Protein AF-0000000076903503 (afdb_homodimer)

Secondary structure (DSSP, 8-state):
-HHHHHHT-HHHHHHHTT-EEE-TTSTT-EEEPHHHHHHHHHHHHHHHHHHHHHT-EE-B--SEEEHHHHHHHTHHHHHGGGS-EEEETTEEEEE-S-SHHHHHHHHHHS--BGGG-SEEEEE--EEE----GGG-BTTTB-SEEE--EEEEEE-GGGHHHHHHHHHHHHHHHHHHHT-EEEEEEE---SS--S-HHHHHHHHHHHHHHHHHH-S-EEEETT-SBTTB-EEEEEEE-TT--EEEEEEEEEESHHHHHTT--EE-SSTT-EE--EEEEEESSS-HHHHHHHHHHHHTT---TTT-S--EEEEESSGGGHHHHHHHHHHHHHTT--EEEE-SSS-HHHHHHHHHHTT-SEEEEE-HHHHHHTEEEEEETT---EEEEEHHHHHHHHHHHHHTT-/-HHHHHHT-HHHHHHHTT-EEE-TTSTT-EEEPHHHHHHHHHHHHHHHHHHHHHT-EE-B--SEEEHHHHHHHTHHHHHGGGS-EEEETTEEEEE-S-SHHHHHHHHHTS--BGGG-SEEEEE--EEE----GGG-BTTTB-SEEE--EEEEEE-GGGHHHHHHHHHHHHHHHHHHHT-EEEEEEE---SS--S-HHHHHHHHHHHHHHHHHH-S-EEEETT-SBTTB-EEEEEEE-TT--EEEEEEEEEESHHHHHTT--EE-SSTT-EE--EEEEEESSS-HHHHHHHHHHHHTT---TTT-S--EEEEESSGGGHHHHHHHHHHHHHTT--EEEE-SSS-HHHHHHHHHHTT-SEEEEE-HHHHHHTEEEEEETT---EEEEEHHHHHHHHHHHHHTT-

Sequence (804 aa):
MIEEAKKRDHRLLGQSQKLFFFHPLSPGSCFFLPNGAIIYNKLMDFLRKEYRERGYQEVLSPNIYNMQLWETSGHAANYKDNMFVFEIEKQEFGLKPMNCPGHCLMFGHEVRSYRELPLRMADFGVLHRNELSGALTGLTRVRRFQQDDAHIFCTESQIKDEVRACLEFIDYVYKIFGFEYELELSTRPEKYLGDIETWNKAEQQLTEALNEFGKPWKINEADGAFYGPKIDIGVFDALKRKFQCATLQLDFQLPLRFKLTYSAEDEAKLERPVMIHRAILGSVERMFAILLEHYNGKWPLWLSPRQAIVCCVSANSLTYAKEVHAQIRAAGFHVDIDMTDRTIQKKVREAQLAQFNYILVVGAKEAESGKVSLRVRDRADLSTESIADVIARFNDEVAAFQMIEEAKKRDHRLLGQSQKLFFFHPLSPGSCFFLPNGAIIYNKLMDFLRKEYRERGYQEVLSPNIYNMQLWETSGHAANYKDNMFVFEIEKQEFGLKPMNCPGHCLMFGHEVRSYRELPLRMADFGVLHRNELSGALTGLTRVRRFQQDDAHIFCTESQIKDEVRACLEFIDYVYKIFGFEYELELSTRPEKYLGDIETWNKAEQQLTEALNEFGKPWKINEADGAFYGPKIDIGVFDALKRKFQCATLQLDFQLPLRFKLTYSAEDEAKLERPVMIHRAILGSVERMFAILLEHYNGKWPLWLSPRQAIVCCVSANSLTYAKEVHAQIRAAGFHVDIDMTDRTIQKKVREAQLAQFNYILVVGAKEAESGKVSLRVRDRADLSTESIADVIARFNDEVAAFQ

Structure (mmCIF, N/CA/C/O backbone):
data_AF-0000000076903503-model_v1
#
loop_
_entity.id
_entity.type
_entity.pdbx_description
1 polymer 'threonine--tRNA ligase'
#
loop_
_atom_site.group_PDB
_atom_site.id
_atom_site.type_symbol
_atom_site.label_atom_id
_atom_site.label_alt_id
_atom_site.label_comp_id
_atom_site.label_asym_id
_atom_site.label_entity_id
_atom_site.label_seq_id
_atom_site.pdbx_PDB_ins_code
_atom_site.Cartn_x
_atom_site.Cartn_y
_atom_site.Cartn_z
_atom_site.occupancy
_atom_site.B_iso_or_equiv
_atom_site.auth_seq_id
_atom_site.auth_comp_id
_atom_site.auth_asym_id
_atom_site.auth_atom_id
_atom_site.pdbx_PDB_model_num
ATOM 1 N N . MET A 1 1 ? -11.867 21.531 -29.469 1 70 1 MET A N 1
ATOM 2 C CA . MET A 1 1 ? -11.281 20.281 -28.984 1 70 1 MET A CA 1
ATOM 3 C C . MET A 1 1 ? -9.977 20.547 -28.25 1 70 1 MET A C 1
ATOM 5 O O . MET A 1 1 ? -9.82 20.156 -27.078 1 70 1 MET A O 1
ATOM 9 N N . ILE A 1 2 ? -9.117 21.406 -28.844 1 74 2 ILE A N 1
ATOM 10 C CA . ILE A 1 2 ? -7.816 21.703 -28.266 1 74 2 ILE A CA 1
ATOM 11 C C . ILE A 1 2 ? -7.996 22.516 -26.984 1 74 2 ILE A C 1
ATOM 13 O O . ILE A 1 2 ? -7.359 22.234 -25.969 1 74 2 ILE A O 1
ATOM 17 N N . GLU A 1 3 ? -8.906 23.469 -27 1 81.5 3 GLU A N 1
ATOM 18 C CA . GLU A 1 3 ? -9.133 24.312 -25.828 1 81.5 3 GLU A CA 1
ATOM 19 C C . GLU A 1 3 ? -9.719 23.5 -24.672 1 81.5 3 GLU A C 1
ATOM 21 O O . GLU A 1 3 ? -9.336 23.688 -23.516 1 81.5 3 GLU A O 1
ATOM 26 N N . GLU A 1 4 ? -10.586 22.688 -25.031 1 82.81 4 GLU A N 1
ATOM 27 C CA . GLU A 1 4 ? -11.195 21.844 -24.016 1 82.81 4 GLU A CA 1
ATOM 28 C C . GLU A 1 4 ? -10.172 20.891 -23.406 1 82.81 4 GLU A C 1
ATOM 30 O O . GLU A 1 4 ? -10.195 20.641 -22.203 1 82.81 4 GLU A O 1
ATOM 35 N N . ALA A 1 5 ? -9.297 20.453 -24.234 1 82.69 5 ALA A N 1
ATOM 36 C CA . ALA A 1 5 ? -8.234 19.562 -23.766 1 82.69 5 ALA A CA 1
ATOM 37 C C . ALA A 1 5 ? -7.316 20.281 -22.766 1 82.69 5 ALA A C 1
ATOM 39 O O . ALA A 1 5 ? -6.875 19.688 -21.781 1 82.69 5 ALA A O 1
ATOM 40 N N . LYS A 1 6 ? -7.082 21.438 -23.047 1 85.44 6 LYS A N 1
ATOM 41 C CA . LYS A 1 6 ? -6.223 22.234 -22.172 1 85.44 6 LYS A CA 1
ATOM 42 C C . LYS A 1 6 ? -6.855 22.406 -20.797 1 85.44 6 LYS A C 1
ATOM 44 O O . LYS A 1 6 ? -6.164 22.375 -19.766 1 85.44 6 LYS A O 1
ATOM 49 N N . LYS A 1 7 ? -8.062 22.516 -20.828 1 87.44 7 LYS A N 1
ATOM 50 C CA . LYS A 1 7 ? -8.781 22.703 -19.578 1 87.44 7 LYS A CA 1
ATOM 51 C C . LYS A 1 7 ? -8.836 21.406 -18.766 1 87.44 7 LYS A C 1
ATOM 53 O O . LYS A 1 7 ? -8.898 21.438 -17.531 1 87.44 7 LYS A O 1
ATOM 58 N N . ARG A 1 8 ? -8.727 20.359 -19.453 1 91.44 8 ARG A N 1
ATOM 59 C CA . ARG A 1 8 ? -8.875 19.062 -18.812 1 91.44 8 ARG A CA 1
ATOM 60 C C . ARG A 1 8 ? -7.516 18.469 -18.484 1 91.44 8 ARG A C 1
ATOM 62 O O . ARG A 1 8 ? -7.434 17.359 -17.938 1 91.44 8 ARG A O 1
ATOM 69 N N . ASP A 1 9 ? -6.512 19.25 -18.766 1 94.62 9 ASP A N 1
ATOM 70 C CA . ASP A 1 9 ? -5.164 18.766 -18.484 1 94.62 9 ASP A CA 1
ATOM 71 C C . ASP A 1 9 ? -5.008 18.375 -17.016 1 94.62 9 ASP A C 1
ATOM 73 O O . ASP A 1 9 ? -5.266 19.172 -16.125 1 94.62 9 ASP A O 1
ATOM 77 N N . HIS A 1 10 ? -4.52 17.094 -16.766 1 96.38 10 HIS A N 1
ATOM 78 C CA . HIS A 1 10 ? -4.457 16.594 -15.398 1 96.38 10 HIS A CA 1
ATOM 79 C C . HIS A 1 10 ? -3.479 17.406 -14.555 1 96.38 10 HIS A C 1
ATOM 81 O O . HIS A 1 10 ? -3.621 17.469 -13.336 1 96.38 10 HIS A O 1
ATOM 87 N N . ARG A 1 11 ? -2.52 18.125 -15.219 1 96.62 11 ARG A N 1
ATOM 88 C CA . ARG A 1 11 ? -1.564 18.938 -14.484 1 96.62 11 ARG A CA 1
ATOM 89 C C . ARG A 1 11 ? -2.236 20.188 -13.922 1 96.62 11 ARG A C 1
ATOM 91 O O . ARG A 1 11 ? -1.95 20.594 -12.789 1 96.62 11 ARG A O 1
ATOM 98 N N . LEU A 1 12 ? -3.086 20.641 -14.602 1 96.19 12 LEU A N 1
ATOM 99 C CA . LEU A 1 12 ? -3.822 21.812 -14.164 1 96.19 12 LEU A CA 1
ATOM 100 C C . LEU A 1 12 ? -4.863 21.453 -13.117 1 96.19 12 LEU A C 1
ATOM 102 O O . LEU A 1 12 ? -4.949 22.094 -12.062 1 96.19 12 LEU A O 1
ATOM 106 N N . LEU A 1 13 ? -5.641 20.469 -13.438 1 96.62 13 LEU A N 1
ATOM 107 C CA . LEU A 1 13 ? -6.691 20.016 -12.523 1 96.62 13 LEU A CA 1
ATOM 108 C C . LEU A 1 13 ? -6.094 19.5 -11.219 1 96.62 13 LEU A C 1
ATOM 110 O O . LEU A 1 13 ? -6.672 19.703 -10.148 1 96.62 13 LEU A O 1
ATOM 114 N N . GLY A 1 14 ? -4.957 18.812 -11.328 1 97.19 14 GLY A N 1
ATOM 115 C CA . GLY A 1 14 ? -4.289 18.297 -10.141 1 97.19 14 GLY A CA 1
ATOM 116 C C . GLY A 1 14 ? -3.898 19.391 -9.164 1 97.19 14 GLY A C 1
ATOM 117 O O . GLY A 1 14 ? -4.051 19.234 -7.949 1 97.19 14 GLY A O 1
ATOM 118 N N . GLN A 1 15 ? -3.439 20.453 -9.695 1 95.06 15 GLN A N 1
ATOM 119 C CA . GLN A 1 15 ? -3.076 21.594 -8.875 1 95.06 15 GLN A CA 1
ATOM 120 C C . GLN A 1 15 ? -4.312 22.25 -8.273 1 95.06 15 GLN A C 1
ATOM 122 O O . GLN A 1 15 ? -4.344 22.547 -7.074 1 95.06 15 GLN A O 1
ATOM 127 N N . SER A 1 16 ? -5.289 22.453 -9.078 1 95.12 16 SER A N 1
ATOM 128 C CA . SER A 1 16 ? -6.496 23.141 -8.641 1 95.12 16 SER A CA 1
ATOM 129 C C . SER A 1 16 ? -7.195 22.359 -7.523 1 95.12 16 SER A C 1
ATOM 131 O O . SER A 1 16 ? -7.781 22.969 -6.621 1 95.12 16 SER A O 1
ATOM 133 N N . GLN A 1 17 ? -7.082 21.078 -7.621 1 96.81 17 GLN A N 1
ATOM 134 C CA . GLN A 1 17 ? -7.758 20.25 -6.633 1 96.81 17 GLN A CA 1
ATOM 135 C C . GLN A 1 17 ? -6.785 19.781 -5.551 1 96.81 17 GLN A C 1
ATOM 137 O O . GLN A 1 17 ? -7.129 18.938 -4.719 1 96.81 17 GLN A O 1
ATOM 142 N N . LYS A 1 18 ? -5.578 20.266 -5.562 1 96.69 18 LYS A N 1
ATOM 143 C CA . LYS A 1 18 ? -4.551 19.938 -4.578 1 96.69 18 LYS A CA 1
ATOM 144 C C . LYS A 1 18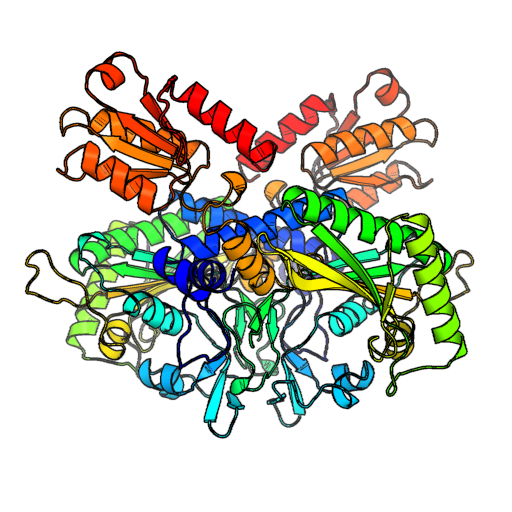 ? -4.359 18.422 -4.457 1 96.69 18 LYS A C 1
ATOM 146 O O . LYS A 1 18 ? -4.402 17.875 -3.357 1 96.69 18 LYS A O 1
ATOM 151 N N . LEU A 1 19 ? -4.148 17.812 -5.578 1 98.38 19 LEU A N 1
ATOM 152 C CA . LEU A 1 19 ? -4.066 16.344 -5.609 1 98.38 19 LEU A CA 1
ATOM 153 C C . LEU A 1 19 ? -2.619 15.883 -5.523 1 98.38 19 LEU A C 1
ATOM 155 O O . LEU A 1 19 ? -2.318 14.906 -4.84 1 98.38 19 LEU A O 1
ATOM 159 N N . PHE A 1 20 ? -1.735 16.531 -6.262 1 98.56 20 PHE A N 1
ATOM 160 C CA . PHE A 1 20 ? -0.335 16.141 -6.336 1 98.56 20 PHE A CA 1
ATOM 161 C C . PHE A 1 20 ? 0.532 17.297 -6.824 1 98.56 20 PHE A C 1
ATOM 163 O O . PHE A 1 20 ? 0.015 18.328 -7.266 1 98.56 20 PHE A O 1
ATOM 170 N N . PHE A 1 21 ? 1.826 17.172 -6.676 1 98.31 21 PHE A N 1
ATOM 171 C CA . PHE A 1 21 ? 2.762 18.125 -7.254 1 98.31 21 PHE A CA 1
ATOM 172 C C . PHE A 1 21 ? 4.102 17.469 -7.55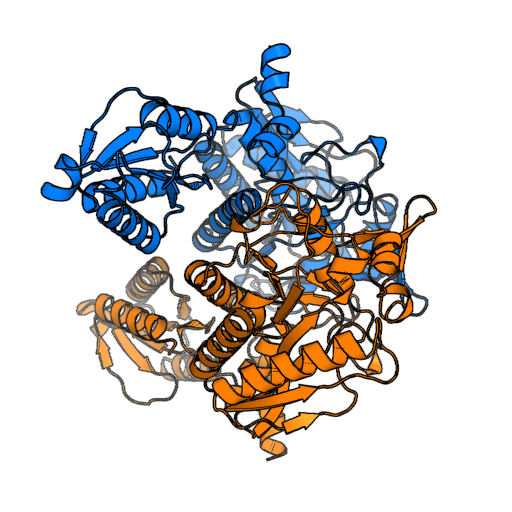5 1 98.31 21 PHE A C 1
ATOM 174 O O . PHE A 1 21 ? 4.332 16.312 -7.164 1 98.31 21 PHE A O 1
ATOM 181 N N . PHE A 1 22 ? 4.875 18.062 -8.328 1 97.62 22 PHE A N 1
ATOM 182 C CA . PHE A 1 22 ? 6.234 17.641 -8.625 1 97.62 22 PHE A CA 1
ATOM 183 C C . PHE A 1 22 ? 7.25 18.625 -8.062 1 97.62 22 PHE A C 1
ATOM 185 O O . PHE A 1 22 ? 6.934 19.797 -7.848 1 97.62 22 PHE A O 1
ATOM 192 N N . HIS A 1 23 ? 8.352 18.172 -7.73 1 97.62 23 HIS A N 1
ATOM 193 C CA . HIS A 1 23 ? 9.414 18.984 -7.152 1 97.62 23 HIS A CA 1
ATOM 194 C C . HIS A 1 23 ? 10.742 18.734 -7.859 1 97.62 23 HIS A C 1
ATOM 196 O O . HIS A 1 23 ? 11.062 17.594 -8.203 1 97.62 23 HIS A O 1
ATOM 202 N N . PRO A 1 24 ? 11.57 19.719 -8.008 1 96.75 24 PRO A N 1
ATOM 203 C CA . PRO A 1 24 ? 12.844 19.578 -8.719 1 96.75 24 PRO A CA 1
ATOM 204 C C . PRO A 1 24 ? 13.82 18.641 -8.008 1 96.75 24 PRO A C 1
ATOM 206 O O . PRO A 1 24 ? 14.719 18.078 -8.633 1 96.75 24 PRO A O 1
ATOM 209 N N . LEU A 1 25 ? 13.68 18.406 -6.754 1 98 25 LEU A N 1
ATOM 210 C CA . LEU A 1 25 ? 14.586 17.562 -5.988 1 98 25 LEU A CA 1
ATOM 211 C C . LEU A 1 25 ? 14.273 16.094 -6.207 1 98 25 LEU A C 1
ATOM 213 O O . LEU A 1 25 ? 15.023 15.219 -5.762 1 98 25 LEU A O 1
ATOM 217 N N . SER A 1 26 ? 13.219 15.766 -6.895 1 97.88 26 SER A N 1
ATOM 218 C CA . SER A 1 26 ? 12.883 14.414 -7.312 1 97.88 26 SER A CA 1
ATOM 219 C C . SER A 1 26 ? 12.18 14.414 -8.664 1 97.88 26 SER A C 1
ATOM 221 O O . SER A 1 26 ? 11.008 14.031 -8.758 1 97.88 26 SER A O 1
ATOM 223 N N . PRO A 1 27 ? 12.883 14.742 -9.664 1 96.56 27 PRO A N 1
ATOM 224 C CA . PRO A 1 27 ? 12.25 14.875 -10.984 1 96.56 27 PRO A CA 1
ATOM 225 C C . PRO A 1 27 ? 11.625 13.57 -11.469 1 96.56 27 PRO A C 1
ATOM 227 O O . PRO A 1 27 ? 12.234 12.5 -11.344 1 96.56 27 PRO A O 1
ATOM 230 N N . GLY A 1 28 ? 10.477 13.703 -12.023 1 96.56 28 GLY A N 1
ATOM 231 C CA . GLY A 1 28 ? 9.797 12.555 -12.586 1 96.56 28 GLY A CA 1
ATOM 232 C C . GLY A 1 28 ? 9.094 11.703 -11.547 1 96.56 28 GLY A C 1
ATOM 233 O O . GLY A 1 28 ? 8.539 10.648 -11.867 1 96.56 28 GLY A O 1
ATOM 234 N N . SER A 1 29 ? 9.125 12.078 -10.289 1 97.75 29 SER A N 1
ATOM 235 C CA . SER A 1 29 ? 8.453 11.383 -9.195 1 97.75 29 SER A CA 1
ATOM 236 C C . SER A 1 29 ? 7.434 12.281 -8.508 1 97.75 29 SER A C 1
ATOM 238 O O . SER A 1 29 ? 7.781 13.367 -8.031 1 97.75 29 SER A O 1
ATOM 240 N N . CYS A 1 30 ? 6.273 11.797 -8.406 1 97.81 30 CYS A N 1
ATOM 241 C CA . CYS A 1 30 ? 5.156 12.617 -7.957 1 97.81 30 CYS A CA 1
ATOM 242 C C . CYS A 1 30 ? 5.016 12.57 -6.441 1 97.81 30 CYS A C 1
ATOM 244 O O . CYS A 1 30 ? 5.258 11.531 -5.82 1 97.81 30 CYS A O 1
ATOM 246 N N . PHE A 1 31 ? 4.691 13.75 -5.832 1 98.56 31 PHE A N 1
ATOM 247 C CA . PHE A 1 31 ? 4.18 13.836 -4.469 1 98.56 31 PHE A CA 1
ATOM 248 C C . PHE A 1 31 ? 2.654 13.82 -4.465 1 98.56 31 PHE A C 1
ATOM 250 O O . PHE A 1 31 ? 2.018 14.727 -5 1 98.56 31 PHE A O 1
ATOM 257 N N . PHE A 1 32 ? 2.068 12.844 -3.902 1 98.69 32 PHE A N 1
ATOM 258 C CA . PHE A 1 32 ? 0.617 12.852 -3.764 1 98.69 32 PHE A CA 1
ATOM 259 C C . PHE A 1 32 ? 0.203 13.477 -2.438 1 98.69 32 PHE A C 1
ATOM 261 O O . PHE A 1 32 ? 0.625 13.016 -1.372 1 98.69 32 PHE A O 1
ATOM 268 N N . LEU A 1 33 ? -0.552 14.508 -2.529 1 98.38 33 LEU A N 1
ATOM 269 C CA . LEU A 1 33 ? -1.139 15.172 -1.369 1 98.38 33 LEU A CA 1
ATOM 270 C C . LEU A 1 33 ? -2.309 14.367 -0.817 1 98.38 33 LEU A C 1
ATOM 272 O O . LEU A 1 33 ? -2.668 13.32 -1.374 1 98.38 33 LEU A O 1
ATOM 276 N N . PRO A 1 34 ? -2.887 14.734 0.301 1 97.69 34 PRO A N 1
ATOM 277 C CA . PRO A 1 34 ? -3.9 13.898 0.952 1 97.69 34 PRO A CA 1
ATOM 278 C C . PRO A 1 34 ? -5.047 13.523 0.014 1 97.69 34 PRO A C 1
ATOM 280 O O . PRO A 1 34 ? -5.422 12.352 -0.066 1 97.69 34 PRO A O 1
ATOM 283 N N . ASN A 1 35 ? -5.578 14.492 -0.701 1 98.25 35 ASN A N 1
ATOM 284 C CA . ASN A 1 35 ? -6.676 14.195 -1.616 1 98.25 35 ASN A CA 1
ATOM 285 C C . ASN A 1 35 ? -6.238 13.25 -2.727 1 98.25 35 ASN A C 1
ATOM 287 O O . ASN A 1 35 ? -6.992 12.359 -3.121 1 98.25 35 ASN A O 1
ATOM 291 N N . GLY A 1 36 ? -5.035 13.469 -3.236 1 98.62 36 GLY A N 1
ATOM 292 C CA . GLY A 1 36 ? -4.508 12.555 -4.23 1 98.62 36 GLY A CA 1
ATOM 293 C C . GLY A 1 36 ? -4.301 11.148 -3.691 1 98.62 36 GLY A C 1
ATOM 294 O O . GLY A 1 36 ? -4.586 10.164 -4.383 1 98.62 36 GLY A O 1
ATOM 295 N N . ALA A 1 37 ? -3.797 11.062 -2.469 1 98.44 37 ALA A N 1
ATOM 296 C CA . ALA A 1 37 ? -3.557 9.766 -1.841 1 98.44 37 ALA A CA 1
ATOM 297 C C . ALA A 1 37 ? -4.859 8.992 -1.667 1 98.44 37 ALA A C 1
ATOM 299 O O . ALA A 1 37 ? -4.883 7.766 -1.8 1 98.44 37 ALA A O 1
ATOM 300 N N . ILE A 1 38 ? -5.941 9.688 -1.356 1 98.25 38 ILE A N 1
ATOM 301 C CA . ILE A 1 38 ? -7.242 9.055 -1.202 1 98.25 38 ILE A CA 1
ATOM 302 C C . ILE A 1 38 ? -7.641 8.367 -2.506 1 98.25 38 ILE A C 1
ATOM 304 O O . ILE A 1 38 ? -8.008 7.188 -2.508 1 98.25 38 ILE A O 1
ATOM 308 N N . ILE A 1 39 ? -7.516 9.07 -3.602 1 98.62 39 ILE A N 1
ATOM 309 C CA . ILE A 1 39 ? -7.867 8.523 -4.906 1 98.62 39 ILE A CA 1
ATOM 310 C C . ILE A 1 39 ? -6.945 7.355 -5.242 1 98.62 39 ILE A C 1
ATOM 312 O O . ILE A 1 39 ? -7.406 6.293 -5.664 1 98.62 39 ILE A O 1
ATOM 316 N N . TYR A 1 40 ? -5.652 7.582 -5.047 1 98.38 40 TYR A N 1
ATOM 317 C CA . TYR A 1 40 ? -4.625 6.578 -5.293 1 98.38 40 TYR A CA 1
ATOM 318 C C . TYR A 1 40 ? -4.945 5.277 -4.562 1 98.38 40 TYR A C 1
ATOM 320 O O . TYR A 1 40 ? -4.969 4.207 -5.172 1 98.38 40 TYR A O 1
ATOM 328 N N . ASN A 1 41 ? -5.25 5.367 -3.312 1 97.56 41 ASN A N 1
ATOM 329 C CA . ASN A 1 41 ? -5.535 4.207 -2.475 1 97.56 41 ASN A CA 1
ATOM 330 C C . ASN A 1 41 ? -6.848 3.541 -2.863 1 97.56 41 ASN A C 1
ATOM 332 O O . ASN A 1 41 ? -6.965 2.314 -2.818 1 97.56 41 ASN A O 1
ATOM 336 N N . LYS A 1 42 ? -7.828 4.301 -3.223 1 97.94 42 LYS A N 1
ATOM 337 C CA . LYS A 1 42 ? -9.117 3.744 -3.627 1 97.94 42 LYS A CA 1
ATOM 338 C C . LYS A 1 42 ? -8.977 2.912 -4.898 1 97.94 42 LYS A C 1
ATOM 340 O O . LYS A 1 42 ? -9.617 1.869 -5.039 1 97.94 42 LYS A O 1
ATOM 345 N N . LEU A 1 43 ? -8.141 3.404 -5.832 1 98.31 43 LEU A N 1
ATOM 346 C CA . LEU A 1 43 ? -7.895 2.639 -7.047 1 98.31 43 LEU A CA 1
ATOM 347 C C . LEU A 1 43 ? -7.242 1.3 -6.723 1 98.31 43 LEU A C 1
ATOM 349 O O . LEU A 1 43 ? -7.648 0.261 -7.25 1 98.31 43 LEU A O 1
ATOM 353 N N . MET A 1 44 ? -6.305 1.308 -5.855 1 97.62 44 MET A N 1
ATOM 354 C CA . MET A 1 44 ? -5.613 0.079 -5.469 1 97.62 44 MET A CA 1
ATOM 355 C C . MET A 1 44 ? -6.555 -0.856 -4.715 1 97.62 44 MET A C 1
ATOM 357 O O . MET A 1 44 ? -6.566 -2.062 -4.961 1 97.62 44 MET A O 1
ATOM 361 N N . ASP A 1 45 ? -7.336 -0.293 -3.816 1 96.69 45 ASP A N 1
ATOM 362 C CA . ASP A 1 45 ? -8.273 -1.097 -3.041 1 96.69 45 ASP A CA 1
ATOM 363 C C . ASP A 1 45 ? -9.305 -1.766 -3.947 1 96.69 45 ASP A C 1
ATOM 365 O O . ASP A 1 45 ? -9.703 -2.91 -3.711 1 96.69 45 ASP A O 1
ATOM 369 N N . PHE A 1 46 ? -9.672 -0.978 -4.926 1 97.81 46 PHE A N 1
ATOM 370 C CA . PHE A 1 46 ? -10.609 -1.511 -5.902 1 97.81 46 PHE A CA 1
ATOM 371 C C . PHE A 1 46 ? -10.039 -2.748 -6.586 1 97.81 46 PHE A C 1
ATOM 373 O O . PHE A 1 46 ? -10.703 -3.789 -6.648 1 97.81 46 PHE A O 1
ATOM 380 N N . LEU A 1 47 ? -8.875 -2.699 -7.078 1 97.94 47 LEU A N 1
ATOM 381 C CA . LEU A 1 47 ? -8.234 -3.824 -7.754 1 97.94 47 LEU A CA 1
ATOM 382 C C . LEU A 1 47 ? -7.988 -4.973 -6.785 1 97.94 47 LEU A C 1
ATOM 384 O O . LEU A 1 47 ? -8.141 -6.141 -7.148 1 97.94 47 LEU A O 1
ATOM 388 N N . ARG A 1 48 ? -7.594 -4.691 -5.586 1 96.62 48 ARG A N 1
ATOM 389 C CA . ARG A 1 48 ? -7.352 -5.734 -4.594 1 96.62 48 ARG A CA 1
ATOM 390 C C . ARG A 1 48 ? -8.609 -6.566 -4.355 1 96.62 48 ARG A C 1
ATOM 392 O O . ARG A 1 48 ? -8.531 -7.789 -4.223 1 96.62 48 ARG A O 1
ATOM 399 N N . LYS A 1 49 ? -9.719 -5.852 -4.273 1 96 49 LYS A N 1
ATOM 400 C CA . LYS A 1 49 ? -10.984 -6.566 -4.121 1 96 49 LYS A CA 1
ATOM 401 C C . LYS A 1 49 ? -11.234 -7.496 -5.305 1 96 49 LYS A C 1
ATOM 403 O O . LYS A 1 49 ? -11.641 -8.648 -5.125 1 96 49 LYS A O 1
ATOM 408 N N . GLU A 1 50 ? -10.961 -6.969 -6.477 1 97.31 50 GLU A N 1
ATOM 409 C CA . GLU A 1 50 ? -11.141 -7.77 -7.684 1 97.31 50 GLU A CA 1
ATOM 410 C C . GLU A 1 50 ? -10.156 -8.938 -7.719 1 97.31 50 GLU A C 1
ATOM 412 O O . GLU A 1 50 ? -10.492 -10.023 -8.203 1 97.31 50 GLU A O 1
ATOM 417 N N . TYR A 1 51 ? -8.93 -8.727 -7.242 1 97.44 51 TYR A N 1
ATOM 418 C CA . TYR A 1 51 ? -7.945 -9.805 -7.164 1 97.44 51 TYR A CA 1
ATOM 419 C C . TYR A 1 51 ? -8.477 -10.969 -6.344 1 97.44 51 TYR A C 1
ATOM 421 O O . TYR A 1 51 ? -8.383 -12.125 -6.766 1 97.44 51 TYR A O 1
ATOM 429 N N . ARG A 1 52 ? -9.039 -10.672 -5.23 1 94.69 52 ARG A N 1
ATOM 430 C CA . ARG A 1 52 ? -9.578 -11.711 -4.367 1 94.69 52 ARG A CA 1
ATOM 431 C C . ARG A 1 52 ? -10.68 -12.5 -5.074 1 94.69 52 ARG A C 1
ATOM 433 O O . ARG A 1 52 ? -10.695 -13.727 -5.031 1 94.69 52 ARG A O 1
ATOM 440 N N . GLU A 1 53 ? -11.547 -11.781 -5.754 1 94.75 53 GLU A N 1
ATOM 441 C CA . GLU A 1 53 ? -12.68 -12.406 -6.426 1 94.75 53 GLU A CA 1
ATOM 442 C C . GLU A 1 53 ? -12.227 -13.266 -7.598 1 94.75 53 GLU A C 1
ATOM 444 O O . GLU A 1 53 ? -12.852 -14.289 -7.902 1 94.75 53 GLU A O 1
ATOM 449 N N . ARG A 1 54 ? -11.141 -12.859 -8.164 1 96.69 54 ARG A N 1
ATOM 450 C CA . ARG A 1 54 ? -10.727 -13.523 -9.398 1 96.69 54 ARG A CA 1
ATOM 451 C C . ARG A 1 54 ? -9.586 -14.508 -9.148 1 96.69 54 ARG A C 1
ATOM 453 O O . ARG A 1 54 ? -9.008 -15.055 -10.086 1 96.69 54 ARG A O 1
ATOM 460 N N . GLY A 1 55 ? -9.227 -14.703 -7.922 1 95.19 55 GLY A N 1
ATOM 461 C CA . GLY A 1 55 ? -8.32 -15.773 -7.555 1 95.19 55 GLY A CA 1
ATOM 462 C C . GLY A 1 55 ? -6.859 -15.367 -7.621 1 95.19 55 GLY A C 1
ATOM 463 O O . GLY A 1 55 ? -5.973 -16.219 -7.707 1 95.19 55 GLY A O 1
ATOM 464 N N . TYR A 1 56 ? -6.566 -14.086 -7.66 1 97.94 56 TYR A N 1
ATOM 465 C CA . TYR A 1 56 ? -5.191 -13.609 -7.59 1 97.94 56 TYR A CA 1
ATOM 466 C C . TYR A 1 56 ? -4.676 -13.641 -6.156 1 97.94 56 TYR A C 1
ATOM 468 O O . TYR A 1 56 ? -5.449 -13.484 -5.211 1 97.94 56 TYR A O 1
ATOM 476 N N . GLN A 1 57 ? -3.387 -13.844 -6.027 1 97.12 57 GLN A N 1
ATOM 477 C CA . GLN A 1 57 ? -2.701 -13.766 -4.742 1 97.12 57 GLN A CA 1
ATOM 478 C C . GLN A 1 57 ? -1.688 -12.625 -4.727 1 97.12 57 GLN A C 1
ATOM 480 O O . GLN A 1 57 ? -0.782 -12.578 -5.559 1 97.12 57 GLN A O 1
ATOM 485 N N . GLU A 1 58 ? -1.853 -11.75 -3.799 1 97.94 58 GLU A N 1
ATOM 486 C CA . GLU A 1 58 ? -0.941 -10.609 -3.703 1 97.94 58 GLU A CA 1
ATOM 487 C C . GLU A 1 58 ? 0.384 -11.016 -3.066 1 97.94 58 GLU A C 1
ATOM 489 O O . GLU A 1 58 ? 0.405 -11.781 -2.098 1 97.94 58 GLU A O 1
ATOM 494 N N . VAL A 1 59 ? 1.495 -10.586 -3.596 1 98.38 59 VAL A N 1
ATOM 495 C CA . VAL A 1 59 ? 2.842 -10.773 -3.066 1 98.38 59 VAL A CA 1
ATOM 496 C C . VAL A 1 59 ? 3.557 -9.43 -2.979 1 98.38 59 VAL A C 1
ATOM 498 O O . VAL A 1 59 ? 3.068 -8.422 -3.502 1 98.38 59 VAL A O 1
ATOM 501 N N . LEU A 1 60 ? 4.586 -9.305 -2.227 1 97.88 60 LEU A N 1
ATOM 502 C CA . LEU A 1 60 ? 5.457 -8.141 -2.156 1 97.88 60 LEU A CA 1
ATOM 503 C C . LEU A 1 60 ? 6.898 -8.508 -2.482 1 97.88 60 LEU A C 1
ATOM 505 O O . LEU A 1 60 ? 7.445 -9.453 -1.909 1 97.88 60 LEU A O 1
ATOM 509 N N . SER A 1 61 ? 7.477 -7.836 -3.43 1 97.69 61 SER A N 1
ATOM 510 C CA . SER A 1 61 ? 8.836 -8.141 -3.857 1 97.69 61 SER A CA 1
ATOM 511 C C . SER A 1 61 ? 9.766 -6.957 -3.625 1 97.69 61 SER A C 1
ATOM 513 O O . SER A 1 61 ? 9.312 -5.824 -3.461 1 97.69 61 SER A O 1
ATOM 515 N N . PRO A 1 62 ? 11.031 -7.145 -3.578 1 98 62 PRO A N 1
ATOM 516 C CA . PRO A 1 62 ? 12.031 -6.098 -3.365 1 98 62 PRO A CA 1
ATOM 517 C C . PRO A 1 62 ? 12.07 -5.078 -4.504 1 98 62 PRO A C 1
ATOM 519 O O . PRO A 1 62 ? 11.438 -5.281 -5.543 1 98 62 PRO A O 1
ATOM 522 N N . ASN A 1 63 ? 12.836 -3.996 -4.219 1 98.06 63 ASN A N 1
ATOM 523 C CA . ASN A 1 63 ? 12.969 -2.947 -5.223 1 98.06 63 ASN A CA 1
ATOM 524 C C . ASN A 1 63 ? 14.352 -2.965 -5.867 1 98.06 63 ASN A C 1
ATOM 526 O O . ASN A 1 63 ? 14.531 -2.457 -6.977 1 98.06 63 ASN A O 1
ATOM 530 N N . ILE A 1 64 ? 15.336 -3.469 -5.152 1 98.31 64 ILE A N 1
ATOM 531 C CA . ILE A 1 64 ? 16.719 -3.484 -5.613 1 98.31 64 ILE A CA 1
ATOM 532 C C . ILE A 1 64 ? 17.188 -4.926 -5.812 1 98.31 64 ILE A C 1
ATOM 534 O O . ILE A 1 64 ? 17.016 -5.766 -4.922 1 98.31 64 ILE A O 1
ATOM 538 N N . TYR A 1 65 ? 17.734 -5.188 -6.988 1 98.56 65 TYR A N 1
ATOM 539 C CA . TYR A 1 65 ? 18.25 -6.52 -7.285 1 98.56 65 TYR A CA 1
ATOM 540 C C . TYR A 1 65 ? 19.656 -6.445 -7.848 1 98.56 65 TYR A C 1
ATOM 542 O O . TYR A 1 65 ? 20.016 -5.473 -8.516 1 98.56 65 TYR A O 1
ATOM 550 N N . ASN A 1 66 ? 20.422 -7.512 -7.574 1 98.5 66 ASN A N 1
ATOM 551 C CA . ASN A 1 66 ? 21.672 -7.707 -8.281 1 98.5 66 ASN A CA 1
ATOM 552 C C . ASN A 1 66 ? 21.469 -7.766 -9.797 1 98.5 66 ASN A C 1
ATOM 554 O O . ASN A 1 66 ? 20.484 -8.344 -10.266 1 98.5 66 ASN A O 1
ATOM 558 N N . MET A 1 67 ? 22.469 -7.238 -10.508 1 98.19 67 MET A N 1
ATOM 559 C CA . MET A 1 67 ? 22.328 -7.152 -11.961 1 98.19 67 MET A CA 1
ATOM 560 C C . MET A 1 67 ? 22.203 -8.539 -12.578 1 98.19 67 MET A C 1
ATOM 562 O O . MET A 1 67 ? 21.641 -8.688 -13.672 1 98.19 67 MET A O 1
ATOM 566 N N . GLN A 1 68 ? 22.656 -9.547 -11.914 1 98.44 68 GLN A N 1
ATOM 567 C CA . GLN A 1 68 ? 22.547 -10.922 -12.398 1 98.44 68 GLN A CA 1
ATOM 568 C C . GLN A 1 68 ? 21.094 -11.305 -12.672 1 98.44 68 GLN A C 1
ATOM 570 O O . GLN A 1 68 ? 20.812 -12.07 -13.594 1 98.44 68 GLN A O 1
ATOM 575 N N . LEU A 1 69 ? 20.188 -10.797 -11.898 1 98.69 69 LEU A N 1
ATOM 576 C CA . LEU A 1 69 ? 18.781 -11.055 -12.141 1 98.69 69 LEU A CA 1
ATOM 577 C C . LEU A 1 69 ? 18.359 -10.562 -13.523 1 98.69 69 LEU A C 1
ATOM 579 O O . LEU A 1 69 ? 17.672 -11.273 -14.258 1 98.69 69 LEU A O 1
ATOM 583 N N . TRP A 1 70 ? 18.797 -9.414 -13.836 1 98.06 70 TRP A N 1
ATOM 584 C CA . TRP A 1 70 ? 18.391 -8.758 -15.07 1 98.06 70 TRP A CA 1
ATOM 585 C C . TRP A 1 70 ? 19.125 -9.352 -16.266 1 98.06 70 TRP A C 1
ATOM 587 O O . TRP A 1 70 ? 18.609 -9.344 -17.391 1 98.06 70 TRP A O 1
ATOM 597 N N . GLU A 1 71 ? 20.312 -9.836 -16 1 97.94 71 GLU A N 1
ATOM 598 C CA . GLU A 1 71 ? 21.016 -10.594 -17.031 1 97.94 71 GLU A CA 1
ATOM 599 C C . GLU A 1 71 ? 20.297 -11.891 -17.359 1 97.94 71 GLU A C 1
ATOM 601 O O . GLU A 1 71 ? 20.094 -12.227 -18.531 1 97.94 71 GLU A O 1
ATOM 606 N N . THR A 1 72 ? 19.875 -12.555 -16.328 1 97.94 72 THR A N 1
ATOM 607 C CA . THR A 1 72 ? 19.141 -13.805 -16.5 1 97.94 72 THR A CA 1
ATOM 608 C C . THR A 1 72 ? 17.844 -13.578 -17.266 1 97.94 72 THR A C 1
ATOM 610 O O . THR A 1 72 ? 17.531 -14.32 -18.203 1 97.94 72 THR A O 1
ATOM 613 N N . SER A 1 73 ? 17.141 -12.531 -16.953 1 96.81 73 SER A N 1
ATOM 614 C CA . SER A 1 73 ? 15.844 -12.266 -17.562 1 96.81 73 SER A CA 1
ATOM 615 C C . SER A 1 73 ? 16 -11.688 -18.969 1 96.81 73 SER A C 1
ATOM 617 O O . SER A 1 73 ? 15.039 -11.633 -19.734 1 96.81 73 SER A O 1
ATOM 619 N N . GLY A 1 74 ? 17.188 -11.188 -19.328 1 95 74 GLY A N 1
ATOM 620 C CA . GLY A 1 74 ? 17.406 -10.555 -20.609 1 95 74 GLY A CA 1
ATOM 621 C C . GLY A 1 74 ? 17.156 -9.062 -20.594 1 95 74 GLY A C 1
ATOM 622 O O . GLY A 1 74 ? 17.438 -8.367 -21.578 1 95 74 GLY A O 1
ATOM 623 N N . HIS A 1 75 ? 16.703 -8.539 -19.453 1 94.81 75 HIS A N 1
ATOM 624 C CA . HIS A 1 75 ? 16.391 -7.117 -19.344 1 94.81 75 HIS A CA 1
ATOM 625 C C . HIS A 1 75 ? 17.656 -6.27 -19.391 1 94.81 75 HIS A C 1
ATOM 627 O O . HIS A 1 75 ? 17.656 -5.152 -19.906 1 94.81 75 HIS A O 1
ATOM 633 N N . ALA A 1 76 ? 18.734 -6.75 -18.828 1 95.25 76 ALA A N 1
ATOM 634 C CA . ALA A 1 76 ? 19.984 -6 -18.812 1 95.25 76 ALA A CA 1
ATOM 635 C C . ALA A 1 76 ? 20.422 -5.66 -20.234 1 95.25 76 ALA A C 1
ATOM 637 O O . ALA A 1 76 ? 20.828 -4.531 -20.516 1 95.25 76 ALA A O 1
ATOM 638 N N . ALA A 1 77 ? 20.281 -6.629 -21.156 1 93.38 77 ALA A N 1
ATOM 639 C CA . ALA A 1 77 ? 20.734 -6.469 -22.547 1 93.38 77 ALA A CA 1
ATOM 640 C C . ALA A 1 77 ? 19.781 -5.551 -23.312 1 93.38 77 ALA A C 1
ATOM 642 O O . ALA A 1 77 ? 20.219 -4.848 -24.234 1 93.38 77 ALA A O 1
ATOM 643 N N . ASN A 1 78 ? 18.578 -5.52 -22.875 1 89.88 78 ASN A N 1
ATOM 644 C CA . ASN A 1 78 ? 17.578 -4.863 -23.703 1 89.88 78 ASN A CA 1
ATOM 645 C C . ASN A 1 78 ? 17.062 -3.58 -23.062 1 89.88 78 ASN A C 1
ATOM 647 O O . ASN A 1 78 ? 16.469 -2.74 -23.734 1 89.88 78 ASN A O 1
ATOM 651 N N . TYR A 1 79 ? 17.359 -3.35 -21.734 1 91.38 79 TYR A N 1
ATOM 652 C CA . TYR A 1 79 ? 16.656 -2.277 -21.047 1 91.38 79 TYR A CA 1
ATOM 653 C C . TYR A 1 79 ? 17.578 -1.552 -20.062 1 91.38 79 TYR A C 1
ATOM 655 O O . TYR A 1 79 ? 17.156 -0.59 -19.422 1 91.38 79 TYR A O 1
ATOM 663 N N . LYS A 1 80 ? 18.781 -1.854 -19.953 1 93.62 80 LYS A N 1
ATOM 664 C CA . LYS A 1 80 ? 19.688 -1.36 -18.922 1 93.62 80 LYS A CA 1
ATOM 665 C C . LYS A 1 80 ? 19.828 0.159 -18.984 1 93.62 80 LYS A C 1
ATOM 667 O O . LYS A 1 80 ? 19.938 0.821 -17.953 1 93.62 80 LYS A O 1
ATOM 672 N N . ASP A 1 81 ? 19.75 0.726 -20.125 1 92.12 81 ASP A N 1
ATOM 673 C CA . ASP A 1 81 ? 19.922 2.162 -20.328 1 92.12 81 ASP A CA 1
ATOM 674 C C . ASP A 1 81 ? 18.797 2.951 -19.641 1 92.12 81 ASP A C 1
ATOM 676 O O . ASP A 1 81 ? 18.953 4.141 -19.359 1 92.12 81 ASP A O 1
ATOM 680 N N . ASN A 1 82 ? 17.734 2.295 -19.375 1 94.19 82 ASN A N 1
ATOM 681 C CA . ASN A 1 82 ? 16.594 2.947 -18.75 1 94.19 82 ASN A CA 1
ATOM 682 C C . ASN A 1 82 ? 16.469 2.549 -17.281 1 94.19 82 ASN A C 1
ATOM 684 O O . ASN A 1 82 ? 15.422 2.789 -16.656 1 94.19 82 ASN A O 1
ATOM 688 N N . MET A 1 83 ? 17.531 1.936 -16.766 1 97 83 MET A N 1
ATOM 689 C CA . MET A 1 83 ? 17.516 1.523 -15.375 1 97 83 MET A CA 1
ATOM 690 C C . MET A 1 83 ? 18.375 2.441 -14.523 1 97 83 MET A C 1
ATOM 692 O O . MET A 1 83 ? 19.328 3.055 -15.023 1 97 83 MET A O 1
ATOM 696 N N . PHE A 1 84 ? 17.984 2.641 -13.258 1 97.62 84 PHE A N 1
ATOM 697 C CA . PHE A 1 84 ? 18.891 3.215 -12.273 1 97.62 84 PHE A CA 1
ATOM 698 C C . PHE A 1 84 ? 19.859 2.162 -11.75 1 97.62 84 PHE A C 1
ATOM 700 O O . PHE A 1 84 ? 19.453 1.228 -11.055 1 97.62 84 PHE A O 1
ATOM 707 N N . VAL A 1 85 ? 21.094 2.318 -12.078 1 96.88 85 VAL A N 1
ATOM 708 C CA . VAL A 1 85 ? 22.094 1.315 -11.734 1 96.88 85 VAL A CA 1
ATOM 709 C C . VAL A 1 85 ? 23.141 1.919 -10.789 1 96.88 85 VAL A C 1
ATOM 711 O O . VAL A 1 85 ? 23.484 3.094 -10.914 1 96.88 85 VAL A O 1
ATOM 714 N N . PHE A 1 86 ? 23.562 1.182 -9.805 1 96.44 86 PHE A N 1
ATOM 715 C CA . PHE A 1 86 ? 24.578 1.636 -8.859 1 96.44 86 PHE A CA 1
ATOM 716 C C . PHE A 1 86 ? 25.312 0.452 -8.242 1 96.44 86 PHE A C 1
ATOM 718 O O . PHE A 1 86 ? 24.953 -0.702 -8.484 1 96.44 86 PHE A O 1
ATOM 725 N N . GLU A 1 87 ? 26.359 0.694 -7.5 1 94.75 87 GLU A N 1
ATOM 726 C CA . GLU A 1 87 ? 27.219 -0.349 -6.945 1 94.75 87 GLU A CA 1
ATOM 727 C C . GLU A 1 87 ? 26.969 -0.527 -5.449 1 94.75 87 GLU A C 1
ATOM 729 O O . GLU A 1 87 ? 26.828 0.454 -4.715 1 94.75 87 GLU A O 1
ATOM 734 N N . ILE A 1 88 ? 26.875 -1.741 -5.023 1 92.56 88 ILE A N 1
ATOM 735 C CA . ILE A 1 88 ? 26.844 -2.137 -3.619 1 92.56 88 ILE A CA 1
ATOM 736 C C . ILE A 1 88 ? 27.922 -3.191 -3.357 1 92.56 88 ILE A C 1
ATOM 738 O O . ILE A 1 88 ? 27.875 -4.293 -3.91 1 92.56 88 ILE A O 1
ATOM 742 N N . GLU A 1 89 ? 28.922 -2.883 -2.486 1 91.19 89 GLU A N 1
ATOM 743 C CA . GLU A 1 89 ? 30 -3.805 -2.148 1 91.19 89 GLU A CA 1
ATOM 744 C C . GLU A 1 89 ? 30.656 -4.367 -3.406 1 91.19 89 GLU A C 1
ATOM 746 O O . GLU A 1 89 ? 30.797 -5.586 -3.549 1 91.19 89 GLU A O 1
ATOM 751 N N . LYS A 1 90 ? 30.828 -3.584 -4.422 1 92.38 90 LYS A N 1
ATOM 752 C CA . LYS A 1 90 ? 31.609 -3.85 -5.633 1 92.38 90 LYS A CA 1
ATOM 753 C C . LYS A 1 90 ? 30.797 -4.68 -6.629 1 92.38 90 LYS A C 1
ATOM 755 O O . LYS A 1 90 ? 31.359 -5.238 -7.574 1 92.38 90 LYS A O 1
ATOM 760 N N . GLN A 1 91 ? 29.547 -4.793 -6.398 1 95.69 91 GLN A N 1
ATOM 761 C CA . GLN A 1 91 ? 28.656 -5.453 -7.355 1 95.69 91 GLN A CA 1
ATOM 762 C C . GLN A 1 91 ? 27.625 -4.473 -7.914 1 95.69 91 GLN A C 1
ATOM 764 O O . GLN A 1 91 ? 27.234 -3.52 -7.238 1 95.69 91 GLN A O 1
ATOM 769 N N . GLU A 1 92 ? 27.219 -4.777 -9.094 1 97.38 92 GLU A N 1
ATOM 770 C CA . GLU A 1 92 ? 26.266 -3.9 -9.758 1 97.38 92 GLU A CA 1
ATOM 771 C C . GLU A 1 92 ? 24.828 -4.301 -9.43 1 97.38 92 GLU A C 1
ATOM 773 O O . GLU A 1 92 ? 24.469 -5.477 -9.523 1 97.38 92 GLU A O 1
ATOM 778 N N . PHE A 1 93 ? 24.078 -3.352 -8.977 1 98 93 PHE A N 1
ATOM 779 C CA . PHE A 1 93 ? 22.656 -3.525 -8.656 1 98 93 PHE A CA 1
ATOM 780 C C . PHE A 1 93 ? 21.797 -2.547 -9.453 1 98 93 PHE A C 1
ATOM 782 O O . PHE A 1 93 ? 22.312 -1.559 -9.984 1 98 93 PHE A O 1
ATOM 789 N N . GLY A 1 94 ? 20.547 -2.834 -9.586 1 97.69 94 GLY A N 1
ATOM 790 C CA . GLY A 1 94 ? 19.594 -1.947 -10.234 1 97.69 94 GLY A CA 1
ATOM 791 C C . GLY A 1 94 ? 18.266 -1.888 -9.531 1 97.69 94 GLY A C 1
ATOM 792 O O . GLY A 1 94 ? 17.812 -2.881 -8.953 1 97.69 94 GLY A O 1
ATOM 793 N N . LEU A 1 95 ? 17.672 -0.664 -9.531 1 98.25 95 LEU A N 1
ATOM 794 C CA . LEU A 1 95 ? 16.266 -0.566 -9.156 1 98.25 95 LEU A CA 1
ATOM 795 C C . LEU A 1 95 ? 15.391 -1.27 -10.188 1 98.25 95 LEU A C 1
ATOM 797 O O . LEU A 1 95 ? 15.641 -1.184 -11.391 1 98.25 95 LEU A O 1
ATOM 801 N N . LYS A 1 96 ? 14.375 -1.944 -9.695 1 98.12 96 LYS A N 1
ATOM 802 C CA . LYS A 1 96 ? 13.586 -2.771 -10.602 1 98.12 96 LYS A CA 1
ATOM 803 C C . LYS A 1 96 ? 12.727 -1.909 -11.516 1 98.12 96 LYS A C 1
ATOM 805 O O . LYS A 1 96 ? 11.914 -1.111 -11.047 1 98.12 96 LYS A O 1
ATOM 810 N N . PRO A 1 97 ? 12.805 -2.059 -12.82 1 97.31 97 PRO A N 1
ATOM 811 C CA . PRO A 1 97 ? 11.898 -1.403 -13.773 1 97.31 97 PRO A CA 1
ATOM 812 C C . PRO A 1 97 ? 10.602 -2.174 -13.977 1 97.31 97 PRO A C 1
ATOM 814 O O . PRO A 1 97 ? 9.656 -1.649 -14.578 1 97.31 97 PRO A O 1
ATOM 817 N N . MET A 1 98 ? 10.539 -3.408 -13.555 1 96.38 98 MET A N 1
ATOM 818 C CA . MET A 1 98 ? 9.391 -4.305 -13.672 1 96.38 98 MET A CA 1
ATOM 819 C C . MET A 1 98 ? 9.438 -5.395 -12.609 1 96.38 98 MET A C 1
ATOM 821 O O . MET A 1 98 ? 10.5 -5.664 -12.039 1 96.38 98 MET A O 1
ATOM 825 N N . ASN A 1 99 ? 8.383 -6.055 -12.375 1 97.81 99 ASN A N 1
ATOM 826 C CA . ASN A 1 99 ? 8.273 -7.023 -11.289 1 97.81 99 ASN A CA 1
ATOM 827 C C . ASN A 1 99 ? 8.555 -8.445 -11.766 1 97.81 99 ASN A C 1
ATOM 829 O O . ASN A 1 99 ? 8.836 -9.336 -10.961 1 97.81 99 ASN A O 1
ATOM 833 N N . CYS A 1 100 ? 8.469 -8.711 -13.023 1 97.94 100 CYS A N 1
ATOM 834 C CA . CYS A 1 100 ? 8.336 -10.055 -13.57 1 97.94 100 CYS A CA 1
ATOM 835 C C . CYS A 1 100 ? 9.516 -10.93 -13.156 1 97.94 100 CYS A C 1
ATOM 837 O O . CYS A 1 100 ? 9.32 -12.078 -12.742 1 97.94 100 CYS A O 1
ATOM 839 N N . PRO A 1 101 ? 10.805 -10.422 -13.234 1 98.25 101 PRO A N 1
ATOM 840 C CA . PRO A 1 101 ? 11.898 -11.312 -12.82 1 98.25 101 PRO A CA 1
ATOM 841 C C . PRO A 1 101 ? 11.812 -11.703 -11.344 1 98.25 101 PRO A C 1
ATOM 843 O O . PRO A 1 101 ? 12.141 -12.836 -10.984 1 98.25 101 PRO A O 1
ATOM 846 N N . GLY A 1 102 ? 11.391 -10.734 -10.523 1 98.19 102 GLY A N 1
ATOM 847 C CA . GLY A 1 102 ? 11.203 -11.055 -9.117 1 98.19 102 GLY A CA 1
ATOM 848 C C . GLY A 1 102 ? 10.156 -12.133 -8.891 1 98.19 102 GLY A C 1
ATOM 849 O O . GLY A 1 102 ? 10.32 -12.984 -8.008 1 98.19 102 GLY A O 1
ATOM 850 N N . HIS A 1 103 ? 9.102 -12.125 -9.648 1 98.56 103 HIS A N 1
ATOM 851 C CA . HIS A 1 103 ? 8.047 -13.117 -9.508 1 98.56 103 HIS A CA 1
ATOM 852 C C . HIS A 1 103 ? 8.516 -14.484 -9.992 1 98.56 103 HIS A C 1
ATOM 854 O O . HIS A 1 103 ? 8.055 -15.516 -9.5 1 98.56 103 HIS A O 1
ATOM 860 N N . CYS A 1 104 ? 9.453 -14.492 -10.969 1 98.69 104 CYS A N 1
ATOM 861 C CA . CYS A 1 104 ? 10.055 -15.766 -11.367 1 98.69 104 CYS A CA 1
ATOM 862 C C . CYS A 1 104 ? 10.82 -16.391 -10.203 1 98.69 104 CYS A C 1
ATOM 864 O O . CYS A 1 104 ? 10.734 -17.609 -9.992 1 98.69 104 CYS A O 1
ATOM 866 N N . LEU A 1 105 ? 11.555 -15.531 -9.469 1 98.69 105 LEU A N 1
ATOM 867 C CA . LEU A 1 105 ? 12.242 -16.031 -8.289 1 98.69 105 LEU A CA 1
ATOM 868 C C . LEU A 1 105 ? 11.25 -16.609 -7.289 1 98.69 105 LEU A C 1
ATOM 870 O O . LEU A 1 105 ? 11.516 -17.656 -6.672 1 98.69 105 LEU A O 1
ATOM 874 N N . MET A 1 106 ? 10.125 -15.961 -7.156 1 98.38 106 MET A N 1
ATOM 875 C CA . MET A 1 106 ? 9.109 -16.406 -6.211 1 98.38 106 MET A CA 1
ATOM 876 C C . MET A 1 106 ? 8.516 -17.75 -6.645 1 98.38 106 MET A C 1
ATOM 878 O O . MET A 1 106 ? 8.312 -18.641 -5.816 1 98.38 106 MET A O 1
ATOM 882 N N . PHE A 1 107 ? 8.211 -17.891 -7.922 1 98.38 107 PHE A N 1
ATOM 883 C CA . PHE A 1 107 ? 7.699 -19.172 -8.43 1 98.38 107 PHE A CA 1
ATOM 884 C C . PHE A 1 107 ? 8.695 -20.297 -8.172 1 98.38 107 PHE A C 1
ATOM 886 O O . PHE A 1 107 ? 8.312 -21.375 -7.746 1 98.38 107 PHE A O 1
ATOM 893 N N . GLY A 1 108 ? 9.93 -19.984 -8.422 1 97.69 108 GLY A N 1
ATOM 894 C CA . GLY A 1 108 ? 10.969 -21 -8.336 1 97.69 108 GLY A CA 1
ATOM 895 C C . GLY A 1 108 ? 11.391 -21.297 -6.91 1 97.69 108 GLY A C 1
ATOM 896 O O . GLY A 1 108 ? 12.156 -22.234 -6.672 1 97.69 108 GLY A O 1
ATOM 897 N N . HIS A 1 109 ? 10.906 -20.547 -5.984 1 96.31 109 HIS A N 1
ATOM 898 C CA . HIS A 1 109 ? 11.289 -20.719 -4.586 1 96.31 109 HIS A CA 1
ATOM 899 C C . HIS A 1 109 ? 10.719 -22 -4.008 1 96.31 109 HIS A C 1
ATOM 901 O O . HIS A 1 109 ? 11.312 -22.594 -3.104 1 96.31 109 HIS A O 1
ATOM 907 N N . GLU A 1 110 ? 9.617 -22.453 -4.48 1 93.62 110 GLU A N 1
ATOM 908 C CA . GLU A 1 110 ? 8.961 -23.672 -4.012 1 93.62 110 GLU A CA 1
ATOM 909 C C . GLU A 1 110 ? 8.812 -24.688 -5.137 1 93.62 110 GLU A C 1
ATOM 911 O O . GLU A 1 110 ? 8.758 -24.312 -6.312 1 93.62 110 GLU A O 1
ATOM 916 N N . VAL A 1 111 ? 8.797 -25.906 -4.68 1 93.56 111 VAL A N 1
ATOM 917 C CA . VAL A 1 111 ? 8.438 -26.938 -5.637 1 93.56 111 VAL A CA 1
ATOM 918 C C . VAL A 1 111 ? 6.965 -26.797 -6.02 1 93.56 111 VAL A C 1
ATOM 920 O O . VAL A 1 111 ? 6.102 -26.672 -5.148 1 93.56 111 VAL A O 1
ATOM 923 N N . ARG A 1 112 ? 6.727 -26.859 -7.352 1 95.31 112 ARG A N 1
ATOM 924 C CA . ARG A 1 112 ? 5.379 -26.594 -7.844 1 95.31 112 ARG A CA 1
ATOM 925 C C . ARG A 1 112 ? 4.766 -27.859 -8.461 1 95.31 112 ARG A C 1
ATOM 927 O O . ARG A 1 112 ? 5.469 -28.641 -9.094 1 95.31 112 ARG A O 1
ATOM 934 N N . SER A 1 113 ? 3.527 -27.938 -8.227 1 94.12 113 SER A N 1
ATOM 935 C CA . SER A 1 113 ? 2.74 -29 -8.852 1 94.12 113 SER A CA 1
ATOM 936 C C . SER A 1 113 ? 1.771 -28.422 -9.883 1 94.12 113 SER A C 1
ATOM 938 O O . SER A 1 113 ? 1.312 -27.297 -9.75 1 94.12 113 SER A O 1
ATOM 940 N N . TYR A 1 114 ? 1.439 -29.297 -10.883 1 94.44 114 TYR A N 1
ATOM 941 C CA . TYR A 1 114 ? 0.469 -28.875 -11.883 1 94.44 114 TYR A CA 1
ATOM 942 C C . TYR A 1 114 ? -0.866 -28.516 -11.242 1 94.44 114 TYR A C 1
ATOM 944 O O . TYR A 1 114 ? -1.625 -27.703 -11.773 1 94.44 114 TYR A O 1
ATOM 952 N N . ARG A 1 115 ? -1.115 -28.969 -10.07 1 90.5 115 ARG A N 1
ATOM 953 C CA . ARG A 1 115 ? -2.369 -28.719 -9.367 1 90.5 115 ARG A CA 1
ATOM 954 C C . ARG A 1 115 ? -2.447 -27.297 -8.852 1 90.5 115 ARG A C 1
ATOM 956 O O . ARG A 1 115 ? -3.533 -26.797 -8.555 1 90.5 115 ARG A O 1
ATOM 963 N N . GLU A 1 116 ? -1.326 -26.688 -8.773 1 93.5 116 GLU A N 1
ATOM 964 C CA . GLU A 1 116 ? -1.265 -25.312 -8.281 1 93.5 116 GLU A CA 1
ATOM 965 C C . GLU A 1 116 ? -1.489 -24.312 -9.406 1 93.5 116 GLU A C 1
ATOM 967 O O . GLU A 1 116 ? -1.686 -23.125 -9.148 1 93.5 116 GLU A O 1
ATOM 972 N N . LEU A 1 117 ? -1.512 -24.828 -10.617 1 96.94 117 LEU A N 1
ATOM 973 C CA . LEU A 1 117 ? -1.62 -23.938 -11.773 1 96.94 117 LEU A CA 1
ATOM 974 C C . LEU A 1 117 ? -3.064 -23.844 -12.25 1 96.94 117 LEU A C 1
ATOM 976 O O . LEU A 1 117 ? -3.812 -24.828 -12.188 1 96.94 117 LEU A O 1
ATOM 980 N N . PRO A 1 118 ? -3.465 -22.688 -12.656 1 98.19 118 PRO A N 1
ATOM 981 C CA . PRO A 1 118 ? -2.699 -21.453 -12.82 1 98.19 118 PRO A CA 1
ATOM 982 C C . PRO A 1 118 ? -2.428 -20.75 -11.492 1 98.19 118 PRO A C 1
ATOM 984 O O . PRO A 1 118 ? -3.285 -20.75 -10.602 1 98.19 118 PRO A O 1
ATOM 987 N N . LEU A 1 119 ? -1.221 -20.281 -11.352 1 98.19 119 LEU A N 1
ATOM 988 C CA . LEU A 1 119 ? -0.812 -19.469 -10.219 1 98.19 119 LEU A CA 1
ATOM 989 C C . LEU A 1 119 ? -0.772 -17.984 -10.594 1 98.19 119 LEU A C 1
ATOM 991 O O . LEU A 1 119 ? 0.038 -17.578 -11.43 1 98.19 119 LEU A O 1
ATOM 995 N N . ARG A 1 120 ? -1.66 -17.188 -10.008 1 98.62 120 ARG A N 1
ATOM 996 C CA . ARG A 1 120 ? -1.79 -15.781 -10.359 1 98.62 120 ARG A CA 1
ATOM 997 C C . ARG A 1 120 ? -1.223 -14.891 -9.258 1 98.62 120 ARG A C 1
ATOM 999 O O . ARG A 1 120 ? -1.875 -14.664 -8.234 1 98.62 120 ARG A O 1
ATOM 1006 N N . MET A 1 121 ? -0.044 -14.328 -9.461 1 98.31 121 MET A N 1
ATOM 1007 C CA . MET A 1 121 ? 0.597 -13.438 -8.5 1 98.31 121 MET A CA 1
ATOM 1008 C C . MET A 1 121 ? 0.376 -11.977 -8.875 1 98.31 121 MET A C 1
ATOM 1010 O O . MET A 1 121 ? 0.647 -11.578 -10.008 1 98.31 121 MET A O 1
ATOM 1014 N N . ALA A 1 122 ? -0.174 -11.258 -7.973 1 98.25 122 ALA A N 1
ATOM 1015 C CA . ALA A 1 122 ? -0.365 -9.828 -8.18 1 98.25 122 ALA A CA 1
ATOM 1016 C C . ALA A 1 122 ? 0.529 -9.016 -7.246 1 98.25 122 ALA A C 1
ATOM 1018 O O . ALA A 1 122 ? 0.752 -9.406 -6.098 1 98.25 122 ALA A O 1
ATOM 1019 N N . ASP A 1 123 ? 1.027 -7.926 -7.688 1 97.06 123 ASP A N 1
ATOM 1020 C CA . ASP A 1 123 ? 1.97 -7.078 -6.961 1 97.06 123 ASP A CA 1
ATOM 1021 C C . ASP A 1 123 ? 1.758 -5.605 -7.305 1 97.06 123 ASP A C 1
ATOM 1023 O O . ASP A 1 123 ? 1.721 -5.238 -8.477 1 97.06 123 ASP A O 1
ATOM 1027 N N . PHE A 1 124 ? 1.589 -4.785 -6.27 1 95.62 124 PHE A N 1
ATOM 1028 C CA . PHE A 1 124 ? 1.591 -3.34 -6.477 1 95.62 124 PHE A CA 1
ATOM 1029 C C . PHE A 1 124 ? 2.973 -2.756 -6.207 1 95.62 124 PHE A C 1
ATOM 1031 O O . PHE A 1 124 ? 3.102 -1.758 -5.496 1 95.62 124 PHE A O 1
ATOM 1038 N N . GLY A 1 125 ? 3.908 -3.391 -6.75 1 91.38 125 GLY A N 1
ATOM 1039 C CA . GLY A 1 125 ? 5.281 -2.984 -6.496 1 91.38 125 GLY A CA 1
ATOM 1040 C C . GLY A 1 125 ? 5.629 -1.641 -7.105 1 91.38 125 GLY A C 1
ATOM 1041 O O . GLY A 1 125 ? 5.16 -1.31 -8.195 1 91.38 125 GLY A O 1
ATOM 1042 N N . VAL A 1 126 ? 6.406 -0.885 -6.441 1 95.69 126 VAL A N 1
ATOM 1043 C CA . VAL A 1 126 ? 6.922 0.389 -6.934 1 95.69 126 VAL A CA 1
ATOM 1044 C C . VAL A 1 126 ? 8.055 0.142 -7.93 1 95.69 126 VAL A C 1
ATOM 1046 O O . VAL A 1 126 ? 9 -0.594 -7.637 1 95.69 126 VAL A O 1
ATOM 1049 N N . LEU A 1 127 ? 7.918 0.71 -9.047 1 97.81 127 LEU A N 1
ATOM 1050 C CA . LEU A 1 127 ? 8.898 0.558 -10.117 1 97.81 127 LEU A CA 1
ATOM 1051 C C . LEU A 1 127 ? 9.609 1.878 -10.398 1 97.81 127 LEU A C 1
ATOM 1053 O O . LEU A 1 127 ? 9.062 2.951 -10.133 1 97.81 127 LEU A O 1
ATOM 1057 N N . HIS A 1 128 ? 10.805 1.791 -10.914 1 98.25 128 HIS A N 1
ATOM 1058 C CA . HIS A 1 128 ? 11.602 2.957 -11.289 1 98.25 128 HIS A CA 1
ATOM 1059 C C . HIS A 1 128 ? 12.203 2.787 -12.68 1 98.25 128 HIS A C 1
ATOM 1061 O O . HIS A 1 128 ? 12.867 1.784 -12.953 1 98.25 128 HIS A O 1
ATOM 1067 N N . ARG A 1 129 ? 11.945 3.676 -13.516 1 97.62 129 ARG A N 1
ATOM 1068 C CA . ARG A 1 129 ? 12.547 3.742 -14.844 1 97.62 129 ARG A CA 1
ATOM 1069 C C . ARG A 1 129 ? 13.203 5.098 -15.078 1 97.62 129 ARG A C 1
ATOM 1071 O O . ARG A 1 129 ? 12.602 6.141 -14.828 1 97.62 129 ARG A O 1
ATOM 1078 N N . ASN A 1 130 ? 14.461 5.043 -15.5 1 96.62 130 ASN A N 1
ATOM 1079 C CA . ASN A 1 130 ? 15.227 6.27 -15.695 1 96.62 130 ASN A CA 1
ATOM 1080 C C . ASN A 1 130 ? 14.875 6.938 -17.031 1 96.62 130 ASN A C 1
ATOM 1082 O O . ASN A 1 130 ? 15.742 7.09 -17.891 1 96.62 130 ASN A O 1
ATOM 1086 N N . GLU A 1 131 ? 13.68 7.484 -17.062 1 94.44 131 GLU A N 1
ATOM 1087 C CA . GLU A 1 131 ? 13.219 8.219 -18.234 1 94.44 131 GLU A CA 1
ATOM 1088 C C . GLU A 1 131 ? 14.016 9.5 -18.438 1 94.44 131 GLU A C 1
ATOM 1090 O O . GLU A 1 131 ? 14.398 10.164 -17.469 1 94.44 131 GLU A O 1
ATOM 1095 N N . LEU A 1 132 ? 14.18 9.812 -19.75 1 91.69 132 LEU A N 1
ATOM 1096 C CA . LEU A 1 132 ? 14.836 11.086 -20.031 1 91.69 132 LEU A CA 1
ATOM 1097 C C . LEU A 1 132 ? 14.008 12.258 -19.516 1 91.69 132 LEU A C 1
ATOM 1099 O O . LEU A 1 132 ? 12.781 12.234 -19.578 1 91.69 132 LEU A O 1
ATOM 1103 N N . SER A 1 133 ? 14.727 13.219 -19.047 1 90.12 133 SER A N 1
ATOM 1104 C CA . SER A 1 133 ? 14.07 14.383 -18.469 1 90.12 133 SER A CA 1
ATOM 1105 C C . SER A 1 133 ? 13.07 15 -19.438 1 90.12 133 SER A C 1
ATOM 1107 O O . SER A 1 133 ? 11.992 15.438 -19.031 1 90.12 133 SER A O 1
ATOM 1109 N N . GLY A 1 134 ? 13.391 15.078 -20.641 1 90 134 GLY A N 1
ATOM 1110 C CA . GLY A 1 134 ? 12.547 15.688 -21.656 1 90 134 GLY A CA 1
ATOM 1111 C C . GLY A 1 134 ? 11.297 14.883 -21.969 1 90 134 GLY A C 1
ATOM 1112 O O . GLY A 1 134 ? 10.344 15.406 -22.547 1 90 134 GLY A O 1
ATOM 1113 N N . ALA A 1 135 ? 11.273 13.594 -21.578 1 91.69 135 ALA A N 1
ATOM 1114 C CA . ALA A 1 135 ? 10.148 12.719 -21.891 1 91.69 135 ALA A CA 1
ATOM 1115 C C . ALA A 1 135 ? 9.109 12.734 -20.766 1 91.69 135 ALA A C 1
ATOM 1117 O O . ALA A 1 135 ? 7.98 12.281 -20.953 1 91.69 135 ALA A O 1
ATOM 1118 N N . LEU A 1 136 ? 9.445 13.227 -19.609 1 93.5 136 LEU A N 1
ATOM 1119 C CA . LEU A 1 136 ? 8.562 13.242 -18.438 1 93.5 136 LEU A CA 1
ATOM 1120 C C . LEU A 1 136 ? 7.352 14.125 -18.688 1 93.5 136 LEU A C 1
ATOM 1122 O O . LEU A 1 136 ? 7.492 15.266 -19.156 1 93.5 136 LEU A O 1
ATOM 1126 N N . THR A 1 137 ? 6.141 13.602 -18.438 1 93.94 137 THR A N 1
ATOM 1127 C CA . THR A 1 137 ? 4.91 14.352 -18.672 1 93.94 137 THR A CA 1
ATOM 1128 C C . THR A 1 137 ? 3.893 14.078 -17.562 1 93.94 137 THR A C 1
ATOM 1130 O O . THR A 1 137 ? 3.09 13.148 -17.672 1 93.94 137 THR A O 1
ATOM 1133 N N . GLY A 1 138 ? 3.869 14.992 -16.625 1 95.5 138 GLY A N 1
ATOM 1134 C CA . GLY A 1 138 ? 2.924 14.836 -15.539 1 95.5 138 GLY A CA 1
ATOM 1135 C C . GLY A 1 138 ? 2.924 13.438 -14.938 1 95.5 138 GLY A C 1
ATOM 1136 O O . GLY A 1 138 ? 3.979 12.914 -14.586 1 95.5 138 GLY A O 1
ATOM 1137 N N . LEU A 1 139 ? 1.733 12.852 -14.898 1 97.31 139 LEU A N 1
ATOM 1138 C CA . LEU A 1 139 ? 1.58 11.523 -14.312 1 97.31 139 LEU A CA 1
ATOM 1139 C C . LEU A 1 139 ? 1.596 10.445 -15.391 1 97.31 139 LEU A C 1
ATOM 1141 O O . LEU A 1 139 ? 1.589 9.258 -15.078 1 97.31 139 LEU A O 1
ATOM 1145 N N . THR A 1 140 ? 1.677 10.781 -16.609 1 94.69 140 THR A N 1
ATOM 1146 C CA . THR A 1 140 ? 1.546 9.812 -17.688 1 94.69 140 THR A CA 1
ATOM 1147 C C . THR A 1 140 ? 2.898 9.188 -18.031 1 94.69 140 THR A C 1
ATOM 1149 O O . THR A 1 140 ? 2.965 8.07 -18.531 1 94.69 140 THR A O 1
ATOM 1152 N N . ARG A 1 141 ? 3.941 9.898 -17.844 1 95.62 141 ARG A N 1
ATOM 1153 C CA . ARG A 1 141 ? 5.305 9.391 -17.984 1 95.62 141 ARG A CA 1
ATOM 1154 C C . ARG A 1 141 ? 6.18 9.859 -16.828 1 95.62 141 ARG A C 1
ATOM 1156 O O . ARG A 1 141 ? 6.586 11.023 -16.781 1 95.62 141 ARG A O 1
ATOM 1163 N N . VAL A 1 142 ? 6.469 8.961 -15.914 1 97.81 142 VAL A N 1
ATOM 1164 C CA . VAL A 1 142 ? 7.145 9.289 -14.664 1 97.81 142 VAL A CA 1
ATOM 1165 C C . VAL A 1 142 ? 8.32 8.344 -14.445 1 97.81 142 VAL A C 1
ATOM 1167 O O . VAL A 1 142 ? 8.453 7.332 -15.141 1 97.81 142 VAL A O 1
ATOM 1170 N N . ARG A 1 143 ? 9.219 8.664 -13.508 1 98.06 143 ARG A N 1
ATOM 1171 C CA . ARG A 1 143 ? 10.367 7.836 -13.156 1 98.06 143 ARG A CA 1
ATOM 1172 C C . ARG A 1 143 ? 10.008 6.84 -12.062 1 98.06 143 ARG A C 1
ATOM 1174 O O . ARG A 1 143 ? 10.664 5.809 -11.914 1 98.06 143 ARG A O 1
ATOM 1181 N N . ARG A 1 144 ? 9.039 7.16 -11.281 1 98.12 144 ARG A N 1
ATOM 1182 C CA . ARG A 1 144 ? 8.547 6.309 -10.195 1 98.12 144 ARG A CA 1
ATOM 1183 C C . ARG A 1 144 ? 7.047 6.062 -10.336 1 98.12 144 ARG A C 1
ATOM 1185 O O . ARG A 1 144 ? 6.262 7.008 -10.422 1 98.12 144 ARG A O 1
ATOM 1192 N N . PHE A 1 145 ? 6.656 4.77 -10.391 1 97.56 145 PHE A N 1
ATOM 1193 C CA . PHE A 1 145 ? 5.234 4.473 -10.523 1 97.56 145 PHE A CA 1
ATOM 1194 C C . PHE A 1 145 ? 4.914 3.111 -9.914 1 97.56 145 PHE A C 1
ATOM 1196 O O . PHE A 1 145 ? 5.809 2.289 -9.711 1 97.56 145 PHE A O 1
ATOM 1203 N N . GLN A 1 146 ? 3.684 2.975 -9.547 1 96.56 146 GLN A N 1
ATOM 1204 C CA . GLN A 1 146 ? 3.189 1.684 -9.078 1 96.56 146 GLN A CA 1
ATOM 1205 C C . GLN A 1 146 ? 2.312 1.016 -10.133 1 96.56 146 GLN A C 1
ATOM 1207 O O . GLN A 1 146 ? 1.342 1.608 -10.609 1 96.56 146 GLN A O 1
ATOM 1212 N N . GLN A 1 147 ? 2.719 -0.16 -10.492 1 95.62 147 GLN A N 1
ATOM 1213 C CA . GLN A 1 147 ? 1.956 -0.917 -11.477 1 95.62 147 GLN A CA 1
ATOM 1214 C C . GLN A 1 147 ? 1.102 -1.989 -10.805 1 95.62 147 GLN A C 1
ATOM 1216 O O . GLN A 1 147 ? 1.53 -2.615 -9.836 1 95.62 147 GLN A O 1
ATOM 1221 N N . ASP A 1 148 ? -0.111 -2.135 -11.258 1 95.88 148 ASP A N 1
ATOM 1222 C CA . ASP A 1 148 ? -0.935 -3.266 -10.844 1 95.88 148 ASP A CA 1
ATOM 1223 C C . ASP A 1 148 ? -0.531 -4.543 -11.57 1 95.88 148 ASP A C 1
ATOM 1225 O O . ASP A 1 148 ? -1.38 -5.238 -12.133 1 95.88 148 ASP A O 1
ATOM 1229 N N . ASP A 1 149 ? 0.651 -4.91 -11.43 1 95.5 149 ASP A N 1
ATOM 1230 C CA . ASP A 1 149 ? 1.281 -6 -12.172 1 95.5 149 ASP A CA 1
ATOM 1231 C C . ASP A 1 149 ? 0.83 -7.359 -11.648 1 95.5 149 ASP A C 1
ATOM 1233 O O . ASP A 1 149 ? 0.74 -7.562 -10.438 1 95.5 149 ASP A O 1
ATOM 1237 N N . ALA A 1 150 ? 0.481 -8.188 -12.586 1 98 150 ALA A N 1
ATOM 1238 C CA . ALA A 1 150 ? 0.264 -9.578 -12.211 1 98 150 ALA A CA 1
ATOM 1239 C C . ALA A 1 150 ? 0.932 -10.523 -13.203 1 98 150 ALA A C 1
ATOM 1241 O O . ALA A 1 150 ? 1.055 -10.203 -14.391 1 98 150 ALA A O 1
ATOM 1242 N N . HIS A 1 151 ? 1.38 -11.578 -12.703 1 98.75 151 HIS A N 1
ATOM 1243 C CA . HIS A 1 151 ? 1.989 -12.633 -13.5 1 98.75 151 HIS A CA 1
ATOM 1244 C C . HIS A 1 151 ? 1.321 -13.977 -13.242 1 98.75 151 HIS A C 1
ATOM 1246 O O . HIS A 1 151 ? 1.321 -14.461 -12.102 1 98.75 151 HIS A O 1
ATOM 1252 N N . ILE A 1 152 ? 0.774 -14.484 -14.305 1 98.81 152 ILE A N 1
ATOM 1253 C CA . ILE A 1 152 ? 0.076 -15.766 -14.234 1 98.81 152 ILE A CA 1
ATOM 1254 C C . ILE A 1 152 ? 0.964 -16.875 -14.805 1 98.81 152 ILE A C 1
ATOM 1256 O O . ILE A 1 152 ? 1.352 -16.812 -15.977 1 98.81 152 ILE A O 1
ATOM 1260 N N . PHE A 1 153 ? 1.359 -17.812 -13.977 1 98.81 153 PHE A N 1
ATOM 1261 C CA . PHE A 1 153 ? 2.045 -19.016 -14.406 1 98.81 153 PHE A CA 1
ATOM 1262 C C . PHE A 1 153 ? 1.048 -20.141 -14.688 1 98.81 153 PHE A C 1
ATOM 1264 O O . PHE A 1 153 ? 0.318 -20.562 -13.781 1 98.81 153 PHE A O 1
ATOM 1271 N N . CYS A 1 154 ? 1.004 -20.609 -15.891 1 98.44 154 CYS A N 1
ATOM 1272 C CA . CYS A 1 154 ? -0.011 -21.594 -16.25 1 98.44 154 CYS A CA 1
ATOM 1273 C C . CYS A 1 154 ? 0.552 -22.625 -17.219 1 98.44 154 CYS A C 1
ATOM 1275 O O . CYS A 1 154 ? 1.676 -22.484 -17.703 1 98.44 154 CYS A O 1
ATOM 1277 N N . THR A 1 155 ? -0.168 -23.719 -17.375 1 97.12 155 THR A N 1
ATOM 1278 C CA . THR A 1 155 ? 0.183 -24.688 -18.406 1 97.12 155 THR A CA 1
ATOM 1279 C C . THR A 1 155 ? -0.184 -24.156 -19.781 1 97.12 155 THR A C 1
ATOM 1281 O O . THR A 1 155 ? -0.932 -23.188 -19.906 1 97.12 155 THR A O 1
ATOM 1284 N N . GLU A 1 156 ? 0.345 -24.766 -20.781 1 94.69 156 GLU A N 1
ATOM 1285 C CA . GLU A 1 156 ? 0.04 -24.328 -22.141 1 94.69 156 GLU A CA 1
ATOM 1286 C C . GLU A 1 156 ? -1.451 -24.469 -22.438 1 94.69 156 GLU A C 1
ATOM 1288 O O . GLU A 1 156 ? -2.023 -23.625 -23.141 1 94.69 156 GLU A O 1
ATOM 1293 N N . SER A 1 157 ? -2.066 -25.484 -21.875 1 95 157 SER A N 1
ATOM 1294 C CA . SER A 1 157 ? -3.48 -25.75 -22.141 1 95 157 SER A CA 1
ATOM 1295 C C . SER A 1 157 ? -4.363 -24.703 -21.453 1 95 157 SER A C 1
ATOM 1297 O O . SER A 1 157 ? -5.543 -24.578 -21.797 1 95 157 SER A O 1
ATOM 1299 N N . GLN A 1 158 ? -3.826 -23.969 -20.516 1 96.75 158 GLN A N 1
ATOM 1300 C CA . GLN A 1 158 ? -4.598 -23 -19.75 1 96.75 158 GLN A CA 1
ATOM 1301 C C . GLN A 1 158 ? -4.484 -21.594 -20.344 1 96.75 158 GLN A C 1
ATOM 1303 O O . GLN A 1 158 ? -5.176 -20.672 -19.922 1 96.75 158 GLN A O 1
ATOM 1308 N N . ILE A 1 159 ? -3.707 -21.391 -21.391 1 96.56 159 ILE A N 1
ATOM 1309 C CA . ILE A 1 159 ? -3.363 -20.062 -21.922 1 96.56 159 ILE A CA 1
ATOM 1310 C C . ILE A 1 159 ? -4.629 -19.359 -22.391 1 96.56 159 ILE A C 1
ATOM 1312 O O . ILE A 1 159 ? -4.898 -18.219 -21.984 1 96.56 159 ILE A O 1
ATOM 1316 N N . LYS A 1 160 ? -5.359 -20.016 -23.203 1 94.75 160 LYS A N 1
ATOM 1317 C CA . LYS A 1 160 ? -6.539 -19.375 -23.797 1 94.75 160 LYS A CA 1
ATOM 1318 C C . LYS A 1 160 ? -7.52 -18.922 -22.719 1 94.75 160 LYS A C 1
ATOM 1320 O O . LYS A 1 160 ? -8.016 -17.797 -22.766 1 94.75 160 LYS A O 1
ATOM 1325 N N . ASP A 1 161 ? -7.773 -19.766 -21.75 1 96.19 161 ASP A N 1
ATOM 1326 C CA . ASP A 1 161 ? -8.695 -19.438 -20.672 1 96.19 161 ASP A CA 1
ATOM 1327 C C . ASP A 1 161 ? -8.18 -18.266 -19.844 1 96.19 161 ASP A C 1
ATOM 1329 O O . ASP A 1 161 ? -8.953 -17.391 -19.453 1 96.19 161 ASP A O 1
ATOM 1333 N N . GLU A 1 162 ? -6.902 -18.281 -19.531 1 97.94 162 GLU A N 1
ATOM 1334 C CA . GLU A 1 162 ? -6.32 -17.219 -18.719 1 97.94 162 GLU A CA 1
ATOM 1335 C C . GLU A 1 162 ? -6.328 -15.883 -19.469 1 97.94 162 GLU A C 1
ATOM 1337 O O . GLU A 1 162 ? -6.602 -14.836 -18.891 1 97.94 162 GLU A O 1
ATOM 1342 N N . VAL A 1 163 ? -6.043 -15.906 -20.781 1 97.25 163 VAL A N 1
ATOM 1343 C CA . VAL A 1 163 ? -6.07 -14.695 -21.578 1 97.25 163 VAL A CA 1
ATOM 1344 C C . VAL A 1 163 ? -7.492 -14.133 -21.625 1 97.25 163 VAL A C 1
ATOM 1346 O O . VAL A 1 163 ? -7.699 -12.93 -21.453 1 97.25 163 VAL A O 1
ATOM 1349 N N . ARG A 1 164 ? -8.438 -14.984 -21.891 1 95.94 164 ARG A N 1
ATOM 1350 C CA . ARG A 1 164 ? -9.836 -14.562 -21.906 1 95.94 164 ARG A CA 1
ATOM 1351 C C . ARG A 1 164 ? -10.242 -13.945 -20.578 1 95.94 164 ARG A C 1
ATOM 1353 O O . ARG A 1 164 ? -10.883 -12.891 -20.562 1 95.94 164 ARG A O 1
ATOM 1360 N N . ALA A 1 165 ? -9.852 -14.602 -19.484 1 97.44 165 ALA A N 1
ATOM 1361 C CA . ALA A 1 165 ? -10.18 -14.086 -18.156 1 97.44 165 ALA A CA 1
ATOM 1362 C C . ALA A 1 165 ? -9.586 -12.703 -17.938 1 97.44 165 ALA A C 1
ATOM 1364 O O . ALA A 1 165 ? -10.211 -11.836 -17.328 1 97.44 165 ALA A O 1
ATOM 1365 N N . CYS A 1 166 ? -8.391 -12.508 -18.422 1 97.81 166 CYS A N 1
ATOM 1366 C CA . CYS A 1 166 ? -7.742 -11.203 -18.312 1 97.81 166 CYS A CA 1
ATOM 1367 C C . CYS A 1 166 ? -8.492 -10.148 -19.109 1 97.81 166 CYS A C 1
ATOM 1369 O O . CYS A 1 166 ? -8.695 -9.031 -18.641 1 97.81 166 CYS A O 1
ATOM 1371 N N . LEU A 1 167 ? -8.867 -10.523 -20.328 1 97.19 167 LEU A N 1
ATOM 1372 C CA . LEU A 1 167 ? -9.602 -9.594 -21.172 1 97.19 167 LEU A CA 1
ATOM 1373 C C . LEU A 1 167 ? -10.945 -9.234 -20.531 1 97.19 167 LEU A C 1
ATOM 1375 O O . LEU A 1 167 ? -11.359 -8.07 -20.578 1 97.19 167 LEU A O 1
ATOM 1379 N N . GLU A 1 168 ? -11.586 -10.164 -19.984 1 97.31 168 GLU A N 1
ATOM 1380 C CA . GLU A 1 168 ? -12.844 -9.914 -19.281 1 97.31 168 GLU A CA 1
ATOM 1381 C C . GLU A 1 168 ? -12.641 -8.984 -18.094 1 97.31 168 GLU A C 1
ATOM 1383 O O . GLU A 1 168 ? -13.477 -8.133 -17.812 1 97.31 168 GLU A O 1
ATOM 1388 N N . PHE A 1 169 ? -11.539 -9.25 -17.375 1 98.06 169 PHE A N 1
ATOM 1389 C CA . PHE A 1 169 ? -11.195 -8.391 -16.25 1 98.06 169 PHE A CA 1
ATOM 1390 C C . PHE A 1 169 ? -11 -6.949 -16.703 1 98.06 169 PHE A C 1
ATOM 1392 O O . PHE A 1 169 ? -11.539 -6.02 -16.094 1 98.06 169 PHE A O 1
ATOM 1399 N N . ILE A 1 170 ? -10.312 -6.77 -17.766 1 97.38 170 ILE A N 1
ATOM 1400 C CA . ILE A 1 170 ? -10.062 -5.449 -18.328 1 97.38 170 ILE A CA 1
ATOM 1401 C C . ILE A 1 170 ? -11.391 -4.809 -18.734 1 97.38 170 ILE A C 1
ATOM 1403 O O . ILE A 1 170 ? -11.641 -3.643 -18.438 1 97.38 170 ILE A O 1
ATOM 1407 N N . ASP A 1 171 ? -12.18 -5.543 -19.406 1 97 171 ASP A N 1
ATOM 1408 C CA . ASP A 1 171 ? -13.484 -5.047 -19.844 1 97 171 ASP A CA 1
ATOM 1409 C C . ASP A 1 171 ? -14.328 -4.586 -18.656 1 97 171 ASP A C 1
ATOM 1411 O O . ASP A 1 171 ? -14.953 -3.523 -18.719 1 97 171 ASP A O 1
ATOM 1415 N N . TYR A 1 172 ? -14.32 -5.355 -17.625 1 97.88 172 TYR A N 1
ATOM 1416 C CA . TYR A 1 172 ? -15.07 -5.035 -16.422 1 97.88 172 TYR A CA 1
ATOM 1417 C C . TYR A 1 172 ? -14.625 -3.703 -15.836 1 97.88 172 TYR A C 1
ATOM 1419 O O . TYR A 1 172 ? -15.453 -2.832 -15.562 1 97.88 172 TYR A O 1
ATOM 1427 N N . VAL A 1 173 ? -13.375 -3.541 -15.688 1 97.94 173 VAL A N 1
ATOM 1428 C CA . VAL A 1 173 ? -12.812 -2.348 -15.062 1 97.94 173 VAL A CA 1
ATOM 1429 C C . VAL A 1 173 ? -13.078 -1.129 -15.938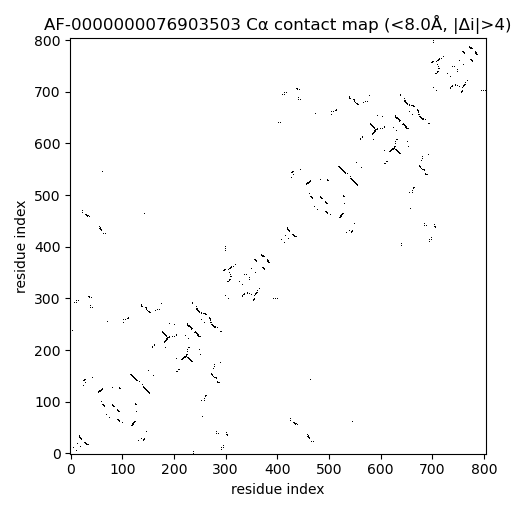 1 97.94 173 VAL A C 1
ATOM 1431 O O . VAL A 1 173 ? -13.5 -0.081 -15.453 1 97.94 173 VAL A O 1
ATOM 1434 N N . TYR A 1 174 ? -12.828 -1.263 -17.219 1 97 174 TYR A N 1
ATOM 1435 C CA . TYR A 1 174 ? -12.953 -0.126 -18.125 1 97 174 TYR A CA 1
ATOM 1436 C C . TYR A 1 174 ? -14.414 0.282 -18.281 1 97 174 TYR A C 1
ATOM 1438 O O . TYR A 1 174 ? -14.719 1.463 -18.469 1 97 174 TYR A O 1
ATOM 1446 N N . LYS A 1 175 ? -15.328 -0.64 -18.172 1 96.69 175 LYS A N 1
ATOM 1447 C CA . LYS A 1 175 ? -16.75 -0.302 -18.156 1 96.69 175 LYS A CA 1
ATOM 1448 C C . LYS A 1 175 ? -17.094 0.54 -16.938 1 96.69 175 LYS A C 1
ATOM 1450 O O . LYS A 1 175 ? -17.844 1.519 -17.031 1 96.69 175 LYS A O 1
ATOM 1455 N N . ILE A 1 176 ? -16.578 0.189 -15.844 1 97.56 176 ILE A N 1
ATOM 1456 C CA . ILE A 1 176 ? -16.812 0.925 -14.609 1 97.56 176 ILE A CA 1
ATOM 1457 C C . ILE A 1 176 ? -16.297 2.352 -14.75 1 97.56 176 ILE A C 1
ATOM 1459 O O . ILE A 1 176 ? -16.938 3.305 -14.32 1 97.56 176 ILE A O 1
ATOM 1463 N N . PHE A 1 177 ? -15.109 2.484 -15.398 1 97 177 PHE A N 1
ATOM 1464 C CA . PHE A 1 177 ? -14.508 3.801 -15.57 1 97 177 PHE A CA 1
ATOM 1465 C C . PHE A 1 177 ? -15.188 4.57 -16.688 1 97 177 PHE A C 1
ATOM 1467 O O . PHE A 1 177 ? -14.953 5.77 -16.859 1 97 177 PHE A O 1
ATOM 1474 N N . GLY A 1 178 ? -16 3.889 -17.469 1 95.06 178 GLY A N 1
ATOM 1475 C CA . GLY A 1 178 ? -16.688 4.516 -18.578 1 95.06 178 GLY A CA 1
ATOM 1476 C C . GLY A 1 178 ? -15.812 4.703 -19.797 1 95.06 178 GLY A C 1
ATOM 1477 O O . GLY A 1 178 ? -15.969 5.68 -20.547 1 95.06 178 GLY A O 1
ATOM 1478 N N . PHE A 1 179 ? -14.891 3.83 -20.016 1 94.81 179 PHE A N 1
ATOM 1479 C CA . PHE A 1 179 ? -13.945 3.949 -21.109 1 94.81 179 PHE A CA 1
ATOM 1480 C C . PHE A 1 179 ? -14.43 3.17 -22.328 1 94.81 179 PHE A C 1
ATOM 1482 O O . PHE A 1 179 ? -15.008 2.09 -22.188 1 94.81 179 PHE A O 1
ATOM 1489 N N . GLU A 1 180 ? -14.156 3.744 -23.391 1 94.75 180 GLU A N 1
ATOM 1490 C CA . GLU A 1 180 ? -14.031 2.971 -24.625 1 94.75 180 GLU A CA 1
ATOM 1491 C C . GLU A 1 180 ? -12.578 2.588 -24.891 1 94.75 180 GLU A C 1
ATOM 1493 O O . GLU A 1 180 ? -11.656 3.314 -24.5 1 94.75 180 GLU A O 1
ATOM 1498 N N . TYR A 1 181 ? -12.438 1.352 -25.438 1 95.94 181 TYR A N 1
ATOM 1499 C CA . TYR A 1 181 ? -11.055 0.94 -25.656 1 95.94 181 TYR A CA 1
ATOM 1500 C C . TYR A 1 181 ? -10.93 0.094 -26.922 1 95.94 181 TYR A C 1
ATOM 1502 O O . TYR A 1 181 ? -11.93 -0.396 -27.453 1 95.94 181 TYR A O 1
ATOM 1510 N N . GLU A 1 182 ? -9.797 0.052 -27.438 1 96.19 182 GLU A N 1
ATOM 1511 C CA . GLU A 1 182 ? -9.469 -0.773 -28.594 1 96.19 182 GLU A CA 1
ATOM 1512 C C . GLU A 1 182 ? -8.367 -1.772 -28.266 1 96.19 182 GLU A C 1
ATOM 1514 O O . GLU A 1 182 ? -7.594 -1.568 -27.328 1 96.19 182 GLU A O 1
ATOM 1519 N N . LEU A 1 183 ? -8.352 -2.893 -29.078 1 97.25 183 LEU A N 1
ATOM 1520 C CA . LEU A 1 183 ? -7.395 -3.971 -28.875 1 97.25 183 LEU A CA 1
ATOM 1521 C C . LEU A 1 183 ? -6.43 -4.078 -30.047 1 97.25 183 LEU A C 1
ATOM 1523 O O . LEU A 1 183 ? -6.844 -3.988 -31.203 1 97.25 183 LEU A O 1
ATOM 1527 N N . GLU A 1 184 ? -5.188 -4.199 -29.703 1 97.69 184 GLU A N 1
ATOM 1528 C CA . GLU A 1 184 ? -4.16 -4.398 -30.719 1 97.69 184 GLU A CA 1
ATOM 1529 C C . GLU A 1 184 ? -3.248 -5.566 -30.375 1 97.69 184 GLU A C 1
ATOM 1531 O O . GLU A 1 184 ? -2.789 -5.68 -29.234 1 97.69 184 GLU A O 1
ATOM 1536 N N . LEU A 1 185 ? -3.045 -6.457 -31.312 1 97.88 185 LEU A N 1
ATOM 1537 C CA . LEU A 1 185 ? -2.068 -7.527 -31.141 1 97.88 185 LEU A CA 1
ATOM 1538 C C . LEU A 1 185 ? -0.697 -7.098 -31.656 1 97.88 185 LEU A C 1
ATOM 1540 O O . LEU A 1 185 ? -0.487 -6.988 -32.875 1 97.88 185 LEU A O 1
ATOM 1544 N N . SER A 1 186 ? 0.19 -6.891 -30.75 1 97.5 186 SER A N 1
ATOM 1545 C CA . SER A 1 186 ? 1.558 -6.523 -31.094 1 97.5 186 SER A CA 1
ATOM 1546 C C . SER A 1 186 ? 2.432 -7.758 -31.281 1 97.5 186 SER A C 1
ATOM 1548 O O . SER A 1 186 ? 2.645 -8.523 -30.344 1 97.5 186 SER A O 1
ATOM 1550 N N . THR A 1 187 ? 2.982 -7.875 -32.469 1 97.25 187 THR A N 1
ATOM 1551 C CA . THR A 1 187 ? 3.67 -9.102 -32.844 1 97.25 187 THR A CA 1
ATOM 1552 C C . THR A 1 187 ? 5.18 -8.953 -32.688 1 97.25 187 THR A C 1
ATOM 1554 O O . THR A 1 187 ? 5.648 -7.973 -32.094 1 97.25 187 THR A O 1
ATOM 1557 N N . ARG A 1 188 ? 5.922 -9.93 -33.062 1 96.69 188 ARG A N 1
ATOM 1558 C CA . ARG A 1 188 ? 7.355 -10.078 -32.844 1 96.69 188 ARG A CA 1
ATOM 1559 C C . ARG A 1 188 ? 8.117 -8.844 -33.312 1 96.69 188 ARG A C 1
ATOM 1561 O O . ARG A 1 188 ? 7.996 -8.461 -34.5 1 96.69 188 ARG A O 1
ATOM 1568 N N . PRO A 1 189 ? 8.914 -8.305 -32.438 1 95.38 189 PRO A N 1
ATOM 1569 C CA . PRO A 1 189 ? 9.75 -7.168 -32.844 1 95.38 189 PRO A CA 1
ATOM 1570 C C . PRO A 1 189 ? 11.031 -7.605 -33.562 1 95.38 189 PRO A C 1
ATOM 1572 O O . PRO A 1 189 ? 11.266 -8.805 -33.719 1 95.38 189 PRO A O 1
ATOM 1575 N N . GLU A 1 190 ? 11.781 -6.621 -33.906 1 92.44 190 GLU A N 1
ATOM 1576 C CA . GLU A 1 190 ? 13.055 -6.914 -34.562 1 92.44 190 GLU A CA 1
ATOM 1577 C C . GLU A 1 190 ? 14.016 -7.609 -33.594 1 92.44 190 GLU A C 1
ATOM 1579 O O . GLU A 1 190 ? 14.633 -8.617 -33.938 1 92.44 190 GLU A O 1
ATOM 1584 N N . LYS A 1 191 ? 14.094 -7.023 -32.469 1 89.44 191 LYS A N 1
ATOM 1585 C CA . LYS A 1 191 ? 14.898 -7.625 -31.422 1 89.44 191 LYS A CA 1
ATOM 1586 C C . LYS A 1 191 ? 14.039 -8.461 -30.484 1 89.44 191 LYS A C 1
ATOM 1588 O O . LYS A 1 191 ? 13.18 -7.922 -29.781 1 89.44 191 LYS A O 1
ATOM 1593 N N . TYR A 1 192 ? 14.195 -9.766 -30.578 1 92.06 192 TYR A N 1
ATOM 1594 C CA . TYR A 1 192 ? 13.375 -10.641 -29.75 1 92.06 192 TYR A CA 1
ATOM 1595 C C . TYR A 1 192 ? 14.195 -11.805 -29.219 1 92.06 192 TYR A C 1
ATOM 1597 O O . TYR A 1 192 ? 15.281 -12.094 -29.719 1 92.06 192 TYR A O 1
ATOM 1605 N N . LEU A 1 193 ? 13.727 -12.43 -28.188 1 91.44 193 LEU A N 1
ATOM 1606 C CA . LEU A 1 193 ? 14.305 -13.625 -27.594 1 91.44 193 LEU A CA 1
ATOM 1607 C C . LEU A 1 193 ? 13.562 -14.875 -28.047 1 91.44 193 LEU A C 1
ATOM 1609 O O . LEU A 1 193 ? 12.359 -14.836 -28.297 1 91.44 193 LEU A O 1
ATOM 1613 N N . GLY A 1 194 ? 14.336 -15.984 -28.172 1 91 194 GLY A N 1
ATOM 1614 C CA . GLY A 1 194 ? 13.711 -17.266 -28.422 1 91 194 GLY A CA 1
ATOM 1615 C C . GLY A 1 194 ? 13.625 -17.625 -29.891 1 91 194 GLY A C 1
ATOM 1616 O O . GLY A 1 194 ? 14.227 -16.953 -30.734 1 91 194 GLY A O 1
ATOM 1617 N N . ASP A 1 195 ? 12.883 -18.719 -30.234 1 93.44 195 ASP A N 1
ATOM 1618 C CA . ASP A 1 195 ? 12.82 -19.203 -31.609 1 93.44 195 ASP A CA 1
ATOM 1619 C C . ASP A 1 195 ? 11.5 -18.812 -32.25 1 93.44 195 ASP A C 1
ATOM 1621 O O . ASP A 1 195 ? 10.508 -18.547 -31.578 1 93.44 195 ASP A O 1
ATOM 1625 N N . ILE A 1 196 ? 11.484 -18.828 -33.5 1 94.75 196 ILE A N 1
ATOM 1626 C CA . ILE A 1 196 ? 10.375 -18.344 -34.312 1 94.75 196 ILE A CA 1
ATOM 1627 C C . ILE A 1 196 ? 9.148 -19.219 -34.094 1 94.75 196 ILE A C 1
ATOM 1629 O O . ILE A 1 196 ? 8.016 -18.734 -34.094 1 94.75 196 ILE A O 1
ATOM 1633 N N . GLU A 1 197 ? 9.391 -20.484 -33.875 1 94.62 197 GLU A N 1
ATOM 1634 C CA . GLU A 1 197 ? 8.273 -21.406 -33.688 1 94.62 197 GLU A CA 1
ATOM 1635 C C . GLU A 1 197 ? 7.488 -21.062 -32.438 1 94.62 197 GLU A C 1
ATOM 1637 O O . GLU A 1 197 ? 6.258 -21.094 -32.438 1 94.62 197 GLU A O 1
ATOM 1642 N N . THR A 1 198 ? 8.242 -20.781 -31.438 1 92.38 198 THR A N 1
ATOM 1643 C CA . THR A 1 198 ? 7.605 -20.391 -30.172 1 92.38 198 THR A CA 1
ATOM 1644 C C . THR A 1 198 ? 6.816 -19.094 -30.344 1 92.38 198 THR A C 1
ATOM 1646 O O . THR A 1 198 ? 5.723 -18.953 -29.797 1 92.38 198 THR A O 1
ATOM 1649 N N . TRP A 1 199 ? 7.301 -18.188 -31.094 1 95.25 199 TRP A N 1
ATOM 1650 C CA . TRP A 1 199 ? 6.625 -16.906 -31.344 1 95.25 199 TRP A CA 1
ATOM 1651 C C . TRP A 1 199 ? 5.348 -17.125 -32.156 1 95.25 199 TRP A C 1
ATOM 1653 O O . TRP A 1 199 ? 4.301 -16.562 -31.828 1 95.25 199 TRP A O 1
ATOM 1663 N N . ASN A 1 200 ? 5.547 -17.922 -33.188 1 95.62 200 ASN A N 1
ATOM 1664 C CA . ASN A 1 200 ? 4.371 -18.219 -34 1 95.62 200 ASN A CA 1
ATOM 1665 C C . ASN A 1 200 ? 3.25 -18.828 -33.156 1 95.62 200 ASN A C 1
ATOM 1667 O O . ASN A 1 200 ? 2.084 -18.469 -33.312 1 95.62 200 ASN A O 1
ATOM 1671 N N . LYS A 1 201 ? 3.666 -19.688 -32.312 1 93.5 201 LYS A N 1
ATOM 1672 C CA . LYS A 1 201 ? 2.703 -20.328 -31.438 1 93.5 201 LYS A CA 1
ATOM 1673 C C . LYS A 1 201 ? 2.049 -19.328 -30.5 1 93.5 201 LYS A C 1
ATOM 1675 O O . LYS A 1 201 ? 0.83 -19.344 -30.312 1 93.5 201 LYS A O 1
ATOM 1680 N N . ALA A 1 202 ? 2.812 -18.5 -29.906 1 94.12 202 ALA A N 1
ATOM 1681 C CA . ALA A 1 202 ? 2.312 -17.5 -28.969 1 94.12 202 ALA A CA 1
ATOM 1682 C C . ALA A 1 202 ? 1.352 -16.531 -29.656 1 94.12 202 ALA A C 1
ATOM 1684 O O . ALA A 1 202 ? 0.281 -16.219 -29.125 1 94.12 202 ALA A O 1
ATOM 1685 N N . GLU A 1 203 ? 1.688 -16.062 -30.812 1 96.38 203 GLU A N 1
ATOM 1686 C CA . GLU A 1 203 ? 0.848 -15.141 -31.562 1 96.38 203 GLU A CA 1
ATOM 1687 C C . GLU A 1 203 ? -0.469 -15.797 -31.969 1 96.38 203 GLU A C 1
ATOM 1689 O O . GLU A 1 203 ? -1.52 -15.156 -31.969 1 96.38 203 GLU A O 1
ATOM 1694 N N . GLN A 1 204 ? -0.359 -17.047 -32.344 1 95.38 204 GLN A N 1
ATOM 1695 C CA . GLN A 1 204 ? -1.562 -17.797 -32.688 1 95.38 204 GLN A CA 1
ATOM 1696 C C . GLN A 1 204 ? -2.506 -17.906 -31.484 1 95.38 204 GLN A C 1
ATOM 1698 O O . GLN A 1 204 ? -3.719 -17.734 -31.641 1 95.38 204 GLN A O 1
ATOM 1703 N N . GLN A 1 205 ? -1.957 -18.219 -30.359 1 93.81 205 GLN A N 1
ATOM 1704 C CA . GLN A 1 205 ? -2.762 -18.359 -29.141 1 93.81 205 GLN A CA 1
ATOM 1705 C C . GLN A 1 205 ? -3.465 -17.047 -28.797 1 93.81 205 GLN A C 1
ATOM 1707 O O . GLN A 1 205 ? -4.648 -17.047 -28.438 1 93.81 205 GLN A O 1
ATOM 1712 N N . LEU A 1 206 ? -2.764 -15.922 -28.859 1 96.44 206 LEU A N 1
ATOM 1713 C CA . LEU A 1 206 ? -3.363 -14.625 -28.562 1 96.44 206 LEU A CA 1
ATOM 1714 C C . LEU A 1 206 ? -4.434 -14.273 -29.594 1 96.44 206 LEU A C 1
ATOM 1716 O O . LEU A 1 206 ? -5.469 -13.703 -29.25 1 96.44 206 LEU A O 1
ATOM 1720 N N . THR A 1 207 ? -4.176 -14.633 -30.859 1 96.44 207 THR A N 1
ATOM 1721 C CA . THR A 1 207 ? -5.145 -14.391 -31.922 1 96.44 207 THR A CA 1
ATOM 1722 C C . THR A 1 207 ? -6.445 -15.148 -31.656 1 96.44 207 THR A C 1
ATOM 1724 O O . THR A 1 207 ? -7.535 -14.578 -31.766 1 96.44 207 THR A O 1
ATOM 1727 N N . GLU A 1 208 ? -6.297 -16.344 -31.297 1 95.25 208 GLU A N 1
ATOM 1728 C CA . GLU A 1 208 ? -7.465 -17.172 -31 1 95.25 208 GLU A CA 1
ATOM 1729 C C . GLU A 1 208 ? -8.25 -16.609 -29.812 1 95.25 208 GLU A C 1
ATOM 1731 O O . GLU A 1 208 ? -9.484 -16.562 -29.844 1 95.25 208 GLU A O 1
ATOM 1736 N N . ALA A 1 209 ? -7.516 -16.234 -28.812 1 94 209 ALA A N 1
ATOM 1737 C CA . ALA A 1 209 ? -8.164 -15.664 -27.641 1 94 209 ALA A CA 1
ATOM 1738 C C . ALA A 1 209 ? -8.906 -14.383 -27.984 1 94 209 ALA A C 1
ATOM 1740 O O . ALA A 1 209 ? -10.031 -14.156 -27.516 1 94 209 ALA A O 1
ATOM 1741 N N . LEU A 1 210 ? -8.328 -13.539 -28.797 1 96.5 210 LEU A N 1
ATOM 1742 C CA . LEU A 1 210 ? -8.93 -12.281 -29.219 1 96.5 210 LEU A CA 1
ATOM 1743 C C . LEU A 1 210 ? -10.188 -12.539 -30.047 1 96.5 210 LEU A C 1
ATOM 1745 O O . LEU A 1 210 ? -11.203 -11.859 -29.859 1 96.5 210 LEU A O 1
ATOM 1749 N N . ASN A 1 211 ? -10.078 -13.484 -30.938 1 96.25 211 ASN A N 1
ATOM 1750 C CA . ASN A 1 211 ? -11.234 -13.844 -31.75 1 96.25 211 ASN A CA 1
ATOM 1751 C C . ASN A 1 211 ? -12.398 -14.328 -30.906 1 96.25 211 ASN A C 1
ATOM 1753 O O . ASN A 1 211 ? -13.547 -13.953 -31.156 1 96.25 211 ASN A O 1
ATOM 1757 N N . GLU A 1 212 ? -12.117 -15.07 -29.953 1 94.38 212 GLU A N 1
ATOM 1758 C CA . GLU A 1 212 ? -13.156 -15.602 -29.078 1 94.38 212 GLU A CA 1
ATOM 1759 C C . GLU A 1 212 ? -13.766 -14.508 -28.219 1 94.38 212 GLU A C 1
ATOM 1761 O O . GLU A 1 212 ? -14.945 -14.562 -27.859 1 94.38 212 GLU A O 1
ATOM 1766 N N . PHE A 1 213 ? -12.898 -13.664 -27.797 1 93.81 213 PHE A N 1
ATOM 1767 C CA . PHE A 1 213 ? -13.383 -12.555 -26.984 1 93.81 213 PHE A CA 1
ATOM 1768 C C . PHE A 1 213 ? -14.422 -11.742 -27.75 1 93.81 213 PHE A C 1
ATOM 1770 O O . PHE A 1 213 ? -15.359 -11.211 -27.156 1 93.81 213 PHE A O 1
ATOM 1777 N N . GLY A 1 214 ? -14.273 -11.586 -29.078 1 92.75 214 GLY A N 1
ATOM 1778 C CA . GLY A 1 214 ? -15.344 -11.086 -29.938 1 92.75 214 GLY A CA 1
ATOM 1779 C C . GLY A 1 214 ? -15.258 -9.594 -30.172 1 92.75 214 GLY A C 1
ATOM 1780 O O . GLY A 1 214 ? -16 -9.047 -30.984 1 92.75 214 GLY A O 1
ATOM 1781 N N . LYS A 1 215 ? -14.445 -8.883 -29.547 1 94.25 215 LYS A N 1
ATOM 1782 C CA . LYS A 1 215 ? -14.273 -7.461 -29.828 1 94.25 215 LYS A CA 1
ATOM 1783 C C . LYS A 1 215 ? -13.32 -7.242 -31 1 94.25 215 LYS A C 1
ATOM 1785 O O . LYS A 1 215 ? -12.383 -8.023 -31.188 1 94.25 215 LYS A O 1
ATOM 1790 N N . PRO A 1 216 ? -13.602 -6.18 -31.734 1 95.25 216 PRO A N 1
ATOM 1791 C CA . PRO A 1 216 ? -12.68 -5.887 -32.844 1 95.25 216 PRO A CA 1
ATOM 1792 C C . PRO A 1 216 ? -11.258 -5.613 -32.375 1 95.25 216 PRO A C 1
ATOM 1794 O O . PRO A 1 216 ? -11.062 -5.004 -31.312 1 95.25 216 PRO A O 1
ATOM 1797 N N . TRP A 1 217 ? -10.336 -6.109 -33.094 1 96.94 217 TRP A N 1
ATOM 1798 C CA . TRP A 1 217 ? -8.93 -5.883 -32.781 1 96.94 217 TRP A CA 1
ATOM 1799 C C . TRP A 1 217 ? -8.109 -5.738 -34.062 1 96.94 217 TRP A C 1
ATOM 1801 O O . TRP A 1 217 ? -8.578 -6.078 -35.125 1 96.94 217 TRP A O 1
ATOM 1811 N N . LYS A 1 218 ? -6.945 -5.121 -34 1 97.12 218 LYS A N 1
ATOM 1812 C CA . LYS A 1 218 ? -6.055 -4.918 -35.125 1 97.12 218 LYS A CA 1
ATOM 1813 C C . LYS A 1 218 ? -4.645 -5.418 -34.812 1 97.12 218 LYS A C 1
ATOM 1815 O O . LYS A 1 218 ? -4.289 -5.609 -33.656 1 97.12 218 LYS A O 1
ATOM 1820 N N . ILE A 1 219 ? -3.887 -5.652 -35.875 1 97.38 219 ILE A N 1
ATOM 1821 C CA . ILE A 1 219 ? -2.492 -6.051 -35.75 1 97.38 219 ILE A CA 1
ATOM 1822 C C . ILE A 1 219 ? -1.613 -4.809 -35.594 1 97.38 219 ILE A C 1
ATOM 1824 O O . ILE A 1 219 ? -1.812 -3.811 -36.281 1 97.38 219 ILE A O 1
ATOM 1828 N N . ASN A 1 220 ? -0.812 -4.809 -34.594 1 96.31 220 ASN A N 1
ATOM 1829 C CA . ASN A 1 220 ? 0.276 -3.854 -34.438 1 96.31 220 ASN A CA 1
ATOM 1830 C C . ASN A 1 220 ? 1.637 -4.508 -34.656 1 96.31 220 ASN A C 1
ATOM 1832 O O . ASN A 1 220 ? 2.244 -5.016 -33.688 1 96.31 220 ASN A O 1
ATOM 1836 N N . GLU A 1 221 ? 2.146 -4.363 -35.812 1 95.88 221 GLU A N 1
ATOM 1837 C CA . GLU A 1 221 ? 3.307 -5.141 -36.25 1 95.88 221 GLU A CA 1
ATOM 1838 C C . GLU A 1 221 ? 4.566 -4.703 -35.5 1 95.88 221 GLU A C 1
ATOM 1840 O O . GLU A 1 221 ? 4.805 -3.508 -35.344 1 95.88 221 GLU A O 1
ATOM 1845 N N . ALA A 1 222 ? 5.332 -5.637 -35.062 1 95.31 222 ALA A N 1
ATOM 1846 C CA . ALA A 1 222 ? 6.703 -5.484 -34.594 1 95.31 222 ALA A CA 1
ATOM 1847 C C . ALA A 1 222 ? 6.75 -4.645 -33.312 1 95.31 222 ALA A C 1
ATOM 1849 O O . ALA A 1 222 ? 7.719 -3.922 -33.062 1 95.31 222 ALA A O 1
ATOM 1850 N N . ASP A 1 223 ? 5.668 -4.742 -32.5 1 93.62 223 ASP A N 1
ATOM 1851 C CA . ASP A 1 223 ? 5.633 -3.93 -31.281 1 93.62 223 ASP A CA 1
ATOM 1852 C C . ASP A 1 223 ? 5.434 -4.801 -30.047 1 93.62 223 ASP A C 1
ATOM 1854 O O . ASP A 1 223 ? 4.965 -4.324 -29.016 1 93.62 223 ASP A O 1
ATOM 1858 N N . GLY A 1 224 ? 5.699 -6 -30.203 1 92.94 224 GLY A N 1
ATOM 1859 C CA . GLY A 1 224 ? 5.676 -6.891 -29.047 1 92.94 224 GLY A CA 1
ATOM 1860 C C . GLY A 1 224 ? 6.836 -6.668 -28.109 1 92.94 224 GLY A C 1
ATOM 1861 O O . GLY A 1 224 ? 7.738 -5.883 -28.391 1 92.94 224 GLY A O 1
ATOM 1862 N N . ALA A 1 225 ? 6.707 -7.223 -26.953 1 91.06 225 ALA A N 1
ATOM 1863 C CA . ALA A 1 225 ? 7.852 -7.242 -26.031 1 91.06 225 ALA A CA 1
ATOM 1864 C C . ALA A 1 225 ? 8.969 -8.133 -26.578 1 91.06 225 ALA A C 1
ATOM 1866 O O . ALA A 1 225 ? 8.734 -8.969 -27.453 1 91.06 225 ALA A O 1
ATOM 1867 N N . PHE A 1 226 ? 10.172 -7.949 -26.047 1 92.19 226 PHE A N 1
ATOM 1868 C CA . PHE A 1 226 ? 11.305 -8.719 -26.562 1 92.19 226 PHE A CA 1
ATOM 1869 C C . PHE A 1 226 ? 11.164 -10.195 -26.219 1 92.19 226 PHE A C 1
ATOM 1871 O O . PHE A 1 226 ? 11.812 -11.047 -26.828 1 92.19 226 PHE A O 1
ATOM 1878 N N . TYR A 1 227 ? 10.281 -10.516 -25.281 1 92.69 227 TYR A N 1
ATOM 1879 C CA . TYR A 1 227 ? 10.18 -11.906 -24.828 1 92.69 227 TYR A CA 1
ATOM 1880 C C . TYR A 1 227 ? 8.859 -12.523 -25.266 1 92.69 227 TYR A C 1
ATOM 1882 O O . TYR A 1 227 ? 8.609 -13.711 -25.047 1 92.69 227 TYR A O 1
ATOM 1890 N N . GLY A 1 228 ? 7.906 -11.758 -25.906 1 93.69 228 GLY A N 1
ATOM 1891 C CA . GLY A 1 228 ? 6.648 -12.328 -26.359 1 93.69 228 GLY A CA 1
ATOM 1892 C C . GLY A 1 228 ? 5.699 -11.297 -26.938 1 93.69 228 GLY A C 1
ATOM 1893 O O . GLY A 1 228 ? 5.887 -10.094 -26.75 1 93.69 228 GLY A O 1
ATOM 1894 N N . PRO A 1 229 ? 4.715 -11.828 -27.688 1 96.75 229 PRO A N 1
ATOM 1895 C CA . PRO A 1 229 ? 3.684 -10.922 -28.219 1 96.75 229 PRO A CA 1
ATOM 1896 C C . PRO A 1 229 ? 2.77 -10.375 -27.125 1 96.75 229 PRO A C 1
ATOM 1898 O O . PRO A 1 229 ? 2.721 -10.93 -26.016 1 96.75 229 PRO A O 1
ATOM 1901 N N . LYS A 1 230 ? 2.148 -9.258 -27.422 1 97.19 230 LYS A N 1
ATOM 1902 C CA . LYS A 1 230 ? 1.303 -8.648 -26.391 1 97.19 230 LYS A CA 1
ATOM 1903 C C . LYS A 1 230 ? 0.021 -8.086 -27 1 97.19 230 LYS A C 1
ATOM 1905 O O . LYS A 1 230 ? -0.029 -7.793 -28.203 1 97.19 230 LYS A O 1
ATOM 1910 N N . ILE A 1 231 ? -0.997 -8.117 -26.266 1 97.19 231 ILE A N 1
ATOM 1911 C CA . ILE A 1 231 ? -2.223 -7.379 -26.547 1 97.19 231 ILE A CA 1
ATOM 1912 C C . ILE A 1 231 ? -2.168 -6.012 -25.875 1 97.19 231 ILE A C 1
ATOM 1914 O O . ILE A 1 231 ? -2.104 -5.93 -24.641 1 97.19 231 ILE A O 1
ATOM 1918 N N . ASP A 1 232 ? -2.166 -5 -26.641 1 96.44 232 ASP A N 1
ATOM 1919 C CA . ASP A 1 232 ? -2.221 -3.633 -26.141 1 96.44 232 ASP A CA 1
ATOM 1920 C C . ASP A 1 232 ? -3.654 -3.107 -26.141 1 96.44 232 ASP A C 1
ATOM 1922 O O . ASP A 1 232 ? -4.406 -3.328 -27.078 1 96.44 232 ASP A O 1
ATOM 1926 N N . ILE A 1 233 ? -3.93 -2.496 -25.094 1 94.94 233 ILE A N 1
ATOM 1927 C CA . ILE A 1 233 ? -5.262 -1.917 -24.969 1 94.94 233 ILE A CA 1
ATOM 1928 C C . ILE A 1 233 ? -5.16 -0.394 -24.938 1 94.94 233 ILE A C 1
ATOM 1930 O O . ILE A 1 233 ? -4.559 0.171 -24.016 1 94.94 233 ILE A O 1
ATOM 1934 N N . GLY A 1 234 ? -5.688 0.244 -25.922 1 94.12 234 GLY A N 1
ATOM 1935 C CA . GLY A 1 234 ? -5.777 1.693 -25.984 1 94.12 234 GLY A CA 1
ATOM 1936 C C . GLY A 1 234 ? -7.113 2.23 -25.5 1 94.12 234 GLY A C 1
ATOM 1937 O O . GLY A 1 234 ? -8.164 1.851 -26.031 1 94.12 234 GLY A O 1
ATOM 1938 N N . VAL A 1 235 ? -7.051 3.104 -24.516 1 93.94 235 VAL A N 1
ATOM 1939 C CA . VAL A 1 235 ? -8.258 3.674 -23.938 1 93.94 235 VAL A CA 1
ATOM 1940 C C . VAL A 1 235 ? -8.484 5.078 -24.484 1 93.94 235 VAL A C 1
ATOM 1942 O O . VAL A 1 235 ? -7.535 5.84 -24.688 1 93.94 235 VAL A O 1
ATOM 1945 N N . PHE A 1 236 ? -9.742 5.336 -24.688 1 92.69 236 PHE A N 1
ATOM 1946 C CA . PHE A 1 236 ? -10.125 6.672 -25.125 1 92.69 236 PHE A CA 1
ATOM 1947 C C . PHE A 1 236 ? -10.758 7.453 -23.984 1 92.69 236 PHE A C 1
ATOM 1949 O O . PHE A 1 236 ? -11.656 6.949 -23.297 1 92.69 236 PHE A O 1
ATOM 1956 N N . ASP A 1 237 ? -10.211 8.641 -23.812 1 85.56 237 ASP A N 1
ATOM 1957 C CA . ASP A 1 237 ? -10.867 9.477 -22.812 1 85.56 237 ASP A CA 1
ATOM 1958 C C . ASP A 1 237 ? -12.078 10.188 -23.391 1 85.56 237 ASP A C 1
ATOM 1960 O O . ASP A 1 237 ? -12.484 9.914 -24.531 1 85.56 237 ASP A O 1
ATOM 1964 N N . ALA A 1 238 ? -12.688 11.055 -22.594 1 83.94 238 ALA A N 1
ATOM 1965 C CA . ALA A 1 238 ? -13.914 11.75 -22.969 1 83.94 238 ALA A CA 1
ATOM 1966 C C . ALA A 1 238 ? -13.711 12.602 -24.219 1 83.94 238 ALA A C 1
ATOM 1968 O O . ALA A 1 238 ? -14.672 12.898 -24.938 1 83.94 238 ALA A O 1
ATOM 1969 N N . LEU A 1 239 ? -12.43 13.016 -24.516 1 85.44 239 LEU A N 1
ATOM 1970 C CA . LEU A 1 239 ? -12.125 13.836 -25.688 1 85.44 239 LEU A CA 1
ATOM 1971 C C . LEU A 1 239 ? -11.625 12.969 -26.844 1 85.44 239 LEU A C 1
ATOM 1973 O O . LEU A 1 239 ? -11.125 13.492 -27.828 1 85.44 239 LEU A O 1
ATOM 1977 N N . LYS A 1 240 ? -11.602 11.688 -26.625 1 85.75 240 LYS A N 1
ATOM 1978 C CA . LYS A 1 240 ? -11.25 10.688 -27.625 1 85.75 240 LYS A CA 1
ATOM 1979 C C . LYS A 1 240 ? -9.742 10.656 -27.875 1 85.75 240 LYS A C 1
ATOM 1981 O O . LYS A 1 240 ? -9.297 10.328 -28.984 1 85.75 240 LYS A O 1
ATOM 1986 N N . ARG A 1 241 ? -9.133 11.188 -27.031 1 89.12 241 ARG A N 1
ATOM 1987 C CA . ARG A 1 241 ? -7.695 10.961 -27.062 1 89.12 241 ARG A CA 1
ATOM 1988 C C . ARG A 1 241 ? -7.355 9.531 -26.672 1 89.12 241 ARG A C 1
ATOM 1990 O O . ARG A 1 241 ? -7.949 8.977 -25.75 1 89.12 241 ARG A O 1
ATOM 1997 N N . LYS A 1 242 ? -6.309 8.961 -27.266 1 90.44 242 LYS A N 1
ATOM 1998 C CA . LYS A 1 242 ? -5.941 7.562 -27.047 1 90.44 242 LYS A CA 1
ATOM 1999 C C . LYS A 1 242 ? -4.75 7.453 -26.109 1 90.44 242 LYS A C 1
ATOM 2001 O O . LYS A 1 242 ? -3.748 8.156 -26.266 1 90.44 242 LYS A O 1
ATOM 2006 N N . PHE A 1 243 ? -4.895 6.598 -25.094 1 90.38 243 PHE A N 1
ATOM 2007 C CA . PHE A 1 243 ? -3.824 6.301 -24.156 1 90.38 243 PHE A CA 1
ATOM 2008 C C . PHE A 1 243 ? -3.598 4.797 -24.047 1 90.38 243 PHE A C 1
ATOM 2010 O O . PHE A 1 243 ? -4.555 4.023 -23.984 1 90.38 243 PHE A O 1
ATOM 2017 N N . GLN A 1 244 ? -2.322 4.438 -24.125 1 88.62 244 GLN A N 1
ATOM 2018 C CA . GLN A 1 244 ? -2.01 3.039 -23.859 1 88.62 244 GLN A CA 1
ATOM 2019 C C . GLN A 1 244 ? -1.979 2.766 -22.359 1 88.62 244 GLN A C 1
ATOM 2021 O O . GLN A 1 244 ? -1.258 3.434 -21.609 1 88.62 244 GLN A O 1
ATOM 2026 N N . CYS A 1 245 ? -2.746 1.871 -21.906 1 91.75 245 CYS A N 1
ATOM 2027 C CA . CYS A 1 245 ? -2.83 1.605 -20.469 1 91.75 245 CYS A CA 1
ATOM 2028 C C . CYS A 1 245 ? -2.643 0.121 -20.172 1 91.75 245 CYS A C 1
ATOM 2030 O O . CYS A 1 245 ? -1.522 -0.332 -19.938 1 91.75 245 CYS A O 1
ATOM 2032 N N . ALA A 1 246 ? -3.621 -0.742 -20.406 1 92.5 246 ALA A N 1
ATOM 2033 C CA . ALA A 1 246 ? -3.584 -2.162 -20.062 1 92.5 246 ALA A CA 1
ATOM 2034 C C . ALA A 1 246 ? -2.787 -2.953 -21.094 1 92.5 246 ALA A C 1
ATOM 2036 O O . ALA A 1 246 ? -2.721 -2.568 -22.266 1 92.5 246 ALA A O 1
ATOM 2037 N N . THR A 1 247 ? -2.195 -3.977 -20.625 1 94.12 247 THR A N 1
ATOM 2038 C CA . THR A 1 247 ? -1.435 -4.859 -21.516 1 94.12 247 THR A CA 1
ATOM 2039 C C . THR A 1 247 ? -1.53 -6.305 -21.031 1 94.12 247 THR A C 1
ATOM 2041 O O . THR A 1 247 ? -1.744 -6.566 -19.844 1 94.12 247 THR A O 1
ATOM 2044 N N . LEU A 1 248 ? -1.519 -7.152 -21.984 1 97.31 248 LEU A N 1
ATOM 2045 C CA . LEU A 1 248 ? -1.404 -8.594 -21.781 1 97.31 248 LEU A CA 1
ATOM 2046 C C . LEU A 1 248 ? -0.297 -9.18 -22.641 1 97.31 248 LEU A C 1
ATOM 2048 O O . LEU A 1 248 ? -0.305 -9.016 -23.859 1 97.31 248 LEU A O 1
ATOM 2052 N N . GLN A 1 249 ? 0.646 -9.82 -22.016 1 97 249 GLN A N 1
ATOM 2053 C CA . GLN A 1 249 ? 1.788 -10.359 -22.75 1 97 249 GLN A CA 1
ATOM 2054 C C . GLN A 1 249 ? 1.945 -11.852 -22.516 1 97 249 GLN A C 1
ATOM 2056 O O . GLN A 1 249 ? 1.777 -12.328 -21.391 1 97 249 GLN A O 1
ATOM 2061 N N . LEU A 1 250 ? 2.141 -12.586 -23.5 1 97.81 250 LEU A N 1
ATOM 2062 C CA . LEU A 1 250 ? 2.383 -14.016 -23.406 1 97.81 250 LEU A CA 1
ATOM 2063 C C . LEU A 1 250 ? 3.871 -14.328 -23.531 1 97.81 250 LEU A C 1
ATOM 2065 O O . LEU A 1 250 ? 4.477 -14.086 -24.578 1 97.81 250 LEU A O 1
ATOM 2069 N N . ASP A 1 251 ? 4.438 -14.938 -22.453 1 97 251 ASP A N 1
ATOM 2070 C CA . ASP A 1 251 ? 5.887 -15.047 -22.312 1 97 251 ASP A CA 1
ATOM 2071 C C . ASP A 1 251 ? 6.309 -16.5 -22.109 1 97 251 ASP A C 1
ATOM 2073 O O . ASP A 1 251 ? 6.062 -17.078 -21.062 1 97 251 ASP A O 1
ATOM 2077 N N . PHE A 1 252 ? 7.035 -17.062 -23.109 1 95.5 252 PHE A N 1
ATOM 2078 C CA . PHE A 1 252 ? 7.605 -18.406 -23.016 1 95.5 252 PHE A CA 1
ATOM 2079 C C . PHE A 1 252 ? 9.086 -18.328 -22.641 1 95.5 252 PHE A C 1
ATOM 2081 O O . PHE A 1 252 ? 9.703 -19.359 -22.344 1 95.5 252 PHE A O 1
ATOM 2088 N N . GLN A 1 253 ? 9.648 -17.156 -22.547 1 95.12 253 GLN A N 1
ATOM 2089 C CA . GLN A 1 253 ? 11.094 -16.984 -22.453 1 95.12 253 GLN A CA 1
ATOM 2090 C C . GLN A 1 253 ? 11.555 -16.953 -21 1 95.12 253 GLN A C 1
ATOM 2092 O O . GLN A 1 253 ? 12.477 -17.672 -20.625 1 95.12 253 GLN A O 1
ATOM 2097 N N . LEU A 1 254 ? 10.93 -16.156 -20.172 1 97.25 254 LEU A N 1
ATOM 2098 C CA . LEU A 1 254 ? 11.398 -15.992 -18.797 1 97.25 254 LEU A CA 1
ATOM 2099 C C . LEU A 1 254 ? 11.336 -17.312 -18.047 1 97.25 254 LEU A C 1
ATOM 2101 O O . LEU A 1 254 ? 12.266 -17.656 -17.312 1 97.25 254 LEU A O 1
ATOM 2105 N N . PRO A 1 255 ? 10.211 -18.062 -18.188 1 98.06 255 PRO A N 1
ATOM 2106 C CA . PRO A 1 255 ? 10.211 -19.359 -17.516 1 98.06 255 PRO A CA 1
ATOM 2107 C C . PRO A 1 255 ? 11.375 -20.25 -17.953 1 98.06 255 PRO A C 1
ATOM 2109 O O . PRO A 1 255 ? 11.93 -21 -17.141 1 98.06 255 PRO A O 1
ATOM 2112 N N . LEU A 1 256 ? 11.695 -20.219 -19.203 1 96.81 256 LEU A N 1
ATOM 2113 C CA . LEU A 1 256 ? 12.828 -20.984 -19.719 1 96.81 256 LEU A CA 1
ATOM 2114 C C . LEU A 1 256 ? 14.141 -20.469 -19.109 1 96.81 256 LEU A C 1
ATOM 2116 O O . LEU A 1 256 ? 14.953 -21.266 -18.641 1 96.81 256 LEU A O 1
ATOM 2120 N N . ARG A 1 257 ? 14.336 -19.219 -19.141 1 97.06 257 ARG A N 1
ATOM 2121 C CA . ARG A 1 257 ? 15.594 -18.594 -18.719 1 97.06 257 ARG A CA 1
ATOM 2122 C C . ARG A 1 257 ? 15.797 -18.75 -17.219 1 97.06 257 ARG A C 1
ATOM 2124 O O . ARG A 1 257 ? 16.938 -18.859 -16.75 1 97.06 257 ARG A O 1
ATOM 2131 N N . PHE A 1 258 ? 14.75 -18.766 -16.438 1 98.31 258 PHE A N 1
ATOM 2132 C CA . PHE A 1 258 ? 14.828 -18.938 -14.992 1 98.31 258 PHE A CA 1
ATOM 2133 C C . PHE A 1 258 ? 14.719 -20.406 -14.617 1 98.31 258 PHE A C 1
ATOM 2135 O O . PHE A 1 258 ? 14.68 -20.734 -13.43 1 98.31 258 PHE A O 1
ATOM 2142 N N . LYS A 1 259 ? 14.578 -21.25 -15.602 1 97.88 259 LYS A N 1
ATOM 2143 C CA . LYS A 1 259 ? 14.516 -22.703 -15.422 1 97.88 259 LYS A CA 1
ATOM 2144 C C . LYS A 1 259 ? 13.375 -23.094 -14.492 1 97.88 259 LYS A C 1
ATOM 2146 O O . LYS A 1 259 ? 13.555 -23.891 -13.562 1 97.88 259 LYS A O 1
ATOM 2151 N N . LEU A 1 260 ? 12.266 -22.469 -14.711 1 98.31 260 LEU A N 1
ATOM 2152 C CA . LEU A 1 260 ? 11.094 -22.781 -13.898 1 98.31 260 LEU A CA 1
ATOM 2153 C C . LEU A 1 260 ? 10.469 -24.109 -14.312 1 98.31 260 LEU A C 1
ATOM 2155 O O . LEU A 1 260 ? 10.422 -24.422 -15.5 1 98.31 260 LEU A O 1
ATOM 2159 N N . THR A 1 261 ? 10.039 -24.875 -13.312 1 97.69 261 THR A N 1
ATOM 2160 C CA . THR A 1 261 ? 9.414 -26.156 -13.594 1 97.69 261 THR A CA 1
ATOM 2161 C C . THR A 1 261 ? 8.289 -26.438 -12.602 1 97.69 261 THR A C 1
ATOM 2163 O O . THR A 1 261 ? 8.211 -25.812 -11.547 1 97.69 261 THR A O 1
ATOM 2166 N N . TYR A 1 262 ? 7.387 -27.281 -13 1 97.25 262 TYR A N 1
ATOM 2167 C CA . TYR A 1 262 ? 6.379 -27.875 -12.125 1 97.25 262 TYR A CA 1
ATOM 2168 C C . TYR A 1 262 ? 6.223 -29.359 -12.414 1 97.25 262 TYR A C 1
ATOM 2170 O O . TYR A 1 262 ? 6.527 -29.828 -13.516 1 97.25 262 TYR A O 1
ATOM 2178 N N . SER A 1 263 ? 5.828 -30.047 -11.391 1 95.81 263 SER A N 1
ATOM 2179 C CA . SER A 1 263 ? 5.555 -31.469 -11.578 1 95.81 263 SER A CA 1
ATOM 2180 C C . SER A 1 263 ? 4.242 -31.688 -12.32 1 95.81 263 SER A C 1
ATOM 2182 O O . SER A 1 263 ? 3.203 -31.172 -11.922 1 95.81 263 SER A O 1
ATOM 2184 N N . ALA A 1 264 ? 4.367 -32.531 -13.352 1 92.62 264 ALA A N 1
ATOM 2185 C CA . ALA A 1 264 ? 3.178 -32.844 -14.141 1 92.62 264 ALA A CA 1
ATOM 2186 C C . ALA A 1 264 ? 2.346 -33.906 -13.461 1 92.62 264 ALA A C 1
ATOM 2188 O O . ALA A 1 264 ? 2.6 -34.281 -12.305 1 92.62 264 ALA A O 1
ATOM 2189 N N . GLU A 1 265 ? 1.275 -34.312 -14.133 1 86.94 265 GLU A N 1
ATOM 2190 C CA . GLU A 1 265 ? 0.43 -35.375 -13.578 1 86.94 265 GLU A CA 1
ATOM 2191 C C . GLU A 1 265 ? 1.236 -36.625 -13.297 1 86.94 265 GLU A C 1
ATOM 2193 O O . GLU A 1 265 ? 1.023 -37.312 -12.289 1 86.94 265 GLU A O 1
ATOM 2198 N N . ASP A 1 266 ? 2.053 -36.938 -14.312 1 85 266 ASP A N 1
ATOM 2199 C CA . ASP A 1 266 ? 3.057 -37.969 -14.039 1 85 266 ASP A CA 1
ATOM 2200 C C . ASP A 1 266 ? 4.219 -37.406 -13.227 1 85 266 ASP A C 1
ATOM 2202 O O . ASP A 1 266 ? 5.047 -36.656 -13.758 1 85 266 ASP A O 1
ATOM 2206 N N . GLU A 1 267 ? 4.242 -37.625 -11.984 1 75.88 267 GLU A N 1
ATOM 2207 C CA . GLU A 1 267 ? 5.125 -37 -11.016 1 75.88 267 GLU A CA 1
ATOM 2208 C C . GLU A 1 267 ? 6.582 -37.062 -11.469 1 75.88 267 GLU A C 1
ATOM 2210 O O . GLU A 1 267 ? 7.391 -36.188 -11.102 1 75.88 267 GLU A O 1
ATOM 2215 N N . ALA A 1 268 ? 6.93 -37.969 -12.297 1 81.19 268 ALA A N 1
ATOM 2216 C CA . ALA A 1 268 ? 8.312 -38.156 -12.734 1 81.19 268 ALA A CA 1
ATOM 2217 C C . ALA A 1 268 ? 8.648 -37.188 -13.875 1 81.19 268 ALA A C 1
ATOM 2219 O O . ALA A 1 268 ? 9.82 -36.969 -14.188 1 81.19 268 ALA A O 1
ATOM 2220 N N . LYS A 1 269 ? 7.645 -36.469 -14.273 1 90.75 269 LYS A N 1
ATOM 2221 C CA . LYS A 1 269 ? 7.863 -35.594 -15.414 1 90.75 269 LYS A CA 1
ATOM 2222 C C . LYS A 1 269 ? 7.785 -34.125 -15 1 90.75 269 LYS A C 1
ATOM 2224 O O . LYS A 1 269 ? 6.836 -33.719 -14.328 1 90.75 269 LYS A O 1
ATOM 2229 N N . LEU A 1 270 ? 8.852 -33.406 -15.312 1 94.44 270 LEU A N 1
ATOM 2230 C CA . LEU A 1 270 ? 8.891 -31.969 -15.078 1 94.44 270 LEU A CA 1
ATOM 2231 C C . LEU A 1 270 ? 8.555 -31.188 -16.344 1 94.44 270 LEU A C 1
ATOM 2233 O O . LEU A 1 270 ? 9.016 -31.547 -17.438 1 94.44 270 LEU A O 1
ATOM 2237 N N . GLU A 1 271 ? 7.684 -30.219 -16.203 1 96.81 271 GLU A N 1
ATOM 2238 C CA . GLU A 1 271 ? 7.301 -29.344 -17.312 1 96.81 271 GLU A CA 1
ATOM 2239 C C . GLU A 1 271 ? 7.551 -27.875 -16.969 1 96.81 271 GLU A C 1
ATOM 2241 O O . GLU A 1 271 ? 7.832 -27.531 -15.82 1 96.81 271 GLU A O 1
ATOM 2246 N N . ARG A 1 272 ? 7.52 -27.094 -18.016 1 97.38 272 ARG A N 1
ATOM 2247 C CA . ARG A 1 272 ? 7.777 -25.672 -17.859 1 97.38 272 ARG A CA 1
ATOM 2248 C C . ARG A 1 272 ? 6.488 -24.859 -17.984 1 97.38 272 ARG A C 1
ATOM 2250 O O . ARG A 1 272 ? 5.688 -25.094 -18.891 1 97.38 272 ARG A O 1
ATOM 2257 N N . PRO A 1 273 ? 6.262 -23.953 -17.078 1 98.25 273 PRO A N 1
ATOM 2258 C CA . PRO A 1 273 ? 5.074 -23.109 -17.203 1 98.25 273 PRO A CA 1
ATOM 2259 C C . PRO A 1 273 ? 5.234 -22.031 -18.281 1 98.25 273 PRO A C 1
ATOM 2261 O O . PRO A 1 273 ? 6.348 -21.75 -18.719 1 98.25 273 PRO A O 1
ATOM 2264 N N . VAL A 1 274 ? 4.113 -21.531 -18.688 1 97.94 274 VAL A N 1
ATOM 2265 C CA . VAL A 1 274 ? 4.059 -20.312 -19.484 1 97.94 274 VAL A CA 1
ATOM 2266 C C . VAL A 1 274 ? 3.631 -19.141 -18.609 1 97.94 274 VAL A C 1
ATOM 2268 O O . VAL A 1 274 ? 2.873 -19.328 -17.641 1 97.94 274 VAL A O 1
ATOM 2271 N N . MET A 1 275 ? 4.176 -17.984 -18.922 1 98.31 275 MET A N 1
ATOM 2272 C CA . MET A 1 275 ? 3.928 -16.812 -18.094 1 98.31 275 MET A CA 1
ATOM 2273 C C . MET A 1 275 ? 3.1 -15.773 -18.828 1 98.31 275 MET A C 1
ATOM 2275 O O . MET A 1 275 ? 3.391 -15.453 -19.984 1 98.31 275 MET A O 1
ATOM 2279 N N . ILE A 1 276 ? 2.037 -15.305 -18.266 1 98.56 276 ILE A N 1
ATOM 2280 C CA . ILE A 1 276 ? 1.237 -14.195 -18.781 1 98.56 276 ILE A CA 1
ATOM 2281 C C . ILE A 1 276 ? 1.447 -12.953 -17.922 1 98.56 276 ILE A C 1
ATOM 2283 O O . ILE A 1 276 ? 1.229 -12.992 -16.703 1 98.56 276 ILE A O 1
ATOM 2287 N N . HIS A 1 277 ? 1.974 -11.914 -18.531 1 98.31 277 HIS A N 1
ATOM 2288 C CA . HIS A 1 277 ? 2.082 -10.617 -17.875 1 98.31 277 HIS A CA 1
ATOM 2289 C C . HIS A 1 277 ? 0.823 -9.781 -18.094 1 98.31 277 HIS A C 1
ATOM 2291 O O . HIS A 1 277 ? 0.321 -9.688 -19.203 1 98.31 277 HIS A O 1
ATOM 2297 N N . ARG A 1 278 ? 0.312 -9.219 -17.047 1 97.38 278 ARG A N 1
ATOM 2298 C CA . ARG A 1 278 ? -0.84 -8.359 -17.312 1 97.38 278 ARG A CA 1
ATOM 2299 C C . ARG A 1 278 ? -0.857 -7.168 -16.359 1 97.38 278 ARG A C 1
ATOM 2301 O O . ARG A 1 278 ? -0.426 -7.277 -15.203 1 97.38 278 ARG A O 1
ATOM 2308 N N . ALA A 1 279 ? -1.288 -6.055 -16.812 1 97.12 279 ALA A N 1
ATOM 2309 C CA . ALA A 1 279 ? -1.653 -4.844 -16.078 1 97.12 279 ALA A CA 1
ATOM 2310 C C . ALA A 1 279 ? -2.982 -4.281 -16.578 1 97.12 279 ALA A C 1
ATOM 2312 O O . ALA A 1 279 ? -3.262 -4.297 -17.766 1 97.12 279 ALA A O 1
ATOM 2313 N N . ILE A 1 280 ? -3.801 -3.832 -15.695 1 97.25 280 ILE A N 1
ATOM 2314 C CA . ILE A 1 280 ? -5.129 -3.332 -16.047 1 97.25 280 ILE A CA 1
ATOM 2315 C C . ILE A 1 280 ? -5.109 -1.806 -16.078 1 97.25 280 ILE A C 1
ATOM 2317 O O . ILE A 1 280 ? -5.559 -1.2 -17.062 1 97.25 280 ILE A O 1
ATOM 2321 N N . LEU A 1 281 ? -4.52 -1.211 -15.086 1 96.81 281 LEU A N 1
ATOM 2322 C CA . LEU A 1 281 ? -4.434 0.243 -15.008 1 96.81 281 LEU A CA 1
ATOM 2323 C C . LEU A 1 281 ? -3.219 0.755 -15.773 1 96.81 281 LEU A C 1
ATOM 2325 O O . LEU A 1 281 ? -3.123 1.949 -16.062 1 96.81 281 LEU A O 1
ATOM 2329 N N . GLY A 1 282 ? -2.316 -0.137 -16.188 1 94.06 282 GLY A N 1
ATOM 2330 C CA . GLY A 1 282 ? -0.977 0.291 -16.562 1 94.06 282 GLY A CA 1
ATOM 2331 C C . GLY A 1 282 ? -0.124 0.675 -15.367 1 94.06 282 GLY A C 1
ATOM 2332 O O . GLY A 1 282 ? 0.56 -0.172 -14.789 1 94.06 282 GLY A O 1
ATOM 2333 N N . SER A 1 283 ? -0.246 1.808 -14.93 1 96.19 283 SER A N 1
ATOM 2334 C CA . SER A 1 283 ? 0.202 2.279 -13.625 1 96.19 283 SER A CA 1
ATOM 2335 C C . SER A 1 283 ? -0.89 3.078 -12.922 1 96.19 283 SER A C 1
ATOM 2337 O O . SER A 1 283 ? -1.805 3.594 -13.57 1 96.19 283 SER A O 1
ATOM 2339 N N . VAL A 1 284 ? -0.813 3.09 -11.641 1 97.81 284 VAL A N 1
ATOM 2340 C CA . VAL A 1 284 ? -1.791 3.859 -10.875 1 97.81 284 VAL A CA 1
ATOM 2341 C C . VAL A 1 284 ? -1.691 5.336 -11.25 1 97.81 284 VAL A C 1
ATOM 2343 O O . VAL A 1 284 ? -2.709 6.012 -11.414 1 97.81 284 VAL A O 1
ATOM 2346 N N . GLU A 1 285 ? -0.467 5.832 -11.461 1 97.88 285 GLU A N 1
ATOM 2347 C CA . GLU A 1 285 ? -0.228 7.223 -11.836 1 97.88 285 GLU A CA 1
ATOM 2348 C C . GLU A 1 285 ? -0.863 7.547 -13.188 1 97.88 285 GLU A C 1
ATOM 2350 O O . GLU A 1 285 ? -1.582 8.539 -13.312 1 97.88 285 GLU A O 1
ATOM 2355 N N . ARG A 1 286 ? -0.579 6.715 -14.148 1 96.44 286 ARG A N 1
ATOM 2356 C CA . ARG A 1 286 ? -1.104 6.957 -15.484 1 96.44 286 ARG A CA 1
ATOM 2357 C C . ARG A 1 286 ? -2.629 6.934 -15.492 1 96.44 286 ARG A C 1
ATOM 2359 O O . ARG A 1 286 ? -3.268 7.809 -16.078 1 96.44 286 ARG A O 1
ATOM 2366 N N . MET A 1 287 ? -3.234 5.949 -14.875 1 97.69 287 MET A N 1
ATOM 2367 C CA . MET A 1 287 ? -4.688 5.848 -14.812 1 97.69 287 MET A CA 1
ATOM 2368 C C . MET A 1 287 ? -5.289 7.039 -14.07 1 97.69 287 MET A C 1
ATOM 2370 O O . MET A 1 287 ? -6.332 7.559 -14.461 1 97.69 287 MET A O 1
ATOM 2374 N N . PHE A 1 288 ? -4.625 7.426 -12.984 1 98.25 288 PHE A N 1
ATOM 2375 C CA . PHE A 1 288 ? -5.027 8.609 -12.234 1 98.25 288 PHE A CA 1
ATOM 2376 C C . PHE A 1 288 ? -5.156 9.812 -13.164 1 98.25 288 PHE A C 1
ATOM 2378 O O . PHE A 1 288 ? -6.168 10.523 -13.141 1 98.25 288 PHE A O 1
ATOM 2385 N N . ALA A 1 289 ? -4.156 10.031 -13.977 1 97.38 289 ALA A N 1
ATOM 2386 C CA . ALA A 1 289 ? -4.137 11.156 -14.906 1 97.38 289 ALA A CA 1
ATOM 2387 C C . ALA A 1 289 ? -5.273 11.047 -15.922 1 97.38 289 ALA A C 1
ATOM 2389 O O . ALA A 1 289 ? -5.992 12.016 -16.156 1 97.38 289 ALA A O 1
ATOM 2390 N N . ILE A 1 290 ? -5.441 9.891 -16.484 1 96.81 290 ILE A N 1
ATOM 2391 C CA . ILE A 1 290 ? -6.445 9.672 -17.516 1 96.81 290 ILE A CA 1
ATOM 2392 C C . ILE A 1 290 ? -7.84 9.875 -16.938 1 96.81 290 ILE A C 1
ATOM 2394 O O . ILE A 1 290 ? -8.688 10.5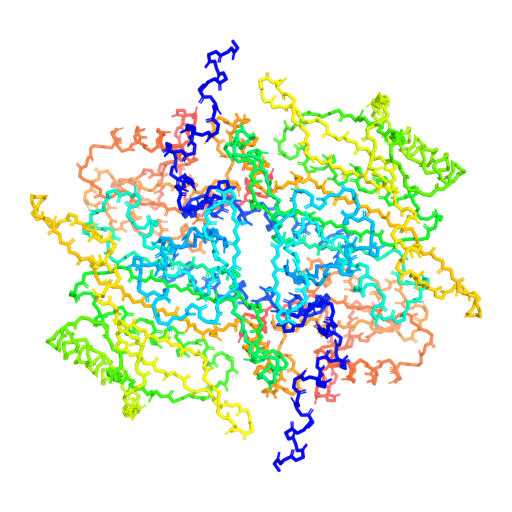47 -17.531 1 96.81 290 ILE A O 1
ATOM 2398 N N . LEU A 1 291 ? -8.094 9.359 -15.773 1 97.75 291 LEU A N 1
ATOM 2399 C CA . LEU A 1 291 ? -9.398 9.492 -15.133 1 97.75 291 LEU A CA 1
ATOM 2400 C C . LEU A 1 291 ? -9.688 10.953 -14.789 1 97.75 291 LEU A C 1
ATOM 2402 O O . LEU A 1 291 ? -10.82 11.422 -14.961 1 97.75 291 LEU A O 1
ATOM 2406 N N . LEU A 1 292 ? -8.656 11.609 -14.25 1 97.69 292 LEU A N 1
ATOM 2407 C CA . LEU A 1 292 ? -8.82 13.016 -13.906 1 97.69 292 LEU A CA 1
ATOM 2408 C C . LEU A 1 292 ? -9.266 13.828 -15.117 1 97.69 292 LEU A C 1
ATOM 2410 O O . LEU A 1 292 ? -10.188 14.633 -15.023 1 97.69 292 LEU A O 1
ATOM 2414 N N . GLU A 1 293 ? -8.656 13.578 -16.25 1 96.25 293 GLU A N 1
ATOM 2415 C CA . GLU A 1 293 ? -9.016 14.281 -17.484 1 96.25 293 GLU A CA 1
ATOM 2416 C C . GLU A 1 293 ? -10.367 13.812 -18.016 1 96.25 293 GLU A C 1
ATOM 2418 O O . GLU A 1 293 ? -11.172 14.625 -18.469 1 96.25 293 GLU A O 1
ATOM 2423 N N . HIS A 1 294 ? -10.562 12.523 -17.953 1 96 294 HIS A N 1
ATOM 2424 C CA . HIS A 1 294 ? -11.797 11.914 -18.438 1 96 294 HIS A CA 1
ATOM 2425 C C . HIS A 1 294 ? -13.008 12.492 -17.719 1 96 294 HIS A C 1
ATOM 2427 O O . HIS A 1 294 ? -14.008 12.836 -18.359 1 96 294 HIS A O 1
ATOM 2433 N N . TYR A 1 295 ? -12.906 12.641 -16.406 1 96 295 TYR A N 1
ATOM 2434 C CA . TYR A 1 295 ? -14.016 13.141 -15.594 1 96 295 TYR A CA 1
ATOM 2435 C C . TYR A 1 295 ? -14.008 14.664 -15.523 1 96 295 TYR A C 1
ATOM 2437 O O . TYR A 1 295 ? -14.922 15.266 -14.969 1 96 295 TYR A O 1
ATOM 2445 N N . ASN A 1 296 ? -12.984 15.281 -16 1 95.56 296 ASN A N 1
ATOM 2446 C CA . ASN A 1 296 ? -12.812 16.734 -15.914 1 95.56 296 ASN A CA 1
ATOM 2447 C C . ASN A 1 296 ? -12.805 17.203 -14.461 1 95.56 296 ASN A C 1
ATOM 2449 O O . ASN A 1 296 ? -13.398 18.234 -14.141 1 95.56 296 ASN A O 1
ATOM 2453 N N . GLY A 1 297 ? -12.211 16.391 -13.641 1 95.94 297 GLY A N 1
ATOM 2454 C CA . GLY A 1 297 ? -12.094 16.719 -12.234 1 95.94 297 GLY A CA 1
ATOM 2455 C C . GLY A 1 297 ? -13.344 16.391 -11.438 1 95.94 297 GLY A C 1
ATOM 2456 O O . GLY A 1 297 ? -13.375 16.562 -10.219 1 95.94 297 GLY A O 1
ATOM 2457 N N . LYS A 1 298 ? -14.383 15.953 -12.094 1 96.62 298 LYS A N 1
ATOM 2458 C CA . LYS A 1 298 ? -15.633 15.578 -11.43 1 96.62 298 LYS A CA 1
ATOM 2459 C C . LYS A 1 298 ? -15.641 14.094 -11.078 1 96.62 298 LYS A C 1
ATOM 2461 O O . LYS A 1 298 ? -16.391 13.32 -11.68 1 96.62 298 LYS A O 1
ATOM 2466 N N . TRP A 1 299 ? -14.961 13.781 -9.992 1 97.81 299 TRP A N 1
ATOM 2467 C CA . TRP A 1 299 ? -14.797 12.391 -9.57 1 97.81 299 TRP A CA 1
ATOM 2468 C C . TRP A 1 299 ? -16.125 11.781 -9.172 1 97.81 299 TRP A C 1
ATOM 2470 O O . TRP A 1 299 ? -16.938 12.43 -8.5 1 97.81 299 TRP A O 1
ATOM 2480 N N . PRO A 1 300 ? -16.422 10.523 -9.641 1 97.88 300 PRO A N 1
ATOM 2481 C CA . PRO A 1 300 ? -17.578 9.836 -9.062 1 97.88 300 PRO A CA 1
ATOM 2482 C C . PRO A 1 300 ? -17.453 9.648 -7.551 1 97.88 300 PRO A C 1
ATOM 2484 O O . PRO A 1 300 ? -16.344 9.586 -7.023 1 97.88 300 PRO A O 1
ATOM 2487 N N . LEU A 1 301 ? -18.531 9.461 -6.855 1 97.94 301 LEU A N 1
ATOM 2488 C CA . LEU A 1 301 ? -18.547 9.461 -5.398 1 97.94 301 LEU A CA 1
ATOM 2489 C C . LEU A 1 301 ? -17.578 8.438 -4.836 1 97.94 301 LEU A C 1
ATOM 2491 O O . LEU A 1 301 ? -16.875 8.711 -3.861 1 97.94 301 LEU A O 1
ATOM 2495 N N . TRP A 1 302 ? -17.453 7.281 -5.457 1 98.12 302 TRP A N 1
ATOM 2496 C CA . TRP A 1 302 ? -16.672 6.195 -4.871 1 98.12 302 TRP A CA 1
ATOM 2497 C C . TRP A 1 302 ? -15.18 6.488 -4.965 1 98.12 302 TRP A C 1
ATOM 2499 O O . TRP A 1 302 ? -14.383 5.949 -4.191 1 98.12 302 TRP A O 1
ATOM 2509 N N . LEU A 1 303 ? -14.758 7.387 -5.867 1 98.31 303 LEU A N 1
ATOM 2510 C CA . LEU A 1 303 ? -13.352 7.73 -6.027 1 98.31 303 LEU A CA 1
ATOM 2511 C C . LEU A 1 303 ? -13.062 9.109 -5.453 1 98.31 303 LEU A C 1
ATOM 2513 O O . LEU A 1 303 ? -11.898 9.484 -5.27 1 98.31 303 LEU A O 1
ATOM 2517 N N . SER A 1 304 ? -14.047 9.859 -5.117 1 98.44 304 SER A N 1
ATOM 2518 C CA . SER A 1 304 ? -13.906 11.273 -4.809 1 98.44 304 SER A CA 1
ATOM 2519 C C . SER A 1 304 ? -13.305 11.484 -3.426 1 98.44 304 SER A C 1
ATOM 2521 O O . SER A 1 304 ? -13.766 10.898 -2.443 1 98.44 304 SER A O 1
ATOM 2523 N N . PRO A 1 305 ? -12.289 12.305 -3.332 1 97.94 305 PRO A N 1
ATOM 2524 C CA . PRO A 1 305 ? -11.797 12.695 -2.008 1 97.94 305 PRO A CA 1
ATOM 2525 C C . PRO A 1 305 ? -12.672 13.75 -1.34 1 97.94 305 PRO A C 1
ATOM 2527 O O . PRO A 1 305 ? -12.539 14 -0.141 1 97.94 305 PRO A O 1
ATOM 2530 N N . ARG A 1 306 ? -13.492 14.406 -2.121 1 98.06 306 ARG A N 1
ATOM 2531 C CA . ARG A 1 306 ? -14.43 15.422 -1.655 1 98.06 306 ARG A CA 1
ATOM 2532 C C . ARG A 1 306 ? -15.875 14.969 -1.857 1 98.06 306 ARG A C 1
ATOM 2534 O O . ARG A 1 306 ? -16.609 15.562 -2.648 1 98.06 306 ARG A O 1
ATOM 2541 N N . GLN A 1 307 ? -16.234 14.062 -1.045 1 98.31 307 GLN A N 1
ATOM 2542 C CA . GLN A 1 307 ? -17.531 13.414 -1.235 1 98.31 307 GLN A CA 1
ATOM 2543 C C . GLN A 1 307 ? -18.672 14.312 -0.757 1 98.31 307 GLN A C 1
ATOM 2545 O O . GLN A 1 307 ? -19.688 14.445 -1.435 1 98.31 307 GLN A O 1
ATOM 2550 N N . ALA A 1 308 ? -18.5 14.93 0.385 1 98.31 308 ALA A N 1
ATOM 2551 C CA . ALA A 1 308 ? -19.562 15.789 0.907 1 98.31 308 ALA A CA 1
ATOM 2552 C C . ALA A 1 308 ? -18.984 16.922 1.744 1 98.31 308 ALA A C 1
ATOM 2554 O O . ALA A 1 308 ? -17.844 16.859 2.193 1 98.31 308 ALA A O 1
ATOM 2555 N N . ILE A 1 309 ? -19.766 17.953 1.891 1 98.31 309 ILE A N 1
ATOM 2556 C CA . ILE A 1 309 ? -19.422 19.062 2.775 1 98.31 309 ILE A CA 1
ATOM 2557 C C . ILE A 1 309 ? -20.688 19.578 3.463 1 98.31 309 ILE A C 1
ATOM 2559 O O . ILE A 1 309 ? -21.734 19.688 2.836 1 98.31 309 ILE A O 1
ATOM 2563 N N . VAL A 1 310 ? -20.609 19.797 4.785 1 98.12 310 VAL A N 1
ATOM 2564 C CA . VAL A 1 310 ? -21.719 20.359 5.555 1 98.12 310 VAL A CA 1
ATOM 2565 C C . VAL A 1 310 ? -21.547 21.859 5.672 1 98.12 310 VAL A C 1
ATOM 2567 O O . VAL A 1 310 ? -20.5 22.344 6.121 1 98.12 310 VAL A O 1
ATOM 2570 N N . CYS A 1 311 ? -22.547 22.594 5.25 1 96.62 311 CYS A N 1
ATOM 2571 C CA . CYS A 1 311 ? -22.547 24.047 5.336 1 96.62 311 CYS A CA 1
ATOM 2572 C C . CYS A 1 311 ? -23.625 24.547 6.281 1 96.62 311 CYS A C 1
ATOM 2574 O O . CYS A 1 311 ? -24.812 24.312 6.039 1 96.62 311 CYS A O 1
ATOM 2576 N N . CYS A 1 312 ? -23.188 25.234 7.27 1 94.62 312 CYS A N 1
ATOM 2577 C CA . CYS A 1 312 ? -24.172 25.766 8.211 1 94.62 312 CYS A CA 1
ATOM 2578 C C . CYS A 1 312 ? -24.609 27.156 7.801 1 94.62 312 CYS A C 1
ATOM 2580 O O . CYS A 1 312 ? -23.797 27.969 7.352 1 94.62 312 CYS A O 1
ATOM 2582 N N . VAL A 1 313 ? -25.844 27.531 7.984 1 92.31 313 VAL A N 1
ATOM 2583 C CA . VAL A 1 313 ? -26.422 28.812 7.582 1 92.31 313 VAL A CA 1
ATOM 2584 C C . VAL A 1 313 ? -26.016 29.906 8.578 1 92.31 313 VAL A C 1
ATOM 2586 O O . VAL A 1 313 ? -25.812 31.047 8.195 1 92.31 313 VAL A O 1
ATOM 2589 N N . SER A 1 314 ? -26.031 29.516 9.828 1 89.44 314 SER A N 1
ATOM 2590 C CA . SER A 1 314 ? -25.672 30.469 10.883 1 89.44 314 SER A CA 1
ATOM 2591 C C . SER A 1 314 ? -24.984 29.75 12.047 1 89.44 314 SER A C 1
ATOM 2593 O O . SER A 1 314 ? -24.984 28.531 12.109 1 89.44 314 SER A O 1
ATOM 2595 N N . ALA A 1 315 ? -24.422 30.531 12.914 1 88.69 315 ALA A N 1
ATOM 2596 C CA . ALA A 1 315 ? -23.734 30.016 14.086 1 88.69 315 ALA A CA 1
ATOM 2597 C C . ALA A 1 315 ? -24.688 29.219 14.977 1 88.69 315 ALA A C 1
ATOM 2599 O O . ALA A 1 315 ? -24.266 28.328 15.719 1 88.69 315 ALA A O 1
ATOM 2600 N N . ASN A 1 316 ? -25.969 29.531 14.797 1 88.62 316 ASN A N 1
ATOM 2601 C CA . ASN A 1 316 ? -26.969 28.875 15.633 1 88.62 316 ASN A CA 1
ATOM 2602 C C . ASN A 1 316 ? -27.141 27.406 15.266 1 88.62 316 ASN A C 1
ATOM 2604 O O . ASN A 1 316 ? -27.656 26.625 16.062 1 88.62 316 ASN A O 1
ATOM 2608 N N . SER A 1 317 ? -26.625 27.078 14.133 1 92.69 317 SER A N 1
ATOM 2609 C CA . SER A 1 317 ? -26.828 25.703 13.672 1 92.69 317 SER A CA 1
ATOM 2610 C C . SER A 1 317 ? -25.5 24.938 13.664 1 92.69 317 SER A C 1
ATOM 2612 O O . SER A 1 317 ? -25.422 23.828 13.117 1 92.69 317 SER A O 1
ATOM 2614 N N . LEU A 1 318 ? -24.547 25.469 14.289 1 94.25 318 LEU A N 1
ATOM 2615 C CA . LEU A 1 318 ? -23.203 24.906 14.266 1 94.25 318 LEU A CA 1
ATOM 2616 C C . LEU A 1 318 ? -23.188 23.547 14.977 1 94.25 318 LEU A C 1
ATOM 2618 O O . LEU A 1 318 ? -22.516 22.625 14.523 1 94.25 318 LEU A O 1
ATOM 2622 N N . THR A 1 319 ? -23.844 23.453 16.031 1 95.75 319 THR A N 1
ATOM 2623 C CA . THR A 1 319 ? -23.891 22.203 16.797 1 95.75 319 THR A CA 1
ATOM 2624 C C . THR A 1 319 ? -24.469 21.078 15.953 1 95.75 319 THR A C 1
ATOM 2626 O O . THR A 1 319 ? -23.922 19.969 15.922 1 95.75 319 THR A O 1
ATOM 2629 N N . TYR A 1 320 ? -25.531 21.422 15.336 1 96.5 320 TYR A N 1
ATOM 2630 C CA . TYR A 1 320 ? -26.172 20.406 14.484 1 96.5 320 TYR A CA 1
ATOM 2631 C C . TYR A 1 320 ? -25.281 20.062 13.305 1 96.5 320 TYR A C 1
ATOM 2633 O O . TYR A 1 320 ? -25.203 18.891 12.898 1 96.5 320 TYR A O 1
ATOM 2641 N N . ALA A 1 321 ? -24.625 21.016 12.711 1 97.06 321 ALA A N 1
ATOM 2642 C CA . ALA A 1 321 ? -23.703 20.781 11.602 1 97.06 321 ALA A CA 1
ATOM 2643 C C . ALA A 1 321 ? -22.609 19.797 12.008 1 97.06 321 ALA A C 1
ATOM 2645 O O . ALA A 1 321 ? -22.25 18.906 11.242 1 97.06 321 ALA A O 1
ATOM 2646 N N . LYS A 1 322 ? -22.109 19.938 13.18 1 97.19 322 LYS A N 1
ATOM 2647 C CA . LYS A 1 322 ? -21.062 19.047 13.695 1 97.19 322 LYS A CA 1
ATOM 2648 C C . LYS A 1 322 ? -21.594 17.641 13.891 1 97.19 322 LYS A C 1
ATOM 2650 O O . LYS A 1 322 ? -20.875 16.656 13.664 1 97.19 322 LYS A O 1
ATOM 2655 N N . GLU A 1 323 ? -22.781 17.547 14.297 1 97.31 323 GLU A N 1
ATOM 2656 C CA . GLU A 1 323 ? -23.406 16.234 14.461 1 97.31 323 GLU A CA 1
ATOM 2657 C C . GLU A 1 323 ? -23.547 15.531 13.117 1 97.31 323 GLU A C 1
ATOM 2659 O O . GLU A 1 323 ? -23.25 14.344 13 1 97.31 323 GLU A O 1
ATOM 2664 N N . VAL A 1 324 ? -24.031 16.266 12.133 1 97.94 324 VAL A N 1
ATOM 2665 C CA . VAL A 1 324 ? -24.188 15.727 10.789 1 97.94 324 VAL A CA 1
ATOM 2666 C C . VAL A 1 324 ? -22.828 15.273 10.258 1 97.94 324 VAL A C 1
ATOM 2668 O O . VAL A 1 324 ? -22.703 14.156 9.742 1 97.94 324 VAL A O 1
ATOM 2671 N N . HIS A 1 325 ? -21.875 16.109 10.414 1 97.94 325 HIS A N 1
ATOM 2672 C CA . HIS A 1 325 ? -20.5 15.797 10 1 97.94 325 HIS A CA 1
ATOM 2673 C C . HIS A 1 325 ? -20.016 14.516 10.656 1 97.94 325 HIS A C 1
ATOM 2675 O O . HIS A 1 325 ? -19.484 13.625 9.977 1 97.94 325 HIS A O 1
ATOM 2681 N N . ALA A 1 326 ? -20.219 14.359 11.922 1 97.19 326 ALA A N 1
ATOM 2682 C CA . ALA A 1 326 ? -19.734 13.219 12.688 1 97.19 326 ALA A CA 1
ATOM 2683 C C . ALA A 1 326 ? -20.391 11.922 12.234 1 97.19 326 ALA A C 1
ATOM 2685 O O . ALA A 1 326 ? -19.734 10.883 12.141 1 97.19 326 ALA A O 1
ATOM 2686 N N . GLN A 1 327 ? -21.641 11.992 11.969 1 97.56 327 GLN A N 1
ATOM 2687 C CA . GLN A 1 327 ? -22.375 10.797 11.562 1 97.56 327 GLN A CA 1
ATOM 2688 C C . GLN A 1 327 ? -21.922 10.32 10.188 1 97.56 327 GLN A C 1
ATOM 2690 O O . GLN A 1 327 ? -21.719 9.125 9.977 1 97.56 327 GLN A O 1
ATOM 2695 N N . ILE A 1 328 ? -21.75 11.258 9.297 1 98 328 ILE A N 1
ATOM 2696 C CA . ILE A 1 328 ? -21.344 10.898 7.945 1 98 328 ILE A CA 1
ATOM 2697 C C . ILE A 1 328 ? -19.906 10.383 7.965 1 98 328 ILE A C 1
ATOM 2699 O O . ILE A 1 328 ? -19.578 9.406 7.281 1 98 328 ILE A O 1
ATOM 2703 N N . ARG A 1 329 ? -19.094 11 8.758 1 97.12 329 ARG A N 1
ATOM 2704 C CA . ARG A 1 329 ? -17.719 10.555 8.914 1 97.12 329 ARG A CA 1
ATOM 2705 C C . ARG A 1 329 ? -17.656 9.156 9.508 1 97.12 329 ARG A C 1
ATOM 2707 O O . ARG A 1 329 ? -16.875 8.312 9.055 1 97.12 329 ARG A O 1
ATOM 2714 N N . ALA A 1 330 ? -18.438 8.875 10.477 1 95.81 330 ALA A N 1
ATOM 2715 C CA . ALA A 1 330 ? -18.484 7.574 11.133 1 95.81 330 ALA A CA 1
ATOM 2716 C C . ALA A 1 330 ? -18.938 6.48 10.172 1 95.81 330 ALA A C 1
ATOM 2718 O O . ALA A 1 330 ? -18.562 5.316 10.32 1 95.81 330 ALA A O 1
ATOM 2719 N N . ALA A 1 331 ? -19.703 6.914 9.203 1 96.75 331 ALA A N 1
ATOM 2720 C CA . ALA A 1 331 ? -20.188 5.969 8.211 1 96.75 331 ALA A CA 1
ATOM 2721 C C . ALA A 1 331 ? -19.109 5.648 7.176 1 96.75 331 ALA A C 1
ATOM 2723 O O . ALA A 1 331 ? -19.312 4.797 6.305 1 96.75 331 ALA A O 1
ATOM 2724 N N . GLY A 1 332 ? -17.969 6.289 7.215 1 95.69 332 GLY A N 1
ATOM 2725 C CA . GLY A 1 332 ? -16.828 5.926 6.387 1 95.69 332 GLY A CA 1
ATOM 2726 C C . GLY A 1 332 ? -16.609 6.871 5.223 1 95.69 332 GLY A C 1
ATOM 2727 O O . GLY A 1 332 ? -15.75 6.637 4.375 1 95.69 332 GLY A O 1
ATOM 2728 N N . PHE A 1 333 ? -17.359 8.023 5.191 1 98 333 PHE A N 1
ATOM 2729 C CA . PHE A 1 333 ? -17.281 8.914 4.039 1 98 333 PHE A CA 1
ATOM 2730 C C . PHE A 1 333 ? -16.391 10.109 4.348 1 98 333 PHE A C 1
ATOM 2732 O O . PHE A 1 333 ? -16.219 10.484 5.512 1 98 333 PHE A O 1
ATOM 2739 N N . HIS A 1 334 ? -15.766 10.609 3.301 1 97.69 334 HIS A N 1
ATOM 2740 C CA . HIS A 1 334 ? -15 11.852 3.406 1 97.69 334 HIS A CA 1
ATOM 2741 C C . HIS A 1 334 ? -15.914 13.062 3.398 1 97.69 334 HIS A C 1
ATOM 2743 O O . HIS A 1 334 ? -16.531 13.375 2.379 1 97.69 334 HIS A O 1
ATOM 2749 N N . VAL A 1 335 ? -16.016 13.727 4.555 1 97.81 335 VAL A N 1
ATOM 2750 C CA . VAL A 1 335 ? -16.938 14.844 4.688 1 97.81 335 VAL A CA 1
ATOM 2751 C C . VAL A 1 335 ? -16.234 16.016 5.379 1 97.81 335 VAL A C 1
ATOM 2753 O O . VAL A 1 335 ? -15.57 15.828 6.398 1 97.81 335 VAL A O 1
ATOM 2756 N N . ASP A 1 336 ? -16.328 17.156 4.77 1 97.12 336 ASP A N 1
ATOM 2757 C CA . ASP A 1 336 ? -15.828 18.406 5.355 1 97.12 336 ASP A CA 1
ATOM 2758 C C . ASP A 1 336 ? -16.953 19.203 6.004 1 97.12 336 ASP A C 1
ATOM 2760 O O . ASP A 1 336 ? -18.125 18.844 5.879 1 97.12 336 ASP A O 1
ATOM 2764 N N . ILE A 1 337 ? -16.578 20.219 6.77 1 96.75 337 ILE A N 1
ATOM 2765 C CA . ILE A 1 337 ? -17.547 21.125 7.387 1 96.75 337 ILE A CA 1
ATOM 2766 C C . ILE A 1 337 ? -17.078 22.578 7.223 1 96.75 337 ILE A C 1
ATOM 2768 O O . ILE A 1 337 ? -15.906 22.875 7.449 1 96.75 337 ILE A O 1
ATOM 2772 N N . ASP A 1 338 ? -17.922 23.406 6.688 1 95.88 338 ASP A N 1
ATOM 2773 C CA . ASP A 1 338 ? -17.641 24.828 6.574 1 95.88 338 ASP A CA 1
ATOM 2774 C C . ASP A 1 338 ? -18.328 25.609 7.699 1 95.88 338 ASP A C 1
ATOM 2776 O O . ASP A 1 338 ? -19.531 25.875 7.645 1 95.88 338 ASP A O 1
ATOM 2780 N N . MET A 1 339 ? -17.5 26.047 8.578 1 89.81 339 MET A N 1
ATOM 2781 C CA . MET A 1 339 ? -18.016 26.734 9.758 1 89.81 339 MET A CA 1
ATOM 2782 C C . MET A 1 339 ? -17.75 28.234 9.68 1 89.81 339 MET A C 1
ATOM 2784 O O . MET A 1 339 ? -17.875 28.938 10.688 1 89.81 339 MET A O 1
ATOM 2788 N N . THR A 1 340 ? -17.359 28.703 8.523 1 90.12 340 THR A N 1
ATOM 2789 C CA . THR A 1 340 ? -17.031 30.125 8.375 1 90.12 340 THR A CA 1
ATOM 2790 C C . THR A 1 340 ? -18.281 30.984 8.508 1 90.12 340 THR A C 1
ATOM 2792 O O . THR A 1 340 ? -19.406 30.469 8.531 1 90.12 340 THR A O 1
ATOM 2795 N N . ASP A 1 341 ? -18.016 32.312 8.609 1 89.44 341 ASP A N 1
ATOM 2796 C CA . ASP A 1 341 ? -19.125 33.25 8.75 1 89.44 341 ASP A CA 1
ATOM 2797 C C . ASP A 1 341 ? -19.594 33.75 7.391 1 89.44 341 ASP A C 1
ATOM 2799 O O . ASP A 1 341 ? -20.359 34.719 7.312 1 89.44 341 ASP A O 1
ATOM 2803 N N . ARG A 1 342 ? -19.203 33.125 6.414 1 92.81 342 ARG A N 1
ATOM 2804 C CA . ARG A 1 342 ? -19.625 33.5 5.07 1 92.81 342 ARG A CA 1
ATOM 2805 C C . ARG A 1 342 ? -21.094 33.188 4.84 1 92.81 342 ARG A C 1
ATOM 2807 O O . ARG A 1 342 ? -21.703 32.438 5.598 1 92.81 342 ARG A O 1
ATOM 2814 N N . THR A 1 343 ? -21.625 33.875 3.748 1 94.5 343 THR A N 1
ATOM 2815 C CA . THR A 1 343 ? -23.016 33.625 3.404 1 94.5 343 THR A CA 1
ATOM 2816 C C . THR A 1 343 ? -23.172 32.219 2.846 1 94.5 343 THR A C 1
ATOM 2818 O O . THR A 1 343 ? -22.219 31.641 2.295 1 94.5 343 THR A O 1
ATOM 2821 N N . ILE A 1 344 ? -24.328 31.688 2.977 1 93.44 344 ILE A N 1
ATOM 2822 C CA . ILE A 1 344 ? -24.594 30.328 2.512 1 93.44 344 ILE A CA 1
ATOM 2823 C C . ILE A 1 344 ? -24.391 30.25 1 1 93.44 344 ILE A C 1
ATOM 2825 O O . ILE A 1 344 ? -23.922 29.234 0.483 1 93.44 344 ILE A O 1
ATOM 2829 N N . GLN A 1 345 ? -24.781 31.266 0.271 1 93.69 345 GLN A N 1
ATOM 2830 C CA . GLN A 1 345 ? -24.594 31.297 -1.177 1 93.69 345 GLN A CA 1
ATOM 2831 C C . GLN A 1 345 ? -23.125 31.188 -1.556 1 93.69 345 GLN A C 1
ATOM 2833 O O . GLN A 1 345 ? -22.781 30.438 -2.482 1 93.69 345 GLN A O 1
ATOM 2838 N N . LYS A 1 346 ? -22.359 31.844 -0.817 1 95.75 346 LYS A N 1
ATOM 2839 C CA . LYS A 1 346 ? -20.938 31.797 -1.075 1 95.75 346 LYS A CA 1
ATOM 2840 C C . LYS A 1 346 ? -20.359 30.438 -0.724 1 95.75 346 LYS A C 1
ATOM 2842 O O . LYS A 1 346 ? -19.516 29.891 -1.457 1 95.75 346 LYS A O 1
ATOM 2847 N N . LYS A 1 347 ? -20.781 29.859 0.403 1 95.25 347 LYS A N 1
ATOM 2848 C CA . LYS A 1 347 ? -20.328 28.547 0.815 1 95.25 347 LYS A CA 1
ATOM 2849 C C . LYS A 1 347 ? -20.656 27.484 -0.239 1 95.25 347 LYS A C 1
ATOM 2851 O O . LYS A 1 347 ? -19.812 26.688 -0.613 1 95.25 347 LYS A O 1
ATOM 2856 N N . VAL A 1 348 ? -21.828 27.531 -0.73 1 93.62 348 VAL A N 1
ATOM 2857 C CA . VAL A 1 348 ? -22.297 26.578 -1.714 1 93.62 348 VAL A CA 1
ATOM 2858 C C . VAL A 1 348 ? -21.516 26.734 -3.016 1 93.62 348 VAL A C 1
ATOM 2860 O O . VAL A 1 348 ? -21.109 25.75 -3.625 1 93.62 348 VAL A O 1
ATOM 2863 N N . ARG A 1 349 ? -21.344 27.938 -3.436 1 94.31 349 ARG A N 1
ATOM 2864 C CA . ARG A 1 349 ? -20.609 28.203 -4.664 1 94.31 349 ARG A CA 1
ATOM 2865 C C . ARG A 1 349 ? -19.172 27.672 -4.578 1 94.31 349 ARG A C 1
ATOM 2867 O O . ARG A 1 349 ? -18.688 27.031 -5.512 1 94.31 349 ARG A O 1
ATOM 2874 N N . GLU A 1 350 ? -18.531 27.938 -3.457 1 94.69 350 GLU A N 1
ATOM 2875 C CA . GLU A 1 350 ? -17.156 27.469 -3.266 1 94.69 350 GLU A CA 1
ATOM 2876 C C . GLU A 1 350 ? -17.094 25.953 -3.242 1 94.69 350 GLU A C 1
ATOM 2878 O O . GLU A 1 350 ? -16.141 25.359 -3.762 1 94.69 350 GLU A O 1
ATOM 2883 N N . ALA A 1 351 ? -18.062 25.375 -2.621 1 95.38 351 ALA A N 1
ATOM 2884 C CA . ALA A 1 351 ? -18.141 23.906 -2.572 1 95.38 351 ALA A CA 1
ATOM 2885 C C . ALA A 1 351 ? -18.328 23.328 -3.969 1 95.38 351 ALA A C 1
ATOM 2887 O O . ALA A 1 351 ? -17.734 22.281 -4.293 1 95.38 351 ALA A O 1
ATOM 2888 N N . GLN A 1 352 ? -19.109 23.969 -4.75 1 94.19 352 GLN A N 1
ATOM 2889 C CA . GLN A 1 352 ? -19.328 23.531 -6.125 1 94.19 352 GLN A CA 1
ATOM 2890 C C . GLN A 1 352 ? -18.047 23.656 -6.945 1 94.19 352 GLN A C 1
ATOM 2892 O O . GLN A 1 352 ? -17.688 22.75 -7.711 1 94.19 352 GLN A O 1
ATOM 2897 N N . LEU A 1 353 ? -17.422 24.75 -6.738 1 93.5 353 LEU A N 1
ATOM 2898 C CA . LEU A 1 353 ? -16.172 24.984 -7.453 1 93.5 353 LEU A CA 1
ATOM 2899 C C . LEU A 1 353 ? -15.102 23.969 -7.043 1 93.5 353 LEU A C 1
ATOM 2901 O O . LEU A 1 353 ? -14.273 23.578 -7.859 1 93.5 353 LEU A O 1
ATOM 2905 N N . ALA A 1 354 ? -15.164 23.562 -5.812 1 95.25 354 ALA A N 1
ATOM 2906 C CA . ALA A 1 354 ? -14.219 22.578 -5.293 1 95.25 354 ALA A CA 1
ATOM 2907 C C . ALA A 1 354 ? -14.617 21.172 -5.695 1 95.25 354 ALA A C 1
ATOM 2909 O O . ALA A 1 354 ? -13.891 20.203 -5.426 1 95.25 354 ALA A O 1
ATOM 2910 N N . GLN A 1 355 ? -15.766 21.016 -6.316 1 95.69 355 GLN A N 1
ATOM 2911 C CA . GLN A 1 355 ? -16.25 19.781 -6.938 1 95.69 355 GLN A CA 1
ATOM 2912 C C . GLN A 1 355 ? -16.672 18.766 -5.887 1 95.69 355 GLN A C 1
ATOM 2914 O O . GLN A 1 355 ? -16.469 17.562 -6.062 1 95.69 355 GLN A O 1
ATOM 2919 N N . PHE A 1 356 ? -17.219 19.25 -4.754 1 97.62 356 PHE A N 1
ATOM 2920 C CA . PHE A 1 356 ? -17.844 18.328 -3.82 1 97.62 356 PHE A CA 1
ATOM 2921 C C . PHE A 1 356 ? -19.031 17.609 -4.469 1 97.62 356 PHE A C 1
ATOM 2923 O O . PHE A 1 356 ? -19.812 18.234 -5.184 1 97.62 356 PHE A O 1
ATOM 2930 N N . ASN A 1 357 ? -19.109 16.328 -4.254 1 97.62 357 ASN A N 1
ATOM 2931 C CA . ASN A 1 357 ? -20.219 15.578 -4.828 1 97.62 357 ASN A CA 1
ATOM 2932 C C . ASN A 1 357 ? -21.562 16.047 -4.262 1 97.62 357 ASN A C 1
ATOM 2934 O O . ASN A 1 357 ? -22.531 16.219 -5.004 1 97.62 357 ASN A O 1
ATOM 2938 N N . TYR A 1 358 ? -21.562 16.25 -2.938 1 97.44 358 TYR A N 1
ATOM 2939 C CA . TYR A 1 358 ? -22.797 16.625 -2.252 1 97.44 358 TYR A CA 1
ATOM 2940 C C . TYR A 1 358 ? -22.547 17.766 -1.282 1 97.44 358 TYR A C 1
ATOM 2942 O O . TYR A 1 358 ? -21.516 17.812 -0.601 1 97.44 358 TYR A O 1
ATOM 2950 N N . ILE A 1 359 ? -23.453 18.672 -1.273 1 97.31 359 ILE A N 1
ATOM 2951 C CA . ILE A 1 359 ? -23.438 19.797 -0.35 1 97.31 359 ILE A CA 1
ATOM 2952 C C . ILE A 1 359 ? -24.656 19.734 0.572 1 97.31 359 ILE A C 1
ATOM 2954 O O . ILE A 1 359 ? -25.797 19.797 0.109 1 97.31 359 ILE A O 1
ATOM 2958 N N . LEU A 1 360 ? -24.422 19.578 1.833 1 97.62 360 LEU A N 1
ATOM 2959 C CA . LEU A 1 360 ? -25.484 19.5 2.83 1 97.62 360 LEU A CA 1
ATOM 2960 C C . LEU A 1 360 ? -25.625 20.812 3.572 1 97.62 360 LEU A C 1
ATOM 2962 O O . LEU A 1 360 ? -24.734 21.219 4.324 1 97.62 360 LEU A O 1
ATOM 2966 N N . VAL A 1 361 ? -26.734 21.406 3.385 1 96.19 361 VAL A N 1
ATOM 2967 C CA . VAL A 1 361 ? -27 22.688 4.035 1 96.19 361 VAL A CA 1
ATOM 2968 C C . VAL A 1 361 ? -27.859 22.469 5.273 1 96.19 361 VAL A C 1
ATOM 2970 O O . VAL A 1 361 ? -28.906 21.797 5.207 1 96.19 361 VAL A O 1
ATOM 2973 N N . VAL A 1 362 ? -27.422 23.031 6.379 1 96.38 362 VAL A N 1
ATOM 2974 C CA . VAL A 1 362 ? -28.156 22.859 7.625 1 96.38 362 VAL A CA 1
ATOM 2975 C C . VAL A 1 362 ? -28.469 24.219 8.25 1 96.38 362 VAL A C 1
ATOM 2977 O O . VAL A 1 362 ? -27.562 25.047 8.406 1 96.38 362 VAL A O 1
ATOM 2980 N N . GLY A 1 363 ? -29.719 24.531 8.523 1 93.81 363 GLY A N 1
ATOM 2981 C CA . GLY A 1 363 ? -30.188 25.688 9.25 1 93.81 363 GLY A CA 1
ATOM 2982 C C . GLY A 1 363 ? -31.047 25.328 10.453 1 93.81 363 GLY A C 1
ATOM 2983 O O . GLY A 1 363 ? -31 24.203 10.938 1 93.81 363 GLY A O 1
ATOM 2984 N N . ALA A 1 364 ? -31.75 26.344 10.875 1 92.56 364 ALA A N 1
ATOM 2985 C CA . ALA A 1 364 ? -32.594 26.156 12.047 1 92.56 364 ALA A CA 1
ATOM 2986 C C . ALA A 1 364 ? -33.688 25.125 11.789 1 92.56 364 ALA A C 1
ATOM 2988 O O . ALA A 1 364 ? -33.969 24.281 12.641 1 92.56 364 ALA A O 1
ATOM 2989 N N . LYS A 1 365 ? -34.281 25.188 10.711 1 92.5 365 LYS A N 1
ATOM 2990 C CA . LYS A 1 365 ? -35.344 24.25 10.344 1 92.5 365 LYS A CA 1
ATOM 2991 C C . LYS A 1 365 ? -34.812 22.812 10.281 1 92.5 365 LYS A C 1
ATOM 2993 O O . LYS A 1 365 ? -35.469 21.891 10.758 1 92.5 365 LYS A O 1
ATOM 2998 N N . GLU A 1 366 ? -33.656 22.641 9.633 1 92.88 366 GLU A N 1
ATOM 2999 C CA . GLU A 1 366 ? -33 21.328 9.539 1 92.88 366 GLU A CA 1
ATOM 3000 C C . GLU A 1 366 ? -32.656 20.781 10.914 1 92.88 366 GLU A C 1
ATOM 3002 O O . GLU A 1 366 ? -32.844 19.594 11.195 1 92.88 366 GLU A O 1
ATOM 3007 N N . ALA A 1 367 ? -32.156 21.609 11.758 1 92.81 367 ALA A N 1
ATOM 3008 C CA . ALA A 1 367 ? -31.781 21.219 13.109 1 92.81 367 ALA A CA 1
ATOM 3009 C C . ALA A 1 367 ? -33 20.734 13.898 1 92.81 367 ALA A C 1
ATOM 3011 O O . ALA A 1 367 ? -32.875 19.781 14.688 1 92.81 367 ALA A O 1
ATOM 3012 N N . GLU A 1 368 ? -34.062 21.375 13.695 1 92.81 368 GLU A N 1
ATOM 3013 C CA . GLU A 1 368 ? -35.312 21.016 14.398 1 92.81 368 GLU A CA 1
ATOM 3014 C C . GLU A 1 368 ? -35.875 19.688 13.891 1 92.81 368 GLU A C 1
ATOM 3016 O O . GLU A 1 368 ? -36.375 18.891 14.672 1 92.81 368 GLU A O 1
ATOM 3021 N N . SER A 1 369 ? -35.719 19.453 12.664 1 94 369 SER A N 1
ATOM 3022 C CA . SER A 1 369 ? -36.344 18.281 12.055 1 94 369 SER A CA 1
ATOM 3023 C C . SER A 1 369 ? -35.344 17.109 12 1 94 369 SER A C 1
ATOM 3025 O O . SER A 1 369 ? -35.75 15.984 11.703 1 94 369 SER A O 1
ATOM 3027 N N . GLY A 1 370 ? -34.094 17.375 12.211 1 94 370 GLY A N 1
ATOM 3028 C CA . GLY A 1 370 ? -33.062 16.344 12.117 1 94 370 GLY A CA 1
ATOM 3029 C C . GLY A 1 370 ? -32.75 15.945 10.688 1 94 370 GLY A C 1
ATOM 3030 O O . GLY A 1 370 ? -32.375 14.805 10.43 1 94 370 GLY A O 1
ATOM 3031 N N . LYS A 1 371 ? -33.031 16.875 9.844 1 96.81 371 LYS A N 1
ATOM 3032 C CA . LYS A 1 371 ? -32.812 16.609 8.43 1 96.81 371 LYS A CA 1
ATOM 3033 C C . LYS A 1 371 ? -31.75 17.547 7.844 1 96.81 371 LYS A C 1
ATOM 3035 O O . LYS A 1 371 ? -31.156 18.359 8.57 1 96.81 371 LYS A O 1
ATOM 3040 N N . VAL A 1 372 ? -31.406 17.328 6.605 1 97.25 372 VAL A N 1
ATOM 3041 C CA . VAL A 1 372 ? -30.469 18.203 5.895 1 97.25 372 VAL A CA 1
ATOM 3042 C C . VAL A 1 372 ? -31.047 18.562 4.527 1 97.25 372 VAL A C 1
ATOM 3044 O O . VAL A 1 372 ? -31.844 17.812 3.957 1 97.25 372 VAL A O 1
ATOM 3047 N N . SER A 1 373 ? -30.719 19.734 4.078 1 96.25 373 SER A N 1
ATOM 3048 C CA . SER A 1 373 ? -30.953 20.078 2.686 1 96.25 373 SER A CA 1
ATOM 3049 C C . SER A 1 373 ? -29.797 19.672 1.796 1 96.25 373 SER A C 1
ATOM 3051 O O . SER A 1 373 ? -28.688 20.219 1.908 1 96.25 373 SER A O 1
ATOM 3053 N N . LEU A 1 374 ? -30.047 18.75 0.933 1 96.56 374 LEU A N 1
ATOM 3054 C CA . LEU A 1 374 ? -28.984 18.109 0.153 1 96.56 374 LEU A CA 1
ATOM 3055 C C . LEU A 1 374 ? -28.969 18.672 -1.269 1 96.56 374 LEU A C 1
ATOM 3057 O O . LEU A 1 374 ? -29.984 18.703 -1.947 1 96.56 374 LEU A O 1
ATOM 3061 N N . ARG A 1 375 ? -27.797 19.125 -1.642 1 95.12 375 ARG A N 1
ATOM 3062 C CA . ARG A 1 375 ? -27.547 19.578 -3.004 1 95.12 375 ARG A CA 1
ATOM 3063 C C . ARG A 1 375 ? -26.531 18.672 -3.705 1 95.12 375 ARG A C 1
ATOM 3065 O O . ARG A 1 375 ? -25.547 18.25 -3.094 1 95.12 375 ARG A O 1
ATOM 3072 N N . VAL A 1 376 ? -26.797 18.375 -4.988 1 93.81 376 VAL A N 1
ATOM 3073 C CA . VAL A 1 376 ? -25.875 17.609 -5.812 1 93.81 376 VAL A CA 1
ATOM 3074 C C . VAL A 1 376 ? -25 18.562 -6.629 1 93.81 376 VAL A C 1
ATOM 3076 O O . VAL A 1 376 ? -25.453 19.609 -7.07 1 93.81 376 VAL A O 1
ATOM 3079 N N . ARG A 1 377 ? -23.766 18.219 -6.855 1 89.44 377 ARG A N 1
ATOM 3080 C CA . ARG A 1 377 ? -22.75 19.047 -7.484 1 89.44 377 ARG A CA 1
ATOM 3081 C C . ARG A 1 377 ? -23.281 19.703 -8.75 1 89.44 377 ARG A C 1
ATOM 3083 O O . ARG A 1 377 ? -23.172 20.922 -8.922 1 89.44 377 ARG A O 1
ATOM 3090 N N . ASP A 1 378 ? -23.859 18.922 -9.625 1 84.38 378 ASP A N 1
ATOM 3091 C CA . ASP A 1 378 ? -24.172 19.391 -10.969 1 84.38 378 ASP A CA 1
ATOM 3092 C C . ASP A 1 378 ? -25.672 19.688 -11.109 1 84.38 378 ASP A C 1
ATOM 3094 O O . ASP A 1 378 ? -26.141 19.984 -12.211 1 84.38 378 ASP A O 1
ATOM 3098 N N . ARG A 1 379 ? -26.344 19.578 -9.984 1 81.88 379 ARG A N 1
ATOM 3099 C CA . ARG A 1 379 ? -27.781 19.766 -10.102 1 81.88 379 ARG A CA 1
ATOM 3100 C C . ARG A 1 379 ? -28.281 20.859 -9.172 1 81.88 379 ARG A C 1
ATOM 3102 O O . ARG A 1 379 ? -27.703 21.078 -8.102 1 81.88 379 ARG A O 1
ATOM 3109 N N . ALA A 1 380 ? -29.266 21.5 -9.633 1 77.94 380 ALA A N 1
ATOM 3110 C CA . ALA A 1 380 ? -29.828 22.594 -8.852 1 77.94 380 ALA A CA 1
ATOM 3111 C C . ALA A 1 380 ? -30.875 22.094 -7.867 1 77.94 380 ALA A C 1
ATOM 3113 O O . ALA A 1 380 ? -31.203 22.766 -6.895 1 77.94 380 ALA A O 1
ATOM 3114 N N . ASP A 1 381 ? -31.203 20.953 -8.047 1 78.94 381 ASP A N 1
ATOM 3115 C CA . ASP A 1 381 ? -32.312 20.469 -7.238 1 78.94 381 ASP A CA 1
ATOM 3116 C C . ASP A 1 381 ? -31.875 20.141 -5.816 1 78.94 381 ASP A C 1
ATOM 3118 O O . ASP A 1 381 ? -30.766 19.641 -5.613 1 78.94 381 ASP A O 1
ATOM 3122 N N . LEU A 1 382 ? -32.781 20.578 -4.969 1 85.75 382 LEU A N 1
ATOM 3123 C CA . LEU A 1 382 ? -32.594 20.359 -3.541 1 85.75 382 LEU A CA 1
ATOM 3124 C C . LEU A 1 382 ? -33.562 19.312 -3.012 1 85.75 382 LEU A C 1
ATOM 3126 O O . LEU A 1 382 ? -34.688 19.219 -3.482 1 85.75 382 LEU A O 1
ATOM 3130 N N . SER A 1 383 ? -33.031 18.469 -2.168 1 91.19 383 SER A N 1
ATOM 3131 C CA . SER A 1 383 ? -33.906 17.531 -1.455 1 91.19 383 SER A CA 1
ATOM 3132 C C . SER A 1 383 ? -33.656 17.594 0.05 1 91.19 383 SER A C 1
ATOM 3134 O O . SER A 1 383 ? -32.531 17.859 0.493 1 91.19 383 SER A O 1
ATOM 3136 N N . THR A 1 384 ? -34.719 17.438 0.786 1 94.38 384 THR A N 1
ATOM 3137 C CA . THR A 1 384 ? -34.625 17.344 2.238 1 94.38 384 THR A CA 1
ATOM 3138 C C . THR A 1 384 ? -34.625 15.875 2.68 1 94.38 384 THR A C 1
ATOM 3140 O O . THR A 1 384 ? -35.562 15.141 2.416 1 94.38 384 THR A O 1
ATOM 3143 N N . GLU A 1 385 ? -33.562 15.492 3.326 1 96.06 385 GLU A N 1
ATOM 3144 C CA . GLU A 1 385 ? -33.375 14.078 3.664 1 96.06 385 GLU A CA 1
ATOM 3145 C C . GLU A 1 385 ? -32.875 13.922 5.09 1 96.06 385 GLU A C 1
ATOM 3147 O O . GLU A 1 385 ? -32.25 14.836 5.645 1 96.06 385 GLU A O 1
ATOM 3152 N N . SER A 1 386 ? -33.219 12.773 5.68 1 97.06 386 SER A N 1
ATOM 3153 C CA . SER A 1 386 ? -32.594 12.43 6.949 1 97.06 386 SER A CA 1
ATOM 3154 C C . SER A 1 386 ? -31.125 12.047 6.75 1 97.06 386 SER A C 1
ATOM 3156 O O . SER A 1 386 ? -30.703 11.711 5.641 1 97.06 386 SER A O 1
ATOM 3158 N N . ILE A 1 387 ? -30.375 12.102 7.855 1 97.12 387 ILE A N 1
ATOM 3159 C CA . ILE A 1 387 ? -28.969 11.734 7.777 1 97.12 387 ILE A CA 1
ATOM 3160 C C . ILE A 1 387 ? -28.844 10.266 7.379 1 97.12 387 ILE A C 1
ATOM 3162 O O . ILE A 1 387 ? -27.984 9.906 6.574 1 97.12 387 ILE A O 1
ATOM 3166 N N . ALA A 1 388 ? -29.688 9.469 7.875 1 97.62 388 ALA A N 1
ATOM 3167 C CA . ALA A 1 388 ? -29.688 8.039 7.551 1 97.62 388 ALA A CA 1
ATOM 3168 C C . ALA A 1 388 ? -29.938 7.82 6.062 1 97.62 388 ALA A C 1
ATOM 3170 O O . ALA A 1 388 ? -29.297 6.957 5.449 1 97.62 388 ALA A O 1
ATOM 3171 N N . ASP A 1 389 ? -30.844 8.578 5.543 1 97.56 389 ASP A N 1
ATOM 3172 C CA . ASP A 1 389 ? -31.156 8.461 4.121 1 97.56 389 ASP A CA 1
ATOM 3173 C C . ASP A 1 389 ? -29.969 8.906 3.266 1 97.56 389 ASP A C 1
ATOM 3175 O O . ASP A 1 389 ? -29.703 8.32 2.215 1 97.56 389 ASP A O 1
ATOM 3179 N N . VAL A 1 390 ? -29.312 9.93 3.693 1 97.62 390 VAL A N 1
ATOM 3180 C CA . VAL A 1 390 ? -28.141 10.43 2.998 1 97.62 390 VAL A CA 1
ATOM 3181 C C . VAL A 1 390 ? -27.062 9.344 2.965 1 97.62 390 VAL A C 1
ATOM 3183 O O . VAL A 1 390 ? -26.484 9.055 1.908 1 97.62 390 VAL A O 1
ATOM 3186 N N . ILE A 1 391 ? -26.781 8.688 4.094 1 98.19 391 ILE A N 1
ATOM 3187 C CA . ILE A 1 391 ? -25.766 7.641 4.203 1 98.19 391 ILE A CA 1
ATOM 3188 C C . ILE A 1 391 ? -26.156 6.453 3.326 1 98.19 391 ILE A C 1
ATOM 3190 O O . ILE A 1 391 ? -25.297 5.875 2.646 1 98.19 391 ILE A O 1
ATOM 3194 N N . ALA A 1 392 ? -27.422 6.133 3.322 1 98.12 392 ALA A N 1
ATOM 3195 C CA . ALA A 1 392 ? -27.906 5.047 2.469 1 98.12 392 ALA A CA 1
ATOM 3196 C C . ALA A 1 392 ? -27.688 5.367 0.995 1 98.12 392 ALA A C 1
ATOM 3198 O O . ALA A 1 392 ? -27.266 4.504 0.221 1 98.12 392 ALA A O 1
ATOM 3199 N N . ARG A 1 393 ? -28.016 6.594 0.656 1 96.62 393 ARG A N 1
ATOM 3200 C CA . ARG A 1 393 ? -27.797 7.055 -0.711 1 96.62 393 ARG A CA 1
ATOM 3201 C C . ARG A 1 393 ? -26.328 6.945 -1.102 1 96.62 393 ARG A C 1
ATOM 3203 O O . ARG A 1 393 ? -26 6.457 -2.186 1 96.62 393 ARG A O 1
ATOM 3210 N N . PHE A 1 394 ? -25.406 7.43 -0.235 1 98 394 PHE A N 1
ATOM 3211 C CA . PHE A 1 394 ? -23.969 7.359 -0.484 1 98 394 PHE A CA 1
ATOM 3212 C C . PHE A 1 394 ? -23.531 5.918 -0.675 1 98 394 PHE A C 1
ATOM 3214 O O . PHE A 1 394 ? -22.766 5.613 -1.602 1 98 394 PHE A O 1
ATOM 3221 N N . ASN A 1 395 ? -24 5.035 0.173 1 98.06 395 ASN A N 1
ATOM 3222 C CA . ASN A 1 395 ? -23.641 3.625 0.093 1 98.06 395 ASN A CA 1
ATOM 3223 C C . ASN A 1 395 ? -24.078 3.01 -1.234 1 98.06 395 ASN A C 1
ATOM 3225 O O . ASN A 1 395 ? -23.328 2.248 -1.845 1 98.06 395 ASN A O 1
ATOM 3229 N N . ASP A 1 396 ? -25.25 3.336 -1.658 1 97.62 396 ASP A N 1
ATOM 3230 C CA . ASP A 1 396 ? -25.781 2.811 -2.914 1 97.62 396 ASP A CA 1
ATOM 3231 C C . ASP A 1 396 ? -24.953 3.299 -4.102 1 97.62 396 ASP A C 1
ATOM 3233 O O . ASP A 1 396 ? -24.641 2.523 -5.012 1 97.62 396 ASP A O 1
ATOM 3237 N N . GLU A 1 397 ? -24.641 4.539 -4.086 1 96.75 397 GLU A N 1
ATOM 3238 C CA . GLU A 1 397 ? -23.859 5.121 -5.176 1 96.75 397 GLU A CA 1
ATOM 3239 C C . GLU A 1 397 ? -22.453 4.527 -5.227 1 96.75 397 GLU A C 1
ATOM 3241 O O . GLU A 1 397 ? -21.938 4.234 -6.309 1 96.75 397 GLU A O 1
ATOM 3246 N N . VAL A 1 398 ? -21.844 4.367 -4.09 1 97.31 398 VAL A N 1
ATOM 3247 C CA . VAL A 1 398 ? -20.5 3.789 -4.023 1 97.31 398 VAL A CA 1
ATOM 3248 C C . VAL A 1 398 ? -20.547 2.342 -4.512 1 97.31 398 VAL A C 1
ATOM 3250 O O . VAL A 1 398 ? -19.672 1.918 -5.281 1 97.31 398 VAL A O 1
ATOM 3253 N N . ALA A 1 399 ? -21.594 1.588 -4.117 1 95.44 399 ALA A N 1
ATOM 3254 C CA . ALA A 1 399 ? -21.734 0.193 -4.527 1 95.44 399 ALA A CA 1
ATOM 3255 C C . ALA A 1 399 ? -21.922 0.08 -6.039 1 95.44 399 ALA A C 1
ATOM 3257 O O . ALA A 1 399 ? -21.484 -0.905 -6.648 1 95.44 399 ALA A O 1
ATOM 3258 N N . ALA A 1 400 ? -22.453 1.105 -6.652 1 95.38 400 ALA A N 1
ATOM 3259 C CA . ALA A 1 400 ? -22.719 1.117 -8.086 1 95.38 400 ALA A CA 1
ATOM 3260 C C . ALA A 1 400 ? -21.562 1.777 -8.852 1 95.38 400 ALA A C 1
ATOM 3262 O O . ALA A 1 400 ? -21.641 1.949 -10.07 1 95.38 400 ALA A O 1
ATOM 3263 N N . PHE A 1 401 ? -20.547 2.135 -8.172 1 95.75 401 PHE A N 1
ATOM 3264 C CA . PHE A 1 401 ? -19.391 2.811 -8.734 1 95.75 401 PHE A CA 1
ATOM 3265 C C . PHE A 1 401 ? -19.797 4.102 -9.43 1 95.75 401 PHE A C 1
ATOM 3267 O O . PHE A 1 401 ? -19.297 4.41 -10.516 1 95.75 401 PHE A O 1
ATOM 3274 N N . GLN A 1 402 ? -20.75 4.73 -8.797 1 90 402 GLN A N 1
ATOM 3275 C CA . GLN A 1 402 ? -21.188 6.016 -9.32 1 90 402 GLN A CA 1
ATOM 3276 C C . GLN A 1 402 ? -20.641 7.172 -8.492 1 90 402 GLN A C 1
ATOM 3278 O O . GLN A 1 402 ? -20.281 6.992 -7.328 1 90 402 GLN A O 1
ATOM 3283 N N . MET B 1 1 ? 14.469 -21.234 28.234 1 69.81 1 MET B N 1
ATOM 3284 C CA . MET B 1 1 ? 14.242 -19.922 27.625 1 69.81 1 MET B CA 1
ATOM 3285 C C . MET B 1 1 ? 14.906 -19.828 26.25 1 69.81 1 MET B C 1
ATOM 3287 O O . MET B 1 1 ? 14.25 -19.531 25.25 1 69.81 1 MET B O 1
ATOM 3291 N N . ILE B 1 2 ? 16.172 -20.312 26.156 1 74.19 2 ILE B N 1
ATOM 3292 C CA . ILE B 1 2 ? 16.922 -20.234 24.922 1 74.19 2 ILE B CA 1
ATOM 3293 C C . ILE B 1 2 ? 16.328 -21.188 23.891 1 74.19 2 ILE B C 1
ATOM 3295 O O . ILE B 1 2 ? 16.141 -20.828 22.719 1 74.19 2 ILE B O 1
ATOM 3299 N N . GLU B 1 3 ? 15.961 -22.375 24.312 1 81.56 3 GLU B N 1
ATOM 3300 C CA . GLU B 1 3 ? 15.375 -23.359 23.406 1 81.56 3 GLU B CA 1
ATOM 3301 C C . GLU B 1 3 ? 14.023 -22.891 22.891 1 81.56 3 GLU B C 1
ATOM 3303 O O . GLU B 1 3 ? 13.711 -23.078 21.703 1 81.56 3 GLU B O 1
ATOM 3308 N N . GLU B 1 4 ? 13.32 -22.375 23.75 1 82.81 4 GLU B N 1
ATOM 3309 C CA . GLU B 1 4 ? 12.008 -21.875 23.359 1 82.81 4 GLU B CA 1
ATOM 3310 C C . GLU B 1 4 ? 12.133 -20.703 22.375 1 82.81 4 GLU B C 1
ATOM 3312 O O . GLU B 1 4 ? 11.344 -20.594 21.438 1 82.81 4 GLU B O 1
ATOM 3317 N N . ALA B 1 5 ? 13.117 -19.938 22.594 1 82.75 5 ALA B N 1
ATOM 3318 C CA . ALA B 1 5 ? 13.375 -18.812 21.688 1 82.75 5 ALA B CA 1
ATOM 3319 C C . ALA B 1 5 ? 13.734 -19.297 20.297 1 82.75 5 ALA B C 1
ATOM 3321 O O . ALA B 1 5 ? 13.32 -18.703 19.297 1 82.75 5 ALA B O 1
ATOM 3322 N N . LYS B 1 6 ? 14.445 -20.281 20.266 1 85.5 6 LYS B N 1
ATOM 3323 C CA . LYS B 1 6 ? 14.852 -20.844 18.984 1 85.5 6 LYS B CA 1
ATOM 3324 C C . LYS B 1 6 ? 13.648 -21.359 18.203 1 85.5 6 LYS B C 1
ATOM 3326 O O . LYS B 1 6 ? 13.578 -21.203 16.984 1 85.5 6 LYS B O 1
ATOM 3331 N N . LYS B 1 7 ? 12.789 -21.844 18.906 1 87.44 7 LYS B N 1
ATOM 3332 C CA . LYS B 1 7 ? 11.586 -22.375 18.281 1 87.44 7 LYS B CA 1
ATOM 3333 C C . LYS B 1 7 ? 10.68 -21.25 17.781 1 87.44 7 LYS B C 1
ATOM 3335 O O . LYS B 1 7 ? 9.938 -21.438 16.812 1 87.44 7 LYS B O 1
ATOM 3340 N N . ARG B 1 8 ? 10.812 -20.172 18.391 1 91.5 8 ARG B N 1
ATOM 3341 C CA . ARG B 1 8 ? 9.922 -19.062 18.078 1 91.5 8 ARG B CA 1
ATOM 3342 C C . ARG B 1 8 ? 10.57 -18.094 17.094 1 91.5 8 ARG B C 1
ATOM 3344 O O . ARG B 1 8 ? 9.969 -17.094 16.719 1 91.5 8 ARG B O 1
ATOM 3351 N N . ASP B 1 9 ? 11.75 -18.484 16.672 1 94.62 9 ASP B N 1
ATOM 3352 C CA . ASP B 1 9 ? 12.461 -17.625 15.727 1 94.62 9 ASP B CA 1
ATOM 3353 C C . ASP B 1 9 ? 11.617 -17.359 14.484 1 94.62 9 ASP B C 1
ATOM 3355 O O . ASP B 1 9 ? 11.164 -18.297 13.82 1 94.62 9 ASP B O 1
ATOM 3359 N N . HIS B 1 10 ? 11.445 -16.031 14.125 1 96.44 10 HIS B N 1
ATOM 3360 C CA . HIS B 1 10 ? 10.555 -15.672 13.031 1 96.44 10 HIS B CA 1
ATOM 3361 C C . HIS B 1 10 ? 11.07 -16.219 11.703 1 96.44 10 HIS B C 1
ATOM 3363 O O . HIS B 1 10 ? 10.289 -16.453 10.781 1 96.44 10 HIS B O 1
ATOM 3369 N N . ARG B 1 11 ? 12.398 -16.516 11.617 1 96.56 11 ARG B N 1
ATOM 3370 C CA . ARG B 1 11 ? 12.961 -17.062 10.383 1 96.56 11 ARG B CA 1
ATOM 3371 C C . ARG B 1 11 ? 12.523 -18.516 10.18 1 96.56 11 ARG B C 1
ATOM 3373 O O . ARG B 1 11 ? 12.227 -18.922 9.055 1 96.56 11 ARG B O 1
ATOM 3380 N N . LEU B 1 12 ? 12.414 -19.141 11.188 1 96.06 12 LEU B N 1
ATOM 3381 C CA . LEU B 1 12 ? 11.977 -20.531 11.125 1 96.06 12 LEU B CA 1
ATOM 3382 C C . LEU B 1 12 ? 10.469 -20.609 10.898 1 96.06 12 LEU B C 1
ATOM 3384 O O . LEU B 1 12 ? 10.008 -21.359 10.023 1 96.06 12 LEU B O 1
ATOM 3388 N N . LEU B 1 13 ? 9.758 -19.906 11.711 1 96.62 13 LEU B N 1
ATOM 3389 C CA . LEU B 1 13 ? 8.305 -19.906 11.617 1 96.62 13 LEU B CA 1
ATOM 3390 C C . LEU B 1 13 ? 7.848 -19.359 10.266 1 96.62 13 LEU B C 1
ATOM 3392 O O . LEU B 1 13 ? 6.859 -19.844 9.703 1 96.62 13 LEU B O 1
ATOM 3396 N N . GLY B 1 14 ? 8.539 -18.344 9.773 1 97.19 14 GLY B N 1
ATOM 3397 C CA . GLY B 1 14 ? 8.211 -17.766 8.477 1 97.19 14 GLY B CA 1
ATOM 3398 C C . GLY B 1 14 ? 8.289 -18.781 7.348 1 97.19 14 GLY B C 1
ATOM 3399 O O . GLY B 1 14 ? 7.434 -18.797 6.461 1 97.19 14 GLY B O 1
ATOM 3400 N N . GLN B 1 15 ? 9.281 -19.578 7.41 1 95.06 15 GLN B N 1
ATOM 3401 C CA . GLN B 1 15 ? 9.453 -20.625 6.41 1 95.06 15 GLN B CA 1
ATOM 3402 C C . GLN B 1 15 ? 8.375 -21.703 6.559 1 95.06 15 GLN B C 1
ATOM 3404 O O . GLN B 1 15 ? 7.762 -22.109 5.57 1 95.06 15 GLN B O 1
ATOM 3409 N N . SER B 1 16 ? 8.164 -22.109 7.758 1 95.12 16 SER B N 1
ATOM 3410 C CA . SER B 1 16 ? 7.211 -23.188 8.016 1 95.12 16 SER B CA 1
ATOM 3411 C C . SER B 1 16 ? 5.801 -22.781 7.582 1 95.12 16 SER B C 1
ATOM 3413 O O . SER B 1 16 ? 5.031 -23.625 7.117 1 95.12 16 SER B O 1
ATOM 3415 N N . GLN B 1 17 ? 5.535 -21.531 7.734 1 96.81 17 GLN B N 1
ATOM 3416 C CA . GLN B 1 17 ? 4.199 -21.047 7.398 1 96.81 17 GLN B CA 1
ATOM 3417 C C . GLN B 1 17 ? 4.176 -20.422 6.012 1 96.81 17 GLN B C 1
ATOM 3419 O O . GLN B 1 17 ? 3.172 -19.812 5.617 1 96.81 17 GLN B O 1
ATOM 3424 N N . LYS B 1 18 ? 5.242 -20.484 5.285 1 96.75 18 LYS B N 1
ATOM 3425 C CA . LYS B 1 18 ? 5.359 -19.953 3.928 1 96.75 18 LYS B CA 1
ATOM 3426 C C . LYS B 1 18 ? 4.961 -18.484 3.875 1 96.75 18 LYS B C 1
ATOM 3428 O O . LYS B 1 18 ? 4.129 -18.094 3.057 1 96.75 18 LYS B O 1
ATOM 3433 N N . LEU B 1 19 ? 5.566 -17.719 4.73 1 98.38 19 LEU B N 1
ATOM 3434 C CA . LEU B 1 19 ? 5.184 -16.312 4.859 1 98.38 19 LEU B CA 1
ATOM 3435 C C . LEU B 1 19 ? 6.086 -15.422 4.012 1 98.38 19 LEU B C 1
ATOM 3437 O O . LEU B 1 19 ? 5.613 -14.469 3.387 1 98.38 19 LEU B O 1
ATOM 3441 N N . PHE B 1 20 ? 7.383 -15.688 4.035 1 98.56 20 PHE B N 1
ATOM 3442 C CA . PHE B 1 20 ? 8.359 -14.859 3.342 1 98.56 20 PHE B CA 1
ATOM 3443 C C . PHE B 1 20 ? 9.664 -15.625 3.129 1 98.56 20 PHE B C 1
ATOM 3445 O O . PHE B 1 20 ? 9.852 -16.703 3.682 1 98.56 20 PHE B O 1
ATOM 3452 N N . PHE B 1 21 ? 10.523 -15.109 2.283 1 98.25 21 PHE B N 1
ATOM 3453 C CA . PHE B 1 21 ? 11.867 -15.656 2.123 1 98.25 21 PHE B CA 1
ATOM 3454 C C . PHE B 1 21 ? 12.844 -14.578 1.674 1 98.25 21 PHE B C 1
ATOM 3456 O O . PHE B 1 21 ? 12.438 -13.469 1.338 1 98.25 21 PHE B O 1
ATOM 3463 N N . PHE B 1 22 ? 14.062 -14.828 1.794 1 97.62 22 PHE B N 1
ATOM 3464 C CA . PHE B 1 22 ? 15.133 -13.969 1.31 1 97.62 22 PHE B CA 1
ATOM 3465 C C . PHE B 1 22 ? 15.898 -14.633 0.171 1 97.62 22 PHE B C 1
ATOM 3467 O O . PHE B 1 22 ? 15.914 -15.859 0.068 1 97.62 22 PHE B O 1
ATOM 3474 N N . HIS B 1 23 ? 16.391 -13.891 -0.68 1 97.62 23 HIS B N 1
ATOM 3475 C CA . HIS B 1 23 ? 17.125 -14.383 -1.84 1 97.62 23 HIS B CA 1
ATOM 3476 C C . HIS B 1 23 ? 18.453 -13.656 -1.999 1 97.62 23 HIS B C 1
ATOM 3478 O O . HIS B 1 23 ? 18.547 -12.445 -1.781 1 97.62 23 HIS B O 1
ATOM 3484 N N . PRO B 1 24 ? 19.484 -14.305 -2.455 1 96.69 24 PRO B N 1
ATOM 3485 C CA . PRO B 1 24 ? 20.812 -13.695 -2.586 1 96.69 24 PRO B CA 1
ATOM 3486 C C . PRO B 1 24 ? 20.844 -12.578 -3.627 1 96.69 24 PRO B C 1
ATOM 3488 O O . PRO B 1 24 ? 21.703 -11.703 -3.572 1 96.69 24 PRO B O 1
ATOM 3491 N N . LEU B 1 25 ? 19.953 -12.539 -4.543 1 98 25 LEU B N 1
ATOM 3492 C CA . LEU B 1 25 ? 19.938 -11.531 -5.602 1 98 25 LEU B CA 1
ATOM 3493 C C . LEU B 1 25 ? 19.359 -10.219 -5.094 1 98 25 LEU B C 1
ATOM 3495 O O . LEU B 1 25 ? 19.391 -9.203 -5.797 1 98 25 LEU B O 1
ATOM 3499 N N . SER B 1 26 ? 18.844 -10.18 -3.902 1 97.81 26 SER B N 1
ATOM 3500 C CA . SER B 1 26 ? 18.406 -8.961 -3.229 1 97.81 26 SER B CA 1
ATOM 3501 C C . SER B 1 26 ? 18.641 -9.047 -1.724 1 97.81 26 SER B C 1
ATOM 3503 O O . SER B 1 26 ? 17.688 -9.047 -0.939 1 97.81 26 SER B O 1
ATOM 3505 N N . PRO B 1 27 ? 19.844 -9.039 -1.348 1 96.56 27 PRO B N 1
ATOM 3506 C CA . PRO B 1 27 ? 20.172 -9.227 0.069 1 96.56 27 PRO B CA 1
ATOM 3507 C C . PRO B 1 27 ? 19.562 -8.141 0.958 1 96.56 27 PRO B C 1
ATOM 3509 O O . PRO B 1 27 ? 19.609 -6.957 0.618 1 96.56 27 PRO B O 1
ATOM 3512 N N . GLY B 1 28 ? 19.047 -8.586 2.057 1 96.5 28 GLY B N 1
ATOM 3513 C CA . GLY B 1 28 ? 18.5 -7.656 3.031 1 96.5 28 GLY B CA 1
ATOM 3514 C C . GLY B 1 28 ? 17.109 -7.172 2.672 1 96.5 28 GLY B C 1
ATOM 3515 O O . GLY B 1 28 ? 16.531 -6.328 3.365 1 96.5 28 GLY B O 1
ATOM 3516 N N . SER B 1 29 ? 16.516 -7.648 1.594 1 97.75 29 SER B N 1
ATOM 3517 C CA . SER B 1 29 ? 15.164 -7.312 1.166 1 97.75 29 SER B CA 1
ATOM 3518 C C . SER B 1 29 ? 14.289 -8.555 1.085 1 97.75 29 SER B C 1
ATOM 3520 O O . SER B 1 29 ? 14.633 -9.523 0.399 1 97.75 29 SER B O 1
ATOM 3522 N N . CYS B 1 30 ? 13.188 -8.461 1.702 1 97.81 30 CYS B N 1
ATOM 3523 C CA . CYS B 1 30 ? 12.344 -9.633 1.892 1 97.81 30 CYS B CA 1
ATOM 3524 C C . CYS B 1 30 ? 11.359 -9.789 0.736 1 97.81 30 CYS B C 1
ATOM 3526 O O . CYS B 1 30 ? 10.859 -8.797 0.201 1 97.81 30 CYS B O 1
ATOM 3528 N N . PHE B 1 31 ? 11.141 -11.07 0.308 1 98.5 31 PHE B N 1
ATOM 3529 C CA . PHE B 1 31 ? 10.008 -11.453 -0.516 1 98.5 31 PHE B CA 1
ATOM 3530 C C . PHE B 1 31 ? 8.844 -11.922 0.352 1 98.5 31 PHE B C 1
ATOM 3532 O O . PHE B 1 31 ? 8.953 -12.922 1.061 1 98.5 31 PHE B O 1
ATOM 3539 N N . PHE B 1 32 ? 7.762 -11.242 0.321 1 98.69 32 PHE B N 1
ATOM 3540 C CA . PHE B 1 32 ? 6.586 -11.719 1.035 1 98.69 32 PHE B CA 1
ATOM 3541 C C . PHE B 1 32 ? 5.711 -12.578 0.127 1 98.69 32 PHE B C 1
ATOM 3543 O O . PHE B 1 32 ? 5.281 -12.125 -0.937 1 98.69 32 PHE B O 1
ATOM 3550 N N . LEU B 1 33 ? 5.516 -13.781 0.523 1 98.38 33 LEU B N 1
ATOM 3551 C CA . LEU B 1 33 ? 4.613 -14.711 -0.154 1 98.38 33 LEU B CA 1
ATOM 3552 C C . LEU B 1 33 ? 3.158 -14.367 0.148 1 98.38 33 LEU B C 1
ATOM 3554 O O . LEU B 1 33 ? 2.877 -13.445 0.915 1 98.38 33 LEU B O 1
ATOM 3558 N N . PRO B 1 34 ? 2.201 -15.016 -0.473 1 97.69 34 PRO B N 1
ATOM 3559 C CA . PRO B 1 34 ? 0.799 -14.609 -0.34 1 97.69 34 PRO B CA 1
ATOM 3560 C C . PRO B 1 34 ? 0.345 -14.523 1.116 1 97.69 34 PRO B C 1
ATOM 3562 O O . PRO B 1 34 ? -0.264 -13.523 1.518 1 97.69 34 PRO B O 1
ATOM 3565 N N . ASN B 1 35 ? 0.655 -15.531 1.904 1 98.25 35 ASN B N 1
ATOM 3566 C CA . ASN B 1 35 ? 0.251 -15.508 3.307 1 98.25 35 ASN B CA 1
ATOM 3567 C C . ASN B 1 35 ? 0.918 -14.359 4.062 1 98.25 35 ASN B C 1
ATOM 3569 O O . ASN B 1 35 ? 0.291 -13.719 4.906 1 98.25 35 ASN B O 1
ATOM 3573 N N . GLY B 1 36 ? 2.191 -14.141 3.764 1 98.62 36 GLY B N 1
ATOM 3574 C CA . GLY B 1 36 ? 2.871 -13.008 4.363 1 98.62 36 GLY B CA 1
ATOM 3575 C C . GLY B 1 36 ? 2.279 -11.672 3.955 1 98.62 36 GLY B C 1
ATOM 3576 O O . GLY B 1 36 ? 2.146 -10.766 4.781 1 98.62 36 GLY B O 1
ATOM 3577 N N . ALA B 1 37 ? 1.937 -11.562 2.682 1 98.38 37 ALA B N 1
ATOM 3578 C CA . ALA B 1 37 ? 1.351 -10.328 2.166 1 98.38 37 ALA B CA 1
ATOM 3579 C C . ALA B 1 37 ? 0.021 -10.023 2.85 1 98.38 37 ALA B C 1
ATOM 3581 O O . ALA B 1 37 ? -0.306 -8.859 3.094 1 98.38 37 ALA B O 1
ATOM 3582 N N . ILE B 1 38 ? -0.758 -11.047 3.146 1 98.25 38 ILE B N 1
ATOM 3583 C CA . ILE B 1 38 ? -2.035 -10.875 3.83 1 98.25 38 ILE B CA 1
ATOM 3584 C C . ILE B 1 38 ? -1.807 -10.211 5.188 1 98.25 38 ILE B C 1
ATOM 3586 O O . ILE B 1 38 ? -2.457 -9.219 5.52 1 98.25 38 ILE B O 1
ATOM 3590 N N . ILE B 1 39 ? -0.861 -10.727 5.934 1 98.62 39 ILE B N 1
ATOM 3591 C CA . ILE B 1 39 ? -0.556 -10.188 7.254 1 98.62 39 ILE B CA 1
ATOM 3592 C C . ILE B 1 39 ? -0.029 -8.766 7.121 1 98.62 39 ILE B C 1
ATOM 3594 O O . ILE B 1 39 ? -0.473 -7.863 7.836 1 98.62 39 ILE B O 1
ATOM 3598 N N . TYR B 1 40 ? 0.913 -8.594 6.203 1 98.38 40 TYR B N 1
ATOM 3599 C CA . TYR B 1 40 ? 1.518 -7.297 5.914 1 98.38 40 TYR B CA 1
ATOM 3600 C C . TYR B 1 40 ? 0.449 -6.25 5.633 1 98.38 40 TYR B C 1
ATOM 3602 O O . TYR B 1 40 ? 0.442 -5.18 6.246 1 98.38 40 TYR B O 1
ATOM 3610 N N . ASN B 1 41 ? -0.472 -6.555 4.785 1 97.56 41 ASN B N 1
ATOM 3611 C CA . ASN B 1 41 ? -1.53 -5.637 4.379 1 97.56 41 ASN B CA 1
ATOM 3612 C C . ASN B 1 41 ? -2.516 -5.383 5.516 1 97.56 41 ASN B C 1
ATOM 3614 O O . ASN B 1 41 ? -3.014 -4.266 5.672 1 97.56 41 ASN B O 1
ATOM 3618 N N . LYS B 1 42 ? -2.818 -6.363 6.293 1 97.94 42 LYS B N 1
ATOM 3619 C CA . LYS B 1 42 ? -3.738 -6.203 7.418 1 97.94 42 LYS B CA 1
ATOM 3620 C C . LYS B 1 42 ? -3.17 -5.246 8.461 1 97.94 42 LYS B C 1
ATOM 3622 O O . LYS B 1 42 ? -3.906 -4.449 9.047 1 97.94 42 LYS B O 1
ATOM 3627 N N . LEU B 1 43 ? -1.851 -5.355 8.688 1 98.31 43 LEU B N 1
ATOM 3628 C CA . LEU B 1 43 ? -1.209 -4.43 9.625 1 98.31 43 LEU B CA 1
ATOM 3629 C C . LEU B 1 43 ? -1.319 -2.994 9.125 1 98.31 43 LEU B C 1
ATOM 3631 O O . LEU B 1 43 ? -1.655 -2.092 9.891 1 98.31 43 LEU B O 1
ATOM 3635 N N . MET B 1 44 ? -1.104 -2.801 7.879 1 97.62 44 MET B N 1
ATOM 3636 C CA . MET B 1 44 ? -1.187 -1.465 7.297 1 97.62 44 MET B CA 1
ATOM 3637 C C . MET B 1 44 ? -2.623 -0.954 7.312 1 97.62 44 MET B C 1
ATOM 3639 O O . MET B 1 44 ? -2.871 0.206 7.648 1 97.62 44 MET B O 1
ATOM 3643 N N . ASP B 1 45 ? -3.553 -1.818 6.973 1 96.69 45 ASP B N 1
ATOM 3644 C CA . ASP B 1 45 ? -4.961 -1.437 6.957 1 96.69 45 ASP B CA 1
ATOM 3645 C C . ASP B 1 45 ? -5.441 -1.04 8.352 1 96.69 45 ASP B C 1
ATOM 3647 O O . ASP B 1 45 ? -6.234 -0.11 8.5 1 96.69 45 ASP B O 1
ATOM 3651 N N . PHE B 1 46 ? -4.906 -1.798 9.273 1 97.81 46 PHE B N 1
ATOM 3652 C CA . PHE B 1 46 ? -5.234 -1.495 10.664 1 97.81 46 PHE B CA 1
ATOM 3653 C C . PHE B 1 46 ? -4.801 -0.079 11.023 1 97.81 46 PHE B C 1
ATOM 3655 O O . PHE B 1 46 ? -5.594 0.7 11.562 1 97.81 46 PHE B O 1
ATOM 3662 N N . LEU B 1 47 ? -3.623 0.294 10.758 1 97.94 47 LEU B N 1
ATOM 3663 C CA . LEU B 1 47 ? -3.107 1.625 11.062 1 97.94 47 LEU B CA 1
ATOM 3664 C C . LEU B 1 47 ? -3.836 2.689 10.25 1 97.94 47 LEU B C 1
ATOM 3666 O O . LEU B 1 47 ? -4.109 3.783 10.758 1 97.94 47 LEU B O 1
ATOM 3670 N N . ARG B 1 48 ? -4.125 2.422 9.023 1 96.69 48 ARG B N 1
ATOM 3671 C CA . ARG B 1 48 ? -4.832 3.377 8.18 1 96.69 48 ARG B CA 1
ATOM 3672 C C . ARG B 1 48 ? -6.188 3.744 8.781 1 96.69 48 ARG B C 1
ATOM 3674 O O . ARG B 1 48 ? -6.59 4.91 8.75 1 96.69 48 ARG B O 1
ATOM 3681 N N . LYS B 1 49 ? -6.852 2.717 9.281 1 96 49 LYS B N 1
ATOM 3682 C CA . LYS B 1 49 ? -8.125 2.98 9.945 1 96 49 LYS B CA 1
ATOM 3683 C C . LYS B 1 49 ? -7.938 3.896 11.148 1 96 49 LYS B C 1
ATOM 3685 O O . LYS B 1 49 ? -8.711 4.836 11.352 1 96 49 LYS B O 1
ATOM 3690 N N . GLU B 1 50 ? -6.898 3.607 11.891 1 97.31 50 GLU B N 1
ATOM 3691 C CA . GLU B 1 50 ? -6.598 4.434 13.055 1 97.31 50 GLU B CA 1
ATOM 3692 C C . GLU B 1 50 ? -6.199 5.848 12.641 1 97.31 50 GLU B C 1
ATOM 3694 O O . GLU B 1 50 ? -6.516 6.816 13.336 1 97.31 50 GLU B O 1
ATOM 3699 N N . TYR B 1 51 ? -5.477 5.984 11.531 1 97.44 51 TYR B N 1
ATOM 3700 C CA . TYR B 1 51 ? -5.109 7.301 11.008 1 97.44 51 TYR B CA 1
ATOM 3701 C C . TYR B 1 51 ? -6.352 8.156 10.766 1 97.44 51 TYR B C 1
ATOM 3703 O O . TYR B 1 51 ? -6.402 9.312 11.172 1 97.44 51 TYR B O 1
ATOM 3711 N N . ARG B 1 52 ? -7.316 7.578 10.148 1 94.75 52 ARG B N 1
ATOM 3712 C CA . ARG B 1 52 ? -8.547 8.305 9.859 1 94.75 52 ARG B CA 1
ATOM 3713 C C . ARG B 1 52 ? -9.227 8.773 11.148 1 94.75 52 ARG B C 1
ATOM 3715 O O . ARG B 1 52 ? -9.648 9.93 11.25 1 94.75 52 ARG B O 1
ATOM 3722 N N . GLU B 1 53 ? -9.273 7.895 12.117 1 94.75 53 GLU B N 1
ATOM 3723 C CA . GLU B 1 53 ? -9.945 8.195 13.383 1 94.75 53 GLU B CA 1
ATOM 3724 C C . GLU B 1 53 ? -9.203 9.273 14.164 1 94.75 53 GLU B C 1
ATOM 3726 O O . GLU B 1 53 ? -9.82 10.07 14.867 1 94.75 53 GLU B O 1
ATOM 3731 N N . ARG B 1 54 ? -7.922 9.281 13.969 1 96.75 54 ARG B N 1
ATOM 3732 C CA . ARG B 1 54 ? -7.109 10.156 14.805 1 96.75 54 ARG B CA 1
ATOM 3733 C C . ARG B 1 54 ? -6.703 11.414 14.047 1 96.75 54 ARG B C 1
ATOM 3735 O O . ARG B 1 54 ? -5.902 12.211 14.539 1 96.75 54 ARG B O 1
ATOM 3742 N N . GLY B 1 55 ? -7.195 11.594 12.867 1 95.25 55 GLY B N 1
ATOM 3743 C CA . GLY B 1 55 ? -7.055 12.852 12.164 1 95.25 55 GLY B CA 1
ATOM 3744 C C . GLY B 1 55 ? -5.777 12.938 11.344 1 95.25 55 GLY B C 1
ATOM 3745 O O . GLY B 1 55 ? -5.332 14.031 10.984 1 95.25 55 GLY B O 1
ATOM 3746 N N . TYR B 1 56 ? -5.133 11.812 11.078 1 98 56 TYR B N 1
ATOM 3747 C CA . TYR B 1 56 ? -3.98 11.797 10.188 1 98 56 TYR B CA 1
ATOM 3748 C C . TYR B 1 56 ? -4.418 11.844 8.727 1 98 56 TYR B C 1
ATOM 3750 O O . TYR B 1 56 ? -5.496 11.359 8.383 1 98 56 TYR B O 1
ATOM 3758 N N . GLN B 1 57 ? -3.58 12.438 7.902 1 97.12 57 GLN B N 1
ATOM 3759 C CA . GLN B 1 57 ? -3.768 12.453 6.457 1 97.12 57 GLN B CA 1
ATOM 3760 C C . GLN B 1 57 ? -2.65 11.688 5.75 1 97.12 57 GLN B C 1
ATOM 3762 O O . GLN B 1 57 ? -1.472 12.016 5.906 1 97.12 57 GLN B O 1
ATOM 3767 N N . GLU B 1 58 ? -3.029 10.711 5 1 97.94 58 GLU B N 1
ATOM 3768 C CA . GLU B 1 58 ? -2.037 9.914 4.285 1 97.94 58 GLU B CA 1
ATOM 3769 C C . GLU B 1 58 ? -1.522 10.648 3.049 1 97.94 58 GLU B C 1
ATOM 3771 O O . GLU B 1 58 ? -2.299 11.266 2.322 1 97.94 58 GLU B O 1
ATOM 3776 N N . VAL B 1 59 ? -0.242 10.641 2.807 1 98.44 59 VAL B N 1
ATOM 3777 C CA . VAL B 1 59 ? 0.416 11.188 1.625 1 98.44 59 VAL B CA 1
ATOM 3778 C C . VAL B 1 59 ? 1.332 10.141 1.007 1 98.44 59 VAL B C 1
ATOM 3780 O O . VAL B 1 59 ? 1.573 9.086 1.605 1 98.44 59 VAL B O 1
ATOM 3783 N N . LEU B 1 60 ? 1.727 10.273 -0.204 1 97.88 60 LEU B N 1
ATOM 3784 C CA . LEU B 1 60 ? 2.713 9.438 -0.881 1 97.88 60 LEU B CA 1
ATOM 3785 C C . LEU B 1 60 ? 3.875 10.281 -1.397 1 97.88 60 LEU B C 1
ATOM 3787 O O . LEU B 1 60 ? 3.662 11.289 -2.076 1 97.88 60 LEU B O 1
ATOM 3791 N N . SER B 1 61 ? 5.066 9.93 -1.026 1 97.69 61 SER B N 1
ATOM 3792 C CA . SER B 1 61 ? 6.246 10.695 -1.422 1 97.69 61 SER B CA 1
ATOM 3793 C C . SER B 1 61 ? 7.195 9.844 -2.262 1 97.69 61 SER B C 1
ATOM 3795 O O . SER B 1 61 ? 7.117 8.617 -2.25 1 97.69 61 SER B O 1
ATOM 3797 N N . PRO B 1 62 ? 8.07 10.414 -3 1 98.06 62 PRO B N 1
ATOM 3798 C CA . PRO B 1 62 ? 9.039 9.719 -3.85 1 98.06 62 PRO B CA 1
ATOM 3799 C C . PRO B 1 62 ? 10.039 8.883 -3.047 1 98.06 62 PRO B C 1
ATOM 3801 O O . PRO B 1 62 ? 10.078 8.984 -1.817 1 98.06 62 PRO B O 1
ATOM 3804 N N . ASN B 1 63 ? 10.797 8.078 -3.836 1 98.06 63 ASN B N 1
ATOM 3805 C CA . ASN B 1 63 ? 11.805 7.23 -3.199 1 98.06 63 ASN B CA 1
ATOM 3806 C C . ASN B 1 63 ? 13.219 7.75 -3.461 1 98.06 63 ASN B C 1
ATOM 3808 O O . ASN B 1 63 ? 14.148 7.438 -2.717 1 98.06 63 ASN B O 1
ATOM 3812 N N . ILE B 1 64 ? 13.398 8.461 -4.547 1 98.38 64 ILE B N 1
ATOM 3813 C CA . ILE B 1 64 ? 14.703 8.961 -4.961 1 98.38 64 ILE B CA 1
ATOM 3814 C C . ILE B 1 64 ? 14.711 10.484 -4.914 1 98.38 64 ILE B C 1
ATOM 3816 O O . ILE B 1 64 ? 13.812 11.133 -5.465 1 98.38 64 ILE B O 1
ATOM 3820 N N . TYR B 1 65 ? 15.711 11.023 -4.242 1 98.62 65 TYR B N 1
ATOM 3821 C CA . TYR B 1 65 ? 15.852 12.477 -4.16 1 98.62 65 TYR B CA 1
ATOM 3822 C C . TYR B 1 65 ? 17.266 12.906 -4.52 1 98.62 65 TYR B C 1
ATOM 3824 O O . TYR B 1 65 ? 18.219 12.172 -4.281 1 98.62 65 TYR B O 1
ATOM 3832 N N . ASN B 1 66 ? 17.344 14.125 -5.066 1 98.5 66 ASN B N 1
ATOM 3833 C CA . ASN B 1 66 ? 18.641 14.781 -5.188 1 98.5 66 ASN B CA 1
ATOM 3834 C C . ASN B 1 66 ? 19.328 14.922 -3.834 1 98.5 66 ASN B C 1
ATOM 3836 O O . ASN B 1 66 ? 18.672 15.211 -2.83 1 98.5 66 ASN B O 1
ATOM 3840 N N . MET B 1 67 ? 20.656 14.812 -3.881 1 98.25 67 MET B N 1
ATOM 3841 C CA . MET B 1 67 ? 21.422 14.836 -2.635 1 98.25 67 MET B CA 1
ATOM 3842 C C . MET B 1 67 ? 21.234 16.172 -1.91 1 98.25 67 MET B C 1
ATOM 3844 O O . MET B 1 67 ? 21.391 16.234 -0.69 1 98.25 67 MET B O 1
ATOM 3848 N N . GLN B 1 68 ? 20.875 17.203 -2.594 1 98.44 68 GLN B N 1
ATOM 3849 C CA . GLN B 1 68 ? 20.641 18.516 -2.004 1 98.44 68 GLN B CA 1
ATOM 3850 C C . GLN B 1 68 ? 19.578 18.438 -0.915 1 98.44 68 GLN B C 1
ATOM 3852 O O . GLN B 1 68 ? 19.641 19.156 0.079 1 98.44 68 GLN B O 1
ATOM 3857 N N . LEU B 1 69 ? 18.609 17.594 -1.077 1 98.69 69 LEU B N 1
ATOM 3858 C CA . LEU B 1 69 ? 17.594 17.406 -0.049 1 98.69 69 LEU B CA 1
ATOM 3859 C C . LEU B 1 69 ? 18.219 16.953 1.265 1 98.69 69 LEU B C 1
ATOM 3861 O O . LEU B 1 69 ? 17.891 17.484 2.328 1 98.69 69 LEU B O 1
ATOM 3865 N N . TRP B 1 70 ? 19.094 16.047 1.145 1 98.06 70 TRP B N 1
ATOM 3866 C CA . TRP B 1 70 ? 19.703 15.43 2.314 1 98.06 70 TRP B CA 1
ATOM 3867 C C . TRP B 1 70 ? 20.75 16.359 2.934 1 98.06 70 TRP B C 1
ATOM 3869 O O . TRP B 1 70 ? 21 16.297 4.141 1 98.06 70 TRP B O 1
ATOM 3879 N N . GLU B 1 71 ? 21.359 17.141 2.092 1 98 71 GLU B N 1
ATOM 3880 C CA . GLU B 1 71 ? 22.25 18.188 2.611 1 98 71 GLU B CA 1
ATOM 3881 C C . GLU B 1 71 ? 21.469 19.219 3.422 1 98 71 GLU B C 1
ATOM 3883 O O . GLU B 1 71 ? 21.875 19.594 4.52 1 98 71 GLU B O 1
ATOM 3888 N N . THR B 1 72 ? 20.359 19.609 2.889 1 97.94 72 THR B N 1
ATOM 3889 C CA . THR B 1 72 ? 19.5 20.578 3.57 1 97.94 72 THR B CA 1
ATOM 3890 C C . THR B 1 72 ? 19.031 20.031 4.918 1 97.94 72 THR B C 1
ATOM 3892 O O . THR B 1 72 ? 19.094 20.734 5.93 1 97.94 72 THR B O 1
ATOM 3895 N N . SER B 1 73 ? 18.641 18.797 4.953 1 96.81 73 SER B N 1
ATOM 3896 C CA . SER B 1 73 ? 18.094 18.203 6.168 1 96.81 73 SER B CA 1
ATOM 3897 C C . SER B 1 73 ? 19.188 17.859 7.16 1 96.81 73 SER B C 1
ATOM 3899 O O . SER B 1 73 ? 18.906 17.578 8.328 1 96.81 73 SER B O 1
ATOM 3901 N N . GLY B 1 74 ? 20.453 17.797 6.727 1 95.06 74 GLY B N 1
ATOM 3902 C CA . GLY B 1 74 ? 21.562 17.406 7.582 1 95.06 74 GLY B CA 1
ATOM 3903 C C . GLY B 1 74 ? 21.828 15.906 7.566 1 95.06 74 GLY B C 1
ATOM 3904 O O . GLY B 1 74 ? 22.812 15.445 8.133 1 95.06 74 GLY B O 1
ATOM 3905 N N . HIS B 1 75 ? 21 15.148 6.832 1 94.94 75 HIS B N 1
ATOM 3906 C CA . HIS B 1 75 ? 21.156 13.703 6.785 1 94.94 75 HIS B CA 1
ATOM 3907 C C . HIS B 1 75 ? 22.406 13.305 6 1 94.94 75 HIS B C 1
ATOM 3909 O O . HIS B 1 75 ? 23.047 12.305 6.316 1 94.94 75 HIS B O 1
ATOM 3915 N N . ALA B 1 76 ? 22.734 14.031 4.98 1 95.31 76 ALA B N 1
ATOM 3916 C CA . ALA B 1 76 ? 23.922 13.719 4.184 1 95.31 76 ALA B CA 1
ATOM 3917 C C . ALA B 1 76 ? 25.172 13.688 5.055 1 95.31 76 ALA B C 1
ATOM 3919 O O . ALA B 1 76 ? 26 12.781 4.934 1 95.31 76 ALA B O 1
ATOM 3920 N N . ALA B 1 77 ? 25.297 14.648 5.992 1 93.44 77 ALA B N 1
ATOM 3921 C CA . ALA B 1 77 ? 26.469 14.781 6.852 1 93.44 77 ALA B CA 1
ATOM 3922 C C . ALA B 1 77 ? 26.484 13.703 7.926 1 93.44 77 ALA B C 1
ATOM 3924 O O . ALA B 1 77 ? 27.547 13.266 8.359 1 93.44 77 ALA B O 1
ATOM 3925 N N . ASN B 1 78 ? 25.312 13.234 8.25 1 90 78 ASN B N 1
ATOM 3926 C CA . ASN B 1 78 ? 25.25 12.383 9.43 1 90 78 ASN B CA 1
ATOM 3927 C C . ASN B 1 78 ? 24.891 10.945 9.07 1 90 78 ASN B C 1
ATOM 3929 O O . ASN B 1 78 ? 25.094 10.031 9.875 1 90 78 ASN B O 1
ATOM 3933 N N . TYR B 1 79 ? 24.438 10.688 7.797 1 91.44 79 TYR B N 1
ATOM 3934 C CA . TYR B 1 79 ? 23.844 9.383 7.531 1 91.44 79 TYR B CA 1
ATOM 3935 C C . TYR B 1 79 ? 24.219 8.891 6.137 1 91.44 79 TYR B C 1
ATOM 3937 O O . TYR B 1 79 ? 23.828 7.785 5.742 1 91.44 79 TYR B O 1
ATOM 3945 N N . LYS B 1 80 ? 24.969 9.539 5.391 1 93.69 80 LYS B N 1
ATOM 3946 C CA . LYS B 1 80 ? 25.219 9.25 3.982 1 93.69 80 LYS B CA 1
ATOM 3947 C C . LYS B 1 80 ? 25.844 7.867 3.805 1 93.69 80 LYS B C 1
ATOM 3949 O O . LYS B 1 80 ? 25.547 7.172 2.83 1 93.69 80 LYS B O 1
ATOM 3954 N N . ASP B 1 81 ? 26.609 7.422 4.711 1 92.12 81 ASP B N 1
ATOM 3955 C CA . ASP B 1 81 ? 27.297 6.145 4.621 1 92.12 81 ASP B CA 1
ATOM 3956 C C . ASP B 1 81 ? 26.312 4.98 4.617 1 92.12 81 ASP B C 1
ATOM 3958 O O . ASP B 1 81 ? 26.656 3.875 4.184 1 92.12 81 ASP B O 1
ATOM 3962 N N . ASN B 1 82 ? 25.156 5.234 5.082 1 94.12 82 ASN B N 1
ATOM 3963 C CA . ASN B 1 82 ? 24.125 4.195 5.152 1 94.12 82 ASN B CA 1
ATOM 3964 C C . ASN B 1 82 ? 23.062 4.375 4.07 1 94.12 82 ASN B C 1
ATOM 3966 O O . ASN B 1 82 ? 22 3.758 4.125 1 94.12 82 ASN B O 1
ATOM 3970 N N . MET B 1 83 ? 23.391 5.242 3.111 1 97 83 MET B N 1
ATOM 3971 C CA . MET B 1 83 ? 22.453 5.48 2.023 1 97 83 MET B CA 1
ATOM 3972 C C . MET B 1 83 ? 22.922 4.797 0.742 1 97 83 MET B C 1
ATOM 3974 O O . MET B 1 83 ? 24.109 4.566 0.554 1 97 83 MET B O 1
ATOM 3978 N N . PHE B 1 84 ? 21.953 4.355 -0.075 1 97.62 84 PHE B N 1
ATOM 3979 C CA . PHE B 1 84 ? 22.266 3.996 -1.455 1 97.62 84 PHE B CA 1
ATOM 3980 C C . PHE B 1 84 ? 22.359 5.242 -2.328 1 97.62 84 PHE B C 1
ATOM 3982 O O . PHE B 1 84 ? 21.359 5.93 -2.555 1 97.62 84 PHE B O 1
ATOM 3989 N N . VAL B 1 85 ? 23.531 5.516 -2.789 1 96.94 85 VAL B N 1
ATOM 3990 C CA . VAL B 1 85 ? 23.781 6.746 -3.535 1 96.94 85 VAL B CA 1
ATOM 3991 C C . VAL B 1 85 ? 24.219 6.41 -4.957 1 96.94 85 VAL B C 1
ATOM 3993 O O . VAL B 1 85 ? 24.938 5.426 -5.18 1 96.94 85 VAL B O 1
ATOM 3996 N N . PHE B 1 86 ? 23.734 7.137 -5.93 1 96.44 86 PHE B N 1
ATOM 3997 C CA . PHE B 1 86 ? 24.109 6.934 -7.324 1 96.44 86 PHE B CA 1
ATOM 3998 C C . PHE B 1 86 ? 23.953 8.219 -8.125 1 96.44 86 PHE B C 1
ATOM 4000 O O . PHE B 1 86 ? 23.453 9.227 -7.602 1 96.44 86 PHE B O 1
ATOM 4007 N N . GLU B 1 87 ? 24.391 8.242 -9.359 1 94.81 87 GLU B N 1
ATOM 4008 C CA . GLU B 1 87 ? 24.406 9.445 -10.195 1 94.81 87 GLU B CA 1
ATOM 4009 C C . GLU B 1 87 ? 23.312 9.383 -11.258 1 94.81 87 GLU B C 1
ATOM 4011 O O . GLU B 1 87 ? 23.094 8.336 -11.867 1 94.81 87 GLU B O 1
ATOM 4016 N N . ILE B 1 88 ? 22.609 10.445 -11.414 1 92.69 88 ILE B N 1
ATOM 4017 C CA . ILE B 1 88 ? 21.656 10.664 -12.5 1 92.69 88 ILE B CA 1
ATOM 4018 C C . ILE B 1 88 ? 21.984 11.969 -13.219 1 92.69 88 ILE B C 1
ATOM 4020 O O . ILE B 1 88 ? 21.906 13.047 -12.633 1 92.69 88 ILE B O 1
ATOM 4024 N N . GLU B 1 89 ? 22.344 11.898 -14.539 1 91.31 89 GLU B N 1
ATOM 4025 C CA . GLU B 1 89 ? 22.672 13.078 -15.336 1 91.31 89 GLU B CA 1
ATOM 4026 C C . GLU B 1 89 ? 23.719 13.945 -14.633 1 91.31 89 GLU B C 1
ATOM 4028 O O . GLU B 1 89 ? 23.516 15.148 -14.469 1 91.31 89 GLU B O 1
ATOM 4033 N N . LYS B 1 90 ? 24.672 13.375 -13.977 1 92.44 90 LYS B N 1
ATOM 4034 C CA . LYS B 1 90 ? 25.875 13.992 -13.406 1 92.44 90 LYS B CA 1
ATOM 4035 C C . LYS B 1 90 ? 25.562 14.633 -12.055 1 92.44 90 LYS B C 1
ATOM 4037 O O . LYS B 1 90 ? 26.359 15.43 -11.555 1 92.44 90 LYS B O 1
ATOM 4042 N N . GLN B 1 91 ? 24.453 14.312 -11.516 1 95.75 91 GLN B N 1
ATOM 4043 C CA . GLN B 1 91 ? 24.125 14.758 -10.164 1 95.75 91 GLN B CA 1
ATOM 4044 C C . GLN B 1 91 ? 23.969 13.562 -9.219 1 95.75 91 GLN B C 1
ATOM 4046 O O . GLN B 1 91 ? 23.578 12.477 -9.641 1 95.75 91 GLN B O 1
ATOM 4051 N N . GLU B 1 92 ? 24.234 13.844 -7.996 1 97.44 92 GLU B N 1
ATOM 4052 C CA . GLU B 1 92 ? 24.156 12.789 -6.996 1 97.44 92 GLU B CA 1
ATOM 4053 C C . GLU B 1 92 ? 22.766 12.68 -6.402 1 97.44 92 GLU B C 1
ATOM 4055 O O . GLU B 1 92 ? 22.172 13.688 -6.008 1 97.44 92 GLU B O 1
ATOM 4060 N N . PHE B 1 93 ? 22.234 11.492 -6.426 1 98 93 PHE B N 1
ATOM 4061 C CA . PHE B 1 93 ? 20.922 11.18 -5.863 1 98 93 PHE B CA 1
ATOM 4062 C C . PHE B 1 93 ? 21.031 10.07 -4.828 1 98 93 PHE B C 1
ATOM 4064 O O . PHE B 1 93 ? 22.031 9.352 -4.781 1 98 93 PHE B O 1
ATOM 4071 N N . GLY B 1 94 ? 20.062 9.961 -3.971 1 97.69 94 GLY B N 1
ATOM 4072 C CA . GLY B 1 94 ? 20 8.891 -2.986 1 97.69 94 GLY B CA 1
ATOM 4073 C C . GLY B 1 94 ? 18.594 8.336 -2.811 1 97.69 94 GLY B C 1
ATOM 4074 O O . GLY B 1 94 ? 17.609 9.07 -2.924 1 97.69 94 GLY B O 1
ATOM 4075 N N . LEU B 1 95 ? 18.547 7 -2.607 1 98.25 95 LEU B N 1
ATOM 4076 C CA . LEU B 1 95 ? 17.297 6.422 -2.119 1 98.25 95 LEU B CA 1
ATOM 4077 C C . LEU B 1 95 ? 17 6.906 -0.706 1 98.25 95 LEU B C 1
ATOM 4079 O O . LEU B 1 95 ? 17.891 7.023 0.125 1 98.25 95 LEU B O 1
ATOM 4083 N N . LYS B 1 96 ? 15.734 7.176 -0.456 1 98.12 96 LYS B N 1
ATOM 4084 C CA . LYS B 1 96 ? 15.398 7.801 0.819 1 98.12 96 LYS B CA 1
ATOM 4085 C C . LYS B 1 96 ? 15.531 6.805 1.97 1 98.12 96 LYS B C 1
ATOM 4087 O O . LYS B 1 96 ? 14.898 5.75 1.966 1 98.12 96 LYS B O 1
ATOM 4092 N N . PRO B 1 97 ? 16.281 7.102 3 1 97.38 97 PRO B N 1
ATOM 4093 C CA . PRO B 1 97 ? 16.359 6.297 4.223 1 97.38 97 PRO B CA 1
ATOM 4094 C C . PRO B 1 97 ? 15.242 6.637 5.215 1 97.38 97 PRO B C 1
ATOM 4096 O O . PRO B 1 97 ? 15.039 5.91 6.191 1 97.38 97 PRO B O 1
ATOM 4099 N N . MET B 1 98 ? 14.562 7.738 5.023 1 96.44 98 MET B N 1
ATOM 4100 C CA . MET B 1 98 ? 13.477 8.234 5.867 1 96.44 98 MET B CA 1
ATOM 4101 C C . MET B 1 98 ? 12.562 9.172 5.086 1 96.44 98 MET B C 1
ATOM 4103 O O . MET B 1 98 ? 12.953 9.695 4.039 1 96.44 98 MET B O 1
ATOM 4107 N N . ASN B 1 99 ? 11.43 9.445 5.566 1 97.81 99 ASN B N 1
ATOM 4108 C CA . ASN B 1 99 ? 10.422 10.211 4.844 1 97.81 99 ASN B CA 1
ATOM 4109 C C . ASN B 1 99 ? 10.461 11.695 5.219 1 97.81 99 ASN B C 1
ATOM 4111 O O . ASN B 1 99 ? 9.938 12.539 4.488 1 97.81 99 ASN B O 1
ATOM 4115 N N . CYS B 1 100 ? 11.031 12.039 6.32 1 97.94 100 CYS B N 1
ATOM 4116 C CA . CYS B 1 100 ? 10.812 13.32 6.977 1 97.94 100 CYS B CA 1
ATOM 4117 C C . CYS B 1 100 ? 11.195 14.477 6.059 1 97.94 100 CYS B C 1
ATOM 4119 O O . CYS B 1 100 ? 10.453 15.453 5.945 1 97.94 100 CYS B O 1
ATOM 4121 N N . PRO B 1 101 ? 12.375 14.414 5.324 1 98.25 101 PRO B N 1
ATOM 4122 C CA . PRO B 1 101 ? 12.688 15.547 4.457 1 98.25 101 PRO B CA 1
ATOM 4123 C C . PRO B 1 101 ? 11.664 15.75 3.348 1 98.25 101 PRO B C 1
ATOM 4125 O O . PRO B 1 101 ? 11.344 16.891 2.988 1 98.25 101 PRO B O 1
ATOM 4128 N N . GLY B 1 102 ? 11.172 14.625 2.82 1 98.19 102 GLY B N 1
ATOM 4129 C CA . GLY B 1 102 ? 10.125 14.727 1.816 1 98.19 102 GLY B CA 1
ATOM 4130 C C . GLY B 1 102 ? 8.867 15.391 2.336 1 98.19 102 GLY B C 1
ATOM 4131 O O . GLY B 1 102 ? 8.219 16.141 1.614 1 98.19 102 GLY B O 1
ATOM 4132 N N . HIS B 1 103 ? 8.5 15.109 3.549 1 98.56 103 HIS B N 1
ATOM 4133 C CA . HIS B 1 103 ? 7.309 15.703 4.145 1 98.56 103 HIS B CA 1
ATOM 4134 C C . HIS B 1 103 ? 7.508 17.188 4.414 1 98.56 103 HIS B C 1
ATOM 4136 O O . HIS B 1 103 ? 6.547 17.969 4.379 1 98.56 103 HIS B O 1
ATOM 4142 N N . CYS B 1 104 ? 8.773 17.594 4.676 1 98.69 104 CYS B N 1
ATOM 4143 C CA . CYS B 1 104 ? 9.055 19.031 4.789 1 98.69 104 CYS B CA 1
ATOM 4144 C C . CYS B 1 104 ? 8.773 19.734 3.473 1 98.69 104 CYS B C 1
ATOM 4146 O O . CYS B 1 104 ? 8.203 20.828 3.467 1 98.69 104 CYS B O 1
ATOM 4148 N N . LEU B 1 105 ? 9.195 19.094 2.357 1 98.69 105 LEU B N 1
ATOM 4149 C CA . LEU B 1 105 ? 8.875 19.656 1.054 1 98.69 105 LEU B CA 1
ATOM 4150 C C . LEU B 1 105 ? 7.371 19.797 0.867 1 98.69 105 LEU B C 1
ATOM 4152 O O . LEU B 1 105 ? 6.891 20.797 0.322 1 98.69 105 LEU B O 1
ATOM 4156 N N . MET B 1 106 ? 6.648 18.812 1.34 1 98.44 106 MET B N 1
ATOM 4157 C CA . MET B 1 106 ? 5.195 18.812 1.194 1 98.44 106 MET B CA 1
ATOM 4158 C C . MET B 1 106 ? 4.566 19.922 2.023 1 98.44 106 MET B C 1
ATOM 4160 O O . MET B 1 106 ? 3.66 20.609 1.559 1 98.44 106 MET B O 1
ATOM 4164 N N . PHE B 1 107 ? 5.016 20.094 3.254 1 98.38 107 PHE B N 1
ATOM 4165 C CA . PHE B 1 107 ? 4.52 21.188 4.09 1 98.38 107 PHE B CA 1
ATOM 4166 C C . PHE B 1 107 ? 4.773 22.531 3.43 1 98.38 107 PHE B C 1
ATOM 4168 O O . PHE B 1 107 ? 3.895 23.406 3.412 1 98.38 107 PHE B O 1
ATOM 4175 N N . GLY B 1 108 ? 5.949 22.656 2.891 1 97.69 108 GLY B N 1
ATOM 4176 C CA . GLY B 1 108 ? 6.367 23.938 2.332 1 97.69 108 GLY B CA 1
ATOM 4177 C C . GLY B 1 108 ? 5.773 24.219 0.963 1 97.69 108 GLY B C 1
ATOM 4178 O O . GLY B 1 108 ? 5.922 25.312 0.427 1 97.69 108 GLY B O 1
ATOM 4179 N N . HIS B 1 109 ? 5.113 23.25 0.41 1 96.31 109 HIS B N 1
ATOM 4180 C CA . HIS B 1 109 ? 4.551 23.391 -0.929 1 96.31 109 HIS B CA 1
ATOM 4181 C C . HIS B 1 109 ? 3.383 24.375 -0.942 1 96.31 109 HIS B C 1
ATOM 4183 O O . HIS B 1 109 ? 3.129 25.016 -1.956 1 96.31 109 HIS B O 1
ATOM 4189 N N . GLU B 1 110 ? 2.678 24.484 0.122 1 93.69 110 GLU B N 1
ATOM 4190 C CA . GLU B 1 110 ? 1.527 25.375 0.238 1 93.69 110 GLU B CA 1
ATOM 4191 C C . GLU B 1 110 ? 1.735 26.406 1.345 1 93.69 110 GLU B C 1
ATOM 4193 O O . GLU B 1 110 ? 2.473 26.156 2.301 1 93.69 110 GLU B O 1
ATOM 4198 N N . VAL B 1 111 ? 1.081 27.516 1.097 1 93.62 111 VAL B N 1
ATOM 4199 C CA . VAL B 1 111 ? 1.026 28.469 2.193 1 93.62 111 VAL B CA 1
ATOM 4200 C C . VAL B 1 111 ? 0.172 27.906 3.33 1 93.62 111 VAL B C 1
ATOM 4202 O O . VAL B 1 111 ? -0.941 27.438 3.1 1 93.62 111 VAL B O 1
ATOM 4205 N N . ARG B 1 112 ? 0.74 28.031 4.555 1 95.31 112 ARG B N 1
ATOM 4206 C CA . ARG B 1 112 ? 0.079 27.406 5.699 1 95.31 112 ARG B CA 1
ATOM 4207 C C . ARG B 1 112 ? -0.425 28.469 6.68 1 95.31 112 ARG B C 1
ATOM 4209 O O . ARG B 1 112 ? 0.223 29.5 6.883 1 95.31 112 ARG B O 1
ATOM 4216 N N . SER B 1 113 ? -1.538 28.141 7.203 1 94.12 113 SER B N 1
ATOM 4217 C CA . SER B 1 113 ? -2.107 28.953 8.273 1 94.12 113 SER B CA 1
ATOM 4218 C C . SER B 1 113 ? -2.072 28.219 9.602 1 94.12 113 SER B C 1
ATOM 4220 O O . SER B 1 113 ? -2.137 26.984 9.641 1 94.12 113 SER B O 1
ATOM 4222 N N . TYR B 1 114 ? -2.031 29.016 10.695 1 94.5 114 TYR B N 1
ATOM 4223 C CA . TYR B 1 114 ? -2.061 28.422 12.023 1 94.5 114 TYR B CA 1
ATOM 4224 C C . TYR B 1 114 ? -3.332 27.594 12.227 1 94.5 114 TYR B C 1
ATOM 4226 O O . TYR B 1 114 ? -3.348 26.641 13.008 1 94.5 114 TYR B O 1
ATOM 4234 N N . ARG B 1 115 ? -4.32 27.812 11.461 1 90.56 115 ARG B N 1
ATOM 4235 C CA . ARG B 1 115 ? -5.602 27.125 11.578 1 90.56 115 ARG B CA 1
ATOM 4236 C C . ARG B 1 115 ? -5.504 25.703 11.055 1 90.56 115 ARG B C 1
ATOM 4238 O O . ARG B 1 115 ? -6.336 24.859 11.383 1 90.56 115 ARG B O 1
ATOM 4245 N N . GLU B 1 116 ? -4.504 25.469 10.289 1 93.5 116 GLU B N 1
ATOM 4246 C CA . GLU B 1 116 ? -4.312 24.156 9.703 1 93.5 116 GLU B CA 1
ATOM 4247 C C . GLU B 1 116 ? -3.521 23.25 10.648 1 93.5 116 GLU B C 1
ATOM 4249 O O . GLU B 1 116 ? -3.443 22.031 10.43 1 93.5 116 GLU B O 1
ATOM 4254 N N . LEU B 1 117 ? -3 23.859 11.703 1 96.94 117 LEU B N 1
ATOM 4255 C CA . LEU B 1 117 ? -2.145 23.109 12.617 1 96.94 117 LEU B CA 1
ATOM 4256 C C . LEU B 1 117 ? -2.936 22.609 13.82 1 96.94 117 LEU B C 1
ATOM 4258 O O . LEU B 1 117 ? -3.85 23.297 14.289 1 96.94 117 LEU B O 1
ATOM 4262 N N . PRO B 1 118 ? -2.637 21.422 14.266 1 98.25 118 PRO B N 1
ATOM 4263 C CA . PRO B 1 118 ? -1.576 20.516 13.828 1 98.25 118 PRO B CA 1
ATOM 4264 C C . PRO B 1 118 ? -1.909 19.812 12.516 1 98.25 118 PRO B C 1
ATOM 4266 O O . PRO B 1 118 ? -3.064 19.438 12.289 1 98.25 118 PRO B O 1
ATOM 4269 N N . LEU B 1 119 ? -0.927 19.734 11.672 1 98.19 119 LEU B N 1
ATOM 4270 C CA . LEU B 1 119 ? -1.008 18.969 10.43 1 98.19 119 LEU B CA 1
ATOM 4271 C C . LEU B 1 119 ? -0.294 17.625 10.57 1 98.19 119 LEU B C 1
ATOM 4273 O O . LEU B 1 119 ? 0.925 17.578 10.742 1 98.19 119 LEU B O 1
ATOM 4277 N N . ARG B 1 120 ? -1.047 16.531 10.516 1 98.62 120 ARG B N 1
ATOM 4278 C CA . ARG B 1 120 ? -0.5 15.195 10.727 1 98.62 120 ARG B CA 1
ATOM 4279 C C . ARG B 1 120 ? -0.417 14.422 9.414 1 98.62 120 ARG B C 1
ATOM 4281 O O . ARG B 1 120 ? -1.424 13.898 8.938 1 98.62 120 ARG B O 1
ATOM 4288 N N . MET B 1 121 ? 0.762 14.289 8.852 1 98.31 121 MET B N 1
ATOM 4289 C CA . MET B 1 121 ? 0.979 13.562 7.605 1 98.31 121 MET B CA 1
ATOM 4290 C C . MET B 1 121 ? 1.488 12.148 7.887 1 98.31 121 MET B C 1
ATOM 4292 O O . MET B 1 121 ? 2.473 11.977 8.609 1 98.31 121 MET B O 1
ATOM 4296 N N . ALA B 1 122 ? 0.778 11.211 7.402 1 98.25 122 ALA B N 1
ATOM 4297 C CA . ALA B 1 122 ? 1.2 9.82 7.531 1 98.25 122 ALA B CA 1
ATOM 4298 C C . ALA B 1 122 ? 1.599 9.234 6.18 1 98.25 122 ALA B C 1
ATOM 4300 O O . ALA B 1 122 ? 0.983 9.547 5.156 1 98.25 122 ALA B O 1
ATOM 4301 N N . ASP B 1 123 ? 2.582 8.422 6.141 1 97.12 123 ASP B N 1
ATOM 4302 C CA . ASP B 1 123 ? 3.148 7.84 4.926 1 97.12 123 ASP B CA 1
ATOM 4303 C C . ASP B 1 123 ? 3.648 6.418 5.176 1 97.12 123 ASP B C 1
ATOM 4305 O O . ASP B 1 123 ? 4.406 6.18 6.121 1 97.12 123 ASP B O 1
ATOM 4309 N N . PHE B 1 124 ? 3.191 5.48 4.34 1 95.69 124 PHE B N 1
ATOM 4310 C CA . PHE B 1 124 ? 3.762 4.137 4.359 1 95.69 124 PHE B CA 1
ATOM 4311 C C . PHE B 1 124 ? 4.84 3.99 3.293 1 95.69 124 PHE B C 1
ATOM 4313 O O . PHE B 1 124 ? 4.852 3.008 2.547 1 95.69 124 PHE B O 1
ATOM 4320 N N . GLY B 1 125 ? 5.641 4.941 3.236 1 91.5 125 GLY B N 1
ATOM 4321 C CA . GLY B 1 125 ? 6.66 4.957 2.201 1 91.5 125 GLY B CA 1
ATOM 4322 C C . GLY B 1 125 ? 7.703 3.869 2.373 1 91.5 125 GLY B C 1
ATOM 4323 O O . GLY B 1 125 ? 8.078 3.533 3.5 1 91.5 125 GLY B O 1
ATOM 4324 N N . VAL B 1 126 ? 8.164 3.324 1.319 1 95.81 126 VAL B N 1
ATOM 4325 C CA . VAL B 1 126 ? 9.242 2.334 1.303 1 95.81 126 VAL B CA 1
ATOM 4326 C C . VAL B 1 126 ? 10.586 3.027 1.499 1 95.81 126 VAL B C 1
ATOM 4328 O O . VAL B 1 126 ? 10.906 3.986 0.794 1 95.81 126 VAL B O 1
ATOM 4331 N N . LEU B 1 127 ? 11.312 2.574 2.434 1 97.81 127 LEU B N 1
ATOM 4332 C CA . LEU B 1 127 ? 12.617 3.139 2.766 1 97.81 127 LEU B CA 1
ATOM 4333 C C . LEU B 1 127 ? 13.734 2.145 2.457 1 97.81 127 LEU B C 1
ATOM 4335 O O . LEU B 1 127 ? 13.5 0.933 2.443 1 97.81 127 LEU B O 1
ATOM 4339 N N . HIS B 1 128 ? 14.898 2.654 2.193 1 98.25 128 HIS B N 1
ATOM 4340 C CA . HIS B 1 128 ? 16.078 1.845 1.929 1 98.25 128 HIS B CA 1
ATOM 4341 C C . HIS B 1 128 ? 17.281 2.338 2.734 1 98.25 128 HIS B C 1
ATOM 4343 O O . HIS B 1 128 ? 17.625 3.523 2.688 1 98.25 128 HIS B O 1
ATOM 4349 N N . ARG B 1 129 ? 17.844 1.506 3.471 1 97.62 129 ARG B N 1
ATOM 4350 C CA . ARG B 1 129 ? 19.078 1.765 4.207 1 97.62 129 ARG B CA 1
ATOM 4351 C C . ARG B 1 129 ? 20.141 0.719 3.885 1 97.62 129 ARG B C 1
ATOM 4353 O O . ARG B 1 129 ? 19.875 -0.482 3.92 1 97.62 129 ARG B O 1
ATOM 4360 N N . ASN B 1 130 ? 21.312 1.204 3.508 1 96.56 130 ASN B N 1
ATOM 4361 C CA . ASN B 1 130 ? 22.406 0.31 3.107 1 96.56 130 ASN B CA 1
ATOM 4362 C C . ASN B 1 130 ? 23.109 -0.296 4.316 1 96.56 130 ASN B C 1
ATOM 4364 O O . ASN B 1 130 ? 24.297 -0.082 4.516 1 96.56 130 ASN B O 1
ATOM 4368 N N . GLU B 1 131 ? 22.391 -1.174 4.977 1 94.31 131 GLU B N 1
ATOM 4369 C CA . GLU B 1 131 ? 22.938 -1.895 6.125 1 94.31 131 GLU B CA 1
ATOM 4370 C C . GLU B 1 131 ? 24.062 -2.836 5.699 1 94.31 131 GLU B C 1
ATOM 4372 O O . GLU B 1 131 ? 24 -3.439 4.625 1 94.31 131 GLU B O 1
ATOM 4377 N N . LEU B 1 132 ? 25.031 -2.953 6.641 1 91.62 132 LEU B N 1
ATOM 4378 C CA . LEU B 1 132 ? 26.094 -3.916 6.375 1 91.62 132 LEU B CA 1
ATOM 4379 C C . LEU B 1 132 ? 25.531 -5.332 6.293 1 91.62 132 LEU B C 1
ATOM 4381 O O . LEU B 1 132 ? 24.641 -5.695 7.059 1 91.62 132 LEU B O 1
ATOM 4385 N N . SER B 1 133 ? 26.109 -6.062 5.414 1 90.12 133 SER B N 1
ATOM 4386 C CA . SER B 1 133 ? 25.656 -7.43 5.191 1 90.12 133 SER B CA 1
ATOM 4387 C C . SER B 1 133 ? 25.641 -8.227 6.492 1 90.12 133 SER B C 1
ATOM 4389 O O . SER B 1 133 ? 24.734 -9.023 6.734 1 90.12 133 SER B O 1
ATOM 4391 N N . GLY B 1 134 ? 26.609 -8.078 7.27 1 90.06 134 GLY B N 1
ATOM 4392 C CA . GLY B 1 134 ? 26.75 -8.82 8.516 1 90.06 134 GLY B CA 1
ATOM 4393 C C . GLY B 1 134 ? 25.719 -8.43 9.562 1 90.06 134 GLY B C 1
ATOM 4394 O O . GLY B 1 134 ? 25.484 -9.172 10.516 1 90.06 134 GLY B O 1
ATOM 4395 N N . ALA B 1 135 ? 25.062 -7.262 9.398 1 91.69 135 ALA B N 1
ATOM 4396 C CA . ALA B 1 135 ? 24.125 -6.762 10.391 1 91.69 135 ALA B CA 1
ATOM 4397 C C . ALA B 1 135 ? 22.703 -7.215 10.062 1 91.69 135 ALA B C 1
ATOM 4399 O O . ALA B 1 135 ? 21.797 -7.121 10.906 1 91.69 135 ALA B O 1
ATOM 4400 N N . LEU B 1 136 ? 22.438 -7.688 8.875 1 93.5 136 LEU B N 1
ATOM 4401 C CA . LEU B 1 136 ? 21.109 -8.094 8.43 1 93.5 136 LEU B CA 1
ATOM 4402 C C . LEU B 1 136 ? 20.609 -9.289 9.234 1 93.5 136 LEU B C 1
ATOM 4404 O O . LEU B 1 136 ? 21.344 -10.266 9.414 1 93.5 136 LEU B O 1
ATOM 4408 N N . THR B 1 137 ? 19.375 -9.195 9.766 1 94.06 137 THR B N 1
ATOM 4409 C CA . THR B 1 137 ? 18.812 -10.266 10.578 1 94.06 137 THR B CA 1
ATOM 4410 C C . THR B 1 137 ? 17.328 -10.438 10.281 1 94.06 137 THR B C 1
ATOM 4412 O O . THR B 1 137 ? 16.484 -9.805 10.922 1 94.06 137 THR B O 1
ATOM 4415 N N . GLY B 1 138 ? 17.062 -11.406 9.445 1 95.5 138 GLY B N 1
ATOM 4416 C CA . GLY B 1 138 ? 15.672 -11.672 9.109 1 95.5 138 GLY B CA 1
ATOM 4417 C C . GLY B 1 138 ? 14.898 -10.414 8.773 1 95.5 138 GLY B C 1
ATOM 4418 O O . GLY B 1 138 ? 15.328 -9.609 7.938 1 95.5 138 GLY B O 1
ATOM 4419 N N . LEU B 1 139 ? 13.781 -10.242 9.469 1 97.31 139 LEU B N 1
ATOM 4420 C CA . LEU B 1 139 ? 12.914 -9.094 9.211 1 97.31 139 LEU B CA 1
ATOM 4421 C C . LEU B 1 139 ? 13.195 -7.965 10.195 1 97.31 139 LEU B C 1
ATOM 4423 O O . LEU B 1 139 ? 12.641 -6.875 10.07 1 97.31 139 LEU B O 1
ATOM 4427 N N . THR B 1 140 ? 14.07 -8.133 11.117 1 94.81 140 THR B N 1
ATOM 4428 C CA . THR B 1 140 ? 14.281 -7.148 12.172 1 94.81 140 THR B CA 1
ATOM 4429 C C . THR B 1 140 ? 15.305 -6.102 11.742 1 94.81 140 THR B C 1
ATOM 4431 O O . THR B 1 140 ? 15.281 -4.969 12.227 1 94.81 140 THR B O 1
ATOM 4434 N N . ARG B 1 141 ? 16.219 -6.453 10.922 1 95.62 141 ARG B N 1
ATOM 4435 C CA . ARG B 1 141 ? 17.172 -5.531 10.305 1 95.62 141 ARG B CA 1
ATOM 4436 C C . ARG B 1 141 ? 17.328 -5.82 8.82 1 95.62 141 ARG B C 1
ATOM 4438 O O . ARG B 1 141 ? 17.984 -6.789 8.43 1 95.62 141 ARG B O 1
ATOM 4445 N N . VAL B 1 142 ? 16.734 -4.977 8.008 1 97.81 142 VAL B N 1
ATOM 4446 C CA . VAL B 1 142 ? 16.641 -5.203 6.57 1 97.81 142 VAL B CA 1
ATOM 4447 C C . VAL B 1 142 ? 17.125 -3.961 5.816 1 97.81 142 VAL B C 1
ATOM 4449 O O . VAL B 1 142 ? 17.297 -2.896 6.414 1 97.81 142 VAL B O 1
ATOM 4452 N N . ARG B 1 143 ? 17.359 -4.074 4.508 1 98.06 143 ARG B N 1
ATOM 4453 C CA . ARG B 1 143 ? 17.766 -2.965 3.656 1 98.06 143 ARG B CA 1
ATOM 4454 C C . ARG B 1 143 ? 16.562 -2.25 3.062 1 98.06 143 ARG B C 1
ATOM 4456 O O . ARG B 1 143 ? 16.656 -1.09 2.654 1 98.06 143 ARG B O 1
ATOM 4463 N N . ARG B 1 144 ? 15.477 -2.928 2.961 1 98.12 144 ARG B N 1
ATOM 4464 C CA . ARG B 1 144 ? 14.219 -2.389 2.447 1 98.12 144 ARG B CA 1
ATOM 4465 C C . ARG B 1 144 ? 13.078 -2.615 3.438 1 98.12 144 ARG B C 1
ATOM 4467 O O . ARG B 1 144 ? 12.836 -3.746 3.863 1 98.12 144 ARG B O 1
ATOM 4474 N N . PHE B 1 145 ? 12.406 -1.525 3.842 1 97.56 145 PHE B N 1
ATOM 4475 C CA . PHE B 1 145 ? 11.305 -1.68 4.785 1 97.56 145 PHE B CA 1
ATOM 4476 C C . PHE B 1 145 ? 10.281 -0.562 4.609 1 97.56 145 PHE B C 1
ATOM 4478 O O . PHE B 1 145 ? 10.586 0.478 4.023 1 97.56 145 PHE B O 1
ATOM 4485 N N . GLN B 1 146 ? 9.094 -0.854 5.02 1 96.5 146 GLN B N 1
ATOM 4486 C CA . GLN B 1 146 ? 8.047 0.158 5.055 1 96.5 146 GLN B CA 1
ATOM 4487 C C . GLN B 1 146 ? 7.777 0.623 6.484 1 96.5 146 GLN B C 1
ATOM 4489 O O . GLN B 1 146 ? 7.492 -0.192 7.363 1 96.5 146 GLN B O 1
ATOM 4494 N N . GLN B 1 147 ? 7.922 1.891 6.656 1 95.5 147 GLN B N 1
ATOM 4495 C CA . GLN B 1 147 ? 7.672 2.465 7.977 1 95.5 147 GLN B CA 1
ATOM 4496 C C . GLN B 1 147 ? 6.305 3.139 8.031 1 95.5 147 GLN B C 1
ATOM 4498 O O . GLN B 1 147 ? 5.871 3.756 7.055 1 95.5 147 GLN B O 1
ATOM 4503 N N . ASP B 1 148 ? 5.602 2.941 9.109 1 95.81 148 ASP B N 1
ATOM 4504 C CA . ASP B 1 148 ? 4.383 3.705 9.352 1 95.81 148 ASP B CA 1
ATOM 4505 C C . ASP B 1 148 ? 4.703 5.113 9.844 1 95.81 148 ASP B C 1
ATOM 4507 O O . ASP B 1 148 ? 4.16 5.559 10.859 1 95.81 148 ASP B O 1
ATOM 4511 N N . ASP B 1 149 ? 5.391 5.82 9.094 1 95.5 149 ASP B N 1
ATOM 4512 C CA . ASP B 1 149 ? 5.941 7.121 9.453 1 95.5 149 ASP B CA 1
ATOM 4513 C C . ASP B 1 149 ? 4.867 8.203 9.422 1 95.5 149 ASP B C 1
ATOM 4515 O O . ASP B 1 149 ? 4.047 8.242 8.5 1 95.5 149 ASP B O 1
ATOM 4519 N N . ALA B 1 150 ? 4.879 8.977 10.461 1 98 150 ALA B N 1
ATOM 4520 C CA . ALA B 1 150 ? 4.062 10.188 10.422 1 98 150 ALA B CA 1
ATOM 4521 C C . ALA B 1 150 ? 4.84 11.391 10.945 1 98 150 ALA B C 1
ATOM 4523 O O . ALA B 1 150 ? 5.711 11.242 11.812 1 98 150 ALA B O 1
ATOM 4524 N N . HIS B 1 151 ? 4.566 12.469 10.391 1 98.75 151 HIS B N 1
ATOM 4525 C CA . HIS B 1 151 ? 5.152 13.734 10.805 1 98.75 151 HIS B CA 1
ATOM 4526 C C . HIS B 1 151 ? 4.07 14.773 11.109 1 98.75 151 HIS B C 1
ATOM 4528 O O . HIS B 1 151 ? 3.271 15.109 10.234 1 98.75 151 HIS B O 1
ATOM 4534 N N . ILE B 1 152 ? 4.105 15.188 12.336 1 98.81 152 ILE B N 1
ATOM 4535 C CA . ILE B 1 152 ? 3.133 16.172 12.812 1 98.81 152 ILE B CA 1
ATOM 4536 C C . ILE B 1 152 ? 3.781 17.547 12.883 1 98.81 152 ILE B C 1
ATOM 4538 O O . ILE B 1 152 ? 4.766 17.75 13.602 1 98.81 152 ILE B O 1
ATOM 4542 N N . PHE B 1 153 ? 3.301 18.469 12.078 1 98.81 153 PHE B N 1
ATOM 4543 C CA . PHE B 1 153 ? 3.688 19.875 12.172 1 98.81 153 PHE B CA 1
ATOM 4544 C C . PHE B 1 153 ? 2.734 20.641 13.078 1 98.81 153 PHE B C 1
ATOM 4546 O O . PHE B 1 153 ? 1.534 20.719 12.805 1 98.81 153 PHE B O 1
ATOM 4553 N N . CYS B 1 154 ? 3.246 21.203 14.141 1 98.44 154 CYS B N 1
ATOM 4554 C CA . CYS B 1 154 ? 2.371 21.844 15.117 1 98.44 154 CYS B CA 1
ATOM 4555 C C .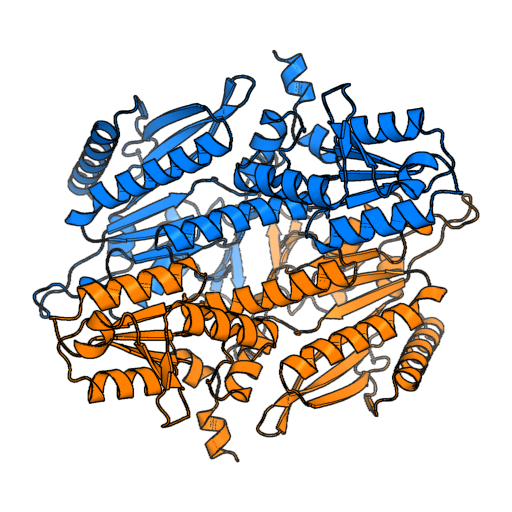 CYS B 1 154 ? 3.021 23.094 15.688 1 98.44 154 CYS B C 1
ATOM 4557 O O . CYS B 1 154 ? 4.199 23.359 15.43 1 98.44 154 CYS B O 1
ATOM 4559 N N . THR B 1 155 ? 2.215 23.922 16.328 1 97.12 155 THR B N 1
ATOM 4560 C CA . THR B 1 155 ? 2.762 25.047 17.062 1 97.12 155 THR B CA 1
ATOM 4561 C C . THR B 1 155 ? 3.438 24.578 18.344 1 97.12 155 THR B C 1
ATOM 4563 O O . THR B 1 155 ? 3.246 23.438 18.766 1 97.12 155 THR B O 1
ATOM 4566 N N . GLU B 1 156 ? 4.211 25.422 18.906 1 94.75 156 GLU B N 1
ATOM 4567 C CA . GLU B 1 156 ? 4.891 25.062 20.156 1 94.75 156 GLU B CA 1
ATOM 4568 C C . GLU B 1 156 ? 3.889 24.734 21.25 1 94.75 156 GLU B C 1
ATOM 4570 O O . GLU B 1 156 ? 4.117 23.844 22.062 1 94.75 156 GLU B O 1
ATOM 4575 N N . SER B 1 157 ? 2.781 25.453 21.25 1 95.06 157 SER B N 1
ATOM 4576 C CA . SER B 1 157 ? 1.78 25.281 22.297 1 95.06 157 SER B CA 1
ATOM 4577 C C . SER B 1 157 ? 1.048 23.953 22.141 1 95.06 157 SER B C 1
ATOM 4579 O O . SER B 1 157 ? 0.384 23.484 23.078 1 95.06 157 SER B O 1
ATOM 4581 N N . GLN B 1 158 ? 1.158 23.312 21 1 96.75 158 GLN B N 1
ATOM 4582 C CA . GLN B 1 158 ? 0.439 22.078 20.703 1 96.75 158 GLN B CA 1
ATOM 4583 C C . GLN B 1 158 ? 1.312 20.859 20.984 1 96.75 158 GLN B C 1
ATOM 4585 O O . GLN B 1 158 ? 0.833 19.734 20.938 1 96.75 158 GLN B O 1
ATOM 4590 N N . ILE B 1 159 ? 2.57 21.016 21.375 1 96.69 159 ILE B N 1
ATOM 4591 C CA . ILE B 1 159 ? 3.547 19.938 21.469 1 96.69 159 ILE B CA 1
ATOM 4592 C C . ILE B 1 159 ? 3.082 18.922 22.5 1 96.69 159 ILE B C 1
ATOM 4594 O O . ILE B 1 159 ? 3.002 17.719 22.219 1 96.69 159 ILE B O 1
ATOM 4598 N N . LYS B 1 160 ? 2.785 19.375 23.672 1 94.81 160 LYS B N 1
ATOM 4599 C CA . LYS B 1 160 ? 2.432 18.469 24.75 1 94.81 160 LYS B CA 1
ATOM 4600 C C . LYS B 1 160 ? 1.219 17.625 24.391 1 94.81 160 LYS B C 1
ATOM 4602 O O . LYS B 1 160 ? 1.224 16.406 24.594 1 94.81 160 LYS B O 1
ATOM 4607 N N . ASP B 1 161 ? 0.206 18.234 23.828 1 96.25 161 ASP B N 1
ATOM 4608 C CA . ASP B 1 161 ? -1.01 17.531 23.438 1 96.25 161 ASP B CA 1
ATOM 4609 C C . ASP B 1 161 ? -0.721 16.5 22.344 1 96.25 161 ASP B C 1
ATOM 4611 O O . ASP B 1 161 ? -1.245 15.383 22.375 1 96.25 161 ASP B O 1
ATOM 4615 N N . GLU B 1 162 ? 0.068 16.875 21.375 1 97.94 162 GLU B N 1
ATOM 4616 C CA . GLU B 1 162 ? 0.387 15.977 20.266 1 97.94 162 GLU B CA 1
ATOM 4617 C C . GLU B 1 162 ? 1.227 14.797 20.75 1 97.94 162 GLU B C 1
ATOM 4619 O O . GLU B 1 162 ? 1.015 13.664 20.312 1 97.94 162 GLU B O 1
ATOM 4624 N N . VAL B 1 163 ? 2.172 15.047 21.641 1 97.31 163 VAL B N 1
ATOM 4625 C CA . VAL B 1 163 ? 2.996 13.977 22.203 1 97.31 163 VAL B CA 1
ATOM 4626 C C . VAL B 1 163 ? 2.119 13.008 22.984 1 97.31 163 VAL B C 1
ATOM 4628 O O . VAL B 1 163 ? 2.242 11.789 22.844 1 97.31 163 VAL B O 1
ATOM 4631 N N . ARG B 1 164 ? 1.285 13.539 23.828 1 95.94 164 ARG B N 1
ATOM 4632 C CA . ARG B 1 164 ? 0.371 12.703 24.594 1 95.94 164 ARG B CA 1
ATOM 4633 C C . ARG B 1 164 ? -0.498 11.852 23.688 1 95.94 164 ARG B C 1
ATOM 4635 O O . ARG B 1 164 ? -0.669 10.648 23.922 1 95.94 164 ARG B O 1
ATOM 4642 N N . ALA B 1 165 ? -1.043 12.477 22.625 1 97.44 165 ALA B N 1
ATOM 4643 C CA . ALA B 1 165 ? -1.886 11.758 21.672 1 97.44 165 ALA B CA 1
ATOM 4644 C C . ALA B 1 165 ? -1.118 10.609 21.016 1 97.44 165 ALA B C 1
ATOM 4646 O O . ALA B 1 165 ? -1.673 9.531 20.797 1 97.44 165 ALA B O 1
ATOM 4647 N N . CYS B 1 166 ? 0.123 10.852 20.719 1 97.81 166 CYS B N 1
ATOM 4648 C CA . CYS B 1 166 ? 0.958 9.82 20.125 1 97.81 166 CYS B CA 1
ATOM 4649 C C . CYS B 1 166 ? 1.184 8.672 21.094 1 97.81 166 CYS B C 1
ATOM 4651 O O . CYS B 1 166 ? 1.105 7.5 20.719 1 97.81 166 CYS B O 1
ATOM 4653 N N . LEU B 1 167 ? 1.476 9.031 22.328 1 97.19 167 LEU B N 1
ATOM 4654 C CA . LEU B 1 167 ? 1.693 8.008 23.344 1 97.19 167 LEU B CA 1
ATOM 4655 C C . LEU B 1 167 ? 0.431 7.18 23.562 1 97.19 167 LEU B C 1
ATOM 4657 O O . LEU B 1 167 ? 0.504 5.957 23.719 1 97.19 167 LEU B O 1
ATOM 4661 N N . GLU B 1 168 ? -0.672 7.801 23.578 1 97.31 168 GLU B N 1
ATOM 4662 C CA . GLU B 1 168 ? -1.943 7.094 23.688 1 97.31 168 GLU B CA 1
ATOM 4663 C C . GLU B 1 168 ? -2.174 6.16 22.516 1 97.31 168 GLU B C 1
ATOM 4665 O O . GLU B 1 168 ? -2.703 5.059 22.672 1 97.31 168 GLU B O 1
ATOM 4670 N N . PHE B 1 169 ? -1.83 6.676 21.328 1 98 169 PHE B N 1
ATOM 4671 C CA . PHE B 1 169 ? -1.945 5.859 20.125 1 98 169 PHE B CA 1
ATOM 4672 C C . PHE B 1 169 ? -1.08 4.609 20.25 1 98 169 PHE B C 1
ATOM 4674 O O . PHE B 1 169 ? -1.542 3.5 19.969 1 98 169 PHE B O 1
ATOM 4681 N N . ILE B 1 170 ? 0.103 4.773 20.688 1 97.38 170 ILE B N 1
ATOM 4682 C CA . ILE B 1 170 ? 1.029 3.66 20.875 1 97.38 170 ILE B CA 1
ATOM 4683 C C . ILE B 1 170 ? 0.461 2.68 21.891 1 97.38 170 ILE B C 1
ATOM 4685 O O . ILE B 1 170 ? 0.459 1.468 21.672 1 97.38 170 ILE B O 1
ATOM 4689 N N . ASP B 1 171 ? 0.016 3.189 22.969 1 97 171 ASP B N 1
ATOM 4690 C CA . ASP B 1 171 ? -0.563 2.357 24.031 1 97 171 ASP B CA 1
ATOM 4691 C C . ASP B 1 171 ? -1.734 1.535 23.5 1 97 171 ASP B C 1
ATOM 4693 O O . ASP B 1 171 ? -1.846 0.342 23.781 1 97 171 ASP B O 1
ATOM 4697 N N . TYR B 1 172 ? -2.559 2.16 22.734 1 97.88 172 TYR B N 1
ATOM 4698 C CA . TYR B 1 172 ? -3.721 1.498 22.141 1 97.88 172 TYR B CA 1
ATOM 4699 C C . TYR B 1 172 ? -3.297 0.321 21.281 1 97.88 172 TYR B C 1
ATOM 4701 O O . TYR B 1 172 ? -3.809 -0.79 21.422 1 97.88 172 TYR B O 1
ATOM 4709 N N . VAL B 1 173 ? -2.393 0.541 20.422 1 97.94 173 VAL B N 1
ATOM 4710 C CA . VAL B 1 173 ? -1.95 -0.471 19.469 1 97.94 173 VAL B CA 1
ATOM 4711 C C . VAL B 1 173 ? -1.26 -1.614 20.203 1 97.94 173 VAL B C 1
ATOM 4713 O O . VAL B 1 173 ? -1.534 -2.787 19.938 1 97.94 173 VAL B O 1
ATOM 4716 N N . TYR B 1 174 ? -0.391 -1.279 21.125 1 97 174 TYR B N 1
ATOM 4717 C CA . TYR B 1 174 ? 0.388 -2.299 21.812 1 97 174 TYR B CA 1
ATOM 4718 C C . TYR B 1 174 ? -0.496 -3.125 22.734 1 97 174 TYR B C 1
ATOM 4720 O O . TYR B 1 174 ? -0.25 -4.316 22.938 1 97 174 TYR B O 1
ATOM 4728 N N . LYS B 1 175 ? -1.539 -2.551 23.266 1 96.69 175 LYS B N 1
ATOM 4729 C CA . LYS B 1 175 ? -2.521 -3.318 24.031 1 96.69 175 LYS B CA 1
ATOM 4730 C C . LYS B 1 175 ? -3.219 -4.348 23.141 1 96.69 175 LYS B C 1
ATOM 4732 O O . LYS B 1 175 ? -3.414 -5.496 23.547 1 96.69 175 LYS B O 1
ATOM 4737 N N . ILE B 1 176 ? -3.557 -3.977 22 1 97.62 176 ILE B N 1
ATOM 4738 C CA . ILE B 1 176 ? -4.207 -4.871 21.047 1 97.62 176 ILE B CA 1
ATOM 4739 C C . ILE B 1 176 ? -3.281 -6.039 20.719 1 97.62 176 ILE B C 1
ATOM 4741 O O . ILE B 1 176 ? -3.723 -7.191 20.656 1 97.62 176 ILE B O 1
ATOM 4745 N N . PHE B 1 177 ? -1.97 -5.727 20.562 1 97 177 PHE B N 1
ATOM 4746 C CA . PHE B 1 177 ? -1 -6.762 20.219 1 97 177 PHE B CA 1
ATOM 4747 C C . PHE B 1 177 ? -0.637 -7.586 21.453 1 97 177 PHE B C 1
ATOM 4749 O O . PHE B 1 177 ? 0.016 -8.625 21.344 1 97 177 PHE B O 1
ATOM 4756 N N . GLY B 1 178 ? -1.021 -7.109 22.625 1 95.12 178 GLY B N 1
ATOM 4757 C CA . GLY B 1 178 ? -0.714 -7.805 23.859 1 95.12 178 GLY B CA 1
ATOM 4758 C C . GLY B 1 178 ? 0.71 -7.582 24.328 1 95.12 178 GLY B C 1
ATOM 4759 O O . GLY B 1 178 ? 1.324 -8.477 24.922 1 95.12 178 GLY B O 1
ATOM 4760 N N . PHE B 1 179 ? 1.25 -6.445 24.062 1 94.81 179 PHE B N 1
ATOM 4761 C CA . PHE B 1 179 ? 2.637 -6.148 24.406 1 94.81 179 PHE B CA 1
ATOM 4762 C C . PHE B 1 179 ? 2.721 -5.438 25.75 1 94.81 179 PHE B C 1
ATOM 4764 O O . PHE B 1 179 ? 1.868 -4.609 26.078 1 94.81 179 PHE B O 1
ATOM 4771 N N . GLU B 1 180 ? 3.707 -5.777 26.406 1 94.69 180 GLU B N 1
ATOM 4772 C CA . GLU B 1 180 ? 4.266 -4.883 27.406 1 94.69 180 GLU B CA 1
ATOM 4773 C C . GLU B 1 180 ? 5.402 -4.039 26.828 1 94.69 180 GLU B C 1
ATOM 4775 O O . GLU B 1 180 ? 6.102 -4.477 25.922 1 94.69 180 GLU B O 1
ATOM 4780 N N . TYR B 1 181 ? 5.438 -2.777 27.328 1 95.88 181 TYR B N 1
ATOM 4781 C CA . TYR B 1 181 ? 6.48 -1.932 26.75 1 95.88 181 TYR B CA 1
ATOM 4782 C C . TYR B 1 181 ? 7.027 -0.965 27.797 1 95.88 181 TYR B C 1
ATOM 4784 O O . TYR B 1 181 ? 6.414 -0.763 28.844 1 95.88 181 TYR B O 1
ATOM 4792 N N . GLU B 1 182 ? 8.156 -0.517 27.578 1 96.19 182 GLU B N 1
ATOM 4793 C CA . GLU B 1 182 ? 8.805 0.482 28.422 1 96.19 182 GLU B CA 1
ATOM 4794 C C . GLU B 1 182 ? 9.141 1.742 27.625 1 96.19 182 GLU B C 1
ATOM 4796 O O . GLU B 1 182 ? 9.25 1.698 26.391 1 96.19 182 GLU B O 1
ATOM 4801 N N . LEU B 1 183 ? 9.273 2.879 28.391 1 97.19 183 LEU B N 1
ATOM 4802 C CA . LEU B 1 183 ? 9.539 4.18 27.797 1 97.19 183 LEU B CA 1
ATOM 4803 C C . LEU B 1 183 ? 10.906 4.703 28.219 1 97.19 183 LEU B C 1
ATOM 4805 O O . LEU B 1 183 ? 11.281 4.609 29.391 1 97.19 183 LEU B O 1
ATOM 4809 N N . GLU B 1 184 ? 11.617 5.184 27.234 1 97.62 184 GLU B N 1
ATOM 4810 C CA . GLU B 1 184 ? 12.914 5.797 27.5 1 97.62 184 GLU B CA 1
ATOM 4811 C C . GLU B 1 184 ? 13.039 7.152 26.812 1 97.62 184 GLU B C 1
ATOM 4813 O O . GLU B 1 184 ? 12.703 7.285 25.641 1 97.62 184 GLU B O 1
ATOM 4818 N N . LEU B 1 185 ? 13.445 8.148 27.547 1 97.94 185 LEU B N 1
ATOM 4819 C CA . LEU B 1 185 ? 13.75 9.445 26.969 1 97.94 185 LEU B CA 1
ATOM 4820 C C . LEU B 1 185 ? 15.219 9.523 26.562 1 97.94 185 LEU B C 1
ATOM 4822 O O . LEU B 1 185 ? 16.109 9.602 27.406 1 97.94 185 LEU B O 1
ATOM 4826 N N . SER B 1 186 ? 15.445 9.523 25.297 1 97.5 186 SER B N 1
ATOM 4827 C CA . SER B 1 186 ? 16.797 9.641 24.766 1 97.5 186 SER B CA 1
ATOM 4828 C C . SER B 1 186 ? 17.172 11.102 24.547 1 97.5 186 SER B C 1
ATOM 4830 O O . SER B 1 186 ? 16.562 11.797 23.734 1 97.5 186 SER B O 1
ATOM 4832 N N . THR B 1 187 ? 18.219 11.5 25.203 1 97.31 187 THR B N 1
ATOM 4833 C CA . THR B 1 187 ? 18.578 12.914 25.266 1 97.31 187 THR B CA 1
ATOM 4834 C C . THR B 1 187 ? 19.672 13.234 24.234 1 97.31 187 THR B C 1
ATOM 4836 O O . THR B 1 187 ? 20.016 12.391 23.406 1 97.31 187 THR B O 1
ATOM 4839 N N . ARG B 1 188 ? 20.156 14.438 24.234 1 96.75 188 ARG B N 1
ATOM 4840 C CA . ARG B 1 188 ? 21.062 15 23.234 1 96.75 188 ARG B CA 1
ATOM 4841 C C . ARG B 1 188 ? 22.297 14.133 23.078 1 96.75 188 ARG B C 1
ATOM 4843 O O . ARG B 1 188 ? 23 13.844 24.047 1 96.75 188 ARG B O 1
ATOM 4850 N N . PRO B 1 189 ? 22.578 13.781 21.828 1 95.5 189 PRO B N 1
ATOM 4851 C CA . PRO B 1 189 ? 23.797 13.016 21.562 1 95.5 189 PRO B CA 1
ATOM 4852 C C . PRO B 1 189 ? 25.031 13.898 21.453 1 95.5 189 PRO B C 1
ATOM 4854 O O . PRO B 1 189 ? 24.938 15.117 21.594 1 95.5 189 PRO B O 1
ATOM 4857 N N . GLU B 1 190 ? 26.109 13.234 21.203 1 92.56 190 GLU B N 1
ATOM 4858 C CA . GLU B 1 190 ? 27.359 13.984 21.047 1 92.56 190 GLU B CA 1
ATOM 4859 C C . GLU B 1 190 ? 27.328 14.844 19.781 1 92.56 190 GLU B C 1
ATOM 4861 O O . GLU B 1 190 ? 27.672 16.031 19.828 1 92.56 190 GLU B O 1
ATOM 4866 N N . LYS B 1 191 ? 26.922 14.203 18.766 1 89.88 191 LYS B N 1
ATOM 4867 C CA . LYS B 1 191 ? 26.734 14.922 17.516 1 89.88 191 LYS B CA 1
ATOM 4868 C C . LYS B 1 191 ? 25.281 15.344 17.328 1 89.88 191 LYS B C 1
ATOM 4870 O O . LYS B 1 191 ? 24.391 14.5 17.203 1 89.88 191 LYS B O 1
ATOM 4875 N N . TYR B 1 192 ? 25.062 16.641 17.453 1 92.31 192 TYR B N 1
ATOM 4876 C CA . TYR B 1 192 ? 23.688 17.125 17.344 1 92.31 192 TYR B CA 1
ATOM 4877 C C . TYR B 1 192 ? 23.641 18.438 16.547 1 92.31 192 TYR B C 1
ATOM 4879 O O . TYR B 1 192 ? 24.656 19.094 16.375 1 92.31 192 TYR B O 1
ATOM 4887 N N . LEU B 1 193 ? 22.484 18.766 16.047 1 91.56 193 LEU B N 1
ATOM 4888 C CA . LEU B 1 193 ? 22.219 20.016 15.352 1 91.56 193 LEU B CA 1
ATOM 4889 C C . LEU B 1 193 ? 21.531 21.016 16.281 1 91.56 193 LEU B C 1
ATOM 4891 O O . LEU B 1 193 ? 20.781 20.625 17.172 1 91.56 193 LEU B O 1
ATOM 4895 N N . GLY B 1 194 ? 21.828 22.312 16.047 1 91.19 194 GLY B N 1
ATOM 4896 C CA . GLY B 1 194 ? 21.094 23.359 16.734 1 91.19 194 GLY B CA 1
ATOM 4897 C C . GLY B 1 194 ? 21.766 23.812 18.016 1 91.19 194 GLY B C 1
ATOM 4898 O O . GLY B 1 194 ? 22.906 23.453 18.281 1 91.19 194 GLY B O 1
ATOM 4899 N N . ASP B 1 195 ? 21.047 24.656 18.844 1 93.62 195 ASP B N 1
ATOM 4900 C CA . ASP B 1 195 ? 21.625 25.219 20.047 1 93.62 195 ASP B CA 1
ATOM 4901 C C . ASP B 1 195 ? 21.125 24.5 21.297 1 93.62 195 ASP B C 1
ATOM 4903 O O . ASP B 1 195 ? 20.078 23.875 21.266 1 93.62 195 ASP B O 1
ATOM 4907 N N . ILE B 1 196 ? 21.812 24.656 22.312 1 94.88 196 ILE B N 1
ATOM 4908 C CA . ILE B 1 196 ? 21.594 23.938 23.562 1 94.88 196 ILE B CA 1
ATOM 4909 C C . ILE B 1 196 ? 20.25 24.344 24.156 1 94.88 196 ILE B C 1
ATOM 4911 O O . ILE B 1 196 ? 19.562 23.516 24.766 1 94.88 196 ILE B O 1
ATOM 4915 N N . GLU B 1 197 ? 19.938 25.594 23.984 1 94.75 197 GLU B N 1
ATOM 4916 C CA . GLU B 1 197 ? 18.688 26.078 24.562 1 94.75 197 GLU B CA 1
ATOM 4917 C C . GLU B 1 197 ? 17.484 25.375 23.953 1 94.75 197 GLU B C 1
ATOM 4919 O O . GLU B 1 197 ? 16.531 25.016 24.656 1 94.75 197 GLU B O 1
ATOM 4924 N N . THR B 1 198 ? 17.562 25.25 22.688 1 92.69 198 THR B N 1
ATOM 4925 C CA . THR B 1 198 ? 16.484 24.547 21.984 1 92.69 198 THR B CA 1
ATOM 4926 C C . THR B 1 198 ? 16.391 23.109 22.438 1 92.69 198 THR B C 1
ATOM 4928 O O . THR B 1 198 ? 15.297 22.562 22.594 1 92.69 198 THR B O 1
ATOM 4931 N N . TRP B 1 199 ? 17.469 22.469 22.672 1 95.44 199 TRP B N 1
ATOM 4932 C CA . TRP B 1 199 ? 17.516 21.094 23.141 1 95.44 199 TRP B CA 1
ATOM 4933 C C . TRP B 1 199 ? 16.938 20.969 24.547 1 95.44 199 TRP B C 1
ATOM 4935 O O . TRP B 1 199 ? 16.125 20.078 24.828 1 95.44 199 TRP B O 1
ATOM 4945 N N . ASN B 1 200 ? 17.422 21.891 25.359 1 95.81 200 ASN B N 1
ATOM 4946 C CA . ASN B 1 200 ? 16.891 21.891 26.719 1 95.81 200 ASN B CA 1
ATOM 4947 C C . ASN B 1 200 ? 15.367 22.016 26.734 1 95.81 200 ASN B C 1
ATOM 4949 O O . ASN B 1 200 ? 14.688 21.312 27.484 1 95.81 200 ASN B O 1
ATOM 4953 N N . LYS B 1 201 ? 14.945 22.859 25.906 1 93.69 201 LYS B N 1
ATOM 4954 C CA . LYS B 1 201 ? 13.508 23.094 25.797 1 93.69 201 LYS B CA 1
ATOM 4955 C C . LYS B 1 201 ? 12.789 21.828 25.297 1 93.69 201 LYS B C 1
ATOM 4957 O O . LYS B 1 201 ? 11.758 21.438 25.844 1 93.69 201 LYS B O 1
ATOM 4962 N N . ALA B 1 202 ? 13.289 21.219 24.297 1 94.31 202 ALA B N 1
ATOM 4963 C CA . ALA B 1 202 ? 12.695 20.031 23.719 1 94.31 202 ALA B CA 1
ATOM 4964 C C . ALA B 1 202 ? 12.664 18.891 24.734 1 94.31 202 ALA B C 1
ATOM 4966 O O . ALA B 1 202 ? 11.648 18.203 24.875 1 94.31 202 ALA B O 1
ATOM 4967 N N . GLU B 1 203 ? 13.727 18.672 25.422 1 96.44 203 GLU B N 1
ATOM 4968 C CA . GLU B 1 203 ? 13.812 17.609 26.422 1 96.44 203 GLU B CA 1
ATOM 4969 C C . GLU B 1 203 ? 12.844 17.859 27.562 1 96.44 203 GLU B C 1
ATOM 4971 O O . GLU B 1 203 ? 12.242 16.922 28.094 1 96.44 203 GLU B O 1
ATOM 4976 N N . GLN B 1 204 ? 12.734 19.109 27.938 1 95.5 204 GLN B N 1
ATOM 4977 C CA . GLN B 1 204 ? 11.789 19.469 28.984 1 95.5 204 GLN B CA 1
ATOM 4978 C C . GLN B 1 204 ? 10.352 19.156 28.562 1 95.5 204 GLN B C 1
ATOM 4980 O O . GLN B 1 204 ? 9.57 18.625 29.359 1 95.5 204 GLN B O 1
ATOM 4985 N N . GLN B 1 205 ? 10.031 19.5 27.359 1 93.88 205 GLN B N 1
ATOM 4986 C CA . GLN B 1 205 ? 8.688 19.25 26.844 1 93.88 205 GLN B CA 1
ATOM 4987 C C . GLN B 1 205 ? 8.359 17.766 26.828 1 93.88 205 GLN B C 1
ATOM 4989 O O . GLN B 1 205 ? 7.266 17.359 27.219 1 93.88 205 GLN B O 1
ATOM 4994 N N . LEU B 1 206 ? 9.281 16.922 26.359 1 96.44 206 LEU B N 1
ATOM 4995 C CA . LEU B 1 206 ? 9.062 15.484 26.328 1 96.44 206 LEU B CA 1
ATOM 4996 C C . LEU B 1 206 ? 8.953 14.922 27.75 1 96.44 206 LEU B C 1
ATOM 4998 O O . LEU B 1 206 ? 8.148 14.023 28 1 96.44 206 LEU B O 1
ATOM 5002 N N . THR B 1 207 ? 9.766 15.469 28.672 1 96.44 207 THR B N 1
ATOM 5003 C CA . THR B 1 207 ? 9.711 15.047 30.062 1 96.44 207 THR B CA 1
ATOM 5004 C C . THR B 1 207 ? 8.336 15.32 30.656 1 96.44 207 THR B C 1
ATOM 5006 O O . THR B 1 207 ? 7.754 14.453 31.312 1 96.44 207 THR B O 1
ATOM 5009 N N . GLU B 1 208 ? 7.859 16.469 30.406 1 95.25 208 GLU B N 1
ATOM 5010 C CA . GLU B 1 208 ? 6.547 16.844 30.922 1 95.25 208 GLU B CA 1
ATOM 5011 C C . GLU B 1 208 ? 5.453 15.945 30.344 1 95.25 208 GLU B C 1
ATOM 5013 O O . GLU B 1 208 ? 4.555 15.516 31.062 1 95.25 208 GLU B O 1
ATOM 5018 N N . ALA B 1 209 ? 5.551 15.727 29.062 1 94 209 ALA B N 1
ATOM 5019 C CA . ALA B 1 209 ? 4.566 14.867 28.422 1 94 209 ALA B CA 1
ATOM 5020 C C . ALA B 1 209 ? 4.609 13.453 29 1 94 209 ALA B C 1
ATOM 5022 O O . ALA B 1 209 ? 3.562 12.844 29.25 1 94 209 ALA B O 1
ATOM 5023 N N . LEU B 1 210 ? 5.773 12.922 29.234 1 96.5 210 LEU B N 1
ATOM 5024 C CA . LEU B 1 210 ? 5.953 11.586 29.797 1 96.5 210 LEU B CA 1
ATOM 5025 C C . LEU B 1 210 ? 5.395 11.516 31.219 1 96.5 210 LEU B C 1
ATOM 5027 O O . LEU B 1 210 ? 4.734 10.539 31.578 1 96.5 210 LEU B O 1
ATOM 5031 N N . ASN B 1 211 ? 5.68 12.531 31.984 1 96.25 211 ASN B N 1
ATOM 5032 C CA . ASN B 1 211 ? 5.164 12.594 33.344 1 96.25 211 ASN B CA 1
ATOM 5033 C C . ASN B 1 211 ? 3.639 12.586 33.375 1 96.25 211 ASN B C 1
ATOM 5035 O O . ASN B 1 211 ? 3.027 11.906 34.188 1 96.25 211 ASN B O 1
ATOM 5039 N N . GLU B 1 212 ? 3.074 13.289 32.5 1 94.31 212 GLU B N 1
ATOM 5040 C CA . GLU B 1 212 ? 1.619 13.375 32.438 1 94.31 212 GLU B CA 1
ATOM 5041 C C . GLU B 1 212 ? 1.007 12.062 31.969 1 94.31 212 GLU B C 1
ATOM 5043 O O . GLU B 1 212 ? -0.106 11.711 32.375 1 94.31 212 GLU B O 1
ATOM 5048 N N . PHE B 1 213 ? 1.685 11.5 31.047 1 93.75 213 PHE B N 1
ATOM 5049 C CA . PHE B 1 213 ? 1.208 10.211 30.547 1 93.75 213 PHE B CA 1
ATOM 5050 C C . PHE B 1 213 ? 1.104 9.203 31.688 1 93.75 213 PHE B C 1
ATOM 5052 O O . PHE B 1 213 ? 0.22 8.344 31.688 1 93.75 213 PHE B O 1
ATOM 5059 N N . GLY B 1 214 ? 2.023 9.234 32.688 1 92.75 214 GLY B N 1
ATOM 5060 C CA . GLY B 1 214 ? 1.858 8.516 33.938 1 92.75 214 GLY B CA 1
ATOM 5061 C C . GLY B 1 214 ? 2.527 7.156 33.938 1 92.75 214 GLY B C 1
ATOM 5062 O O . GLY B 1 214 ? 2.604 6.492 34.969 1 92.75 214 GLY B O 1
ATOM 5063 N N . LYS B 1 215 ? 3.016 6.676 32.875 1 94.19 215 LYS B N 1
ATOM 5064 C CA . LYS B 1 215 ? 3.758 5.418 32.875 1 94.19 215 LYS B CA 1
ATOM 5065 C C . LYS B 1 215 ? 5.219 5.641 33.25 1 94.19 215 LYS B C 1
ATOM 5067 O O . LYS B 1 215 ? 5.793 6.688 32.969 1 94.19 215 LYS B O 1
ATOM 5072 N N . PRO B 1 216 ? 5.762 4.617 33.906 1 95.25 216 PRO B N 1
ATOM 5073 C CA . PRO B 1 216 ? 7.18 4.75 34.25 1 95.25 216 PRO B CA 1
ATOM 5074 C C . PRO B 1 216 ? 8.078 4.883 33 1 95.25 216 PRO B C 1
ATOM 5076 O O . PRO B 1 216 ? 7.812 4.258 31.984 1 95.25 216 PRO B O 1
ATOM 5079 N N . TRP B 1 217 ? 9.023 5.719 33.125 1 96.94 217 TRP B N 1
ATOM 5080 C CA . TRP B 1 217 ? 9.984 5.91 32.062 1 96.94 217 TRP B CA 1
ATOM 5081 C C . TRP B 1 217 ? 11.383 6.16 32.594 1 96.94 217 TRP B C 1
ATOM 5083 O O . TRP B 1 217 ? 11.539 6.441 33.781 1 96.94 217 TRP B O 1
ATOM 5093 N N . LYS B 1 218 ? 12.43 5.938 31.812 1 97.06 218 LYS B N 1
ATOM 5094 C CA . LYS B 1 218 ? 13.82 6.141 32.219 1 97.06 218 LYS B CA 1
ATOM 5095 C C . LYS B 1 218 ? 14.555 7.023 31.219 1 97.06 218 LYS B C 1
ATOM 5097 O O . LYS B 1 218 ? 14.094 7.203 30.078 1 97.06 218 LYS B O 1
ATOM 5102 N N . ILE B 1 219 ? 15.664 7.59 31.672 1 97.38 219 ILE B N 1
ATOM 5103 C CA . ILE B 1 219 ? 16.516 8.391 30.797 1 97.38 219 ILE B CA 1
ATOM 5104 C C . ILE B 1 219 ? 17.484 7.484 30.047 1 97.38 219 ILE B C 1
ATOM 5106 O O . ILE B 1 219 ? 18.047 6.555 30.625 1 97.38 219 ILE B O 1
ATOM 5110 N N . ASN B 1 220 ? 17.531 7.633 28.797 1 96.25 220 ASN B N 1
ATOM 5111 C CA . ASN B 1 220 ? 18.562 7.055 27.938 1 96.25 220 ASN B CA 1
ATOM 5112 C C . ASN B 1 220 ? 19.516 8.125 27.391 1 96.25 220 ASN B C 1
ATOM 5114 O O . ASN B 1 220 ? 19.266 8.695 26.328 1 96.25 220 ASN B O 1
ATOM 5118 N N . GLU B 1 221 ? 20.609 8.273 28.047 1 95.88 221 GLU B N 1
ATOM 5119 C CA . GLU B 1 221 ? 21.484 9.414 27.812 1 95.88 221 GLU B CA 1
ATOM 5120 C C . GLU B 1 221 ? 22.172 9.328 26.453 1 95.88 221 GLU B C 1
ATOM 5122 O O . GLU B 1 221 ? 22.625 8.25 26.047 1 95.88 221 GLU B O 1
ATOM 5127 N N . ALA B 1 222 ? 22.188 10.406 25.75 1 95.31 222 ALA B N 1
ATOM 5128 C CA . ALA B 1 222 ? 23.016 10.641 24.562 1 95.31 222 ALA B CA 1
ATOM 5129 C C . ALA B 1 222 ? 22.578 9.734 23.406 1 95.31 222 ALA B C 1
ATOM 5131 O O . ALA B 1 222 ? 23.406 9.328 22.594 1 95.31 222 ALA B O 1
ATOM 5132 N N . ASP B 1 223 ? 21.281 9.391 23.375 1 93.69 223 ASP B N 1
ATOM 5133 C CA . ASP B 1 223 ? 20.812 8.492 22.312 1 93.69 223 ASP B CA 1
ATOM 5134 C C . ASP B 1 223 ? 19.672 9.133 21.516 1 93.69 223 ASP B C 1
ATOM 5136 O O . ASP B 1 223 ? 18.875 8.422 20.891 1 93.69 223 ASP B O 1
ATOM 5140 N N . GLY B 1 224 ? 19.578 10.359 21.609 1 93 224 GLY B N 1
ATOM 5141 C CA . GLY B 1 224 ? 18.625 11.078 20.781 1 93 224 GLY B CA 1
ATOM 5142 C C . GLY B 1 224 ? 19.031 11.141 19.328 1 93 224 GLY B C 1
ATOM 5143 O O . GLY B 1 224 ? 20.141 10.711 18.969 1 93 224 GLY B O 1
ATOM 5144 N N . ALA B 1 225 ? 18.109 11.492 18.516 1 91.25 225 ALA B N 1
ATOM 5145 C CA . ALA B 1 225 ? 18.453 11.789 17.125 1 91.25 225 ALA B CA 1
ATOM 5146 C C . ALA B 1 225 ? 19.328 13.031 17.016 1 91.25 225 ALA B C 1
ATOM 5148 O O . ALA B 1 225 ? 19.375 13.844 17.953 1 91.25 225 ALA B O 1
ATOM 5149 N N . PHE B 1 226 ? 19.984 13.195 15.883 1 92.44 226 PHE B N 1
ATOM 5150 C CA . PHE B 1 226 ? 20.891 14.328 15.742 1 92.44 226 PHE B CA 1
ATOM 5151 C C . PHE B 1 226 ? 20.125 15.641 15.688 1 92.44 226 PHE B C 1
ATOM 5153 O O . PHE B 1 226 ? 20.688 16.719 15.906 1 92.44 226 PHE B O 1
ATOM 5160 N N . TYR B 1 227 ? 18.828 15.578 15.445 1 92.81 227 TYR B N 1
ATOM 5161 C CA . TYR B 1 227 ? 18.062 16.797 15.281 1 92.81 227 TYR B CA 1
ATOM 5162 C C . TYR B 1 227 ? 17.109 17.016 16.453 1 92.81 227 TYR B C 1
ATOM 5164 O O . TYR B 1 227 ? 16.422 18.047 16.531 1 92.81 227 TYR B O 1
ATOM 5172 N N . GLY B 1 228 ? 16.984 16.062 17.438 1 93.94 228 GLY B N 1
ATOM 5173 C CA . GLY B 1 228 ? 16.109 16.25 18.578 1 93.94 228 GLY B CA 1
ATOM 5174 C C . GLY B 1 228 ? 16.047 15.039 19.484 1 93.94 228 GLY B C 1
ATOM 5175 O O . GLY B 1 228 ? 16.453 13.945 19.109 1 93.94 228 GLY B O 1
ATOM 5176 N N . PRO B 1 229 ? 15.562 15.305 20.719 1 96.88 229 PRO B N 1
ATOM 5177 C CA . PRO B 1 229 ? 15.359 14.188 21.641 1 96.88 229 PRO B CA 1
ATOM 5178 C C . PRO B 1 229 ? 14.219 13.266 21.219 1 96.88 229 PRO B C 1
ATOM 5180 O O . PRO B 1 229 ? 13.375 13.656 20.406 1 96.88 229 PRO B O 1
ATOM 5183 N N . LYS B 1 230 ? 14.281 12.031 21.719 1 97.19 230 LYS B N 1
ATOM 5184 C CA . LYS B 1 230 ? 13.242 11.094 21.297 1 97.19 230 LYS B CA 1
ATOM 5185 C C . LYS B 1 230 ? 12.797 10.219 22.469 1 97.19 230 LYS B C 1
ATOM 5187 O O . LYS B 1 230 ? 13.531 10.055 23.438 1 97.19 230 LYS B O 1
ATOM 5192 N N . ILE B 1 231 ? 11.594 9.852 22.453 1 97.19 231 ILE B N 1
ATOM 5193 C CA . ILE B 1 231 ? 11.062 8.797 23.297 1 97.19 231 ILE B CA 1
ATOM 5194 C C . ILE B 1 231 ? 11.141 7.457 22.578 1 97.19 231 ILE B C 1
ATOM 5196 O O . ILE B 1 231 ? 10.516 7.277 21.531 1 97.19 231 ILE B O 1
ATOM 5200 N N . ASP B 1 232 ? 11.906 6.578 23.109 1 96.38 232 ASP B N 1
ATOM 5201 C CA . ASP B 1 232 ? 12.008 5.219 22.594 1 96.38 232 ASP B CA 1
ATOM 5202 C C . ASP B 1 232 ? 11.078 4.27 23.344 1 96.38 232 ASP B C 1
ATOM 5204 O O . ASP B 1 232 ? 10.977 4.344 24.562 1 96.38 232 ASP B O 1
ATOM 5208 N N . ILE B 1 233 ? 10.477 3.502 22.578 1 94.88 233 ILE B N 1
ATOM 5209 C CA . ILE B 1 233 ? 9.586 2.52 23.188 1 94.88 233 ILE B CA 1
ATOM 5210 C C . ILE B 1 233 ? 10.117 1.111 22.938 1 94.88 233 ILE B C 1
ATOM 5212 O O . ILE B 1 233 ? 10.234 0.676 21.797 1 94.88 233 ILE B O 1
ATOM 5216 N N . GLY B 1 234 ? 10.484 0.443 23.984 1 94.12 234 GLY B N 1
ATOM 5217 C CA . GLY B 1 234 ? 10.906 -0.946 23.938 1 94.12 234 GLY B CA 1
ATOM 5218 C C . GLY B 1 234 ? 9.797 -1.925 24.25 1 94.12 234 GLY B C 1
ATOM 5219 O O . GLY B 1 234 ? 9.172 -1.844 25.312 1 94.12 234 GLY B O 1
ATOM 5220 N N . VAL B 1 235 ? 9.555 -2.832 23.312 1 94 235 VAL B N 1
ATOM 5221 C CA . VAL B 1 235 ? 8.484 -3.812 23.469 1 94 235 VAL B CA 1
ATOM 5222 C C . VAL B 1 235 ? 9.07 -5.152 23.906 1 94 235 VAL B C 1
ATOM 5224 O O . VAL B 1 235 ? 10.141 -5.551 23.438 1 94 235 VAL B O 1
ATOM 5227 N N . PHE B 1 236 ? 8.312 -5.762 24.781 1 92.69 236 PHE B N 1
ATOM 5228 C CA . PHE B 1 236 ? 8.688 -7.102 25.219 1 92.69 236 PHE B CA 1
ATOM 5229 C C . PHE B 1 236 ? 7.805 -8.156 24.562 1 92.69 236 PHE B C 1
ATOM 5231 O O . PHE B 1 236 ? 6.574 -8.031 24.578 1 92.69 236 PHE B O 1
ATOM 5238 N N . ASP B 1 237 ? 8.508 -9.133 23.984 1 85.75 237 ASP B N 1
ATOM 5239 C CA . ASP B 1 237 ? 7.703 -10.227 23.453 1 85.75 237 ASP B CA 1
ATOM 5240 C C . ASP B 1 237 ? 7.34 -11.227 24.547 1 85.75 237 ASP B C 1
ATOM 5242 O O . ASP B 1 237 ? 7.594 -10.984 25.719 1 85.75 237 ASP B O 1
ATOM 5246 N N . ALA B 1 238 ? 6.688 -12.305 24.141 1 84.06 238 ALA B N 1
ATOM 5247 C CA . ALA B 1 238 ? 6.184 -13.305 25.078 1 84.06 238 ALA B CA 1
ATOM 5248 C C . ALA B 1 238 ? 7.32 -13.922 25.891 1 84.06 238 ALA B C 1
ATOM 5250 O O . ALA B 1 238 ? 7.098 -14.445 26.984 1 84.06 238 ALA B O 1
ATOM 5251 N N . LEU B 1 239 ? 8.594 -13.883 25.359 1 85.44 239 LEU B N 1
ATOM 5252 C CA . LEU B 1 239 ? 9.75 -14.445 26.047 1 85.44 239 LEU B CA 1
ATOM 5253 C C . LEU B 1 239 ? 10.516 -13.359 26.797 1 85.44 239 LEU B C 1
ATOM 5255 O O . LEU B 1 239 ? 11.633 -13.594 27.266 1 85.44 239 LEU B O 1
ATOM 5259 N N . LYS B 1 240 ? 10.008 -12.164 26.75 1 85.75 240 LYS B N 1
ATOM 5260 C CA . LYS B 1 240 ? 10.531 -11.008 27.469 1 85.75 240 LYS B CA 1
ATOM 5261 C C . LYS B 1 240 ? 11.805 -10.477 26.812 1 85.75 240 LYS B C 1
ATOM 5263 O O . LYS B 1 240 ? 12.672 -9.922 27.484 1 85.75 240 LYS B O 1
ATOM 5268 N N . ARG B 1 241 ? 11.953 -10.875 25.719 1 89.19 241 ARG B N 1
ATOM 5269 C CA . ARG B 1 241 ? 12.992 -10.203 24.953 1 89.19 241 ARG B CA 1
ATOM 5270 C C . ARG B 1 241 ? 12.578 -8.789 24.578 1 89.19 241 ARG B C 1
ATOM 5272 O O . ARG B 1 241 ? 11.422 -8.547 24.219 1 89.19 241 ARG B O 1
ATOM 5279 N N . LYS B 1 242 ? 13.531 -7.855 24.547 1 90.62 242 LYS B N 1
ATOM 5280 C CA . LYS B 1 242 ? 13.242 -6.445 24.297 1 90.62 242 LYS B CA 1
ATOM 5281 C C . LYS B 1 242 ? 13.57 -6.062 22.859 1 90.62 242 LYS B C 1
ATOM 5283 O O . LYS B 1 242 ? 14.648 -6.387 22.344 1 90.62 242 LYS B O 1
ATOM 5288 N N . PHE B 1 243 ? 12.617 -5.402 22.203 1 90.56 243 PHE B N 1
ATOM 5289 C CA . PHE B 1 243 ? 12.797 -4.883 20.844 1 90.56 243 PHE B CA 1
ATOM 5290 C C . PHE B 1 243 ? 12.438 -3.402 20.797 1 90.56 243 PHE B C 1
ATOM 5292 O O . PHE B 1 243 ? 11.43 -2.977 21.359 1 90.56 243 PHE B O 1
ATOM 5299 N N . GLN B 1 244 ? 13.328 -2.648 20.188 1 88.75 244 GLN B N 1
ATOM 5300 C CA . GLN B 1 244 ? 12.969 -1.257 19.922 1 88.75 244 GLN B CA 1
ATOM 5301 C C . GLN B 1 244 ? 12.055 -1.14 18.719 1 88.75 244 GLN B C 1
ATOM 5303 O O . GLN B 1 244 ? 12.383 -1.618 17.625 1 88.75 244 GLN B O 1
ATOM 5308 N N . CYS B 1 245 ? 10.938 -0.576 18.875 1 91.75 245 CYS B N 1
ATOM 5309 C CA . CYS B 1 245 ? 9.969 -0.494 17.781 1 91.75 245 CYS B CA 1
ATOM 5310 C C . CYS B 1 245 ? 9.477 0.937 17.594 1 91.75 245 CYS B C 1
ATOM 5312 O O . CYS B 1 245 ? 10.047 1.691 16.812 1 91.75 245 CYS B O 1
ATOM 5314 N N . ALA B 1 246 ? 8.586 1.461 18.422 1 92.31 246 ALA B N 1
ATOM 5315 C CA . ALA B 1 246 ? 7.973 2.777 18.266 1 92.31 246 ALA B CA 1
ATOM 5316 C C . ALA B 1 246 ? 8.914 3.881 18.734 1 92.31 246 ALA B C 1
ATOM 5318 O O . ALA B 1 246 ? 9.758 3.658 19.609 1 92.31 246 ALA B O 1
ATOM 5319 N N . THR B 1 247 ? 8.781 4.988 18.125 1 94.12 247 THR B N 1
ATOM 5320 C CA . THR B 1 247 ? 9.586 6.148 18.484 1 94.12 247 THR B CA 1
ATOM 5321 C C . THR B 1 247 ? 8.781 7.438 18.312 1 94.12 247 THR B C 1
ATOM 5323 O O . THR B 1 247 ? 7.855 7.492 17.5 1 94.12 247 THR B O 1
ATOM 5326 N N . LEU B 1 248 ? 9.055 8.336 19.156 1 97.31 248 LEU B N 1
ATOM 5327 C CA . LEU B 1 248 ? 8.57 9.703 19.078 1 97.31 248 LEU B CA 1
ATOM 5328 C C . LEU B 1 248 ? 9.719 10.703 19.219 1 97.31 248 LEU B C 1
ATOM 5330 O O . LEU B 1 248 ? 10.461 10.672 20.203 1 97.31 248 LEU B O 1
ATOM 5334 N N . GLN B 1 249 ? 9.883 11.547 18.234 1 97 249 GLN B N 1
ATOM 5335 C CA . GLN B 1 249 ? 11 12.484 18.234 1 97 249 GLN B CA 1
ATOM 5336 C C . GLN B 1 249 ? 10.5 13.922 18.094 1 97 249 GLN B C 1
ATOM 5338 O O . GLN B 1 249 ? 9.578 14.203 17.328 1 97 249 GLN B O 1
ATOM 5343 N N . LEU B 1 250 ? 10.984 14.773 18.875 1 97.88 250 LEU B N 1
ATOM 5344 C CA . LEU B 1 250 ? 10.656 16.188 18.812 1 97.88 250 LEU B CA 1
ATOM 5345 C C . LEU B 1 250 ? 11.758 16.969 18.094 1 97.88 250 LEU B C 1
ATOM 5347 O O . LEU B 1 250 ? 12.891 17.031 18.578 1 97.88 250 LEU B O 1
ATOM 5351 N N . ASP B 1 251 ? 11.391 17.609 16.953 1 97.12 251 ASP B N 1
ATOM 5352 C CA . ASP B 1 251 ? 12.375 18.156 16.016 1 97.12 251 ASP B CA 1
ATOM 5353 C C . ASP B 1 251 ? 12.117 19.641 15.766 1 97.12 251 ASP B C 1
ATOM 5355 O O . ASP B 1 251 ? 11.141 20.016 15.102 1 97.12 251 ASP B O 1
ATOM 5359 N N . PHE B 1 252 ? 13.062 20.516 16.219 1 95.62 252 PHE B N 1
ATOM 5360 C CA . PHE B 1 252 ? 13.016 21.938 15.945 1 95.62 252 PHE B CA 1
ATOM 5361 C C . PHE B 1 252 ? 13.945 22.312 14.805 1 95.62 252 PHE B C 1
ATOM 5363 O O . PHE B 1 252 ? 13.922 23.438 14.305 1 95.62 252 PHE B O 1
ATOM 5370 N N . GLN B 1 253 ? 14.688 21.375 14.273 1 95.19 253 GLN B N 1
ATOM 5371 C CA . GLN B 1 253 ? 15.789 21.672 13.359 1 95.19 253 GLN B CA 1
ATOM 5372 C C . GLN B 1 253 ? 15.32 21.609 11.906 1 95.19 253 GLN B C 1
ATOM 5374 O O . GLN B 1 253 ? 15.57 22.547 11.141 1 95.19 253 GLN B O 1
ATOM 5379 N N . LEU B 1 254 ? 14.617 20.578 11.5 1 97.31 254 LEU B N 1
ATOM 5380 C CA . LEU B 1 254 ? 14.242 20.422 10.102 1 97.31 254 LEU B CA 1
ATOM 5381 C C . LEU B 1 254 ? 13.344 21.578 9.656 1 97.31 254 LEU B C 1
ATOM 5383 O O . LEU B 1 254 ? 13.516 22.109 8.562 1 97.31 254 LEU B O 1
ATOM 5387 N N . PRO B 1 255 ? 12.336 21.938 10.492 1 98.06 255 PRO B N 1
ATOM 5388 C CA . PRO B 1 255 ? 11.539 23.094 10.07 1 98.06 255 PRO B CA 1
ATOM 5389 C C . PRO B 1 255 ? 12.391 24.344 9.852 1 98.06 255 PRO B C 1
ATOM 5391 O O . PRO B 1 255 ? 12.102 25.141 8.953 1 98.06 255 PRO B O 1
ATOM 5394 N N . LEU B 1 256 ? 13.352 24.547 10.68 1 96.88 256 LEU B N 1
ATOM 5395 C CA . LEU B 1 256 ? 14.266 25.672 10.523 1 96.88 256 LEU B CA 1
ATOM 5396 C C . LEU B 1 256 ? 15.078 25.547 9.242 1 96.88 256 LEU B C 1
ATOM 5398 O O . LEU B 1 256 ? 15.172 26.5 8.469 1 96.88 256 LEU B O 1
ATOM 5402 N N . ARG B 1 257 ? 15.641 24.438 9.023 1 97.12 257 ARG B N 1
ATOM 5403 C CA . ARG B 1 257 ? 16.547 24.203 7.902 1 97.12 257 ARG B CA 1
ATOM 5404 C C . ARG B 1 257 ? 15.789 24.266 6.574 1 97.12 257 ARG B C 1
ATOM 5406 O O . ARG B 1 257 ? 16.344 24.672 5.559 1 97.12 257 ARG B O 1
ATOM 5413 N N . PHE B 1 258 ? 14.555 23.859 6.547 1 98.31 258 PHE B N 1
ATOM 5414 C CA . PHE B 1 258 ? 13.742 23.891 5.34 1 98.31 258 PHE B CA 1
ATOM 5415 C C . PHE B 1 258 ? 12.969 25.203 5.242 1 98.31 258 PHE B C 1
ATOM 5417 O O . PHE B 1 258 ? 12.164 25.391 4.332 1 98.31 258 PHE B O 1
ATOM 5424 N N . LYS B 1 259 ? 13.164 26.062 6.207 1 97.88 259 LYS B N 1
ATOM 5425 C CA . LYS B 1 259 ? 12.555 27.391 6.242 1 97.88 259 LYS B CA 1
ATOM 5426 C C . LYS B 1 259 ? 11.031 27.297 6.176 1 97.88 259 LYS B C 1
ATOM 5428 O O . LYS B 1 259 ? 10.398 28.016 5.398 1 97.88 259 LYS B O 1
ATOM 5433 N N . LEU B 1 260 ? 10.516 26.391 6.93 1 98.31 260 LEU B N 1
ATOM 5434 C CA . LEU B 1 260 ? 9.062 26.234 6.969 1 98.31 260 LEU B CA 1
ATOM 5435 C C . LEU B 1 260 ? 8.414 27.328 7.797 1 98.31 260 LEU B C 1
ATOM 5437 O O . LEU B 1 260 ? 8.953 27.734 8.828 1 98.31 260 LEU B O 1
ATOM 5441 N N . THR B 1 261 ? 7.273 27.812 7.312 1 97.69 261 THR B N 1
ATOM 5442 C CA . THR B 1 261 ? 6.555 28.859 8.031 1 97.69 261 THR B CA 1
ATOM 5443 C C . THR B 1 261 ? 5.047 28.672 7.895 1 97.69 261 THR B C 1
ATOM 5445 O O . THR B 1 261 ? 4.586 27.938 7.012 1 97.69 261 THR B O 1
ATOM 5448 N N . TYR B 1 262 ? 4.328 29.219 8.82 1 97.25 262 TYR B N 1
ATOM 5449 C CA . TYR B 1 262 ? 2.879 29.359 8.742 1 97.25 262 TYR B CA 1
ATOM 5450 C C . TYR B 1 262 ? 2.453 30.75 9.219 1 97.25 262 TYR B C 1
ATOM 5452 O O . TYR B 1 262 ? 3.168 31.391 9.992 1 97.25 262 TYR B O 1
ATOM 5460 N N . SER B 1 263 ? 1.35 31.172 8.688 1 95.81 263 SER B N 1
ATOM 5461 C CA . SER B 1 263 ? 0.802 32.438 9.141 1 95.81 263 SER B CA 1
ATOM 5462 C C . SER B 1 263 ? 0.162 32.312 10.516 1 95.81 263 SER B C 1
ATOM 5464 O O . SER B 1 263 ? -0.686 31.453 10.734 1 95.81 263 SER B O 1
ATOM 5466 N N . ALA B 1 264 ? 0.587 33.25 11.367 1 92.5 264 ALA B N 1
ATOM 5467 C CA . ALA B 1 264 ? 0.035 33.25 12.719 1 92.5 264 ALA B CA 1
ATOM 5468 C C . ALA B 1 264 ? -1.326 33.938 12.758 1 92.5 264 ALA B C 1
ATOM 5470 O O . ALA B 1 264 ? -1.91 34.219 11.703 1 92.5 264 ALA B O 1
ATOM 5471 N N . GLU B 1 265 ? -1.879 34.062 13.961 1 86.75 265 GLU B N 1
ATOM 5472 C CA . GLU B 1 265 ? -3.168 34.719 14.094 1 86.75 265 GLU B CA 1
ATOM 5473 C C . GLU B 1 265 ? -3.117 36.125 13.539 1 86.75 265 GLU B C 1
ATOM 5475 O O . GLU B 1 265 ? -4.066 36.594 12.898 1 86.75 265 GLU B O 1
ATOM 5480 N N . ASP B 1 266 ? -2.025 36.812 13.922 1 84.94 266 ASP B N 1
ATOM 5481 C CA . ASP B 1 266 ? -1.744 38.062 13.227 1 84.94 266 ASP B CA 1
ATOM 5482 C C . ASP B 1 266 ? -1.144 37.781 11.844 1 84.94 266 ASP B C 1
ATOM 5484 O O . ASP B 1 266 ? 0.025 37.406 11.734 1 84.94 266 ASP B O 1
ATOM 5488 N N . GLU B 1 267 ? -1.9 37.875 10.844 1 75.75 267 GLU B N 1
ATOM 5489 C CA . GLU B 1 267 ? -1.576 37.438 9.492 1 75.75 267 GLU B CA 1
ATOM 5490 C C . GLU B 1 267 ? -0.24 38 9.031 1 75.75 267 GLU B C 1
ATOM 5492 O O . GLU B 1 267 ? 0.439 37.406 8.188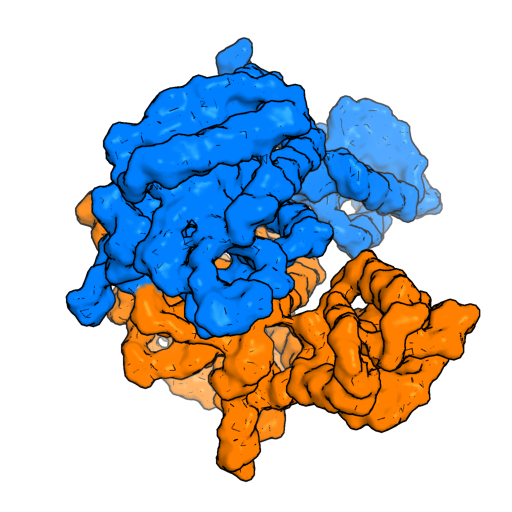 1 75.75 267 GLU B O 1
ATOM 5497 N N . ALA B 1 268 ? 0.193 39.094 9.586 1 81.19 268 ALA B N 1
ATOM 5498 C CA . ALA B 1 268 ? 1.438 39.719 9.172 1 81.19 268 ALA B CA 1
ATOM 5499 C C . ALA B 1 268 ? 2.645 39.062 9.812 1 81.19 268 ALA B C 1
ATOM 5501 O O . ALA B 1 268 ? 3.781 39.25 9.375 1 81.19 268 ALA B O 1
ATOM 5502 N N . LYS B 1 269 ? 2.33 38.094 10.648 1 90.69 269 LYS B N 1
ATOM 5503 C CA . LYS B 1 269 ? 3.426 37.438 11.367 1 90.69 269 LYS B CA 1
ATOM 5504 C C . LYS B 1 269 ? 3.594 36 10.93 1 90.69 269 LYS B C 1
ATOM 5506 O O . LYS B 1 269 ? 2.623 35.25 10.891 1 90.69 269 LYS B O 1
ATOM 5511 N N . LEU B 1 270 ? 4.82 35.688 10.5 1 94.38 270 LEU B N 1
ATOM 5512 C CA . LEU B 1 270 ? 5.164 34.312 10.141 1 94.38 270 LEU B CA 1
ATOM 5513 C C . LEU B 1 270 ? 5.879 33.625 11.289 1 94.38 270 LEU B C 1
ATOM 5515 O O . LEU B 1 270 ? 6.734 34.219 11.945 1 94.38 270 LEU B O 1
ATOM 5519 N N . GLU B 1 271 ? 5.445 32.406 11.555 1 96.81 271 GLU B N 1
ATOM 5520 C CA . GLU B 1 271 ? 6.066 31.578 12.586 1 96.81 271 GLU B CA 1
ATOM 5521 C C . GLU B 1 271 ? 6.527 30.234 12.016 1 96.81 271 GLU B C 1
ATOM 5523 O O . GLU B 1 271 ? 6.195 29.891 10.875 1 96.81 271 GLU B O 1
ATOM 5528 N N . ARG B 1 272 ? 7.344 29.594 12.82 1 97.38 272 ARG B N 1
ATOM 5529 C CA . ARG B 1 272 ? 7.895 28.312 12.391 1 97.38 272 ARG B CA 1
ATOM 5530 C C . ARG B 1 272 ? 7.246 27.156 13.148 1 97.38 272 ARG B C 1
ATOM 5532 O O . ARG B 1 272 ? 7.082 27.219 14.367 1 97.38 272 ARG B O 1
ATOM 5539 N N . PRO B 1 273 ? 6.848 26.141 12.438 1 98.25 273 PRO B N 1
ATOM 5540 C CA . PRO B 1 273 ? 6.293 24.984 13.133 1 98.25 273 PRO B CA 1
ATOM 5541 C C . PRO B 1 273 ? 7.363 24.125 13.805 1 98.25 273 PRO B C 1
ATOM 5543 O O . PRO B 1 273 ? 8.555 24.266 13.5 1 98.25 273 PRO B O 1
ATOM 5546 N N . VAL B 1 274 ? 6.91 23.344 14.734 1 97.94 274 VAL B N 1
ATOM 5547 C CA . VAL B 1 274 ? 7.707 22.266 15.289 1 97.94 274 VAL B CA 1
ATOM 5548 C C . VAL B 1 274 ? 7.25 20.922 14.695 1 97.94 274 VAL B C 1
ATOM 5550 O O . VAL B 1 274 ? 6.07 20.766 14.367 1 97.94 274 VAL B O 1
ATOM 5553 N N . MET B 1 275 ? 8.219 20.031 14.531 1 98.38 275 MET B N 1
ATOM 5554 C CA . MET B 1 275 ? 7.918 18.766 13.867 1 98.38 275 MET B CA 1
ATOM 5555 C C . MET B 1 275 ? 8.047 17.609 14.836 1 98.38 275 MET B C 1
ATOM 5557 O O . MET B 1 275 ? 9.023 17.516 15.578 1 98.38 275 MET B O 1
ATOM 5561 N N . ILE B 1 276 ? 7.066 16.766 14.938 1 98.56 276 ILE B N 1
ATOM 5562 C CA . ILE B 1 276 ? 7.102 15.523 15.703 1 98.56 276 ILE B CA 1
ATOM 5563 C C . ILE B 1 276 ? 7.156 14.336 14.75 1 98.56 276 ILE B C 1
ATOM 5565 O O . ILE B 1 276 ? 6.293 14.18 13.883 1 98.56 276 ILE B O 1
ATOM 5569 N N . HIS B 1 277 ? 8.227 13.578 14.844 1 98.38 277 HIS B N 1
ATOM 5570 C CA . HIS B 1 277 ? 8.344 12.32 14.117 1 98.38 277 HIS B CA 1
ATOM 5571 C C . HIS B 1 277 ? 7.773 11.156 14.922 1 98.38 277 HIS B C 1
ATOM 5573 O O . HIS B 1 277 ? 8.062 11.031 16.109 1 98.38 277 HIS B O 1
ATOM 5579 N N . ARG B 1 278 ? 6.98 10.359 14.312 1 97.38 278 ARG B N 1
ATOM 5580 C CA . ARG B 1 278 ? 6.52 9.219 15.086 1 97.38 278 ARG B CA 1
ATOM 5581 C C . ARG B 1 278 ? 6.344 7.988 14.203 1 97.38 278 ARG B C 1
ATOM 5583 O O . ARG B 1 278 ? 5.977 8.109 13.031 1 97.38 278 ARG B O 1
ATOM 5590 N N . ALA B 1 279 ? 6.625 6.848 14.711 1 97.12 279 ALA B N 1
ATOM 5591 C CA . ALA B 1 279 ? 6.312 5.516 14.203 1 97.12 279 ALA B CA 1
ATOM 5592 C C . ALA B 1 279 ? 5.762 4.621 15.305 1 97.12 279 ALA B C 1
ATOM 5594 O O . ALA B 1 279 ? 6.219 4.68 16.453 1 97.12 279 ALA B O 1
ATOM 5595 N N . ILE B 1 280 ? 4.793 3.842 15.008 1 97.25 280 ILE B N 1
ATOM 5596 C CA . ILE B 1 280 ? 4.137 2.988 15.992 1 97.25 280 ILE B CA 1
ATOM 5597 C C . ILE B 1 280 ? 4.652 1.558 15.859 1 97.25 280 ILE B C 1
ATOM 5599 O O . ILE B 1 280 ? 5.055 0.943 16.844 1 97.25 280 ILE B O 1
ATOM 5603 N N . LEU B 1 281 ? 4.719 1.076 14.648 1 96.88 281 LEU B N 1
ATOM 5604 C CA . LEU B 1 281 ? 5.195 -0.279 14.398 1 96.88 281 LEU B CA 1
ATOM 5605 C C . LEU B 1 281 ? 6.715 -0.307 14.281 1 96.88 281 LEU B C 1
ATOM 5607 O O . LEU B 1 281 ? 7.328 -1.376 14.336 1 96.88 281 LEU B O 1
ATOM 5611 N N . GLY B 1 282 ? 7.352 0.858 14.195 1 94 282 GLY B N 1
ATOM 5612 C CA . GLY B 1 282 ? 8.711 0.909 13.695 1 94 282 GLY B CA 1
ATOM 5613 C C . GLY B 1 282 ? 8.805 0.699 12.195 1 94 282 GLY B C 1
ATOM 5614 O O . GLY B 1 282 ? 8.758 1.659 11.422 1 94 282 GLY B O 1
ATOM 5615 N N . SER B 1 283 ? 8.812 -0.446 11.789 1 96.12 283 SER B N 1
ATOM 5616 C CA . SER B 1 283 ? 8.555 -0.876 10.414 1 96.12 283 SER B CA 1
ATOM 5617 C C . SER B 1 283 ? 7.582 -2.047 10.375 1 96.12 283 SER B C 1
ATOM 5619 O O . SER B 1 283 ? 7.414 -2.758 11.375 1 96.12 283 SER B O 1
ATOM 5621 N N . VAL B 1 284 ? 6.914 -2.166 9.281 1 97.81 284 VAL B N 1
ATOM 5622 C CA . VAL B 1 284 ? 5.984 -3.279 9.133 1 97.81 284 VAL B CA 1
ATOM 5623 C C . VAL B 1 284 ? 6.738 -4.602 9.227 1 97.81 284 VAL B C 1
ATOM 5625 O O . VAL B 1 284 ? 6.273 -5.547 9.867 1 97.81 284 VAL B O 1
ATOM 5628 N N . GLU B 1 285 ? 7.941 -4.664 8.648 1 97.88 285 GLU B N 1
ATOM 5629 C CA . GLU B 1 285 ? 8.773 -5.863 8.672 1 97.88 285 GLU B CA 1
ATOM 5630 C C . GLU B 1 285 ? 9.164 -6.234 10.102 1 97.88 285 GLU B C 1
ATOM 5632 O O . GLU B 1 285 ? 9.008 -7.383 10.516 1 97.88 285 GLU B O 1
ATOM 5637 N N . ARG B 1 286 ? 9.672 -5.25 10.812 1 96.5 286 ARG B N 1
ATOM 5638 C CA . ARG B 1 286 ? 10.109 -5.512 12.18 1 96.5 286 ARG B CA 1
ATOM 5639 C C . ARG B 1 286 ? 8.945 -5.969 13.047 1 96.5 286 ARG B C 1
ATOM 5641 O O . ARG B 1 286 ? 9.07 -6.938 13.805 1 96.5 286 ARG B O 1
ATOM 5648 N N . MET B 1 287 ? 7.82 -5.297 13 1 97.69 287 MET B N 1
ATOM 5649 C CA . MET B 1 287 ? 6.648 -5.664 13.789 1 97.69 287 MET B CA 1
ATOM 5650 C C . MET B 1 287 ? 6.148 -7.051 13.406 1 97.69 287 MET B C 1
ATOM 5652 O O . MET B 1 287 ? 5.746 -7.832 14.273 1 97.69 287 MET B O 1
ATOM 5656 N N . PHE B 1 288 ? 6.152 -7.324 12.094 1 98.25 288 PHE B N 1
ATOM 5657 C CA . PHE B 1 288 ? 5.797 -8.648 11.602 1 98.25 288 PHE B CA 1
ATOM 5658 C C . PHE B 1 288 ? 6.605 -9.727 12.305 1 98.25 288 PHE B C 1
ATOM 5660 O O . PHE B 1 288 ? 6.047 -10.711 12.789 1 98.25 288 PHE B O 1
ATOM 5667 N N . ALA B 1 289 ? 7.902 -9.531 12.375 1 97.44 289 ALA B N 1
ATOM 5668 C CA . ALA B 1 289 ? 8.805 -10.484 13.008 1 97.44 289 ALA B CA 1
ATOM 5669 C C . ALA B 1 289 ? 8.484 -10.641 14.492 1 97.44 289 ALA B C 1
ATOM 5671 O O . ALA B 1 289 ? 8.383 -11.758 15 1 97.44 289 ALA B O 1
ATOM 5672 N N . ILE B 1 290 ? 8.312 -9.547 15.172 1 96.81 290 ILE B N 1
ATOM 5673 C CA . ILE B 1 290 ? 8.07 -9.555 16.609 1 96.81 290 ILE B CA 1
ATOM 5674 C C . ILE B 1 290 ? 6.746 -10.25 16.906 1 96.81 290 ILE B C 1
ATOM 5676 O O . ILE B 1 290 ? 6.664 -11.086 17.812 1 96.81 290 ILE B O 1
ATOM 5680 N N . LEU B 1 291 ? 5.734 -9.961 16.156 1 97.81 291 LEU B N 1
ATOM 5681 C CA . LEU B 1 291 ? 4.422 -10.562 16.375 1 97.81 291 LEU B CA 1
ATOM 5682 C C . LEU B 1 291 ? 4.465 -12.062 16.109 1 97.81 291 LEU B C 1
ATOM 5684 O O . LEU B 1 291 ? 3.852 -12.844 16.844 1 97.81 291 LEU B O 1
ATOM 5688 N N . LEU B 1 292 ? 5.141 -12.414 15.008 1 97.75 292 LEU B N 1
ATOM 5689 C CA . LEU B 1 292 ? 5.262 -13.828 14.672 1 97.75 292 LEU B CA 1
ATOM 5690 C C . LEU B 1 292 ? 5.875 -14.609 15.836 1 97.75 292 LEU B C 1
ATOM 5692 O O . LEU B 1 292 ? 5.375 -15.672 16.203 1 97.75 292 LEU B O 1
ATOM 5696 N N . GLU B 1 293 ? 6.906 -14.062 16.438 1 96.31 293 GLU B N 1
ATOM 5697 C CA . GLU B 1 293 ? 7.559 -14.711 17.562 1 96.31 293 GLU B CA 1
ATOM 5698 C C . GLU B 1 293 ? 6.691 -14.641 18.812 1 96.31 293 GLU B C 1
ATOM 5700 O O . GLU B 1 293 ? 6.59 -15.617 19.562 1 96.31 293 GLU B O 1
ATOM 5705 N N . HIS B 1 294 ? 6.102 -13.492 19.016 1 96.06 294 HIS B N 1
ATOM 5706 C CA . HIS B 1 294 ? 5.25 -13.258 20.172 1 96.06 294 HIS B CA 1
ATOM 5707 C C . HIS B 1 294 ? 4.098 -14.258 20.219 1 96.06 294 HIS B C 1
ATOM 5709 O O . HIS B 1 294 ? 3.816 -14.836 21.281 1 96.06 294 HIS B O 1
ATOM 5715 N N . TYR B 1 295 ? 3.479 -14.508 19.078 1 96 295 TYR B N 1
ATOM 5716 C CA . TYR B 1 295 ? 2.33 -15.406 19.016 1 96 295 TYR B CA 1
ATOM 5717 C C . TYR B 1 295 ? 2.775 -16.844 18.797 1 96 295 TYR B C 1
ATOM 5719 O O . TYR B 1 295 ? 1.952 -17.766 18.797 1 96 295 TYR B O 1
ATOM 5727 N N . ASN B 1 296 ? 4.012 -17.062 18.531 1 95.56 296 ASN B N 1
ATOM 5728 C CA . ASN B 1 296 ? 4.543 -18.375 18.219 1 95.56 296 ASN B CA 1
ATOM 5729 C C . ASN B 1 296 ? 3.877 -18.969 16.969 1 95.56 296 ASN B C 1
ATOM 5731 O O . ASN B 1 296 ? 3.557 -20.156 16.938 1 95.56 296 ASN B O 1
ATOM 5735 N N . GLY B 1 297 ? 3.611 -18.094 16.047 1 95.94 297 GLY B N 1
ATOM 5736 C CA . GLY B 1 297 ? 2.998 -18.5 14.797 1 95.94 297 GLY B CA 1
ATOM 5737 C C . GLY B 1 297 ? 1.495 -18.688 14.898 1 95.94 297 GLY B C 1
ATOM 5738 O O . GLY B 1 297 ? 0.83 -18.969 13.898 1 95.94 297 GLY B O 1
ATOM 5739 N N . LYS B 1 298 ? 0.931 -18.516 16.062 1 96.62 298 LYS B N 1
ATOM 5740 C CA . LYS B 1 298 ? -0.51 -18.625 16.281 1 96.62 298 LYS B CA 1
ATOM 5741 C C . LYS B 1 298 ? -1.187 -17.266 16.156 1 96.62 298 LYS B C 1
ATOM 5743 O O . LYS B 1 298 ? -1.639 -16.703 17.141 1 96.62 298 LYS B O 1
ATOM 5748 N N . TRP B 1 299 ? -1.387 -16.875 14.914 1 97.81 299 TRP B N 1
ATOM 5749 C CA . TRP B 1 299 ? -1.936 -15.555 14.617 1 97.81 299 TRP B CA 1
ATOM 5750 C C . TRP B 1 299 ? -3.371 -15.445 15.117 1 97.81 299 TRP B C 1
ATOM 5752 O O . TRP B 1 299 ? -4.164 -16.375 14.969 1 97.81 299 TRP B O 1
ATOM 5762 N N . PRO B 1 300 ? -3.723 -14.297 15.797 1 97.88 300 PRO B N 1
ATOM 5763 C CA . PRO B 1 300 ? -5.148 -14.07 16.047 1 97.88 300 PRO B CA 1
ATOM 5764 C C . PRO B 1 300 ? -5.973 -14.008 14.766 1 97.88 300 PRO B C 1
ATOM 5766 O O . PRO B 1 300 ? -5.445 -13.664 13.703 1 97.88 300 PRO B O 1
ATOM 5769 N N . LEU B 1 301 ? -7.242 -14.234 14.828 1 97.94 301 LEU B N 1
ATOM 5770 C CA . LEU B 1 301 ? -8.094 -14.398 13.656 1 97.94 301 LEU B CA 1
ATOM 5771 C C . LEU B 1 301 ? -7.988 -13.18 12.742 1 97.94 301 LEU B C 1
ATOM 5773 O O . LEU B 1 301 ? -7.914 -13.328 11.516 1 97.94 301 LEU B O 1
ATOM 5777 N N . TRP B 1 302 ? -7.91 -11.984 13.281 1 98.12 302 TRP B N 1
ATOM 5778 C CA . TRP B 1 302 ? -7.992 -10.773 12.469 1 98.12 302 TRP B CA 1
ATOM 5779 C C . TRP B 1 302 ? -6.711 -10.57 11.664 1 98.12 302 TRP B C 1
ATOM 5781 O O . TRP B 1 302 ? -6.715 -9.898 10.633 1 98.12 302 TRP B O 1
ATOM 5791 N N . LEU B 1 303 ? -5.594 -11.195 12.086 1 98.31 303 LEU B N 1
ATOM 5792 C CA . LEU B 1 303 ? -4.32 -11.062 11.383 1 98.31 303 LEU B CA 1
ATOM 5793 C C . LEU B 1 303 ? -3.996 -12.336 10.609 1 98.31 303 LEU B C 1
ATOM 5795 O O . LEU B 1 303 ? -3.098 -12.336 9.758 1 98.31 303 LEU B O 1
ATOM 5799 N N . SER B 1 304 ? -4.711 -13.375 10.812 1 98.38 304 SER B N 1
ATOM 5800 C CA . SER B 1 304 ? -4.336 -14.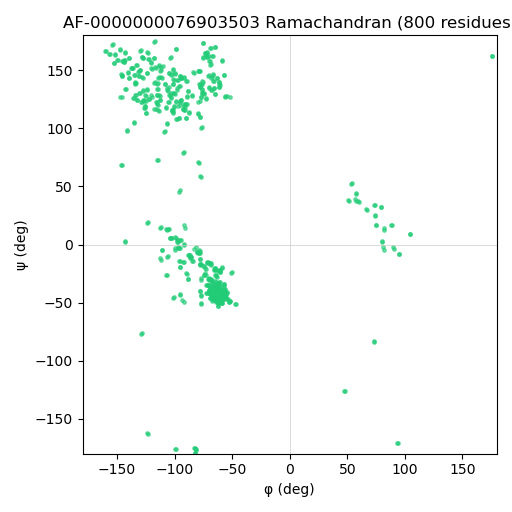703 10.344 1 98.38 304 SER B CA 1
ATOM 5801 C C . SER B 1 304 ? -4.594 -14.844 8.844 1 98.38 304 SER B C 1
ATOM 5803 O O . SER B 1 304 ? -5.684 -14.539 8.367 1 98.38 304 SER B O 1
ATOM 5805 N N . PRO B 1 305 ? -3.613 -15.312 8.109 1 97.94 305 PRO B N 1
ATOM 5806 C CA . PRO B 1 305 ? -3.871 -15.664 6.715 1 97.94 305 PRO B CA 1
ATOM 5807 C C . PRO B 1 305 ? -4.586 -17 6.562 1 97.94 305 PRO B C 1
ATOM 5809 O O . PRO B 1 305 ? -5.078 -17.328 5.477 1 97.94 305 PRO B O 1
ATOM 5812 N N . ARG B 1 306 ? -4.57 -17.797 7.602 1 98.06 306 ARG B N 1
ATOM 5813 C CA . ARG B 1 306 ? -5.227 -19.094 7.652 1 98.06 306 ARG B CA 1
ATOM 5814 C C . ARG B 1 306 ? -6.352 -19.109 8.688 1 98.06 306 ARG B C 1
ATOM 5816 O O . ARG B 1 306 ? -6.273 -19.812 9.688 1 98.06 306 ARG B O 1
ATOM 5823 N N . GLN B 1 307 ? -7.375 -18.453 8.32 1 98.31 307 GLN B N 1
ATOM 5824 C CA . GLN B 1 307 ? -8.453 -18.234 9.281 1 98.31 307 GLN B CA 1
ATOM 5825 C C . GLN B 1 307 ? -9.305 -19.484 9.445 1 98.31 307 GLN B C 1
ATOM 5827 O O . GLN B 1 307 ? -9.648 -19.859 10.57 1 98.31 307 GLN B O 1
ATOM 5832 N N . ALA B 1 308 ? -9.641 -20.125 8.359 1 98.31 308 ALA B N 1
ATOM 5833 C CA . ALA B 1 308 ? -10.469 -21.328 8.453 1 98.31 308 ALA B CA 1
ATOM 5834 C C . ALA B 1 308 ? -10.148 -22.297 7.324 1 98.31 308 ALA B C 1
ATOM 5836 O O . ALA B 1 308 ? -9.555 -21.922 6.312 1 98.31 308 ALA B O 1
ATOM 5837 N N . ILE B 1 309 ? -10.484 -23.531 7.531 1 98.31 309 ILE B N 1
ATOM 5838 C CA . ILE B 1 309 ? -10.383 -24.562 6.504 1 98.31 309 ILE B CA 1
ATOM 5839 C C . ILE B 1 309 ? -11.57 -25.516 6.609 1 98.31 309 ILE B C 1
ATOM 5841 O O . ILE B 1 309 ? -11.984 -25.891 7.711 1 98.31 309 ILE B O 1
ATOM 5845 N N . VAL B 1 310 ? -12.203 -25.828 5.469 1 98.12 310 VAL B N 1
ATOM 5846 C CA . VAL B 1 310 ? -13.305 -26.781 5.414 1 98.12 310 VAL B CA 1
ATOM 5847 C C . VAL B 1 310 ? -12.766 -28.172 5.066 1 98.12 310 VAL B C 1
ATOM 5849 O O . VAL B 1 310 ? -12.078 -28.344 4.055 1 98.12 310 VAL B O 1
ATOM 5852 N N . CYS B 1 311 ? -13.047 -29.141 5.898 1 96.62 311 CYS B N 1
ATOM 5853 C CA . CYS B 1 311 ? -12.641 -30.516 5.68 1 96.62 311 CYS B CA 1
ATOM 5854 C C . CYS B 1 311 ? -13.852 -31.422 5.48 1 96.62 311 CYS B C 1
ATOM 5856 O O . CYS B 1 311 ? -14.688 -31.562 6.375 1 96.62 311 CYS B O 1
ATOM 5858 N N . CYS B 1 312 ? -13.852 -32.031 4.355 1 94.62 312 CYS B N 1
ATOM 5859 C CA . CYS B 1 312 ? -14.961 -32.938 4.094 1 94.62 312 CYS B CA 1
ATOM 5860 C C . CYS B 1 312 ? -14.625 -34.375 4.535 1 94.62 312 CYS B C 1
ATOM 5862 O O . CYS B 1 312 ? -13.5 -34.812 4.355 1 94.62 312 CYS B O 1
ATOM 5864 N N . VAL B 1 313 ? -15.555 -35.125 5.051 1 92.25 313 VAL B N 1
ATOM 5865 C CA . VAL B 1 313 ? -15.367 -36.469 5.574 1 92.25 313 VAL B CA 1
ATOM 5866 C C . VAL B 1 313 ? -15.281 -37.469 4.418 1 92.25 313 VAL B C 1
ATOM 5868 O O . VAL B 1 313 ? -14.547 -38.438 4.496 1 92.25 313 VAL B O 1
ATOM 5871 N N . SER B 1 314 ? -16.109 -37.25 3.443 1 89.44 314 SER B N 1
ATOM 5872 C CA . SER B 1 314 ? -16.141 -38.125 2.281 1 89.44 314 SER B CA 1
ATOM 5873 C C . SER B 1 314 ? -16.5 -37.344 1.015 1 89.44 314 SER B C 1
ATOM 5875 O O . SER B 1 314 ? -16.922 -36.188 1.083 1 89.44 314 SER B O 1
ATOM 5877 N N . ALA B 1 315 ? -16.312 -37.969 -0.097 1 88.81 315 ALA B N 1
ATOM 5878 C CA . ALA B 1 315 ? -16.625 -37.375 -1.395 1 88.81 315 ALA B CA 1
ATOM 5879 C C . ALA B 1 315 ? -18.109 -37.031 -1.497 1 88.81 315 ALA B C 1
ATOM 5881 O O . ALA B 1 315 ? -18.484 -36.125 -2.248 1 88.81 315 ALA B O 1
ATOM 5882 N N . ASN B 1 316 ? -18.875 -37.719 -0.662 1 88.69 316 ASN B N 1
ATOM 5883 C CA . ASN B 1 316 ? -20.328 -37.5 -0.702 1 88.69 316 ASN B CA 1
ATOM 5884 C C . ASN B 1 316 ? -20.703 -36.125 -0.155 1 88.69 316 ASN B C 1
ATOM 5886 O O . ASN B 1 316 ? -21.797 -35.625 -0.427 1 88.69 316 ASN B O 1
ATOM 5890 N N . SER B 1 317 ? -19.781 -35.531 0.532 1 92.69 317 SER B N 1
ATOM 5891 C CA . SER B 1 317 ? -20.109 -34.25 1.153 1 92.69 317 SER B CA 1
ATOM 5892 C C . SER B 1 317 ? -19.344 -33.125 0.488 1 92.69 317 SER B C 1
ATOM 5894 O O . SER B 1 317 ? -19.328 -32 1 1 92.69 317 SER B O 1
ATOM 5896 N N . LEU B 1 318 ? -18.812 -33.375 -0.621 1 94.25 318 LEU B N 1
ATOM 5897 C CA . LEU B 1 318 ? -17.953 -32.406 -1.307 1 94.25 318 LEU B CA 1
ATOM 5898 C C . LEU B 1 318 ? -18.766 -31.219 -1.765 1 94.25 318 LEU B C 1
ATOM 5900 O O . LEU B 1 318 ? -18.297 -30.078 -1.677 1 94.25 318 LEU B O 1
ATOM 5904 N N . THR B 1 319 ? -19.906 -31.438 -2.244 1 95.75 319 THR B N 1
ATOM 5905 C CA . THR B 1 319 ? -20.766 -30.344 -2.715 1 95.75 319 THR B CA 1
ATOM 5906 C C . THR B 1 319 ? -21.078 -29.375 -1.579 1 95.75 319 THR B C 1
ATOM 5908 O O . THR B 1 319 ? -21 -28.172 -1.75 1 95.75 319 THR B O 1
ATOM 5911 N N . TYR B 1 320 ? -21.438 -29.984 -0.5 1 96.5 320 TYR B N 1
ATOM 5912 C CA . TYR B 1 320 ? -21.75 -29.156 0.654 1 96.5 320 TYR B CA 1
ATOM 5913 C C . TYR B 1 320 ? -20.516 -28.422 1.153 1 96.5 320 TYR B C 1
ATOM 5915 O O . TYR B 1 320 ? -20.594 -27.25 1.552 1 96.5 320 TYR B O 1
ATOM 5923 N N . ALA B 1 321 ? -19.375 -29.047 1.168 1 97.06 321 ALA B N 1
ATOM 5924 C CA . ALA B 1 321 ? -18.125 -28.422 1.568 1 97.06 321 ALA B CA 1
ATOM 5925 C C . ALA B 1 321 ? -17.828 -27.188 0.716 1 97.06 321 ALA B C 1
ATOM 5927 O O . ALA B 1 321 ? -17.422 -26.156 1.236 1 97.06 321 ALA B O 1
ATOM 5928 N N . LYS B 1 322 ? -18.062 -27.281 -0.532 1 97.19 322 LYS B N 1
ATOM 5929 C CA . LYS B 1 322 ? -17.844 -26.172 -1.459 1 97.19 322 LYS B CA 1
ATOM 5930 C C . LYS B 1 322 ? -18.812 -25.031 -1.172 1 97.19 322 LYS B C 1
ATOM 5932 O O . LYS B 1 322 ? -18.438 -23.859 -1.3 1 97.19 322 LYS B O 1
ATOM 5937 N N . GLU B 1 323 ? -19.969 -25.359 -0.82 1 97.38 323 GLU B N 1
ATOM 5938 C CA . GLU B 1 323 ? -20.953 -24.344 -0.464 1 97.38 323 GLU B CA 1
ATOM 5939 C C . GLU B 1 323 ? -20.531 -23.578 0.786 1 97.38 323 GLU B C 1
ATOM 5941 O O . GLU B 1 323 ? -20.609 -22.344 0.827 1 97.38 323 GLU B O 1
ATOM 5946 N N . VAL B 1 324 ? -20.109 -24.328 1.791 1 97.94 324 VAL B N 1
ATOM 5947 C CA . VAL B 1 324 ? -19.625 -23.734 3.031 1 97.94 324 VAL B CA 1
ATOM 5948 C C . VAL B 1 324 ? -18.438 -22.828 2.74 1 97.94 324 VAL B C 1
ATOM 5950 O O . VAL B 1 324 ? -18.406 -21.672 3.197 1 97.94 324 VAL B O 1
ATOM 5953 N N . HIS B 1 325 ? -17.531 -23.328 1.977 1 98 325 HIS B N 1
ATOM 5954 C CA . HIS B 1 325 ? -16.359 -22.562 1.569 1 98 325 HIS B CA 1
ATOM 5955 C C . HIS B 1 325 ? -16.75 -21.266 0.882 1 98 325 HIS B C 1
ATOM 5957 O O . HIS B 1 325 ? -16.25 -20.188 1.232 1 98 325 HIS B O 1
ATOM 5963 N N . ALA B 1 326 ? -17.688 -21.312 -0.017 1 97.19 326 ALA B N 1
ATOM 5964 C CA . ALA B 1 326 ? -18.109 -20.156 -0.81 1 97.19 326 ALA B CA 1
ATOM 5965 C C . ALA B 1 326 ? -18.766 -19.094 0.07 1 97.19 326 ALA B C 1
ATOM 5967 O O . ALA B 1 326 ? -18.531 -17.906 -0.117 1 97.19 326 ALA B O 1
ATOM 5968 N N . GLN B 1 327 ? -19.531 -19.516 0.99 1 97.56 327 GLN B N 1
ATOM 5969 C CA . GLN B 1 327 ? -20.234 -18.594 1.864 1 97.56 327 GLN B CA 1
ATOM 5970 C C . GLN B 1 327 ? -19.266 -17.859 2.779 1 97.56 327 GLN B C 1
ATOM 5972 O O . GLN B 1 327 ? -19.359 -16.641 2.951 1 97.56 327 GLN B O 1
ATOM 5977 N N . ILE B 1 328 ? -18.344 -18.594 3.316 1 98 328 ILE B N 1
ATOM 5978 C CA . ILE B 1 328 ? -17.375 -17.984 4.219 1 98 328 ILE B CA 1
ATOM 5979 C C . ILE B 1 328 ? -16.453 -17.047 3.438 1 98 328 ILE B C 1
ATOM 5981 O O . ILE B 1 328 ? -16.125 -15.953 3.906 1 98 328 ILE B O 1
ATOM 5985 N N . ARG B 1 329 ? -16.094 -17.469 2.258 1 97.12 329 ARG B N 1
ATOM 5986 C CA . ARG B 1 329 ? -15.266 -16.625 1.391 1 97.12 329 ARG B CA 1
ATOM 5987 C C . ARG B 1 329 ? -16 -15.344 1.012 1 97.12 329 ARG B C 1
ATOM 5989 O O . ARG B 1 329 ? -15.414 -14.258 1.025 1 97.12 329 ARG B O 1
ATOM 5996 N N . ALA B 1 330 ? -17.234 -15.414 0.704 1 95.81 330 ALA B N 1
ATOM 5997 C CA . ALA B 1 330 ? -18.047 -14.266 0.318 1 95.81 330 ALA B CA 1
ATOM 5998 C C . ALA B 1 330 ? -18.203 -13.281 1.476 1 95.81 330 ALA B C 1
ATOM 6000 O O . ALA B 1 330 ? -18.359 -12.078 1.258 1 95.81 330 ALA B O 1
ATOM 6001 N N . ALA B 1 331 ? -18.094 -13.844 2.658 1 96.75 331 ALA B N 1
ATOM 6002 C CA . ALA B 1 331 ? -18.188 -13 3.848 1 96.75 331 ALA B CA 1
ATOM 6003 C C . ALA B 1 331 ? -16.891 -12.25 4.105 1 96.75 331 ALA B C 1
ATOM 6005 O O . ALA B 1 331 ? -16.812 -11.422 5.012 1 96.75 331 ALA B O 1
ATOM 6006 N N . GLY B 1 332 ? -15.828 -12.5 3.35 1 95.62 332 GLY B N 1
ATOM 6007 C CA . GLY B 1 332 ? -14.609 -11.719 3.412 1 95.62 332 GLY B CA 1
ATOM 6008 C C . GLY B 1 332 ? -13.484 -12.422 4.145 1 95.62 332 GLY B C 1
ATOM 6009 O O . GLY B 1 332 ? -12.414 -11.844 4.355 1 95.62 332 GLY B O 1
ATOM 6010 N N . PHE B 1 333 ? -13.672 -13.734 4.477 1 98 333 PHE B N 1
ATOM 6011 C CA . PHE B 1 333 ? -12.672 -14.43 5.273 1 98 333 PHE B CA 1
ATOM 6012 C C . PHE B 1 333 ? -11.797 -15.312 4.395 1 98 333 PHE B C 1
ATOM 6014 O O . PHE B 1 333 ? -12.211 -15.727 3.311 1 98 333 PHE B O 1
ATOM 6021 N N . HIS B 1 334 ? -10.57 -15.484 4.852 1 97.69 334 HIS B N 1
ATOM 6022 C CA . HIS B 1 334 ? -9.664 -16.422 4.207 1 97.69 334 HIS B CA 1
ATOM 6023 C C . HIS B 1 334 ? -9.977 -17.859 4.609 1 97.69 334 HIS B C 1
ATOM 6025 O O . HIS B 1 334 ? -9.758 -18.25 5.762 1 97.69 334 HIS B O 1
ATOM 6031 N N . VAL B 1 335 ? -10.508 -18.625 3.654 1 97.81 335 VAL B N 1
ATOM 6032 C CA . VAL B 1 335 ? -10.93 -19.984 3.955 1 97.81 335 VAL B CA 1
ATOM 6033 C C . VAL B 1 335 ? -10.422 -20.938 2.873 1 97.81 335 VAL B C 1
ATOM 6035 O O . VAL B 1 335 ? -10.555 -20.656 1.68 1 97.81 335 VAL B O 1
ATOM 6038 N N . ASP B 1 336 ? -9.781 -21.984 3.311 1 97.06 336 ASP B N 1
ATOM 6039 C CA . ASP B 1 336 ? -9.344 -23.062 2.418 1 97.06 336 ASP B CA 1
ATOM 6040 C C . ASP B 1 336 ? -10.312 -24.234 2.447 1 97.06 336 ASP B C 1
ATOM 6042 O O . ASP B 1 336 ? -11.242 -24.266 3.258 1 97.06 336 ASP B O 1
ATOM 6046 N N . ILE B 1 337 ? -10.141 -25.156 1.505 1 96.69 337 ILE B N 1
ATOM 6047 C CA . ILE B 1 337 ? -10.938 -26.375 1.46 1 96.69 337 ILE B CA 1
ATOM 6048 C C . ILE B 1 337 ? -10.031 -27.578 1.177 1 96.69 337 ILE B C 1
ATOM 6050 O O . ILE B 1 337 ? -9.18 -27.516 0.287 1 96.69 337 ILE B O 1
ATOM 6054 N N . ASP B 1 338 ? -10.102 -28.578 2.014 1 95.88 338 ASP B N 1
ATOM 6055 C CA . ASP B 1 338 ? -9.375 -29.828 1.802 1 95.88 338 ASP B CA 1
ATOM 6056 C C . ASP B 1 338 ? -10.281 -30.891 1.183 1 95.88 338 ASP B C 1
ATOM 6058 O O . ASP B 1 338 ? -11.086 -31.5 1.88 1 95.88 338 ASP B O 1
ATOM 6062 N N . MET B 1 339 ? -10.008 -31.125 -0.051 1 89.81 339 MET B N 1
ATOM 6063 C CA . MET B 1 339 ? -10.852 -32.062 -0.791 1 89.81 339 MET B CA 1
ATOM 6064 C C . MET B 1 339 ? -10.133 -33.375 -1.042 1 89.81 339 MET B C 1
ATOM 6066 O O . MET B 1 339 ? -10.57 -34.188 -1.864 1 89.81 339 MET B O 1
ATOM 6070 N N . THR B 1 340 ? -9.031 -33.594 -0.356 1 90.12 340 THR B N 1
ATOM 6071 C CA . THR B 1 340 ? -8.25 -34.812 -0.563 1 90.12 340 THR B CA 1
ATOM 6072 C C . THR B 1 340 ? -9 -36.031 -0.05 1 90.12 340 THR B C 1
ATOM 6074 O O . THR B 1 340 ? -10.031 -35.906 0.62 1 90.12 340 THR B O 1
ATOM 6077 N N . ASP B 1 341 ? -8.438 -37.188 -0.428 1 89.44 341 ASP B N 1
ATOM 6078 C CA . ASP B 1 341 ? -9.07 -38.438 -0.006 1 89.44 341 ASP B CA 1
ATOM 6079 C C . ASP B 1 341 ? -8.484 -38.938 1.316 1 89.44 341 ASP B C 1
ATOM 6081 O O . ASP B 1 341 ? -8.719 -40.062 1.718 1 89.44 341 ASP B O 1
ATOM 6085 N N . ARG B 1 342 ? -7.855 -38.094 1.962 1 92.81 342 ARG B N 1
ATOM 6086 C CA . ARG B 1 342 ? -7.285 -38.469 3.254 1 92.81 342 ARG B CA 1
ATOM 6087 C C . ARG B 1 342 ? -8.375 -38.625 4.309 1 92.81 342 ARG B C 1
ATOM 6089 O O . ARG B 1 342 ? -9.508 -38.188 4.113 1 92.81 342 ARG B O 1
ATOM 6096 N N . THR B 1 343 ? -7.93 -39.344 5.434 1 94.44 343 THR B N 1
ATOM 6097 C CA . THR B 1 343 ? -8.875 -39.469 6.531 1 94.44 343 THR B CA 1
ATOM 6098 C C . THR B 1 343 ? -9.125 -38.125 7.223 1 94.44 343 THR B C 1
ATOM 6100 O O . THR B 1 343 ? -8.266 -37.25 7.191 1 94.44 343 THR B O 1
ATOM 6103 N N . ILE B 1 344 ? -10.25 -38.031 7.828 1 93.44 344 ILE B N 1
ATOM 6104 C CA . ILE B 1 344 ? -10.609 -36.781 8.5 1 93.44 344 ILE B CA 1
ATOM 6105 C C . ILE B 1 344 ? -9.617 -36.5 9.625 1 93.44 344 ILE B C 1
ATOM 6107 O O . ILE B 1 344 ? -9.281 -35.344 9.875 1 93.44 344 ILE B O 1
ATOM 6111 N N . GLN B 1 345 ? -9.18 -37.5 10.336 1 93.75 345 GLN B N 1
ATOM 6112 C CA . GLN B 1 345 ? -8.211 -37.344 11.414 1 93.75 345 GLN B CA 1
ATOM 6113 C C . GLN B 1 345 ? -6.91 -36.719 10.898 1 93.75 345 GLN B C 1
ATOM 6115 O O . GLN B 1 345 ? -6.352 -35.812 11.531 1 93.75 345 GLN B O 1
ATOM 6120 N N . LYS B 1 346 ? -6.543 -37.188 9.789 1 95.75 346 LYS B N 1
ATOM 6121 C CA . LYS B 1 346 ? -5.32 -36.656 9.188 1 95.75 346 LYS B CA 1
ATOM 6122 C C . LYS B 1 346 ? -5.512 -35.219 8.711 1 95.75 346 LYS B C 1
ATOM 6124 O O . LYS B 1 346 ? -4.633 -34.375 8.898 1 95.75 346 LYS B O 1
ATOM 6129 N N . LYS B 1 347 ? -6.656 -34.938 8.102 1 95.25 347 LYS B N 1
ATOM 6130 C CA . LYS B 1 347 ? -6.961 -33.594 7.641 1 95.25 347 LYS B CA 1
ATOM 6131 C C . LYS B 1 347 ? -6.949 -32.594 8.797 1 95.25 347 LYS B C 1
ATOM 6133 O O . LYS B 1 347 ? -6.34 -31.531 8.703 1 95.25 347 LYS B O 1
ATOM 6138 N N . VAL B 1 348 ? -7.543 -32.969 9.859 1 93.69 348 VAL B N 1
ATOM 6139 C CA . VAL B 1 348 ? -7.648 -32.094 11.031 1 93.69 348 VAL B CA 1
ATOM 6140 C C . VAL B 1 348 ? -6.262 -31.875 11.633 1 93.69 348 VAL B C 1
ATOM 6142 O O . VAL B 1 348 ? -5.914 -30.75 12 1 93.69 348 VAL B O 1
ATOM 6145 N N . ARG B 1 349 ? -5.508 -32.906 11.742 1 94.31 349 ARG B N 1
ATOM 6146 C CA . ARG B 1 349 ? -4.16 -32.812 12.297 1 94.31 349 ARG B CA 1
ATOM 6147 C C . ARG B 1 349 ? -3.297 -31.859 11.469 1 94.31 349 ARG B C 1
ATOM 6149 O O . ARG B 1 349 ? -2.602 -31 12.023 1 94.31 349 ARG B O 1
ATOM 6156 N N . GLU B 1 350 ? -3.354 -32.031 10.164 1 94.75 350 GLU B N 1
ATOM 6157 C CA . GLU B 1 350 ? -2.57 -31.156 9.281 1 94.75 350 GLU B CA 1
ATOM 6158 C C . GLU B 1 350 ? -3.02 -29.703 9.383 1 94.75 350 GLU B C 1
ATOM 6160 O O . GLU B 1 350 ? -2.193 -28.797 9.328 1 94.75 350 GLU B O 1
ATOM 6165 N N . ALA B 1 351 ? -4.293 -29.531 9.484 1 95.44 351 ALA B N 1
ATOM 6166 C CA . ALA B 1 351 ? -4.836 -28.188 9.633 1 95.44 351 ALA B CA 1
ATOM 6167 C C . ALA B 1 351 ? -4.367 -27.547 10.938 1 95.44 351 ALA B C 1
ATOM 6169 O O . ALA B 1 351 ? -4.066 -26.344 10.977 1 95.44 351 ALA B O 1
ATOM 6170 N N . GLN B 1 352 ? -4.316 -28.328 11.961 1 94.19 352 GLN B N 1
ATOM 6171 C CA . GLN B 1 352 ? -3.832 -27.844 13.242 1 94.19 352 GLN B CA 1
ATOM 6172 C C . GLN B 1 352 ? -2.354 -27.469 13.172 1 94.19 352 GLN B C 1
ATOM 6174 O O . GLN B 1 352 ? -1.94 -26.438 13.688 1 94.19 352 GLN B O 1
ATOM 6179 N N . LEU B 1 353 ? -1.65 -28.328 12.523 1 93.5 353 LEU B N 1
ATOM 6180 C CA . LEU B 1 353 ? -0.22 -28.078 12.375 1 93.5 353 LEU B CA 1
ATOM 6181 C C . LEU B 1 353 ? 0.032 -26.828 11.539 1 93.5 353 LEU B C 1
ATOM 6183 O O . LEU B 1 353 ? 1.003 -26.109 11.773 1 93.5 353 LEU B O 1
ATOM 6187 N N . ALA B 1 354 ? -0.839 -26.578 10.625 1 95.25 354 ALA B N 1
ATOM 6188 C CA . ALA B 1 354 ? -0.726 -25.406 9.758 1 95.25 354 ALA B CA 1
ATOM 6189 C C . ALA B 1 354 ? -1.246 -24.156 10.461 1 95.25 354 ALA B C 1
ATOM 6191 O O . ALA B 1 354 ? -1.146 -23.062 9.93 1 95.25 354 ALA B O 1
ATOM 6192 N N . GLN B 1 355 ? -1.823 -24.328 11.641 1 95.62 355 GLN B N 1
ATOM 6193 C CA . GLN B 1 355 ? -2.223 -23.25 12.555 1 95.62 355 GLN B CA 1
ATOM 6194 C C . GLN B 1 355 ? -3.467 -22.531 12.039 1 95.62 355 GLN B C 1
ATOM 6196 O O . GLN B 1 355 ? -3.594 -21.312 12.195 1 95.62 355 GLN B O 1
ATOM 6201 N N . PHE B 1 356 ? -4.367 -23.266 11.375 1 97.62 356 PHE B N 1
ATOM 6202 C CA . PHE B 1 356 ? -5.672 -22.688 11.062 1 97.62 356 PHE B CA 1
ATOM 6203 C C . PHE B 1 356 ? -6.418 -22.328 12.344 1 97.62 356 PHE B C 1
ATOM 6205 O O . PHE B 1 356 ? -6.41 -23.094 13.312 1 97.62 356 PHE B O 1
ATOM 6212 N N . ASN B 1 357 ? -7.008 -21.156 12.344 1 97.69 357 ASN B N 1
ATOM 6213 C CA . ASN B 1 357 ? -7.762 -20.75 13.523 1 97.69 357 ASN B CA 1
ATOM 6214 C C . ASN B 1 357 ? -8.953 -21.672 13.773 1 97.69 357 ASN B C 1
ATOM 6216 O O . ASN B 1 357 ? -9.219 -22.047 14.914 1 97.69 357 ASN B O 1
ATOM 6220 N N . TYR B 1 358 ? -9.641 -21.984 12.672 1 97.44 358 TYR B N 1
ATOM 6221 C CA . TYR B 1 358 ? -10.852 -22.797 12.773 1 97.44 358 TYR B CA 1
ATOM 6222 C C . TYR B 1 358 ? -10.852 -23.906 11.727 1 97.44 358 TYR B C 1
ATOM 6224 O O . TYR B 1 358 ? -10.445 -23.703 10.586 1 97.44 358 TYR B O 1
ATOM 6232 N N . ILE B 1 359 ? -11.273 -25.047 12.141 1 97.31 359 ILE B N 1
ATOM 6233 C CA . ILE B 1 359 ? -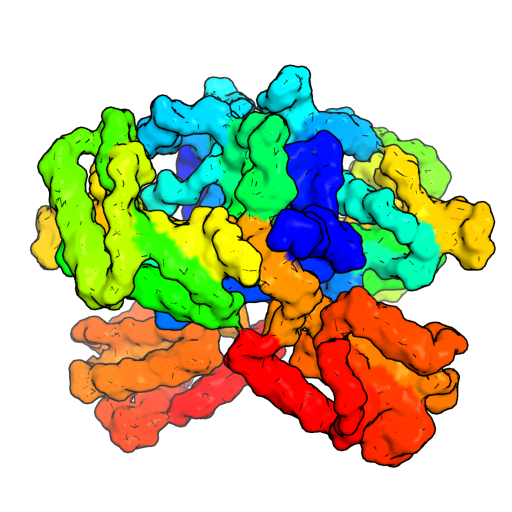11.422 -26.203 11.258 1 97.31 359 ILE B CA 1
ATOM 6234 C C . ILE B 1 359 ? -12.891 -26.625 11.203 1 97.31 359 ILE B C 1
ATOM 6236 O O . ILE B 1 359 ? -13.477 -27 12.227 1 97.31 359 ILE B O 1
ATOM 6240 N N . LEU B 1 360 ? -13.477 -26.531 10.062 1 97.69 360 LEU B N 1
ATOM 6241 C CA . LEU B 1 360 ? -14.875 -26.891 9.867 1 97.69 360 LEU B CA 1
ATOM 6242 C C . LEU B 1 360 ? -14.992 -28.266 9.211 1 97.69 360 LEU B C 1
ATOM 6244 O O . LEU B 1 360 ? -14.617 -28.438 8.055 1 97.69 360 LEU B O 1
ATOM 6248 N N . VAL B 1 361 ? -15.547 -29.141 9.922 1 96.19 361 VAL B N 1
ATOM 6249 C CA . VAL B 1 361 ? -15.719 -30.5 9.414 1 96.19 361 VAL B CA 1
ATOM 6250 C C . VAL B 1 361 ? -17.156 -30.688 8.922 1 96.19 361 VAL B C 1
ATOM 6252 O O . VAL B 1 361 ? -18.109 -30.391 9.641 1 96.19 361 VAL B O 1
ATOM 6255 N N . VAL B 1 362 ? -17.266 -31.203 7.711 1 96.44 362 VAL B N 1
ATOM 6256 C CA . VAL B 1 362 ? -18.594 -31.391 7.137 1 96.44 362 VAL B CA 1
ATOM 6257 C C . VAL B 1 362 ? -18.734 -32.844 6.66 1 96.44 362 VAL B C 1
ATOM 6259 O O . VAL B 1 362 ? -17.891 -33.344 5.93 1 96.44 362 VAL B O 1
ATOM 6262 N N . GLY B 1 363 ? -19.734 -33.562 7.117 1 93.88 363 GLY B N 1
ATOM 6263 C CA . GLY B 1 363 ? -20.156 -34.875 6.68 1 93.88 363 GLY B CA 1
ATOM 6264 C C . GLY B 1 363 ? -21.594 -34.938 6.219 1 93.88 363 GLY B C 1
ATOM 6265 O O . GLY B 1 363 ? -22.188 -33.906 5.898 1 93.88 363 GLY B O 1
ATOM 6266 N N . ALA B 1 364 ? -22.062 -36.156 6.172 1 92.56 364 ALA B N 1
ATOM 6267 C CA . ALA B 1 364 ? -23.422 -36.344 5.707 1 92.56 364 ALA B CA 1
ATOM 6268 C C . ALA B 1 364 ? -24.422 -35.688 6.648 1 92.56 364 ALA B C 1
ATOM 6270 O O . ALA B 1 364 ? -25.406 -35.094 6.199 1 92.56 364 ALA B O 1
ATOM 6271 N N . LYS B 1 365 ? -24.25 -35.844 7.875 1 92.5 365 LYS B N 1
ATOM 6272 C CA . LYS B 1 365 ? -25.141 -35.25 8.875 1 92.5 365 LYS B CA 1
ATOM 6273 C C . LYS B 1 365 ? -25.156 -33.719 8.773 1 92.5 365 LYS B C 1
ATOM 6275 O O . LYS B 1 365 ? -26.219 -33.094 8.852 1 92.5 365 LYS B O 1
ATOM 6280 N N . GLU B 1 366 ? -23.969 -33.125 8.648 1 92.88 366 GLU B N 1
ATOM 6281 C CA . GLU B 1 366 ? -23.844 -31.672 8.5 1 92.88 366 GLU B CA 1
ATOM 6282 C C . GLU B 1 366 ? -24.516 -31.188 7.227 1 92.88 366 GLU B C 1
ATOM 6284 O O . GLU B 1 366 ? -25.203 -30.172 7.23 1 92.88 366 GLU B O 1
ATOM 6289 N N . ALA B 1 367 ? -24.359 -31.906 6.176 1 92.81 367 ALA B N 1
ATOM 6290 C CA . ALA B 1 367 ? -24.969 -31.547 4.895 1 92.81 367 ALA B CA 1
ATOM 6291 C C . ALA B 1 367 ? -26.484 -31.547 4.988 1 92.81 367 ALA B C 1
ATOM 6293 O O . ALA B 1 367 ? -27.156 -30.703 4.387 1 92.81 367 ALA B O 1
ATOM 6294 N N . GLU B 1 368 ? -27 -32.469 5.703 1 92.88 368 GLU B N 1
ATOM 6295 C CA . GLU B 1 368 ? -28.438 -32.594 5.863 1 92.88 368 GLU B CA 1
ATOM 6296 C C . GLU B 1 368 ? -29 -31.469 6.734 1 92.88 368 GLU B C 1
ATOM 6298 O O . GLU B 1 368 ? -30.078 -30.953 6.473 1 92.88 368 GLU B O 1
ATOM 6303 N N . SER B 1 369 ? -28.266 -31.062 7.68 1 94.06 369 SER B N 1
ATOM 6304 C CA . SER B 1 369 ? -28.75 -30.094 8.648 1 94.06 369 SER B CA 1
ATOM 6305 C C . SER B 1 369 ? -28.344 -28.672 8.258 1 94.06 369 SER B C 1
ATOM 6307 O O . SER B 1 369 ? -28.812 -27.703 8.844 1 94.06 369 SER B O 1
ATOM 6309 N N . GLY B 1 370 ? -27.422 -28.547 7.336 1 94 370 GLY B N 1
ATOM 6310 C CA . GLY B 1 370 ? -26.922 -27.25 6.938 1 94 370 GLY B CA 1
ATOM 6311 C C . GLY B 1 370 ? -26 -26.625 7.969 1 94 370 GLY B C 1
ATOM 6312 O O . GLY B 1 370 ? -25.922 -25.406 8.078 1 94 370 GLY B O 1
ATOM 6313 N N . LYS B 1 371 ? -25.422 -27.5 8.711 1 96.81 371 LYS B N 1
ATOM 6314 C CA . LYS B 1 371 ? -24.531 -27.047 9.773 1 96.81 371 LYS B CA 1
ATOM 6315 C C . LYS B 1 371 ? -23.109 -27.547 9.555 1 96.81 371 LYS B C 1
ATOM 6317 O O . LYS B 1 371 ? -22.828 -28.188 8.539 1 96.81 371 LYS B O 1
ATOM 6322 N N . VAL B 1 372 ? -22.219 -27.094 10.383 1 97.31 372 VAL B N 1
ATOM 6323 C CA . VAL B 1 372 ? -20.828 -27.547 10.344 1 97.31 372 VAL B CA 1
ATOM 6324 C C . VAL B 1 372 ? -20.375 -27.938 11.75 1 97.31 372 VAL B C 1
ATOM 6326 O O . VAL B 1 372 ? -20.891 -27.422 12.742 1 97.31 372 VAL B O 1
ATOM 6329 N N . SER B 1 373 ? -19.5 -28.875 11.805 1 96.25 373 SER B N 1
ATOM 6330 C CA . SER B 1 373 ? -18.766 -29.156 13.047 1 96.25 373 SER B CA 1
ATOM 6331 C C . SER B 1 373 ? -17.516 -28.297 13.148 1 96.25 373 SER B C 1
ATOM 6333 O O . SER B 1 373 ? -16.562 -28.484 12.375 1 96.25 373 SER B O 1
ATOM 6335 N N . LEU B 1 374 ? -17.5 -27.422 14.086 1 96.56 374 LEU B N 1
ATOM 6336 C CA . LEU B 1 374 ? -16.453 -26.422 14.188 1 96.56 374 LEU B CA 1
ATOM 6337 C C . LEU B 1 374 ? -15.445 -26.781 15.273 1 96.56 374 LEU B C 1
ATOM 6339 O O . LEU B 1 374 ? -15.836 -27.062 16.406 1 96.56 374 LEU B O 1
ATOM 6343 N N . ARG B 1 375 ? -14.211 -26.797 14.875 1 95.19 375 ARG B N 1
ATOM 6344 C CA . ARG B 1 375 ? -13.094 -27.016 15.797 1 95.19 375 ARG B CA 1
ATOM 6345 C C . ARG B 1 375 ? -12.211 -25.781 15.883 1 95.19 375 ARG B C 1
ATOM 6347 O O . ARG B 1 375 ? -11.953 -25.125 14.867 1 95.19 375 ARG B O 1
ATOM 6354 N N . VAL B 1 376 ? -11.789 -25.453 17.109 1 93.81 376 VAL B N 1
ATOM 6355 C CA . VAL B 1 376 ? -10.859 -24.344 17.328 1 93.81 376 VAL B CA 1
ATOM 6356 C C . VAL B 1 376 ? -9.43 -24.875 17.406 1 93.81 376 VAL B C 1
ATOM 6358 O O . VAL B 1 376 ? -9.195 -25.969 17.922 1 93.81 376 VAL B O 1
ATOM 6361 N N . ARG B 1 377 ? -8.477 -24.141 16.922 1 89.5 377 ARG B N 1
ATOM 6362 C CA . ARG B 1 377 ? -7.074 -24.531 16.781 1 89.5 377 ARG B CA 1
ATOM 6363 C C . ARG B 1 377 ? -6.551 -25.188 18.047 1 89.5 377 ARG B C 1
ATOM 6365 O O . ARG B 1 377 ? -5.988 -26.281 18 1 89.5 377 ARG B O 1
ATOM 6372 N N . ASP B 1 378 ? -6.746 -24.547 19.172 1 84.31 378 ASP B N 1
ATOM 6373 C CA . ASP B 1 378 ? -6.074 -24.953 20.406 1 84.31 378 ASP B CA 1
ATOM 6374 C C . ASP B 1 378 ? -7.027 -25.688 21.344 1 84.31 378 ASP B C 1
ATOM 6376 O O . ASP B 1 378 ? -6.672 -26.016 22.469 1 84.31 378 ASP B O 1
ATOM 6380 N N . ARG B 1 379 ? -8.219 -25.906 20.812 1 81.75 379 ARG B N 1
ATOM 6381 C CA . ARG B 1 379 ? -9.188 -26.531 21.719 1 81.75 379 ARG B CA 1
ATOM 6382 C C . ARG B 1 379 ? -9.742 -27.828 21.109 1 81.75 379 ARG B C 1
ATOM 6384 O O . ARG B 1 379 ? -9.836 -27.953 19.891 1 81.75 379 ARG B O 1
ATOM 6391 N N . ALA B 1 380 ? -10.016 -28.703 21.969 1 78 380 ALA B N 1
ATOM 6392 C CA . ALA B 1 380 ? -10.539 -30 21.547 1 78 380 ALA B CA 1
ATOM 6393 C C . ALA B 1 380 ? -12.055 -29.953 21.391 1 78 380 ALA B C 1
ATOM 6395 O O . ALA B 1 380 ? -12.641 -30.812 20.719 1 78 380 ALA B O 1
ATOM 6396 N N . ASP B 1 381 ? -12.586 -28.953 21.844 1 79.12 381 ASP B N 1
ATOM 6397 C CA . ASP B 1 381 ? -14.047 -28.938 21.875 1 79.12 381 ASP B CA 1
ATOM 6398 C C . ASP B 1 381 ? -14.617 -28.625 20.484 1 79.12 381 ASP B C 1
ATOM 6400 O O . ASP B 1 381 ? -14.055 -27.828 19.734 1 79.12 381 ASP B O 1
ATOM 6404 N N . LEU B 1 382 ? -15.641 -29.422 20.266 1 85.69 382 LEU B N 1
ATOM 6405 C CA . LEU B 1 382 ? -16.375 -29.297 19.016 1 85.69 382 LEU B CA 1
ATOM 6406 C C . LEU B 1 382 ? -17.75 -28.672 19.25 1 85.69 382 LEU B C 1
ATOM 6408 O O . LEU B 1 382 ? -18.375 -28.891 20.297 1 85.69 382 LEU B O 1
ATOM 6412 N N . SER B 1 383 ? -18.094 -27.781 18.359 1 91.12 383 SER B N 1
ATOM 6413 C CA . SER B 1 383 ? -19.453 -27.25 18.359 1 91.12 383 SER B CA 1
ATOM 6414 C C . SER B 1 383 ? -20.109 -27.375 16.984 1 91.12 383 SER B C 1
ATOM 6416 O O . SER B 1 383 ? -19.438 -27.328 15.969 1 91.12 383 SER B O 1
ATOM 6418 N N . THR B 1 384 ? -21.375 -27.656 17.016 1 94.5 384 THR B N 1
ATOM 6419 C CA . THR B 1 384 ? -22.172 -27.672 15.789 1 94.5 384 THR B CA 1
ATOM 6420 C C . THR B 1 384 ? -22.875 -26.328 15.57 1 94.5 384 THR B C 1
ATOM 6422 O O . THR B 1 384 ? -23.672 -25.906 16.406 1 94.5 384 THR B O 1
ATOM 6425 N N . GLU B 1 385 ? -22.578 -25.703 14.484 1 96.12 385 GLU B N 1
ATOM 6426 C CA . GLU B 1 385 ? -23.062 -24.344 14.242 1 96.12 385 GLU B CA 1
ATOM 6427 C C . GLU B 1 385 ? -23.547 -24.172 12.797 1 96.12 385 GLU B C 1
ATOM 6429 O O . GLU B 1 385 ? -23.094 -24.906 11.906 1 96.12 385 GLU B O 1
ATOM 6434 N N . SER B 1 386 ? -24.484 -23.266 12.633 1 97.12 386 SER B N 1
ATOM 6435 C CA . SER B 1 386 ? -24.844 -22.875 11.273 1 97.12 386 SER B CA 1
ATOM 6436 C C . SER B 1 386 ? -23.734 -22.031 10.641 1 97.12 386 SER B C 1
ATOM 6438 O O . SER B 1 386 ? -22.891 -21.469 11.344 1 97.12 386 SER B O 1
ATOM 6440 N N . ILE B 1 387 ? -23.797 -21.969 9.312 1 97.12 387 ILE B N 1
ATOM 6441 C CA . ILE B 1 387 ? -22.797 -21.156 8.609 1 97.12 387 ILE B CA 1
ATOM 6442 C C . ILE B 1 387 ? -22.938 -19.703 9.016 1 97.12 387 ILE B C 1
ATOM 6444 O O . ILE B 1 387 ? -21.938 -19 9.219 1 97.12 387 ILE B O 1
ATOM 6448 N N . ALA B 1 388 ? -24.109 -19.25 9.172 1 97.62 388 ALA B N 1
ATOM 6449 C CA . ALA B 1 388 ? -24.375 -17.875 9.586 1 97.62 388 ALA B CA 1
ATOM 6450 C C . ALA B 1 388 ? -23.781 -17.594 10.961 1 97.62 388 ALA B C 1
ATOM 6452 O O . ALA B 1 388 ? -23.219 -16.516 11.188 1 97.62 388 ALA B O 1
ATOM 6453 N N . ASP B 1 389 ? -23.938 -18.531 11.82 1 97.62 389 ASP B N 1
ATOM 6454 C CA . ASP B 1 389 ? -23.391 -18.375 13.164 1 97.62 389 ASP B CA 1
ATOM 6455 C C . ASP B 1 389 ? -21.859 -18.344 13.141 1 97.62 389 ASP B C 1
ATOM 6457 O O . ASP B 1 389 ? -21.25 -17.594 13.906 1 97.62 389 ASP B O 1
ATOM 6461 N N . VAL B 1 390 ? -21.297 -19.156 12.32 1 97.62 390 VAL B N 1
ATOM 6462 C CA . VAL B 1 390 ? -19.844 -19.172 12.156 1 97.62 390 VAL B CA 1
ATOM 6463 C C . VAL B 1 390 ? -19.359 -17.812 11.688 1 97.62 390 VAL B C 1
ATOM 6465 O O . VAL B 1 390 ? -18.406 -17.25 12.258 1 97.62 390 VAL B O 1
ATOM 6468 N N . ILE B 1 391 ? -20 -17.219 10.672 1 98.19 391 ILE B N 1
ATOM 6469 C CA . ILE B 1 391 ? -19.609 -15.922 10.109 1 98.19 391 ILE B CA 1
ATOM 6470 C C . ILE B 1 391 ? -19.781 -14.828 11.172 1 98.19 391 ILE B C 1
ATOM 6472 O O . ILE B 1 391 ? -18.922 -13.945 11.297 1 98.19 391 ILE B O 1
ATOM 6476 N N . ALA B 1 392 ? -20.844 -14.93 11.93 1 98.12 392 ALA B N 1
ATOM 6477 C CA . ALA B 1 392 ? -21.062 -13.969 13.016 1 98.12 392 ALA B CA 1
ATOM 6478 C C . ALA B 1 392 ? -19.953 -14.055 14.055 1 98.12 392 ALA B C 1
ATOM 6480 O O . ALA B 1 392 ? -19.469 -13.031 14.531 1 98.12 392 ALA B O 1
ATOM 6481 N N . ARG B 1 393 ? -19.625 -15.289 14.391 1 96.69 393 ARG B N 1
ATOM 6482 C CA . ARG B 1 393 ? -18.547 -15.516 15.336 1 96.69 393 ARG B CA 1
ATOM 6483 C C . ARG B 1 393 ? -17.234 -14.914 14.828 1 96.69 393 ARG B C 1
ATOM 6485 O O . ARG B 1 393 ? -16.531 -14.234 15.578 1 96.69 393 ARG B O 1
ATOM 6492 N N . PHE B 1 394 ? -16.875 -15.156 13.555 1 98 394 PHE B N 1
ATOM 6493 C CA . PHE B 1 394 ? -15.664 -14.617 12.945 1 98 394 PHE B CA 1
ATOM 6494 C C . PHE B 1 394 ? -15.672 -13.094 12.992 1 98 394 PHE B C 1
ATOM 6496 O O . PHE B 1 394 ? -14.672 -12.469 13.352 1 98 394 PHE B O 1
ATOM 6503 N N . ASN B 1 395 ? -16.797 -12.492 12.656 1 98.06 395 ASN B N 1
ATOM 6504 C CA . ASN B 1 395 ? -16.922 -11.039 12.664 1 98.06 395 ASN B CA 1
ATOM 6505 C C . ASN B 1 395 ? -16.688 -10.461 14.055 1 98.06 395 ASN B C 1
ATOM 6507 O O . ASN B 1 395 ? -16.016 -9.445 14.203 1 98.06 395 ASN B O 1
ATOM 6511 N N . ASP B 1 396 ? -17.25 -11.102 15.039 1 97.62 396 ASP B N 1
ATOM 6512 C CA . ASP B 1 396 ? -17.094 -10.641 16.422 1 97.62 396 ASP B CA 1
ATOM 6513 C C . ASP B 1 396 ? -15.641 -10.719 16.875 1 97.62 396 ASP B C 1
ATOM 6515 O O . ASP B 1 396 ? -15.125 -9.797 17.516 1 97.62 396 ASP B O 1
ATOM 6519 N N . GLU B 1 397 ? -15.016 -11.797 16.547 1 96.75 397 GLU B N 1
ATOM 6520 C CA . GLU B 1 397 ? -13.625 -11.992 16.938 1 96.75 397 GLU B CA 1
ATOM 6521 C C . GLU B 1 397 ? -12.711 -10.992 16.234 1 96.75 397 GLU B C 1
ATOM 6523 O O . GLU B 1 397 ? -11.797 -10.445 16.859 1 96.75 397 GLU B O 1
ATOM 6528 N N . VAL B 1 398 ? -12.945 -10.758 14.977 1 97.25 398 VAL B N 1
ATOM 6529 C CA . VAL B 1 398 ? -12.148 -9.797 14.219 1 97.25 398 VAL B CA 1
ATOM 6530 C C . VAL B 1 398 ? -12.344 -8.391 14.789 1 97.25 398 VAL B C 1
ATOM 6532 O O . VAL B 1 398 ? -11.383 -7.645 14.961 1 97.25 398 VAL B O 1
ATOM 6535 N N . ALA B 1 399 ? -13.609 -8.047 15.141 1 95.38 399 ALA B N 1
ATOM 6536 C CA . ALA B 1 399 ? -13.922 -6.738 15.703 1 95.38 399 ALA B CA 1
ATOM 6537 C C . ALA B 1 399 ? -13.227 -6.535 17.047 1 95.38 399 ALA B C 1
ATOM 6539 O O . ALA B 1 399 ? -12.867 -5.41 17.406 1 95.38 399 ALA B O 1
ATOM 6540 N N . ALA B 1 400 ? -12.977 -7.605 17.75 1 95.31 400 ALA B N 1
ATOM 6541 C CA . ALA B 1 400 ? -12.352 -7.559 19.062 1 95.31 400 ALA B CA 1
ATOM 6542 C C . ALA B 1 400 ? -10.844 -7.746 18.969 1 95.31 400 ALA B C 1
ATOM 6544 O O . ALA B 1 400 ? -10.156 -7.805 20 1 95.31 400 ALA B O 1
ATOM 6545 N N . PHE B 1 401 ? -10.344 -7.836 17.797 1 95.62 401 PHE B N 1
ATOM 6546 C CA . PHE B 1 401 ? -8.93 -8.055 17.531 1 95.62 401 PHE B CA 1
ATOM 6547 C C . PHE B 1 401 ? -8.438 -9.328 18.219 1 95.62 401 PHE B C 1
ATOM 6549 O O . PHE B 1 401 ? -7.348 -9.359 18.781 1 95.62 401 PHE B O 1
ATOM 6556 N N . GLN B 1 402 ? -9.32 -10.289 18.172 1 89.81 402 GLN B N 1
ATOM 6557 C CA . GLN B 1 402 ? -8.961 -11.586 18.734 1 89.81 402 GLN B CA 1
ATOM 6558 C C . GLN B 1 402 ? -8.641 -12.594 17.625 1 89.81 402 GLN B C 1
ATOM 6560 O O . GLN B 1 402 ? -9.078 -12.43 16.484 1 89.81 402 GLN B O 1
#

InterPro domains:
  IPR002314 Aminoacyl-tRNA synthetase, class II (G/ P/ S/T) [PF00587] (84-295)
  IPR002320 Threonine-tRNA ligase, class IIa [PR01047] (95-123)
  IPR002320 Threonine-tRNA ligase, class IIa [PR01047] (128-151)
  IPR002320 Threonine-tRNA ligase, class IIa [PR01047] (229-257)
  IPR002320 Threonine-tRNA ligase, class IIa [PR01047] (273-286)
  IPR002320 Threonine-tRNA ligase, class IIa [PR01047] (300-312)
  IPR002320 Threonine-tRNA ligase, class IIa [TIGR00418] (2-396)
  IPR004154 Anticodon-binding [PF03129] (307-394)
  IPR006195 Aminoacyl-tRNA synthetase, class II [PS50862] (1-300)
  IPR033728 Threonine-tRNA ligase catalytic core domain [cd00771] (8-305)
  IPR036621 Anticodon-binding domain superfamily [G3DSA:3.40.50.800] (299-402)
  IPR045864 Class II Aminoacyl-tRNA synthetase/Biotinyl protein ligase (BPL) and lipoyl protein ligase (LPL) [G3DSA:3.30.930.10] (1-298)
  IPR045864 Class II Aminoacyl-tRNA synthetase/Biotinyl protein ligase (BPL) and lipoyl protein ligase (LPL) [SSF55681] (9-292)
  IPR047246 Threonine-tRNA ligase, class IIa, anticodon-binding domain [cd00860] (305-394)

Nearest PDB structures (foldseek):
  7l3o-assembly1_D  TM=9.561E-01  e=9.526E-64  Cryptosporidium parvum Iowa II
  4hwr-assembly1_A  TM=9.802E-01  e=9.946E-59  Escherichia coli K-12
  8wij-assembly1_A  TM=9.756E-01  e=2.847E-59  Escherichia coli
  1qf6-assembly1_A  TM=9.806E-01  e=1.509E-58  Escherichia coli
  8wih-assembly1_B  TM=9.781E-01  e=4.410E-58  Escherichia coli

Solvent-accessible surface area (backbone atoms only — not comparable to full-atom values): 40966 Å² total; per-residue (Å²): 108,70,66,58,48,62,68,27,30,40,69,57,46,27,51,77,64,50,19,43,51,74,47,86,54,24,69,46,26,58,32,28,32,48,46,27,29,47,32,54,49,44,55,50,51,52,50,50,54,50,29,58,76,70,63,40,36,48,36,42,66,63,48,53,32,34,43,65,59,33,53,55,60,44,43,43,83,73,44,44,84,37,38,50,60,39,71,58,96,90,37,57,29,28,41,32,66,63,61,64,64,60,50,51,53,58,60,58,69,47,92,41,47,54,85,58,48,66,38,36,39,27,31,70,47,67,26,31,34,50,63,55,77,87,64,49,43,77,48,68,32,48,27,48,44,35,27,54,36,29,43,33,39,22,49,76,88,43,44,50,61,53,50,42,52,50,52,50,51,43,51,54,54,35,52,65,73,67,45,50,71,45,40,28,45,15,31,70,28,91,67,57,60,84,57,68,67,59,49,53,49,50,48,50,49,51,49,52,30,43,60,68,70,63,60,78,65,46,82,34,80,49,59,20,47,46,48,28,32,24,40,40,30,35,35,31,41,78,84,63,48,78,41,82,39,24,37,38,30,50,29,65,42,55,34,58,59,68,65,35,57,27,27,38,92,57,70,90,38,74,42,62,47,33,36,33,43,36,24,61,50,33,23,56,45,34,38,50,33,49,50,36,31,43,45,58,61,53,56,45,52,58,54,31,58,43,31,29,35,35,36,30,58,44,80,89,19,42,67,51,40,53,50,53,45,50,53,46,38,73,71,72,47,50,59,45,73,49,84,62,90,57,56,51,68,56,52,51,49,53,40,44,74,70,44,23,43,27,41,32,40,28,33,68,70,23,56,73,69,58,34,32,38,38,32,40,55,94,46,88,60,72,45,79,37,41,62,68,54,51,52,49,50,51,51,51,34,39,76,67,60,52,108,70,68,58,46,62,67,26,32,40,68,57,46,26,49,78,64,50,18,44,50,74,48,87,55,25,69,46,26,57,33,28,31,48,47,27,29,48,32,55,49,44,54,52,52,53,49,51,54,50,30,58,77,70,62,38,38,49,35,42,63,61,49,54,32,35,43,65,58,32,52,54,62,45,43,44,83,73,44,44,85,38,40,49,59,39,69,57,98,90,37,57,28,29,41,33,67,63,63,64,66,58,51,51,53,58,58,58,70,47,92,40,46,54,83,58,48,66,38,36,40,28,32,71,47,67,26,32,34,51,64,56,77,88,66,48,43,77,48,69,33,47,25,48,44,35,27,55,35,31,43,33,38,23,48,76,88,44,45,50,61,52,51,43,53,49,51,50,51,42,52,53,53,35,54,65,74,68,45,49,69,46,40,27,42,15,32,70,27,90,67,58,60,86,56,68,66,61,49,54,51,50,48,50,47,53,50,50,30,44,58,70,69,61,59,77,67,45,81,35,80,49,59,19,47,45,49,29,32,24,40,40,30,34,35,32,40,78,84,63,48,78,41,81,38,23,39,38,32,50,27,63,42,55,35,57,59,68,64,36,59,26,27,39,93,58,69,92,38,76,42,62,48,33,36,35,42,36,26,61,50,34,23,55,42,33,38,51,34,49,49,36,31,43,46,58,62,52,56,46,53,60,53,32,58,43,30,30,34,34,38,31,58,45,81,90,19,43,68,51,41,52,51,54,44,50,54,47,38,73,71,70,46,50,60,47,72,48,82,63,90,57,54,52,69,56,53,51,50,53,41,42,72,70,43,22,44,28,40,32,39,29,34,69,69,23,57,74,69,58,33,31,40,37,32,41,52,93,44,88,59,73,45,78,38,42,62,67,53,51,54,51,50,52,51,52,33,39,76,66,59,53

Foldseek 3Di:
DVVLLVLLFLQVLCVVLVAWDDDPVFAQDIGGDPQVVLLLVLVVVVVVVVCVVLVEDEDEFDFKDFCVLCVLQVCCVPPVVFWDWDDDPRTIMTGAQDCVSVVLCVLQVDAAALVCPFHKYWYQDKHATNDDNVVRDFLQGGRIFTFRKMKTWHAPVCLLVVLLSQVVVLVVVCVLLVKDKAKEKEAAAPQADDDPVVRVVQSVSNVVSVVVNPDDYYYDYRPADRFYIKMWMWIQAQVGDTDTFKMKTKGPDSQVSSVRWHQYPPNVDIDTIIMIMITNGNTSSNNSRRSSSRCSNQAFLLSGLQAEEEEEQDPVCVVVSVVLQVVLVVLPHRYYYDPDPDHPVVVLVVSLVSNHQKYWYDYDVCSVVQWTWIDGSPDPDTDIGHSVVVSVVSVVRNVSSD/DVVLLVLLFLQVLCVVLVAWDDDPVFAQDIGGDPQVVLLLVLVVVVVVVVCVVLVEDEDEFDFKDFCVLCVLQVCCVPPVVFWDWDDDPRTIMTGAQDCVSVVLCVLQVDAAALVCPFHKYWYQYKHATNDDNVVRDFLQGGRIFTFRKMKTWHAPVCLLVVLLSQVVVLVVVCVLLVKDKAKEKEAAAPQADDDPVVRVVQSVSNVVSVVVNPDDYYYDYRPADRFYIKMWMWIQAQVGDTDTFKMKTKGPDSQVSSVRWHQYPPNVDIDTIIMIMITNGNTSSNNSRRSSSRCSNQAFLLSGLQAEEEEEQDPVCVVVSVVLQVVLVVLPHRYYYDPDPDHPVVVLVVSLVSNHQKYWYDYPVCSVVQWTWIDGSPDPDTDIGHSVVVSVVSVVRNVSSD

Organism: Aegilops tauschii subsp. strangulata (NCBI:txid200361)

Radius of gyration: 27.62 Å; Cα contacts (8 Å, |Δi|>4): 1622; chains: 2; bounding box: 68×79×70 Å

pLDDT: mean 95.31, std 3.9, range [69.81, 98.81]